Protein 6J6T (pdb70)

Secondary structure (DSSP, 8-state):
-PEEEE--GGGGG----S--SSPPSS-THHHHHHHHHHHHTTIIIIISEEPPP-PPPHHHHTTTS-HHHHHHHHHGGGSSEEEEETTEEEETTHHHHHHHHHHHHHHHHHHHHTTSSSEEEE--SS--TT--SS--BTTBSS-HHHHHHHHHHHTT-SSEEEEE-SSS--HHHHHHHTT-SSEEEEEEEE-GGGTSTT----TT----GGGTTSEEEEEESSS--BHHHHHHHIIIIIHHHHHHH--SEEEEEE--TTBTT-TTT--BB-HHHHHHHHHHHHTTTTT--EEEE-----HHHHHHHHHHHHHHHTT--PPPSS--HHHHHHHHHHHHHHTTT-TTHHHHHTT--/-TT-EEEE--GGGGG----S--SS--SS-THHHHHHHHHHHHTTBTTBTSEE----PPPHHHHTTTS-HHHHHHHHHGGGSSEEEEETTEEEETTHHHHHHHHHHHHHHHHHHHHTTSSSEEEE--SS--TT--SS--BTTBSS-HHHHHHHHHHHTT-SSEEEEE-SSS--HHHHHHHTT-SSEEEEEEEE-GGGTSTT----TT----GGGTTSEEEEEESSS--BHHHHHHHIIIIIHHHHHHH--SEEEEEE--TTBBT-TTT-BBB-HHHHHHHHHHHHGGGTT--EEEE-----HHHHHHHHHHHHHHHTT---S--HHHHHHHHHHHHHHTTT-TTHHHHHHHHHTS--/-EEE--GGGGG---SS--SS--SS-THHHHHHHHHHHHTS-SSSSSEEPPP-PPPHHHHTTTS-HHHHHHHHHGGGSSEEEEETTEEEETTHHHHHHHHHHHHHHHHHHHHTTSSS-EEE--SS--TT--SS--BTTBSS-HHHHHHHHHHHTT---EEEEE-SSS--HHHHHHHSS-SSEEEEEEEE-GGGTSTT----TT----STTTTSEEEEEESSS--BHHHHHHHIIIIIHHHHHHH--SEEEEEE--TTBTT-TTT--BB-HHHHHHHHHHHHHGGGS-EEEEE-----HHHHHHHHHHHHHHHH---HHHHHHHHHHHHHHTTT-TTHHHHHHT--/--PEEEE--GGGGG---SS--SS--SS-THHHHHHHHHHHHTTIIIIISEE----PPPHHHHTTTS-HHHHHHHHHGGGSSEEEEETTEEEETTHHHHHHHHHHHHHHHHHHHHTTSSSEEEE--SS--TT--SS--BTTBSS-HHHHHHHHHHHHT-S-EEEEE-SSS--HHHHHHTTT-SSEEEEEEEE-GGGTSTT----TT----TT-TTSEEEEEESSS--BHHHHHHHIIIIIHHHHHHH--SEEEEEE--TTBBT-TTT-BBB-HHHHHHHHHHHHTTTTT--EEEE-----HHHHHHHHHHHHHHHTT----HHHHHHHHHHHHHHTTT-TTHHHHHHHHTT-

InterPro domains:
  IPR000286 Histone deacetylase HDAC [PR01270] (273-296)
  IPR000286 Histone deacetylase HDAC [PR01270] (306-321)
  IPR000286 Histone deacetylase HDAC [PR01270] (394-404)
  IPR001876 Zinc finger, RanBP2-type [PS01358] (90-109)
  IPR023696 Ureohydrolase domain superfamily [SSF52768] (149-496)
  IPR023801 Histone deacetylase domain [PF00850] (171-460)
  IPR037138 Histone deacetylase domain superfamily [G3DSA:3.40.800.20] (143-524)

Nearest PDB structures (foldseek):
  6j6t-assembly1_B  TM=1.003E+00  e=3.955E-75  Arabidopsis thaliana
  6j6t-assembly1_A  TM=1.001E+00  e=2.184E-69  Arabidopsis thaliana
  6j6t-assembly1_D  TM=9.958E-01  e=5.457E-69  Arabidopsis thaliana
  6j6t-assembly1_C  TM=9.970E-01  e=8.293E-66  Arabidopsis thaliana
  5edu-assembly2_A  TM=9.420E-01  e=7.745E-39  Escherichia coli

Solvent-accessible surface area: 47347 Å² total; per-residue (Å²): 124,51,4,0,0,0,52,18,112,102,0,34,75,3,38,42,108,21,50,58,10,48,74,24,11,1,71,20,59,0,0,120,22,0,23,58,33,0,49,125,44,33,0,14,93,67,128,6,68,76,17,127,26,80,66,4,64,73,134,39,1,64,82,11,6,24,45,80,8,0,60,9,0,41,17,0,53,91,2,37,20,0,1,20,4,27,41,1,7,1,12,74,92,0,0,72,0,2,52,7,0,0,0,0,0,1,33,0,0,47,22,0,51,85,46,146,2,75,2,0,0,0,0,0,0,2,4,0,4,8,0,0,50,120,75,3,10,3,13,0,0,2,0,2,0,0,0,0,0,31,18,0,41,82,42,40,3,164,77,0,0,0,0,0,0,1,0,6,2,0,8,0,0,10,74,25,4,44,110,61,108,40,0,0,0,0,0,0,0,38,19,53,69,24,106,23,33,24,18,10,0,29,14,96,60,18,10,36,119,44,0,71,0,40,0,0,0,0,17,3,69,55,19,56,8,12,18,75,5,0,6,16,0,0,83,36,0,0,30,30,0,0,62,50,2,72,11,63,6,0,0,0,0,0,0,0,0,0,2,135,47,3,74,9,0,73,7,49,0,22,51,55,0,0,18,82,0,2,75,28,0,11,126,34,28,61,18,63,2,0,0,0,0,0,3,0,9,43,55,205,17,0,13,48,1,0,16,18,0,0,79,28,9,43,65,146,225,129,28,63,131,98,22,35,130,30,2,63,90,7,0,44,61,0,0,91,49,0,63,137,60,20,101,56,2,56,150,20,34,93,35,137,212,82,95,94,28,4,0,0,0,37,13,114,112,0,28,76,2,26,40,92,23,59,65,11,47,86,22,11,1,67,20,59,0,0,118,23,0,23,62,31,0,50,126,46,33,0,26,98,57,128,3,64,96,27,141,33,82,81,1,62,63,122,26,0,81,60,9,5,24,38,104,8,0,66,8,0,40,17,0,48,85,4,58,22,0,1,20,2,24,38,1,6,1,0,84,78,0,5,82,0,2,36,7,0,0,0,0,0,0,33,0,0,47,39,0,54,79,26,172,10,69,2,0,0,0,0,0,0,2,4,0,4,9,0,6,34,135,83,4,14,3,13,0,0,2,0,2,0,0,0,0,0,36,15,0,48,83,45,40,3,158,81,0,0,0,0,0,0,1,0,7,2,0,15,0,0,12,93,25,3,47,103,58,112,39,0,0,0,0,0,0,0,37,19,47,72,21,109,26,31,21,22,10,0,28,16,98,64,14,10,37,117,44,0,85,0,46,0,0,0,0,15,4,66,49,26,50,6,14,36,84,6,1,18,16,0,0,81,19,0,0,30,31,0,0,71,52,3,68,15,70,5,0,0,0,0,0,0,0,1,0,2,133,48,5,70,7,0,76,7,49,1,23,52,69,3,1,30,119,0,1,81,17,0,14,104,34,28,61,17,68,2,0,0,0,0,1,2,0,8,43,57,209,15,0,15,46,0,0,18,18,0,0,70,24,8,40,58,139,114,132,76,26,36,127,29,3,51,97,9,0,35,66,1,0,85,50,1,54,133,44,20,97,54,1,55,108,5,45,70,127,9,119,88,127,161,166,25,0,1,0,54,23,74,90,0,30,17,2,25,36,28,30,52,78,24,116,96,22,37,2,71,19,59,0,0,119,20,0,27,53,36,0,48,120,47,34,8,29,97,61,136,6,84,97,24,136,17,81,53,3,40,128,133,28,3,79,85,11,4,51,57,86,5,2,80,8,1,36,19,0,50,98,3,12,9,0,8,24,42,95,54,1,8,1,16,70,43,0,0,107,0,2,42,1,0,0,0,0,0,0,30,0,0,43,40,0,53,76,52,184,24,111,1,0,0,0,0,0,0,2,3,0,5,7,0,3,51,118,86,8,48,5,32,0,0,4,0,2,0,0,1,0,0,25,19,0,48,80,50,47,1,155,69,0,0,0,0,0,1,0,0,14,3,0,28,1,0,11,83,24,2,39,119,64,116,37,1,0,0,0,0,0,0,39,19,70,73,28,135,31,88,28,30,59,3,30,20,104,81,14,6,38,115,63,0,68,0,43,1,0,1,0,16,4,50,52,29,48,8,16,38,144,20,1,34,36,0,0,89,18,0,0,29,23,0,0,72,51,4,75,14,63,2,0,0,0,0,0,0,0,0,1,2,156,50,4,87,58,0,76,6,71,1,31,40,70,2,1,26,128,0,0,58,11,0,13,101,22,45,44,11,57,2,0,0,0,0,0,2,0,10,22,56,189,15,0,9,46,1,0,16,12,0,2,84,17,8,54,38,123,72,120,31,8,73,79,6,1,60,64,2,0,81,49,1,49,135,56,21,102,49,0,46,118,10,69,72,123,51,204,132,88,36,3,0,0,0,33,18,110,59,0,32,24,2,26,34,34,28,53,58,28,126,98,21,37,2,71,18,58,0,0,122,21,0,24,62,33,0,51,129,33,30,0,23,102,60,102,3,80,95,28,129,19,79,65,6,64,88,132,27,2,71,80,9,4,27,48,100,6,1,67,5,0,44,19,0,50,107,3,17,12,0,12,23,41,81,47,0,8,1,12,75,36,0,0,48,0,2,52,1,0,0,0,0,0,1,36,0,0,47,20,0,52,83,34,171,8,66,1,0,0,0,0,0,0,2,3,0,4,8,0,4,37,128,96,8,55,3,32,0,0,3,0,3,0,0,1,0,0,26,18,0,43,76,44,32,3,149,79,0,0,0,0,0,0,1,0,16,3,0,25,0,0,12,86,28,2,40,111,52,116,41,0,0,0,0,0,0,0,38,20,48,77,28,136,25,93,32,32,58,2,33,10,99,83,16,11,33,120,49,0,70,0,40,0,0,0,0,18,4,59,47,32,45,10,12,37,119,4,1,23,27,0,0,91,14,0,0,40,34,0,0,66,52,8,64,12,58,4,0,0,0,0,0,0,0,0,0,1,137,45,5,87,53,0,75,7,50,1,25,51,72,2,1,21,109,0,1,102,18,0,10,129,37,30,57,21,62,2,0,0,0,0,0,3,0,8,46,55,213,18,0,14,47,1,0,16,17,0,0,78,28,9,43,69,112,158,26,39,125,32,1,39,93,5,0,67,60,1,0,79,38,0,43,137,59,19,103,52,0,51,124,7,49,71,135,13,109,95,171

GO terms:
  GO:0005634 nucleus (C, IDA)
  GO:0005737 cytoplasm (C, IDA)
  GO:0042548 regulation of photosynthesis, light reaction (P, IDA)
  GO:0008270 zinc ion binding (F, IDA)
  GO:0009789 positive regulation of abscisic acid-activated signaling pathway (P, IDA)
  GO:0004407 histone deacetylase activity (F, IDA)
  GO:2000306 positive regulation of photomorphogenesis (P, IDA)
  GO:0051289 protein homotetramerization (P, IDA)
  GO:0005634 nucleus (C, EXP)
  GO:0141221 histone deacetylase activity, hydrolytic mechanism (F, EXP)
  GO:0009408 response to heat (P, IMP)
  GO:0005515 protein binding (F, IPI)
  GO:0005730 nucleolus (C, IDA)
  GO:0009294 DNA-mediated transformation (P, IMP)
  GO:0009640 photomorphogenesis (P, IMP)
  GO:0045814 negative regulation of gene expression, epigenetic (P, IDA)

Sequence (1404 aa):
SSTAVGFDERMLLHSEFEVKAQPHPERPDRLRAIAASLATAGVFPGRCLPINAREITKQELQMVHTSEHVDAVDTTSQLLYSYFTSDTYANEYSARAARLAAGLCADLATDIFTGRVKNGFALVRPPGHHAGVRHAMGFCLHNNAAVAALVAQAAGAKKVLIVDWDVHHGNGTQEIFEQNKSVLYISLHRHEGGNFYPGTGAADEVGSNGGEGYCVNVPWSCGGVGDKDYIFAFQHVVLPIASAFSPDFVIISAGFDAARGDPLGCCDVTPAGYSRMTQMLGDLCGGKMLVILEGGYNLRSISASATAVIKVLLGELPIATTPSVAGLQTVLDVLNIQLEFWPSLAISYSKLLATSSTAVGFDERMLLHSEFEVKAQPHPERPDRLRAIAASLATAGVFPGRCLPINAREITKQELQMVHTSEHVDAVDTTSQLLYSYFTSDTYANEYSARAARLAAGLCADLATDIFTGRVKNGFALVRPPGHHAGVRHAMGFCLHNNAAVAALVAQAAGAKKVLIVDWDVHHGNGTQEIFEQNKSVLYISLHRHEGGNFYPGTGAADEVGSNGGEGYCVNVPWSCGGVGDKDYIFAFQHVVLPIASAFSPDFVIISAGFDAARGDPLGCCDVTPAGYSRMTQMLGDLCGGKMLVILEGGYNLRSISASATAVIKVLLGEATTPSVAGLQTVLDVLNIQLEFWPSLAISYSKLLSELETAVGFDERMLLHSEFEVKAQPHPERPDRLRAIAASLATAGVFPGRCLPINAREITKQELQMVHTSEHVDAVDTTSQLLYSYFTSDTYANEYSARAARLAAGLCADLATDIFTGRVKNGFALVRPPGHHAGVRHAMGFCLHNNAAVAALVAQAAGAKKVLIVDWDVHHGNGTQEIFEQNKSVLYISLHRHEGGNFYPGTGAADEVGSNGGEGYCVNVPWSCGGVGDKDYIFAFQHVVLPIASAFSPDFVIISAGFDAARGDPLGCCDVTPAGYSRMTQMLGDLCGGKMLVILEGGYNLRSISASATAVIKVLLGESVAGLQTVLDVLNIQLEFWPSLAISYSKLLTSSTAVGFDERMLLHSEFEVKAQPHPERPDRLRAIAASLATAGVFPGRCLPINAREITKQELQMVHTSEHVDAVDTTSQLLYSYFTSDTYANEYSARAARLAAGLCADLATDIFTGRVKNGFALVRPPGHHAGVRHAMGFCLHNNAAVAALVAQAAGAKKVLIVDWDVHHGNGTQEIFEQNKSVLYISLHRHEGGNFYPGTGAADEVGSNGGEGYCVNVPWSCGGVGDKDYIFAFQHVVLPIASAFSPDFVIISAGFDAARGDPLGCCDVTPAGYSRMTQMLGDLCGGKMLVILEGGYNLRSISASATAVIKVLLGETPSVAGLQTVLDVLNIQLEFWPSLAISYSKLLSE

Structure (mmCIF, N/CA/C/O backbone):
data_6J6T
#
_entry.id   6J6T
#
_cell.length_a   60.809
_cell.length_b   78.833
_cell.length_c   176.794
_cell.angle_alpha   90.000
_cell.angle_beta   94.221
_cell.angle_gamma   90.000
#
_symmetry.space_group_name_H-M   'P 1 21 1'
#
loop_
_entity.id
_entity.type
_entity.pdbx_description
1 polymer 'Histone deacetylase 15'
2 non-polymer 'ZINC ION'
3 non-polymer 'POTASSIUM ION'
4 non-polymer 'SULFATE ION'
5 water water
#
loop_
_atom_site.group_PDB
_atom_site.id
_atom_site.type_symbol
_atom_site.label_atom_id
_atom_site.label_alt_id
_atom_site.label_comp_id
_atom_site.label_asym_id
_atom_site.label_entity_id
_atom_site.label_seq_id
_atom_site.pdbx_PDB_ins_code
_atom_site.Cartn_x
_atom_site.Cartn_y
_atom_site.Cartn_z
_atom_site.occupancy
_atom_site.B_iso_or_equiv
_atom_site.auth_seq_id
_atom_site.auth_comp_id
_atom_site.auth_asym_id
_atom_site.auth_atom_id
_atom_site.pdbx_PDB_model_num
ATOM 1 N N . SER A 1 3 ? -28.88622 -11.56644 58.91720 1.000 31.75114 148 SER A N 1
ATOM 2 C CA . SER A 1 3 ? -28.76301 -12.96268 58.47333 1.000 37.94484 148 SER A CA 1
ATOM 3 C C . SER A 1 3 ? -27.88033 -13.15720 57.20295 1.000 30.70702 148 SER A C 1
ATOM 4 O O . SER A 1 3 ? -27.17304 -14.15729 57.04402 1.000 31.38190 148 SER A O 1
ATOM 7 N N . SER A 1 4 ? -27.90687 -12.20925 56.29097 1.000 25.62543 149 SER A N 1
ATOM 8 C CA . SER A 1 4 ? -27.19528 -12.44198 55.04993 1.000 26.15980 149 SER A CA 1
ATOM 9 C C . SER A 1 4 ? -25.78659 -11.84528 55.10568 1.000 21.63189 149 SER A C 1
ATOM 10 O O . SER A 1 4 ? -25.40949 -11.13648 56.04515 1.000 20.70102 149 SER A O 1
ATOM 13 N N . THR A 1 5 ? -24.99768 -12.16310 54.08890 1.000 16.97094 150 THR A N 1
ATOM 14 C CA . THR A 1 5 ? -23.68734 -11.55495 53.88032 1.000 18.95192 150 THR A CA 1
ATOM 15 C C . THR A 1 5 ? -23.81072 -10.37546 52.91886 1.000 17.53511 150 THR A C 1
ATOM 16 O O . THR A 1 5 ? -24.37624 -10.51316 51.83026 1.000 17.65712 150 THR A O 1
ATOM 20 N N . ALA A 1 6 ? -23.26981 -9.22868 53.30583 1.000 17.82618 151 ALA A N 1
ATOM 21 C CA . ALA A 1 6 ? -23.23392 -8.06125 52.42933 1.000 18.39017 151 ALA A CA 1
ATOM 22 C C . ALA A 1 6 ? -21.88199 -7.93087 51.73518 1.000 17.62403 151 ALA A C 1
ATOM 23 O O . ALA A 1 6 ? -20.84578 -8.29686 52.28961 1.000 18.53300 151 ALA A O 1
ATOM 25 N N . VAL A 1 7 ? -21.89043 -7.38921 50.51572 1.000 19.21488 152 VAL A N 1
ATOM 26 C CA . VAL A 1 7 ? -20.65783 -7.01395 49.83025 1.000 16.69478 152 VAL A CA 1
ATOM 27 C C . VAL A 1 7 ? -20.76767 -5.55981 49.42081 1.000 17.41426 152 VAL A C 1
ATOM 28 O O . VAL A 1 7 ? -21.79347 -5.14189 48.87126 1.000 17.34732 152 VAL A O 1
ATOM 32 N N . GLY A 1 8 ? -19.72907 -4.78446 49.72502 1.000 15.97053 153 GLY A N 1
ATOM 33 C CA . GLY A 1 8 ? -19.69393 -3.37181 49.39108 1.000 17.35025 153 GLY A CA 1
ATOM 34 C C . GLY A 1 8 ? -18.79687 -3.17162 48.18456 1.000 17.72202 153 GLY A C 1
ATOM 35 O O . GLY A 1 8 ? -17.64812 -3.62491 48.17206 1.000 15.82191 153 GLY A O 1
ATOM 36 N N . PHE A 1 9 ? -19.34172 -2.51533 47.16185 1.000 14.46519 154 PHE A N 1
ATOM 37 C CA . PHE A 1 9 ? -18.60154 -2.36370 45.91659 1.000 15.47884 154 PHE A CA 1
ATOM 38 C C . PHE A 1 9 ? -19.16682 -1.19579 45.13277 1.000 15.58734 154 PHE A C 1
ATOM 39 O O . PHE A 1 9 ? -20.35433 -0.89030 45.23690 1.000 15.54834 154 PHE A O 1
ATOM 47 N N . ASP A 1 10 ? -18.29790 -0.54523 44.35529 1.000 14.24284 155 ASP A N 1
ATOM 48 C CA . ASP A 1 10 ? -18.70609 0.50546 43.42432 1.000 16.49085 155 ASP A CA 1
ATOM 49 C C . ASP A 1 10 ? -17.65194 0.63699 42.33241 1.000 18.30066 155 ASP A C 1
ATOM 50 O O . ASP A 1 10 ? -16.46386 0.79078 42.63793 1.000 18.40243 155 ASP A O 1
ATOM 55 N N . GLU A 1 11 ? -18.09242 0.60413 41.06875 1.000 15.66782 156 GLU A N 1
ATOM 56 C CA . GLU A 1 11 ? -17.16940 0.69949 39.94146 1.000 17.68525 156 GLU A CA 1
ATOM 57 C C . GLU A 1 11 ? -16.37855 2.01164 39.92536 1.000 13.57451 156 GLU A C 1
ATOM 58 O O . GLU A 1 11 ? -15.34619 2.08281 39.25874 1.000 17.00966 156 GLU A O 1
ATOM 64 N N . ARG A 1 12 ? -16.83214 3.05521 40.61232 1.000 11.39364 157 ARG A N 1
ATOM 65 C CA . ARG A 1 12 ? -16.08496 4.30750 40.55069 1.000 15.76693 157 ARG A CA 1
ATOM 66 C C . ARG A 1 12 ? -14.73542 4.21540 41.25985 1.000 16.64843 157 ARG A C 1
ATOM 67 O O . ARG A 1 12 ? -13.86563 5.05651 41.01511 1.000 13.04637 157 ARG A O 1
ATOM 75 N N . MET A 1 13 ? -14.52750 3.20599 42.11507 1.000 15.31482 158 MET A N 1
ATOM 76 C CA . MET A 1 13 ? -13.19507 2.99650 42.68195 1.000 13.01450 158 MET A CA 1
ATOM 77 C C . MET A 1 13 ? -12.21348 2.46415 41.63761 1.000 12.98587 158 MET A C 1
ATOM 78 O O . MET A 1 13 ? -11.00474 2.55498 41.83921 1.000 13.89522 158 MET A O 1
ATOM 83 N N . LEU A 1 14 ? -12.70143 1.96238 40.50567 1.000 12.33472 159 LEU A N 1
ATOM 84 C CA . LEU A 1 14 ? -11.82731 1.58298 39.41244 1.000 13.39023 159 LEU A CA 1
ATOM 85 C C . LEU A 1 14 ? -11.15425 2.77297 38.74726 1.000 13.79729 159 LEU A C 1
ATOM 86 O O . LEU A 1 14 ? -10.23225 2.57377 37.96260 1.000 16.94470 159 LEU A O 1
ATOM 91 N N . LEU A 1 15 ? -11.57669 3.99023 39.02355 1.000 15.22036 160 LEU A N 1
ATOM 92 C CA . LEU A 1 15 ? -11.05883 5.11519 38.26711 1.000 16.86555 160 LEU A CA 1
ATOM 93 C C . LEU A 1 15 ? -9.75301 5.65401 38.84213 1.000 18.04756 160 LEU A C 1
ATOM 94 O O . LEU A 1 15 ? -9.01604 6.34787 38.12821 1.000 17.61760 160 LEU A O 1
ATOM 99 N N . HIS A 1 16 ? -9.44391 5.31686 40.09572 1.000 15.34380 161 HIS A N 1
ATOM 100 C CA . HIS A 1 16 ? -8.20835 5.71710 40.76701 1.000 10.92134 161 HIS A CA 1
ATOM 101 C C . HIS A 1 16 ? -7.04689 4.90713 40.18217 1.000 15.01764 161 HIS A C 1
ATOM 102 O O . HIS A 1 16 ? -7.04386 3.67482 40.25371 1.000 12.06317 161 HIS A O 1
ATOM 109 N N . SER A 1 17 ? -6.10151 5.59294 39.53933 1.000 13.14696 162 SER A N 1
ATOM 110 C CA . SER A 1 17 ? -4.94730 4.96118 38.90699 1.000 15.43098 162 SER A CA 1
ATOM 111 C C . SER A 1 17 ? -3.82528 5.98747 38.75557 1.000 15.76197 162 SER A C 1
ATOM 112 O O . SER A 1 17 ? -4.03490 7.20147 38.90670 1.000 14.42359 162 SER A O 1
ATOM 115 N N . GLU A 1 18 ? -2.62619 5.47728 38.45751 1.000 12.55806 163 GLU A N 1
ATOM 116 C CA . GLU A 1 18 ? -1.43163 6.30496 38.32707 1.000 15.84358 163 GLU A CA 1
ATOM 117 C C . GLU A 1 18 ? -1.41110 6.91506 36.92859 1.000 16.37797 163 GLU A C 1
ATOM 118 O O . GLU A 1 18 ? -1.30187 6.19353 35.93901 1.000 15.32987 163 GLU A O 1
ATOM 124 N N . PHE A 1 19 ? -1.52632 8.24183 36.84397 1.000 15.41905 164 PHE A N 1
ATOM 125 C CA . PHE A 1 19 ? -1.56013 8.92029 35.54798 1.000 15.89160 164 PHE A CA 1
ATOM 126 C C . PHE A 1 19 ? -0.15057 9.11240 34.97977 1.000 20.41091 164 PHE A C 1
ATOM 127 O O . PHE A 1 19 ? 0.09612 8.84561 33.79795 1.000 20.78299 164 PHE A O 1
ATOM 135 N N . GLU A 1 20 ? 0.78521 9.57380 35.81052 1.000 19.75648 165 GLU A N 1
ATOM 136 C CA . GLU A 1 20 ? 2.12068 9.90469 35.32941 1.000 24.81942 165 GLU A CA 1
ATOM 137 C C . GLU A 1 20 ? 2.79815 8.68816 34.70306 1.000 21.71978 165 GLU A C 1
ATOM 138 O O . GLU A 1 20 ? 2.69516 7.56908 35.20161 1.000 19.16431 165 GLU A O 1
ATOM 144 N N . VAL A 1 21 ? 3.49125 8.92040 33.59274 1.000 20.70326 166 VAL A N 1
ATOM 145 C CA . VAL A 1 21 ? 4.22521 7.85883 32.92763 1.000 22.50268 166 VAL A CA 1
ATOM 146 C C . VAL A 1 21 ? 5.45097 7.49969 33.76714 1.000 24.26498 166 VAL A C 1
ATOM 147 O O . VAL A 1 21 ? 6.32318 8.33814 34.01775 1.000 29.08473 166 VAL A O 1
ATOM 151 N N . LYS A 1 22 ? 5.50452 6.26055 34.23866 1.000 20.19760 167 LYS A N 1
ATOM 152 C CA . LYS A 1 22 ? 6.59786 5.76935 35.06448 1.000 19.70791 167 LYS A CA 1
ATOM 153 C C . LYS A 1 22 ? 7.21184 4.53321 34.42293 1.000 17.95982 167 LYS A C 1
ATOM 154 O O . LYS A 1 22 ? 6.53694 3.79061 33.71369 1.000 21.13140 167 LYS A O 1
ATOM 160 N N . ALA A 1 23 ? 8.50002 4.29797 34.68038 1.000 21.47678 168 ALA A N 1
ATOM 161 C CA . ALA A 1 23 ? 9.13378 3.10481 34.11673 1.000 20.15242 168 ALA A CA 1
ATOM 162 C C . ALA A 1 23 ? 8.53113 1.82333 34.69873 1.000 18.86369 168 ALA A C 1
ATOM 163 O O . ALA A 1 23 ? 8.24855 0.87411 33.96133 1.000 17.30878 168 ALA A O 1
ATOM 165 N N . GLN A 1 24 ? 8.31746 1.77942 36.02865 1.000 19.94153 169 GLN A N 1
ATOM 166 C CA . GLN A 1 24 ? 7.67995 0.62587 36.66846 1.000 22.79555 169 GLN A CA 1
ATOM 167 C C . GLN A 1 24 ? 6.18283 0.85314 36.87584 1.000 20.35420 169 GLN A C 1
ATOM 168 O O . GLN A 1 24 ? 5.78957 1.86823 37.47252 1.000 20.83921 169 GLN A O 1
ATOM 174 N N . PRO A 1 25 ? 5.32745 -0.06522 36.43269 1.000 19.09464 170 PRO A N 1
ATOM 175 C CA . PRO A 1 25 ? 3.88308 0.09611 36.66473 1.000 18.90840 170 PRO A CA 1
ATOM 176 C C . PRO A 1 25 ? 3.53544 -0.05619 38.14046 1.000 16.84908 170 PRO A C 1
ATOM 177 O O . PRO A 1 25 ? 4.15910 -0.82844 38.87152 1.000 12.25880 170 PRO A O 1
ATOM 181 N N . HIS A 1 26 ? 2.55485 0.71962 38.57947 1.000 17.11541 171 HIS A N 1
ATOM 182 C CA . HIS A 1 26 ? 2.18159 0.69682 39.97867 1.000 16.59945 171 HIS A CA 1
ATOM 183 C C . HIS A 1 26 ? 1.40379 -0.57696 40.28592 1.000 14.83399 171 HIS A C 1
ATOM 184 O O . HIS A 1 26 ? 0.49711 -0.94355 39.53284 1.000 12.63901 171 HIS A O 1
ATOM 191 N N . PRO A 1 27 ? 1.72699 -1.27414 41.37504 1.000 15.83952 172 PRO A N 1
ATOM 192 C CA . PRO A 1 27 ? 1.00398 -2.52132 41.68377 1.000 14.00577 172 PRO A CA 1
ATOM 193 C C . PRO A 1 27 ? -0.41463 -2.30194 42.18685 1.000 12.96900 172 PRO A C 1
ATOM 194 O O . PRO A 1 27 ? -1.25347 -3.19769 42.03492 1.000 11.83633 172 PRO A O 1
ATOM 198 N N . GLU A 1 28 ? -0.71080 -1.15509 42.79693 1.000 12.77709 173 GLU A N 1
ATOM 199 C CA . GLU A 1 28 ? -2.05305 -0.87032 43.30678 1.000 12.45905 173 GLU A CA 1
ATOM 200 C C . GLU A 1 28 ? -2.86493 -0.30621 42.15048 1.000 13.84180 173 GLU A C 1
ATOM 201 O O . GLU A 1 28 ? -2.78898 0.88051 41.84823 1.000 16.42795 173 GLU A O 1
ATOM 207 N N . ARG A 1 29 ? -3.64177 -1.15724 41.49627 1.000 14.93838 174 ARG A N 1
ATOM 208 C CA . ARG A 1 29 ? -4.16415 -0.85527 40.17700 1.000 12.61770 174 ARG A CA 1
ATOM 209 C C . ARG A 1 29 ? -5.61066 -1.31994 40.08908 1.000 11.15703 174 ARG A C 1
ATOM 210 O O . ARG A 1 29 ? -6.02761 -2.21545 40.82909 1.000 14.14223 174 ARG A O 1
ATOM 218 N N . PRO A 1 30 ? -6.39588 -0.70563 39.21217 1.000 12.32629 175 PRO A N 1
ATOM 219 C CA . PRO A 1 30 ? -7.82488 -1.04916 39.10558 1.000 13.80850 175 PRO A CA 1
ATOM 220 C C . PRO A 1 30 ? -8.10752 -2.51461 38.82034 1.000 13.88455 175 PRO A C 1
ATOM 221 O O . PRO A 1 30 ? -9.14905 -3.02461 39.25014 1.000 13.89698 175 PRO A O 1
ATOM 225 N N . ASP A 1 31 ? -7.23426 -3.20020 38.08771 1.000 15.07917 176 ASP A N 1
ATOM 226 C CA . ASP A 1 31 ? -7.44526 -4.61796 37.79694 1.000 13.96970 176 ASP A CA 1
ATOM 227 C C . ASP A 1 31 ? -7.59664 -5.46412 39.05847 1.000 16.17351 176 ASP A C 1
ATOM 228 O O . ASP A 1 31 ? -8.21102 -6.53209 39.00430 1.000 15.85678 176 ASP A O 1
ATOM 233 N N . ARG A 1 32 ? -7.03476 -5.02943 40.19196 1.000 13.05701 177 ARG A N 1
ATOM 234 C CA . ARG A 1 32 ? -7.23603 -5.77513 41.43243 1.000 15.20634 177 ARG A CA 1
ATOM 235 C C . ARG A 1 32 ? -8.72169 -5.97855 41.71681 1.000 16.90679 177 ARG A C 1
ATOM 236 O O . ARG A 1 32 ? -9.16361 -7.08767 42.04973 1.000 16.55055 177 ARG A O 1
ATOM 244 N N . LEU A 1 33 ? -9.50695 -4.90476 41.60761 1.000 17.98044 178 LEU A N 1
ATOM 245 C CA . LEU A 1 33 ? -10.93472 -5.00502 41.89744 1.000 17.76375 178 LEU A CA 1
ATOM 246 C C . LEU A 1 33 ? -11.67115 -5.74883 40.79181 1.000 17.84802 178 LEU A C 1
ATOM 247 O O . LEU A 1 33 ? -12.54250 -6.57579 41.08087 1.000 20.23475 178 LEU A O 1
ATOM 252 N N . ARG A 1 34 ? -11.32866 -5.47036 39.52462 1.000 16.21379 179 ARG A N 1
ATOM 253 C CA . ARG A 1 34 ? -11.89912 -6.19505 38.39067 1.000 16.79114 179 ARG A CA 1
ATOM 254 C C . ARG A 1 34 ? -11.76685 -7.69972 38.55422 1.000 19.18625 179 ARG A C 1
ATOM 255 O O . ARG A 1 34 ? -12.72108 -8.45168 38.31129 1.000 21.15258 179 ARG A O 1
ATOM 263 N N . ALA A 1 35 ? -10.56434 -8.16016 38.90752 1.000 15.64854 180 ALA A N 1
ATOM 264 C CA . ALA A 1 35 ? -10.30964 -9.59427 38.97593 1.000 17.05711 180 ALA A CA 1
ATOM 265 C C . ALA A 1 35 ? -11.14349 -10.24245 40.07485 1.000 20.81914 180 ALA A C 1
ATOM 266 O O . ALA A 1 35 ? -11.67071 -11.34717 39.89776 1.000 20.23214 180 ALA A O 1
ATOM 268 N N . ILE A 1 36 ? -11.26296 -9.57628 41.22302 1.000 16.65145 181 ILE A N 1
ATOM 269 C CA . ILE A 1 36 ? -12.03806 -10.14533 42.31129 1.000 15.72330 181 ILE A CA 1
ATOM 270 C C . ILE A 1 36 ? -13.52273 -10.13720 41.96002 1.000 16.40762 181 ILE A C 1
ATOM 271 O O . ILE A 1 36 ? -14.22142 -11.14251 42.12260 1.000 17.33523 181 ILE A O 1
ATOM 276 N N . ALA A 1 37 ? -14.01480 -9.00976 41.44871 1.000 17.35711 182 ALA A N 1
ATOM 277 C CA . ALA A 1 37 ? -15.40608 -8.91831 41.02217 1.000 20.31378 182 ALA A CA 1
ATOM 278 C C . ALA A 1 37 ? -15.73824 -9.98729 39.98713 1.000 22.48046 182 ALA A C 1
ATOM 279 O O . ALA A 1 37 ? -16.75663 -10.67670 40.09587 1.000 22.32450 182 ALA A O 1
ATOM 281 N N . ALA A 1 38 ? -14.88229 -10.14625 38.97841 1.000 19.49154 183 ALA A N 1
ATOM 282 C CA . ALA A 1 38 ? -15.13249 -11.15950 37.96070 1.000 22.03646 183 ALA A CA 1
ATOM 283 C C . ALA A 1 38 ? -15.14424 -12.55874 38.56277 1.000 22.54055 183 ALA A C 1
ATOM 284 O O . ALA A 1 38 ? -16.03014 -13.36422 38.26067 1.000 23.16427 183 ALA A O 1
ATOM 286 N N . SER A 1 39 ? -14.18225 -12.87038 39.42834 1.000 19.68533 184 SER A N 1
ATOM 287 C CA . SER A 1 39 ? -14.17610 -14.21047 40.00149 1.000 22.97875 184 SER A CA 1
ATOM 288 C C . SER A 1 39 ? -15.38023 -14.44300 40.91525 1.000 25.26291 184 SER A C 1
ATOM 289 O O . SER A 1 39 ? -15.90034 -15.56153 40.96885 1.000 26.16946 184 SER A O 1
ATOM 292 N N . LEU A 1 40 ? -15.84375 -13.41364 41.63527 1.000 23.01571 185 LEU A N 1
ATOM 293 C CA . LEU A 1 40 ? -17.04056 -13.58704 42.45784 1.000 22.42843 185 LEU A CA 1
ATOM 294 C C . LEU A 1 40 ? -18.27747 -13.78513 41.59278 1.000 23.21948 185 LEU A C 1
ATOM 295 O O . LEU A 1 40 ? -19.17613 -14.55494 41.94837 1.000 23.28142 185 LEU A O 1
ATOM 300 N N . ALA A 1 41 ? -18.33807 -13.11039 40.44809 1.000 22.66051 186 ALA A N 1
ATOM 301 C CA . ALA A 1 41 ? -19.51385 -13.23019 39.59827 1.000 26.13109 186 ALA A CA 1
ATOM 302 C C . ALA A 1 41 ? -19.62208 -14.63565 39.02212 1.000 29.94299 186 ALA A C 1
ATOM 303 O O . ALA A 1 41 ? -20.68653 -15.26270 39.08645 1.000 31.11810 186 ALA A O 1
ATOM 305 N N . THR A 1 42 ? -18.51683 -15.16771 38.49199 1.000 26.95810 187 THR A N 1
ATOM 306 C CA . THR A 1 42 ? -18.57294 -16.50927 37.92409 1.000 28.07674 187 THR A CA 1
ATOM 307 C C . THR A 1 42 ? -18.78700 -17.56513 39.00010 1.000 25.03174 187 THR A C 1
ATOM 308 O O . THR A 1 42 ? -19.44312 -18.57312 38.74041 1.000 26.76225 187 THR A O 1
ATOM 312 N N . ALA A 1 43 ? -18.26937 -17.35517 40.21058 1.000 25.00017 188 ALA A N 1
ATOM 313 C CA . ALA A 1 43 ? -18.60813 -18.26142 41.30131 1.000 24.26379 188 ALA A CA 1
ATOM 314 C C . ALA A 1 43 ? -20.06971 -18.15001 41.73144 1.000 28.44022 188 ALA A C 1
ATOM 315 O O . ALA A 1 43 ? -20.51114 -18.95415 42.55952 1.000 27.66118 188 ALA A O 1
ATOM 317 N N . GLY A 1 44 ? -20.82636 -17.18451 41.20271 1.000 23.44877 189 GLY A N 1
ATOM 318 C CA . GLY A 1 44 ? -22.18903 -16.97298 41.66209 1.000 26.93628 189 GLY A CA 1
ATOM 319 C C . GLY A 1 44 ? -22.32597 -16.40289 43.06326 1.000 29.26435 189 GLY A C 1
ATOM 320 O O . GLY A 1 44 ? -23.42233 -16.43547 43.63297 1.000 29.98986 189 GLY A O 1
ATOM 321 N N . VAL A 1 45 ? -21.24754 -15.86278 43.62908 1.000 25.57638 190 VAL A N 1
ATOM 322 C CA . VAL A 1 45 ? -21.25856 -15.34152 44.99458 1.000 20.45482 190 VAL A CA 1
ATOM 323 C C . VAL A 1 45 ? -21.72744 -13.89111 45.04093 1.000 25.97865 190 VAL A C 1
ATOM 324 O O . VAL A 1 45 ? -22.43443 -13.49130 45.97126 1.000 25.05869 190 VAL A O 1
ATOM 328 N N . PHE A 1 46 ? -21.35159 -13.08615 44.04652 1.000 25.25219 191 PHE A N 1
ATOM 329 C CA . PHE A 1 46 ? -21.66907 -11.66349 44.04317 1.000 27.83099 191 PHE A CA 1
ATOM 330 C C . PHE A 1 46 ? -21.56560 -11.10971 42.62568 1.000 28.83663 191 PHE A C 1
ATOM 331 O O . PHE A 1 46 ? -20.53382 -11.29693 41.96572 1.000 24.49004 191 PHE A O 1
ATOM 339 N N . PRO A 1 47 ? -22.62734 -10.46525 42.10020 1.000 27.22246 192 PRO A N 1
ATOM 340 C CA . PRO A 1 47 ? -23.94072 -10.46381 42.75182 1.000 32.28452 192 PRO A CA 1
ATOM 341 C C . PRO A 1 47 ? -24.57782 -11.83303 42.55710 1.000 35.69220 192 PRO A C 1
ATOM 342 O O . PRO A 1 47 ? -24.15245 -12.59103 41.68157 1.000 46.26794 192 PRO A O 1
ATOM 346 N N . GLY A 1 48 ? -25.55659 -12.16144 43.38106 1.000 40.25998 193 GLY A N 1
ATOM 347 C CA . GLY A 1 48 ? -26.01670 -13.53150 43.46065 1.000 33.03713 193 GLY A CA 1
ATOM 348 C C . GLY A 1 48 ? -26.40853 -13.87064 44.88105 1.000 32.12667 193 GLY A C 1
ATOM 349 O O . GLY A 1 48 ? -27.57293 -13.71395 45.24601 1.000 32.41747 193 GLY A O 1
ATOM 350 N N . ARG A 1 49 ? -25.45079 -14.30448 45.69960 1.000 30.13115 194 ARG A N 1
ATOM 351 C CA . ARG A 1 49 ? -25.74823 -14.72667 47.06060 1.000 26.95406 194 ARG A CA 1
ATOM 352 C C . ARG A 1 49 ? -25.48313 -13.65570 48.11501 1.000 27.20740 194 ARG A C 1
ATOM 353 O O . ARG A 1 49 ? -25.94801 -13.80451 49.24474 1.000 36.35406 194 ARG A O 1
ATOM 361 N N . CYS A 1 50 ? -24.77925 -12.57845 47.79356 1.000 22.69076 195 CYS A N 1
ATOM 362 C CA . CYS A 1 50 ? -24.51134 -11.53428 48.76901 1.000 23.73156 195 CYS A CA 1
ATOM 363 C C . CYS A 1 50 ? -25.36815 -10.30531 48.48271 1.000 21.10846 195 CYS A C 1
ATOM 364 O O . CYS A 1 50 ? -25.70784 -10.01378 47.33403 1.000 27.62638 195 CYS A O 1
ATOM 367 N N . LEU A 1 51 ? -25.72384 -9.59432 49.53767 1.000 15.02314 196 LEU A N 1
ATOM 368 C CA . LEU A 1 51 ? -26.46801 -8.35956 49.38867 1.000 21.57783 196 LEU A CA 1
ATOM 369 C C . LEU A 1 51 ? -25.52564 -7.24838 48.93807 1.000 21.95433 196 LEU A C 1
ATOM 370 O O . LEU A 1 51 ? -24.51750 -6.99365 49.60965 1.000 17.49288 196 LEU A O 1
ATOM 375 N N . PRO A 1 52 ? -25.78172 -6.60758 47.78376 1.000 25.97630 197 PRO A N 1
ATOM 376 C CA . PRO A 1 52 ? -24.96875 -5.45783 47.35673 1.000 21.49928 197 PRO A CA 1
ATOM 377 C C . PRO A 1 52 ? -25.48379 -4.16391 47.95078 1.000 17.94885 197 PRO A C 1
ATOM 378 O O . PRO A 1 52 ? -26.38308 -3.53596 47.39492 1.000 20.33994 197 PRO A O 1
ATOM 382 N N . ILE A 1 53 ? -24.92756 -3.75981 49.08660 1.000 16.44274 198 ILE A N 1
ATOM 383 C CA . ILE A 1 53 ? -25.41399 -2.56003 49.72249 1.000 22.11138 198 ILE A CA 1
ATOM 384 C C . ILE A 1 53 ? -25.14836 -1.33920 48.83861 1.000 19.81561 198 ILE A C 1
ATOM 385 O O . ILE A 1 53 ? -24.29551 -1.34251 47.94378 1.000 16.12605 198 ILE A O 1
ATOM 390 N N . ASN A 1 54 ? -25.91527 -0.28998 49.10099 1.000 20.64603 199 ASN A N 1
ATOM 391 C CA . ASN A 1 54 ? -25.81017 0.97277 48.38505 1.000 21.37101 199 ASN A CA 1
ATOM 392 C C . ASN A 1 54 ? -24.50678 1.69023 48.74195 1.000 18.44825 199 ASN A C 1
ATOM 393 O O . ASN A 1 54 ? -24.19191 1.86624 49.91754 1.000 20.46060 199 ASN A O 1
ATOM 398 N N . ALA A 1 55 ? -23.73731 2.09378 47.73199 1.000 20.56493 200 ALA A N 1
ATOM 399 C CA . ALA A 1 55 ? -22.44487 2.73704 47.95980 1.000 18.94599 200 ALA A CA 1
ATOM 400 C C . ALA A 1 55 ? -22.63860 4.24426 48.11308 1.000 23.36848 200 ALA A C 1
ATOM 401 O O . ALA A 1 55 ? -23.17972 4.90051 47.21786 1.000 22.61965 200 ALA A O 1
ATOM 403 N N . ARG A 1 56 ? -22.18396 4.78768 49.23712 1.000 15.84019 201 ARG A N 1
ATOM 404 C CA . ARG A 1 56 ? -22.30593 6.19961 49.54943 1.000 16.41890 201 ARG A CA 1
ATOM 405 C C . ARG A 1 56 ? -20.92456 6.79203 49.82104 1.000 17.03612 201 ARG A C 1
ATOM 406 O O . ARG A 1 56 ? -20.06868 6.14018 50.42712 1.000 14.49082 201 ARG A O 1
ATOM 414 N N . GLU A 1 57 ? -20.69597 8.01736 49.34487 1.000 15.73816 202 GLU A N 1
ATOM 415 C CA . GLU A 1 57 ? -19.48474 8.74387 49.69814 1.000 14.72815 202 GLU A CA 1
ATOM 416 C C . GLU A 1 57 ? -19.53684 9.10612 51.17462 1.000 19.10409 202 GLU A C 1
ATOM 417 O O . GLU A 1 57 ? -20.55492 9.59650 51.65865 1.000 19.20384 202 GLU A O 1
ATOM 423 N N . ILE A 1 58 ? -18.45826 8.80967 51.90062 1.000 16.53564 203 ILE A N 1
ATOM 424 C CA . ILE A 1 58 ? -18.36266 9.23770 53.28120 1.000 17.40696 203 ILE A CA 1
ATOM 425 C C . ILE A 1 58 ? -18.33396 10.77056 53.35109 1.000 19.44183 203 ILE A C 1
ATOM 426 O O . ILE A 1 58 ? -17.98906 11.46137 52.38496 1.000 19.12223 203 ILE A O 1
ATOM 431 N N . THR A 1 59 ? -18.69469 11.30116 54.51237 1.000 14.27560 204 THR A N 1
ATOM 432 C CA . THR A 1 59 ? -18.62830 12.73385 54.74780 1.000 22.83077 204 THR A CA 1
ATOM 433 C C . THR A 1 59 ? -17.33111 13.10802 55.45764 1.000 19.81453 204 THR A C 1
ATOM 434 O O . THR A 1 59 ? -16.71060 12.29432 56.14831 1.000 18.66390 204 THR A O 1
ATOM 438 N N . LYS A 1 60 ? -16.94171 14.37179 55.28590 1.000 17.53152 205 LYS A N 1
ATOM 439 C CA . LYS A 1 60 ? -15.75994 14.88462 55.96791 1.000 21.53684 205 LYS A CA 1
ATOM 440 C C . LYS A 1 60 ? -15.88197 14.72396 57.47969 1.000 23.46942 205 LYS A C 1
ATOM 441 O O . LYS A 1 60 ? -14.92168 14.32339 58.15634 1.000 21.47756 205 LYS A O 1
ATOM 447 N N . GLN A 1 61 ? -17.06400 15.01526 58.02200 1.000 19.22192 206 GLN A N 1
ATOM 448 C CA . GLN A 1 61 ? -17.26289 14.92040 59.45922 1.000 20.68904 206 GLN A CA 1
ATOM 449 C C . GLN A 1 61 ? -17.01483 13.49590 59.95565 1.000 19.72445 206 GLN A C 1
ATOM 450 O O . GLN A 1 61 ? -16.41299 13.29368 61.01621 1.000 22.93731 206 GLN A O 1
ATOM 456 N N . GLU A 1 62 ? -17.42890 12.49463 59.18642 1.000 16.54696 207 GLU A N 1
ATOM 457 C CA . GLU A 1 62 ? -17.11660 11.11923 59.56014 1.000 17.56524 207 GLU A CA 1
ATOM 458 C C . GLU A 1 62 ? -15.61165 10.83712 59.47421 1.000 17.55652 207 GLU A C 1
ATOM 459 O O . GLU A 1 62 ? -15.04720 10.22029 60.37883 1.000 21.61735 207 GLU A O 1
ATOM 465 N N . LEU A 1 63 ? -14.94113 11.26229 58.39712 1.000 14.39101 208 LEU A N 1
ATOM 466 C CA . LEU A 1 63 ? -13.49514 11.04494 58.30673 1.000 18.29553 208 LEU A CA 1
ATOM 467 C C . LEU A 1 63 ? -12.74788 11.73968 59.43619 1.000 18.43588 208 LEU A C 1
ATOM 468 O O . LEU A 1 63 ? -11.66115 11.30214 59.82718 1.000 15.60347 208 LEU A O 1
ATOM 473 N N . GLN A 1 64 ? -13.30763 12.81905 59.97215 1.000 20.09763 209 GLN A N 1
ATOM 474 C CA . GLN A 1 64 ? -12.59900 13.58639 60.98134 1.000 22.02591 209 GLN A CA 1
ATOM 475 C C . GLN A 1 64 ? -12.69026 12.98672 62.36711 1.000 21.11582 209 GLN A C 1
ATOM 476 O O . GLN A 1 64 ? -12.04416 13.50759 63.28019 1.000 23.93035 209 GLN A O 1
ATOM 482 N N . MET A 1 65 ? -13.44514 11.91657 62.57382 1.000 17.45031 210 MET A N 1
ATOM 483 C CA . MET A 1 65 ? -13.20676 11.26646 63.85487 1.000 22.00305 210 MET A CA 1
ATOM 484 C C . MET A 1 65 ? -11.94320 10.41321 63.83613 1.000 21.80898 210 MET A C 1
ATOM 485 O O . MET A 1 65 ? -11.62401 9.78480 64.85127 1.000 22.79397 210 MET A O 1
ATOM 490 N N . VAL A 1 66 ? -11.19921 10.41414 62.72501 1.000 19.36024 211 VAL A N 1
ATOM 491 C CA . VAL A 1 66 ? -9.93600 9.69397 62.60778 1.000 20.10745 211 VAL A CA 1
ATOM 492 C C . VAL A 1 66 ? -8.84175 10.63114 62.10482 1.000 18.50496 211 VAL A C 1
ATOM 493 O O . VAL A 1 66 ? -7.72998 10.66261 62.64023 1.000 18.43567 211 VAL A O 1
ATOM 497 N N . HIS A 1 67 ? -9.14375 11.39241 61.06803 1.000 15.56875 212 HIS A N 1
ATOM 498 C CA . HIS A 1 67 ? -8.14499 12.18942 60.38361 1.000 15.31173 212 HIS A CA 1
ATOM 499 C C . HIS A 1 67 ? -8.29249 13.65437 60.75984 1.000 16.24406 212 HIS A C 1
ATOM 500 O O . HIS A 1 67 ? -9.35122 14.09283 61.21432 1.000 18.52524 212 HIS A O 1
ATOM 507 N N . THR A 1 68 ? -7.22418 14.41543 60.53987 1.000 14.60752 213 THR A N 1
ATOM 508 C CA . THR A 1 68 ? -7.32269 15.85928 60.68127 1.000 21.77385 213 THR A CA 1
ATOM 509 C C . THR A 1 68 ? -8.13437 16.46806 59.54442 1.000 23.34378 213 THR A C 1
ATOM 510 O O . THR A 1 68 ? -8.24688 15.91575 58.44490 1.000 18.84078 213 THR A O 1
ATOM 514 N N . SER A 1 69 ? -8.68267 17.64876 59.83228 1.000 26.04060 214 SER A N 1
ATOM 515 C CA . SER A 1 69 ? -9.35472 18.44467 58.81714 1.000 22.82349 214 SER A CA 1
ATOM 516 C C . SER A 1 69 ? -8.42315 18.77304 57.65599 1.000 21.73868 214 SER A C 1
ATOM 517 O O . SER A 1 69 ? -8.83518 18.73500 56.48752 1.000 21.34742 214 SER A O 1
ATOM 520 N N . GLU A 1 70 ? -7.16847 19.12116 57.95946 1.000 19.94091 215 GLU A N 1
ATOM 521 C CA . GLU A 1 70 ? -6.20352 19.39282 56.90092 1.000 24.99588 215 GLU A CA 1
ATOM 522 C C . GLU A 1 70 ? -6.01709 18.17267 55.99854 1.000 23.00737 215 GLU A C 1
ATOM 523 O O . GLU A 1 70 ? -5.97992 18.29763 54.76375 1.000 15.61862 215 GLU A O 1
ATOM 529 N N . HIS A 1 71 ? -5.89332 16.97921 56.59450 1.000 21.79500 216 HIS A N 1
ATOM 530 C CA . HIS A 1 71 ? -5.69623 15.79070 55.77182 1.000 18.76513 216 HIS A CA 1
ATOM 531 C C . HIS A 1 71 ? -6.87930 15.57401 54.84070 1.000 17.19707 216 HIS A C 1
ATOM 532 O O . HIS A 1 71 ? -6.69900 15.26767 53.65705 1.000 18.45612 216 HIS A O 1
ATOM 539 N N . VAL A 1 72 ? -8.10100 15.76380 55.34517 1.000 19.47663 217 VAL A N 1
ATOM 540 C CA . VAL A 1 72 ? -9.27739 15.51769 54.51636 1.000 18.58931 217 VAL A CA 1
ATOM 541 C C . VAL A 1 72 ? -9.36557 16.52891 53.37505 1.000 22.50920 217 VAL A C 1
ATOM 542 O O . VAL A 1 72 ? -9.73741 16.17771 52.24732 1.000 17.84707 217 VAL A O 1
ATOM 546 N N . ASP A 1 73 ? -9.02090 17.79500 53.64045 1.000 23.04742 218 ASP A N 1
ATOM 547 C CA . ASP A 1 73 ? -9.05607 18.80996 52.58638 1.000 19.55782 218 ASP A CA 1
ATOM 548 C C . ASP A 1 73 ? -7.97561 18.56643 51.53588 1.000 19.25462 218 ASP A C 1
ATOM 549 O O . ASP A 1 73 ? -8.21799 18.73116 50.33664 1.000 20.85610 218 ASP A O 1
ATOM 554 N N . ALA A 1 74 ? -6.77095 18.19843 51.96122 1.000 16.32907 219 ALA A N 1
ATOM 555 C CA . ALA A 1 74 ? -5.73534 17.82882 51.00154 1.000 15.66838 219 ALA A CA 1
ATOM 556 C C . ALA A 1 74 ? -6.22151 16.73028 50.05217 1.000 21.47285 219 ALA A C 1
ATOM 557 O O . ALA A 1 74 ? -6.09615 16.85178 48.82636 1.000 18.91849 219 ALA A O 1
ATOM 559 N N . VAL A 1 75 ? -6.79443 15.64846 50.59466 1.000 14.28872 220 VAL A N 1
ATOM 560 C CA . VAL A 1 75 ? -7.25026 14.57627 49.71593 1.000 15.22493 220 VAL A CA 1
ATOM 561 C C . VAL A 1 75 ? -8.36548 15.06550 48.79600 1.000 14.94201 220 VAL A C 1
ATOM 562 O O . VAL A 1 75 ? -8.37850 14.76501 47.59612 1.000 12.65891 220 VAL A O 1
ATOM 566 N N . ASP A 1 76 ? -9.31488 15.83092 49.33627 1.000 17.42581 221 ASP A N 1
ATOM 567 C CA . ASP A 1 76 ? -10.44547 16.27914 48.52217 1.000 22.52452 221 ASP A CA 1
ATOM 568 C C . ASP A 1 76 ? -10.00265 17.18486 47.37925 1.000 17.26238 221 ASP A C 1
ATOM 569 O O . ASP A 1 76 ? -10.56657 17.13252 46.28409 1.000 18.60160 221 ASP A O 1
ATOM 574 N N . THR A 1 77 ? -8.97755 18.00036 47.60548 1.000 19.11778 222 THR A N 1
ATOM 575 C CA . THR A 1 77 ? -8.54102 18.97014 46.60516 1.000 21.45099 222 THR A CA 1
ATOM 576 C C . THR A 1 77 ? -7.88352 18.32006 45.39042 1.000 16.55076 222 THR A C 1
ATOM 577 O O . THR A 1 77 ? -7.83563 18.94443 44.32602 1.000 16.23063 222 THR A O 1
ATOM 581 N N . THR A 1 78 ? -7.40720 17.07731 45.50543 1.000 15.19156 223 THR A N 1
ATOM 582 C CA . THR A 1 78 ? -6.82864 16.41325 44.33931 1.000 12.64694 223 THR A CA 1
ATOM 583 C C . THR A 1 78 ? -7.84959 16.17708 43.23688 1.000 13.68283 223 THR A C 1
ATOM 584 O O . THR A 1 78 ? -7.45429 15.94065 42.09591 1.000 15.05942 223 THR A O 1
ATOM 588 N N . SER A 1 79 ? -9.15320 16.22950 43.53727 1.000 13.77419 224 SER A N 1
ATOM 589 C CA . SER A 1 79 ? -10.13736 16.11585 42.45878 1.000 18.58952 224 SER A CA 1
ATOM 590 C C . SER A 1 79 ? -10.03779 17.28303 41.47498 1.000 19.28092 224 SER A C 1
ATOM 591 O O . SER A 1 79 ? -10.53938 17.18564 40.34831 1.000 16.88674 224 SER A O 1
ATOM 594 N N . GLN A 1 80 ? -9.36856 18.36685 41.86106 1.000 17.55309 225 GLN A N 1
ATOM 595 C CA . GLN A 1 80 ? -9.18090 19.51174 40.98745 1.000 19.81300 225 GLN A CA 1
ATOM 596 C C . GLN A 1 80 ? -7.85550 19.49610 40.24057 1.000 19.38659 225 GLN A C 1
ATOM 597 O O . GLN A 1 80 ? -7.57176 20.44132 39.50570 1.000 21.36452 225 GLN A O 1
ATOM 603 N N . LEU A 1 81 ? -7.06018 18.44130 40.38524 1.000 16.29689 226 LEU A N 1
ATOM 604 C CA . LEU A 1 81 ? -5.75936 18.32063 39.75207 1.000 14.10265 226 LEU A CA 1
ATOM 605 C C . LEU A 1 81 ? -5.77569 17.14528 38.78919 1.000 15.95231 226 LEU A C 1
ATOM 606 O O . LEU A 1 81 ? -6.43437 16.13275 39.04145 1.000 21.29085 226 LEU A O 1
ATOM 611 N N . LEU A 1 82 ? -5.04119 17.27075 37.68674 1.000 13.90376 227 LEU A N 1
ATOM 612 C CA . LEU A 1 82 ? -4.89982 16.13256 36.78071 1.000 17.70341 227 LEU A CA 1
ATOM 613 C C . LEU A 1 82 ? -4.26396 14.93330 37.48920 1.000 16.43447 227 LEU A C 1
ATOM 614 O O . LEU A 1 82 ? -4.74346 13.79863 37.36618 1.000 18.51237 227 LEU A O 1
ATOM 619 N N . TYR A 1 83 ? -3.17035 15.15233 38.21562 1.000 14.23479 228 TYR A N 1
ATOM 620 C CA . TYR A 1 83 ? -2.64625 14.08669 39.06354 1.000 15.82719 228 TYR A CA 1
ATOM 621 C C . TYR A 1 83 ? -1.75585 14.70412 40.12619 1.000 13.79542 228 TYR A C 1
ATOM 622 O O . TYR A 1 83 ? -1.33850 15.85316 40.01018 1.000 15.23496 228 TYR A O 1
ATOM 631 N N . SER A 1 84 ? -1.48190 13.93280 41.17547 1.000 12.24337 229 SER A N 1
ATOM 632 C CA . SER A 1 84 ? -0.72273 14.45734 42.29655 1.000 10.57103 229 SER A CA 1
ATOM 633 C C . SER A 1 84 ? -0.17764 13.30917 43.13351 1.000 15.56876 229 SER A C 1
ATOM 634 O O . SER A 1 84 ? -0.58306 12.15181 42.99626 1.000 15.27877 229 SER A O 1
ATOM 637 N N . TYR A 1 85 ? 0.76411 13.65090 44.00132 1.000 9.65652 230 TYR A N 1
ATOM 638 C CA . TYR A 1 85 ? 1.41542 12.68528 44.86396 1.000 12.16106 230 TYR A CA 1
ATOM 639 C C . TYR A 1 85 ? 1.38625 13.19999 46.28803 1.000 13.55395 230 TYR A C 1
ATOM 640 O O . TYR A 1 85 ? 1.65101 14.38434 46.53277 1.000 10.16898 230 TYR A O 1
ATOM 649 N N . PHE A 1 86 ? 1.02754 12.31619 47.21429 1.000 10.61750 231 PHE A N 1
ATOM 650 C CA . PHE A 1 86 ? 1.18775 12.62718 48.62674 1.000 14.48035 231 PHE A CA 1
ATOM 651 C C . PHE A 1 86 ? 2.56337 12.22482 49.13153 1.000 12.23541 231 PHE A C 1
ATOM 652 O O . PHE A 1 86 ? 3.13423 12.89231 49.99340 1.000 18.96409 231 PHE A O 1
ATOM 660 N N . THR A 1 87 ? 3.06398 11.09907 48.64932 1.000 13.63812 232 THR A N 1
ATOM 661 C CA . THR A 1 87 ? 4.43673 10.64305 48.78999 1.000 18.57769 232 THR A CA 1
ATOM 662 C C . THR A 1 87 ? 4.84720 10.16637 47.40745 1.000 17.62870 232 THR A C 1
ATOM 663 O O . THR A 1 87 ? 4.03126 10.16221 46.48020 1.000 18.39033 232 THR A O 1
ATOM 667 N N . SER A 1 88 ? 6.09075 9.70858 47.25788 1.000 16.36147 233 SER A N 1
ATOM 668 C CA . SER A 1 88 ? 6.52236 9.30168 45.92616 1.000 15.35009 233 SER A CA 1
ATOM 669 C C . SER A 1 88 ? 5.79723 8.04769 45.42849 1.000 16.70617 233 SER A C 1
ATOM 670 O O . SER A 1 88 ? 5.68144 7.86621 44.21733 1.000 16.86225 233 SER A O 1
ATOM 673 N N . ASP A 1 89 ? 5.26918 7.20271 46.31860 1.000 17.48160 234 ASP A N 1
ATOM 674 C CA . ASP A 1 89 ? 4.56628 5.99200 45.90101 1.000 19.93050 234 ASP A CA 1
ATOM 675 C C . ASP A 1 89 ? 3.04568 6.08306 46.02314 1.000 17.03653 234 ASP A C 1
ATOM 676 O O . ASP A 1 89 ? 2.35176 5.14236 45.62250 1.000 17.90281 234 ASP A O 1
ATOM 681 N N . THR A 1 90 ? 2.50737 7.18322 46.54134 1.000 13.42603 235 THR A N 1
ATOM 682 C CA . THR A 1 90 ? 1.07772 7.31273 46.81094 1.000 11.56822 235 THR A CA 1
ATOM 683 C C . THR A 1 90 ? 0.49447 8.41397 45.91763 1.000 12.68183 235 THR A C 1
ATOM 684 O O . THR A 1 90 ? 0.66848 9.61154 46.17596 1.000 16.67188 235 THR A O 1
ATOM 688 N N . TYR A 1 91 ? -0.19185 8.00054 44.86591 1.000 9.64133 236 TYR A N 1
ATOM 689 C CA . TYR A 1 91 ? -0.69928 8.87406 43.82351 1.000 9.55301 236 TYR A CA 1
ATOM 690 C C . TYR A 1 91 ? -2.17261 9.22570 44.03148 1.000 9.50910 236 TYR A C 1
ATOM 691 O O . TYR A 1 91 ? -2.90834 8.58969 44.79473 1.000 11.31544 236 TYR A O 1
ATOM 700 N N . ALA A 1 92 ? -2.61560 10.20583 43.25942 1.000 9.90998 237 ALA A N 1
ATOM 701 C CA . ALA A 1 92 ? -4.02343 10.52587 43.10593 1.000 11.91025 237 ALA A CA 1
ATOM 702 C C . ALA A 1 92 ? -4.20133 11.06180 41.70039 1.000 13.65278 237 ALA A C 1
ATOM 703 O O . ALA A 1 92 ? -3.29259 11.71077 41.17776 1.000 16.23680 237 ALA A O 1
ATOM 705 N N . ASN A 1 93 ? -5.33966 10.76002 41.07630 1.000 11.22140 238 ASN A N 1
ATOM 706 C CA . ASN A 1 93 ? -5.77157 11.47726 39.88389 1.000 10.45639 238 ASN A CA 1
ATOM 707 C C . ASN A 1 93 ? -7.07377 12.21660 40.23194 1.000 13.42355 238 ASN A C 1
ATOM 708 O O . ASN A 1 93 ? -7.46652 12.28122 41.39788 1.000 10.92684 238 ASN A O 1
ATOM 713 N N . GLU A 1 94 ? -7.74230 12.79416 39.22394 1.000 11.49735 239 GLU A N 1
ATOM 714 C CA . GLU A 1 94 ? -8.91989 13.61218 39.53455 1.000 16.73625 239 GLU A CA 1
ATOM 715 C C . GLU A 1 94 ? -10.08573 12.78934 40.09424 1.000 15.62038 239 GLU A C 1
ATOM 716 O O . GLU A 1 94 ? -10.99122 13.35855 40.70381 1.000 11.95368 239 GLU A O 1
ATOM 722 N N . TYR A 1 95 ? -10.07061 11.46607 39.94106 1.000 15.38162 240 TYR A N 1
ATOM 723 C CA . TYR A 1 95 ? -11.12615 10.62225 40.48005 1.000 11.63025 240 TYR A CA 1
ATOM 724 C C . TYR A 1 95 ? -10.79346 10.01698 41.83747 1.000 14.87445 240 TYR A C 1
ATOM 725 O O . TYR A 1 95 ? -11.63214 9.30212 42.40028 1.000 12.63634 240 TYR A O 1
ATOM 734 N N . SER A 1 96 ? -9.60179 10.28461 42.38270 1.000 10.67459 241 SER A N 1
ATOM 735 C CA . SER A 1 96 ? -9.16550 9.58269 43.59234 1.000 11.51680 241 SER A CA 1
ATOM 736 C C . SER A 1 96 ? -9.96965 9.97977 44.84028 1.000 12.15229 241 SER A C 1
ATOM 737 O O . SER A 1 96 ? -10.19952 9.14464 45.71983 1.000 11.85815 241 SER A O 1
ATOM 740 N N . ALA A 1 97 ? -10.38581 11.24342 44.96178 1.000 10.32700 242 ALA A N 1
ATOM 741 C CA . ALA A 1 97 ? -11.03997 11.64811 46.19831 1.000 11.34765 242 ALA A CA 1
ATOM 742 C C . ALA A 1 97 ? -12.38676 10.96650 46.33870 1.000 10.55927 242 ALA A C 1
ATOM 743 O O . ALA A 1 97 ? -12.74489 10.50057 47.42806 1.000 13.39656 242 ALA A O 1
ATOM 745 N N . ARG A 1 98 ? -13.14022 10.90140 45.24399 1.000 10.74304 243 ARG A N 1
ATOM 746 C CA . ARG A 1 98 ? -14.39875 10.17572 45.25637 1.000 14.46011 243 ARG A CA 1
ATOM 747 C C . ARG A 1 98 ? -14.16202 8.69362 45.54255 1.000 11.74679 243 ARG A C 1
ATOM 748 O O . ARG A 1 98 ? -14.84400 8.09998 46.38263 1.000 11.37383 243 ARG A O 1
ATOM 756 N N . ALA A 1 99 ? -13.16827 8.08761 44.87689 1.000 12.12217 244 ALA A N 1
ATOM 757 C CA . ALA A 1 99 ? -12.88047 6.67490 45.11886 1.000 12.74396 244 ALA A CA 1
ATOM 758 C C . ALA A 1 99 ? -12.55646 6.41162 46.59242 1.000 11.85658 244 ALA A C 1
ATOM 759 O O . ALA A 1 99 ? -13.05549 5.44165 47.17932 1.000 12.81212 244 ALA A O 1
ATOM 761 N N . ALA A 1 100 ? -11.74310 7.27240 47.21772 1.000 9.83754 245 ALA A N 1
ATOM 762 C CA . ALA A 1 100 ? -11.43689 7.08867 48.63883 1.000 12.52519 245 ALA A CA 1
ATOM 763 C C . ALA A 1 100 ? -12.65896 7.36170 49.52272 1.000 11.17161 245 ALA A C 1
ATOM 764 O O . ALA A 1 100 ? -12.85746 6.69169 50.54064 1.000 11.30765 245 ALA A O 1
ATOM 766 N N . ARG A 1 101 ? -13.48534 8.33705 49.16081 1.000 11.17545 246 ARG A N 1
ATOM 767 C CA . ARG A 1 101 ? -14.71562 8.54724 49.91660 1.000 14.14829 246 ARG A CA 1
ATOM 768 C C . ARG A 1 101 ? -15.65159 7.35059 49.78226 1.000 14.20632 246 ARG A C 1
ATOM 769 O O . ARG A 1 101 ? -16.27291 6.92989 50.76491 1.000 13.81199 246 ARG A O 1
ATOM 777 N N . LEU A 1 102 ? -15.75353 6.77316 48.58386 1.000 11.64710 247 LEU A N 1
ATOM 778 C CA . LEU A 1 102 ? -16.59365 5.58892 48.43821 1.000 12.20751 247 LEU A CA 1
ATOM 779 C C . LEU A 1 102 ? -16.03105 4.41980 49.24034 1.000 12.67437 247 LEU A C 1
ATOM 780 O O . LEU A 1 102 ? -16.78765 3.69937 49.90581 1.000 12.01486 247 LEU A O 1
ATOM 785 N N . ALA A 1 103 ? -14.70820 4.21441 49.19225 1.000 10.68848 248 ALA A N 1
ATOM 786 C CA . ALA A 1 103 ? -14.12567 3.10175 49.93054 1.000 13.38429 248 ALA A CA 1
ATOM 787 C C . ALA A 1 103 ? -14.39956 3.24466 51.42069 1.000 14.59114 248 ALA A C 1
ATOM 788 O O . ALA A 1 103 ? -14.81458 2.28722 52.08413 1.000 15.58403 248 ALA A O 1
ATOM 790 N N . ALA A 1 104 ? -14.19404 4.44208 51.96249 1.000 11.31335 249 ALA A N 1
ATOM 791 C CA . ALA A 1 104 ? -14.47993 4.64268 53.37314 1.000 13.91288 249 ALA A CA 1
ATOM 792 C C . ALA A 1 104 ? -15.98293 4.61920 53.63542 1.000 16.84879 249 ALA A C 1
ATOM 793 O O . ALA A 1 104 ? -16.42202 4.12015 54.68010 1.000 13.14468 249 ALA A O 1
ATOM 795 N N . GLY A 1 105 ? -16.78180 5.11768 52.68672 1.000 12.04047 250 GLY A N 1
ATOM 796 C CA . GLY A 1 105 ? -18.21888 5.14810 52.88567 1.000 13.47557 250 GLY A CA 1
ATOM 797 C C . GLY A 1 105 ? -18.84147 3.76514 52.91332 1.000 16.58788 250 GLY A C 1
ATOM 798 O O . GLY A 1 105 ? -19.76154 3.50458 53.69691 1.000 19.12056 250 GLY A O 1
ATOM 799 N N . LEU A 1 106 ? -18.36368 2.86849 52.05208 1.000 13.05148 251 LEU A N 1
ATOM 800 C CA . LEU A 1 106 ? -18.80352 1.47825 52.09834 1.000 13.67728 251 LEU A CA 1
ATOM 801 C C . LEU A 1 106 ? -18.41477 0.81789 53.41429 1.000 18.44582 251 LEU A C 1
ATOM 802 O O . LEU A 1 106 ? -19.21235 0.07407 54.00626 1.000 18.01852 251 LEU A O 1
ATOM 807 N N . CYS A 1 107 ? -17.19131 1.07081 53.88818 1.000 14.51907 252 CYS A N 1
ATOM 808 C CA . CYS A 1 107 ? -16.78032 0.49305 55.16063 1.000 17.68095 252 CYS A CA 1
ATOM 809 C C . CYS A 1 107 ? -17.64325 1.02662 56.29832 1.000 15.60171 252 CYS A C 1
ATOM 810 O O . CYS A 1 107 ? -18.08830 0.25715 57.15877 1.000 16.81422 252 CYS A O 1
ATOM 813 N N . ALA A 1 108 ? -17.92322 2.33306 56.29428 1.000 14.48480 253 ALA A N 1
ATOM 814 C CA . ALA A 1 108 ? -18.74929 2.93503 57.33803 1.000 13.63964 253 ALA A CA 1
ATOM 815 C C . ALA A 1 108 ? -20.12295 2.28049 57.38495 1.000 19.74626 253 ALA A C 1
ATOM 816 O O . ALA A 1 108 ? -20.58393 1.86526 58.45405 1.000 18.10912 253 ALA A O 1
ATOM 818 N N . ASP A 1 109 ? -20.76817 2.12950 56.21915 1.000 13.89252 254 ASP A N 1
ATOM 819 C CA . ASP A 1 109 ? -22.13576 1.62985 56.20502 1.000 20.63765 254 ASP A CA 1
ATOM 820 C C . ASP A 1 109 ? -22.19897 0.13130 56.45882 1.000 18.58885 254 ASP A C 1
ATOM 821 O O . ASP A 1 109 ? -23.20198 -0.35460 56.98726 1.000 21.36908 254 ASP A O 1
ATOM 826 N N . LEU A 1 110 ? -21.16176 -0.61680 56.08508 1.000 18.20957 255 LEU A N 1
ATOM 827 C CA . LEU A 1 110 ? -21.13984 -2.03511 56.42419 1.000 19.93956 255 LEU A CA 1
ATOM 828 C C . LEU A 1 110 ? -20.99030 -2.22225 57.92543 1.000 19.27330 255 LEU A C 1
ATOM 829 O O . LEU A 1 110 ? -21.66024 -3.07654 58.51346 1.000 18.46135 255 LEU A O 1
ATOM 834 N N . ALA A 1 111 ? -20.12285 -1.42849 58.56332 1.000 16.94490 256 ALA A N 1
ATOM 835 C CA . ALA A 1 111 ? -19.93849 -1.55797 60.00666 1.000 18.97264 256 ALA A CA 1
ATOM 836 C C . ALA A 1 111 ? -21.24823 -1.28731 60.73743 1.000 20.47591 256 ALA A C 1
ATOM 837 O O . ALA A 1 111 ? -21.64465 -2.03281 61.64288 1.000 20.19197 256 ALA A O 1
ATOM 839 N N . THR A 1 112 ? -21.93656 -0.22242 60.33822 1.000 21.90065 257 THR A N 1
ATOM 840 C CA . THR A 1 112 ? -23.22524 0.11596 60.92488 1.000 23.02215 257 THR A CA 1
ATOM 841 C C . THR A 1 112 ? -24.22460 -1.02081 60.73649 1.000 22.69290 257 THR A C 1
ATOM 842 O O . THR A 1 112 ? -24.82484 -1.49692 61.70274 1.000 24.92173 257 THR A O 1
ATOM 846 N N . ASP A 1 113 ? -24.38987 -1.48733 59.49796 1.000 18.41549 258 ASP A N 1
ATOM 847 C CA . ASP A 1 113 ? -25.33746 -2.55890 59.22790 1.000 22.18326 258 ASP A CA 1
ATOM 848 C C . ASP A 1 113 ? -24.95880 -3.85205 59.94922 1.000 22.94690 258 ASP A C 1
ATOM 849 O O . ASP A 1 113 ? -25.83946 -4.57193 60.43298 1.000 21.99473 258 ASP A O 1
ATOM 854 N N . ILE A 1 114 ? -23.66275 -4.17581 60.02620 1.000 19.96963 259 ILE A N 1
ATOM 855 C CA . ILE A 1 114 ? -23.26127 -5.41586 60.69157 1.000 20.68232 259 ILE A CA 1
ATOM 856 C C . ILE A 1 114 ? -23.46569 -5.29724 62.19507 1.000 22.86424 259 ILE A C 1
ATOM 857 O O . ILE A 1 114 ? -24.02788 -6.19349 62.83625 1.000 20.70172 259 ILE A O 1
ATOM 862 N N . PHE A 1 115 ? -23.01838 -4.18635 62.77932 1.000 22.22942 260 PHE A N 1
ATOM 863 C CA . PHE A 1 115 ? -23.11555 -4.03774 64.22641 1.000 24.41013 260 PHE A CA 1
ATOM 864 C C . PHE A 1 115 ? -24.56843 -3.96249 64.69281 1.000 24.52457 260 PHE A C 1
ATOM 865 O O . PHE A 1 115 ? -24.94130 -4.60020 65.68195 1.000 24.32190 260 PHE A O 1
ATOM 873 N N . THR A 1 116 ? -25.40030 -3.17964 64.00520 1.000 22.59598 261 THR A N 1
ATOM 874 C CA . THR A 1 116 ? -26.79139 -3.04406 64.41089 1.000 22.43895 261 THR A CA 1
ATOM 875 C C . THR A 1 116 ? -27.64710 -4.23855 64.01573 1.000 23.72702 261 THR A C 1
ATOM 876 O O . THR A 1 116 ? -28.84732 -4.21927 64.28213 1.000 28.18469 261 THR A O 1
ATOM 880 N N . GLY A 1 117 ? -27.08298 -5.25736 63.36283 1.000 28.60805 262 GLY A N 1
ATOM 881 C CA . GLY A 1 117 ? -27.83380 -6.45137 63.01926 1.000 18.63301 262 GLY A CA 1
ATOM 882 C C . GLY A 1 117 ? -28.61592 -6.39987 61.72509 1.000 25.52909 262 GLY A C 1
ATOM 883 O O . GLY A 1 117 ? -29.32969 -7.36503 61.41276 1.000 21.45923 262 GLY A O 1
ATOM 884 N N . ARG A 1 118 ? -28.51191 -5.31750 60.94920 1.000 26.81746 263 ARG A N 1
ATOM 885 C CA . ARG A 1 118 ? -29.19992 -5.29827 59.66041 1.000 22.28967 263 ARG A CA 1
ATOM 886 C C . ARG A 1 118 ? -28.72129 -6.43471 58.75458 1.000 23.79689 263 ARG A C 1
ATOM 887 O O . ARG A 1 118 ? -29.52086 -7.01585 58.01203 1.000 25.28220 263 ARG A O 1
ATOM 895 N N . VAL A 1 119 ? -27.42368 -6.76961 58.79276 1.000 21.85863 264 VAL A N 1
ATOM 896 C CA . VAL A 1 119 ? -26.90364 -7.97102 58.13545 1.000 21.92404 264 VAL A CA 1
ATOM 897 C C . VAL A 1 119 ? -26.02369 -8.71124 59.12934 1.000 19.70938 264 VAL A C 1
ATOM 898 O O . VAL A 1 119 ? -25.63148 -8.17242 60.16302 1.000 21.91761 264 VAL A O 1
ATOM 902 N N . LYS A 1 120 ? -25.69852 -9.96041 58.78459 1.000 22.30069 265 LYS A N 1
ATOM 903 C CA . LYS A 1 120 ? -24.84500 -10.78411 59.63258 1.000 20.01338 265 LYS A CA 1
ATOM 904 C C . LYS A 1 120 ? -23.37674 -10.37874 59.52392 1.000 20.67552 265 LYS A C 1
ATOM 905 O O . LYS A 1 120 ? -22.68758 -10.23140 60.54444 1.000 17.04830 265 LYS A O 1
ATOM 911 N N . ASN A 1 121 ? -22.87051 -10.23139 58.30008 1.000 18.40679 266 ASN A N 1
ATOM 912 C CA . ASN A 1 121 ? -21.46118 -9.91005 58.09624 1.000 21.24909 266 ASN A CA 1
ATOM 913 C C . ASN A 1 121 ? -21.28037 -9.33447 56.69565 1.000 18.15238 266 ASN A C 1
ATOM 914 O O . ASN A 1 121 ? -22.23126 -9.21561 55.92030 1.000 17.90441 266 ASN A O 1
ATOM 919 N N . GLY A 1 122 ? -20.04872 -8.97311 56.37305 1.000 13.29592 267 GLY A N 1
ATOM 920 C CA . GLY A 1 122 ? -19.83421 -8.27072 55.13309 1.000 16.27518 267 GLY A CA 1
ATOM 921 C C . GLY A 1 122 ? -18.38082 -8.20170 54.73240 1.000 18.18636 267 GLY A C 1
ATOM 922 O O . GLY A 1 122 ? -17.46548 -8.38221 55.54609 1.000 13.97041 267 GLY A O 1
ATOM 923 N N . PHE A 1 123 ? -18.19273 -7.89024 53.45759 1.000 16.71722 268 PHE A N 1
ATOM 924 C CA . PHE A 1 123 ? -16.89051 -7.79259 52.83149 1.000 13.13116 268 PHE A CA 1
ATOM 925 C C . PHE A 1 123 ? -16.85949 -6.47208 52.07399 1.000 14.53231 268 PHE A C 1
ATOM 926 O O . PHE A 1 123 ? -17.73440 -6.20795 51.24169 1.000 15.67307 268 PHE A O 1
ATOM 934 N N . ALA A 1 124 ? -15.88962 -5.62400 52.38824 1.000 13.76356 269 ALA A N 1
ATOM 935 C CA . ALA A 1 124 ? -15.73033 -4.36419 51.67628 1.000 12.47644 269 ALA A CA 1
ATOM 936 C C . ALA A 1 124 ? -14.72957 -4.57537 50.55070 1.000 13.53930 269 ALA A C 1
ATOM 937 O O . ALA A 1 124 ? -13.52303 -4.67561 50.79031 1.000 14.34869 269 ALA A O 1
ATOM 939 N N . LEU A 1 125 ? -15.24089 -4.65953 49.32397 1.000 14.87934 270 LEU A N 1
ATOM 940 C CA . LEU A 1 125 ? -14.42551 -4.81143 48.11469 1.000 16.70030 270 LEU A CA 1
ATOM 941 C C . LEU A 1 125 ? -14.05413 -3.41673 47.60899 1.000 14.20458 270 LEU A C 1
ATOM 942 O O . LEU A 1 125 ? -14.68229 -2.85918 46.70814 1.000 14.41517 270 LEU A O 1
ATOM 947 N N . VAL A 1 126 ? -13.00000 -2.84869 48.19894 1.000 11.95466 271 VAL A N 1
ATOM 948 C CA . VAL A 1 126 ? -12.71616 -1.42755 48.06274 1.000 10.63879 271 VAL A CA 1
ATOM 949 C C . VAL A 1 126 ? -11.25614 -1.18205 47.69383 1.000 15.24619 271 VAL A C 1
ATOM 950 O O . VAL A 1 126 ? -10.37006 -2.00434 47.94030 1.000 11.58120 271 VAL A O 1
ATOM 954 N N . ARG A 1 127 ? -11.02436 -0.01463 47.10010 1.000 13.60296 272 ARG A N 1
ATOM 955 C CA . ARG A 1 127 ? -9.70440 0.57745 46.95723 1.000 14.53264 272 ARG A CA 1
ATOM 956 C C . ARG A 1 127 ? -9.89443 2.07689 46.83862 1.000 14.63905 272 ARG A C 1
ATOM 957 O O . ARG A 1 127 ? -10.97795 2.53389 46.45968 1.000 13.58143 272 ARG A O 1
ATOM 965 N N . PRO A 1 128 ? -8.86764 2.88025 47.17526 1.000 16.00392 273 PRO A N 1
ATOM 966 C CA . PRO A 1 128 ? -7.54040 2.46467 47.62286 1.000 12.23604 273 PRO A CA 1
ATOM 967 C C . PRO A 1 128 ? -7.58406 1.81421 48.98685 1.000 14.84399 273 PRO A C 1
ATOM 968 O O . PRO A 1 128 ? -8.60675 1.92510 49.66537 1.000 11.80610 273 PRO A O 1
ATOM 972 N N . PRO A 1 129 ? -6.51078 1.08377 49.34479 1.000 18.44431 274 PRO A N 1
ATOM 973 C CA . PRO A 1 129 ? -6.41919 0.50157 50.69411 1.000 15.91774 274 PRO A CA 1
ATOM 974 C C . PRO A 1 129 ? -6.33647 1.59248 51.74689 1.000 16.91577 274 PRO A C 1
ATOM 975 O O . PRO A 1 129 ? -6.30057 2.78328 51.39780 1.000 11.61672 274 PRO A O 1
ATOM 979 N N . GLY A 1 130 ? -6.30487 1.20492 53.02825 1.000 15.41436 275 GLY A N 1
ATOM 980 C CA . GLY A 1 130 ? -6.36726 2.18192 54.09982 1.000 15.91057 275 GLY A CA 1
ATOM 981 C C . GLY A 1 130 ? -5.33506 2.11777 55.21494 1.000 15.55879 275 GLY A C 1
ATOM 982 O O . GLY A 1 130 ? -5.04331 3.14903 55.82721 1.000 13.22857 275 GLY A O 1
ATOM 983 N N . HIS A 1 131 ? -4.76283 0.94471 55.50022 1.000 16.11244 276 HIS A N 1
ATOM 984 C CA . HIS A 1 131 ? -4.11067 0.78596 56.79850 1.000 15.37674 276 HIS A CA 1
ATOM 985 C C . HIS A 1 131 ? -2.76035 1.50412 56.90905 1.000 17.28418 276 HIS A C 1
ATOM 986 O O . HIS A 1 131 ? -2.21278 1.56408 58.01975 1.000 17.57251 276 HIS A O 1
ATOM 993 N N . HIS A 1 132 ? -2.23002 2.10938 55.83470 1.000 14.38246 277 HIS A N 1
ATOM 994 C CA . HIS A 1 132 ? -1.01006 2.90319 56.00696 1.000 15.54963 277 HIS A CA 1
ATOM 995 C C . HIS A 1 132 ? -1.26588 4.38406 56.26535 1.000 14.48281 277 HIS A C 1
ATOM 996 O O . HIS A 1 132 ? -0.32187 5.09308 56.62246 1.000 19.41594 277 HIS A O 1
ATOM 1003 N N . ALA A 1 133 ? -2.48744 4.87698 56.07422 1.000 13.26620 278 ALA A N 1
ATOM 1004 C CA . ALA A 1 133 ? -2.78733 6.28899 56.31268 1.000 16.31462 278 ALA A CA 1
ATOM 1005 C C . ALA A 1 133 ? -2.96755 6.55873 57.80708 1.000 14.72350 278 ALA A C 1
ATOM 1006 O O . ALA A 1 133 ? -3.72851 5.86262 58.48947 1.000 11.00311 278 ALA A O 1
ATOM 1008 N N . GLY A 1 134 ? -2.27146 7.58030 58.31036 1.000 16.99337 279 GLY A N 1
ATOM 1009 C CA . GLY A 1 134 ? -2.30022 7.92215 59.71591 1.000 14.87286 279 GLY A CA 1
ATOM 1010 C C . GLY A 1 134 ? -3.30565 9.02150 60.00049 1.000 15.46621 279 GLY A C 1
ATOM 1011 O O . GLY A 1 134 ? -4.14969 9.35858 59.17454 1.000 17.87328 279 GLY A O 1
ATOM 1012 N N . VAL A 1 135 ? -3.20848 9.58422 61.20496 1.000 16.16532 280 VAL A N 1
ATOM 1013 C CA . VAL A 1 135 ? -4.04754 10.72744 61.56200 1.000 18.81504 280 VAL A CA 1
ATOM 1014 C C . VAL A 1 135 ? -3.94950 11.82593 60.51234 1.000 16.54623 280 VAL A C 1
ATOM 1015 O O . VAL A 1 135 ? -4.95853 12.42491 60.11611 1.000 13.30902 280 VAL A O 1
ATOM 1019 N N . ARG A 1 136 ? -2.73049 12.09756 60.04310 1.000 16.74865 281 ARG A N 1
ATOM 1020 C CA . ARG A 1 136 ? -2.41036 13.32282 59.33700 1.000 19.66490 281 ARG A CA 1
ATOM 1021 C C . ARG A 1 136 ? -2.00102 13.11428 57.89389 1.000 22.04350 281 ARG A C 1
ATOM 1022 O O . ARG A 1 136 ? -2.13905 14.04757 57.09871 1.000 22.39024 281 ARG A O 1
ATOM 1030 N N . HIS A 1 137 ? -1.51725 11.93508 57.52359 1.000 19.61581 282 HIS A N 1
ATOM 1031 C CA . HIS A 1 137 ? -0.88111 11.76541 56.22747 1.000 24.66190 282 HIS A CA 1
ATOM 1032 C C . HIS A 1 137 ? -1.40400 10.53734 55.49475 1.000 23.43076 282 HIS A C 1
ATOM 1033 O O . HIS A 1 137 ? -1.60215 9.47379 56.09073 1.000 18.46394 282 HIS A O 1
ATOM 1040 N N . ALA A 1 138 ? -1.61931 10.70520 54.19374 1.000 22.91084 283 ALA A N 1
ATOM 1041 C CA . ALA A 1 138 ? -1.74565 9.58138 53.28425 1.000 19.37945 283 ALA A CA 1
ATOM 1042 C C . ALA A 1 138 ? -0.36373 9.02243 52.98902 1.000 19.85699 283 ALA A C 1
ATOM 1043 O O . ALA A 1 138 ? 0.58826 9.78260 52.78094 1.000 20.30032 283 ALA A O 1
ATOM 1045 N N . MET A 1 139 ? -0.24591 7.69515 52.97502 1.000 17.78994 284 MET A N 1
ATOM 1046 C CA . MET A 1 139 ? 1.00756 7.07322 52.55245 1.000 17.83906 284 MET A CA 1
ATOM 1047 C C . MET A 1 139 ? 0.76538 5.59259 52.28441 1.000 16.95862 284 MET A C 1
ATOM 1048 O O . MET A 1 139 ? -0.33048 5.06935 52.51455 1.000 13.61535 284 MET A O 1
ATOM 1053 N N . GLY A 1 140 ? 1.81630 4.93189 51.79339 1.000 16.80761 285 GLY A N 1
ATOM 1054 C CA . GLY A 1 140 ? 1.81497 3.54194 51.37737 1.000 13.53859 285 GLY A CA 1
ATOM 1055 C C . GLY A 1 140 ? 0.60670 3.09817 50.57432 1.000 15.63235 285 GLY A C 1
ATOM 1056 O O . GLY A 1 140 ? 0.00455 2.06971 50.88262 1.000 15.22587 285 GLY A O 1
ATOM 1057 N N . PHE A 1 141 ? 0.24269 3.85752 49.54926 1.000 11.93954 286 PHE A N 1
ATOM 1058 C CA . PHE A 1 141 ? -0.87027 3.60726 48.63355 1.000 12.29479 286 PHE A CA 1
ATOM 1059 C C . PHE A 1 141 ? -2.21817 3.94906 49.27059 1.000 12.00795 286 PHE A C 1
ATOM 1060 O O . PHE A 1 141 ? -3.23100 3.74405 48.61885 1.000 11.55773 286 PHE A O 1
ATOM 1068 N N . CYS A 1 142 ? -2.27082 4.47766 50.49217 1.000 11.77167 287 CYS A N 1
ATOM 1069 C CA . CYS A 1 142 ? -3.52057 4.64902 51.22992 1.000 14.49794 287 CYS A CA 1
ATOM 1070 C C . CYS A 1 142 ? -3.84553 6.13389 51.38657 1.000 15.64886 287 CYS A C 1
ATOM 1071 O O . CYS A 1 142 ? -2.96941 6.91930 51.75712 1.000 15.81409 287 CYS A O 1
ATOM 1074 N N . LEU A 1 143 ? -5.10648 6.50740 51.12944 1.000 10.49993 288 LEU A N 1
ATOM 1075 C CA . LEU A 1 143 ? -5.58585 7.88238 51.22510 1.000 10.65329 288 LEU A CA 1
ATOM 1076 C C . LEU A 1 143 ? -6.29642 8.15462 52.54473 1.000 12.31129 288 LEU A C 1
ATOM 1077 O O . LEU A 1 143 ? -5.93355 9.09423 53.25191 1.000 15.07596 288 LEU A O 1
ATOM 1082 N N . HIS A 1 144 ? -7.30806 7.35957 52.88838 1.000 9.47941 289 HIS A N 1
ATOM 1083 C CA . HIS A 1 144 ? -7.94819 7.40935 54.19374 1.000 12.75125 289 HIS A CA 1
ATOM 1084 C C . HIS A 1 144 ? -7.91019 6.01957 54.81111 1.000 12.95136 289 HIS A C 1
ATOM 1085 O O . HIS A 1 144 ? -7.86490 5.01173 54.09886 1.000 13.59717 289 HIS A O 1
ATOM 1092 N N . ASN A 1 145 ? -7.94516 5.95787 56.13795 1.000 11.61567 290 ASN A N 1
ATOM 1093 C CA . ASN A 1 145 ? -7.85442 4.66715 56.82045 1.000 12.72247 290 ASN A CA 1
ATOM 1094 C C . ASN A 1 145 ? -9.25164 4.07603 56.98127 1.000 13.06459 290 ASN A C 1
ATOM 1095 O O . ASN A 1 145 ? -9.96141 4.37126 57.94749 1.000 16.60185 290 ASN A O 1
ATOM 1100 N N . ASN A 1 146 ? -9.62811 3.21003 56.03679 1.000 13.21655 291 ASN A N 1
ATOM 1101 C CA . ASN A 1 146 ? -10.96461 2.61547 56.02383 1.000 13.96288 291 ASN A CA 1
ATOM 1102 C C . ASN A 1 146 ? -11.25031 1.83763 57.29919 1.000 13.65074 291 ASN A C 1
ATOM 1103 O O . ASN A 1 146 ? -12.33658 1.96473 57.87529 1.000 16.96720 291 ASN A O 1
ATOM 1108 N N . ALA A 1 147 ? -10.29410 1.02315 57.74972 1.000 12.92698 292 ALA A N 1
ATOM 1109 C CA . ALA A 1 147 ? -10.51167 0.19497 58.93109 1.000 14.35418 292 ALA A CA 1
ATOM 1110 C C . ALA A 1 147 ? -10.69233 1.04827 60.18417 1.000 16.87545 292 ALA A C 1
ATOM 1111 O O . ALA A 1 147 ? -11.57720 0.77921 60.99893 1.000 14.10239 292 ALA A O 1
ATOM 1113 N N . ALA A 1 148 ? -9.86866 2.08030 60.35925 1.000 15.31029 293 ALA A N 1
ATOM 1114 C CA . ALA A 1 148 ? -10.03681 2.94769 61.52008 1.000 15.16823 293 ALA A CA 1
ATOM 1115 C C . ALA A 1 148 ? -11.39654 3.64709 61.48386 1.000 17.30814 293 ALA A C 1
ATOM 1116 O O . ALA A 1 148 ? -12.08529 3.75588 62.50553 1.000 16.75249 293 ALA A O 1
ATOM 1118 N N . VAL A 1 149 ? -11.81510 4.08104 60.30129 1.000 14.43519 294 VAL A N 1
ATOM 1119 C CA . VAL A 1 149 ? -13.10517 4.74042 60.14360 1.000 18.02079 294 VAL A CA 1
ATOM 1120 C C . VAL A 1 149 ? -14.25065 3.79356 60.50657 1.000 18.62061 294 VAL A C 1
ATOM 1121 O O . VAL A 1 149 ? -15.19346 4.17023 61.21740 1.000 17.42994 294 VAL A O 1
ATOM 1125 N N . ALA A 1 150 ? -14.18818 2.54979 60.03194 1.000 15.24941 295 ALA A N 1
ATOM 1126 C CA . ALA A 1 150 ? -15.23114 1.59264 60.38804 1.000 16.52077 295 ALA A CA 1
ATOM 1127 C C . ALA A 1 150 ? -15.25457 1.34080 61.89510 1.000 18.18382 295 ALA A C 1
ATOM 1128 O O . ALA A 1 150 ? -16.32385 1.17528 62.49149 1.000 12.21563 295 ALA A O 1
ATOM 1130 N N . ALA A 1 151 ? -14.08055 1.32542 62.53119 1.000 18.53527 296 ALA A N 1
ATOM 1131 C CA . ALA A 1 151 ? -14.02366 1.11237 63.97458 1.000 19.68306 296 ALA A CA 1
ATOM 1132 C C . ALA A 1 151 ? -14.72804 2.23958 64.72902 1.000 21.22634 296 ALA A C 1
ATOM 1133 O O . ALA A 1 151 ? -15.52685 1.98338 65.63543 1.000 21.06445 296 ALA A O 1
ATOM 1135 N N . LEU A 1 152 ? -14.44659 3.49541 64.36302 1.000 14.14153 297 LEU A N 1
ATOM 1136 C CA . LEU A 1 152 ? -15.03065 4.62402 65.07886 1.000 18.63193 297 LEU A CA 1
ATOM 1137 C C . LEU A 1 152 ? -16.50577 4.78867 64.73705 1.000 20.53061 297 LEU A C 1
ATOM 1138 O O . LEU A 1 152 ? -17.29146 5.25200 65.56723 1.000 22.05263 297 LEU A O 1
ATOM 1143 N N . VAL A 1 153 ? -16.89685 4.45575 63.51063 1.000 20.38884 298 VAL A N 1
ATOM 1144 C CA . VAL A 1 153 ? -18.31464 4.45929 63.18391 1.000 19.22316 298 VAL A CA 1
ATOM 1145 C C . VAL A 1 153 ? -19.04088 3.40948 64.02184 1.000 21.76728 298 VAL A C 1
ATOM 1146 O O . VAL A 1 153 ? -20.13001 3.65785 64.54726 1.000 22.86942 298 VAL A O 1
ATOM 1150 N N . ALA A 1 154 ? -18.41966 2.24210 64.21153 1.000 23.11904 299 ALA A N 1
ATOM 1151 C CA . ALA A 1 154 ? -19.04369 1.19681 65.01845 1.000 23.26887 299 ALA A CA 1
ATOM 1152 C C . ALA A 1 154 ? -19.16635 1.63075 66.47443 1.000 21.30890 299 ALA A C 1
ATOM 1153 O O . ALA A 1 154 ? -20.20910 1.42528 67.09798 1.000 26.16452 299 ALA A O 1
ATOM 1155 N N . GLN A 1 155 ? -18.12364 2.25095 67.02401 1.000 22.41361 300 GLN A N 1
ATOM 1156 C CA . GLN A 1 155 ? -18.20788 2.77134 68.38652 1.000 27.05556 300 GLN A CA 1
ATOM 1157 C C . GLN A 1 155 ? -19.32917 3.79632 68.52319 1.000 28.17288 300 GLN A C 1
ATOM 1158 O O . GLN A 1 155 ? -20.10867 3.73855 69.47913 1.000 26.68591 300 GLN A O 1
ATOM 1164 N N . ALA A 1 156 ? -19.43523 4.73598 67.57173 1.000 23.18890 301 ALA A N 1
ATOM 1165 C CA . ALA A 1 156 ? -20.52150 5.71072 67.62209 1.000 19.23927 301 ALA A CA 1
ATOM 1166 C C . ALA A 1 156 ? -21.88750 5.03782 67.59031 1.000 26.76140 301 ALA A C 1
ATOM 1167 O O . ALA A 1 156 ? -22.85411 5.57252 68.14276 1.000 31.54593 301 ALA A O 1
ATOM 1169 N N . ALA A 1 157 ? -21.99721 3.87899 66.95248 1.000 22.61381 302 ALA A N 1
ATOM 1170 C CA . ALA A 1 157 ? -23.25661 3.15242 66.96344 1.000 24.68617 302 ALA A CA 1
ATOM 1171 C C . ALA A 1 157 ? -23.42072 2.29007 68.20796 1.000 28.68790 302 ALA A C 1
ATOM 1172 O O . ALA A 1 157 ? -24.39745 1.53795 68.28353 1.000 27.42430 302 ALA A O 1
ATOM 1174 N N . GLY A 1 158 ? -22.47744 2.34335 69.15152 1.000 23.40530 303 GLY A N 1
ATOM 1175 C CA . GLY A 1 158 ? -22.60117 1.64794 70.42017 1.000 23.20195 303 GLY A CA 1
ATOM 1176 C C . GLY A 1 158 ? -21.59979 0.53809 70.67389 1.000 31.32315 303 GLY A C 1
ATOM 1177 O O . GLY A 1 158 ? -21.55721 0.01974 71.80172 1.000 34.72234 303 GLY A O 1
ATOM 1178 N N . ALA A 1 159 ? -20.79570 0.12748 69.69539 1.000 29.35959 304 ALA A N 1
ATOM 1179 C CA . ALA A 1 159 ? -19.74681 -0.85736 69.96082 1.000 27.76229 304 ALA A CA 1
ATOM 1180 C C . ALA A 1 159 ? -18.77976 -0.31770 71.00104 1.000 29.03437 304 ALA A C 1
ATOM 1181 O O . ALA A 1 159 ? -18.13811 0.71515 70.79140 1.000 35.33532 304 ALA A O 1
ATOM 1183 N N . LYS A 1 160 ? -18.68486 -0.99028 72.13578 1.000 28.12953 305 LYS A N 1
ATOM 1184 C CA . LYS A 1 160 ? -17.77187 -0.47941 73.14291 1.000 33.87664 305 LYS A CA 1
ATOM 1185 C C . LYS A 1 160 ? -16.35743 -0.99530 72.94658 1.000 35.10189 305 LYS A C 1
ATOM 1186 O O . LYS A 1 160 ? -15.39866 -0.28550 73.26580 1.000 38.95141 305 LYS A O 1
ATOM 1192 N N . LYS A 1 161 ? -16.19431 -2.18906 72.38670 1.000 30.74587 306 LYS A N 1
ATOM 1193 C CA . LYS A 1 161 ? -14.87623 -2.77303 72.19991 1.000 29.10795 306 LYS A CA 1
ATOM 1194 C C . LYS A 1 161 ? -14.77903 -3.33179 70.78826 1.000 26.48472 306 LYS A C 1
ATOM 1195 O O . LYS A 1 161 ? -15.50800 -4.26465 70.42910 1.000 26.92098 306 LYS A O 1
ATOM 1201 N N . VAL A 1 162 ? -13.86613 -2.77196 70.00228 1.000 20.53918 307 VAL A N 1
ATOM 1202 C CA . VAL A 1 162 ? -13.67908 -3.15127 68.61110 1.000 19.27527 307 VAL A CA 1
ATOM 1203 C C . VAL A 1 162 ? -12.33020 -3.83901 68.47471 1.000 18.50485 307 VAL A C 1
ATOM 1204 O O . VAL A 1 162 ? -11.32640 -3.38959 69.03898 1.000 17.48900 307 VAL A O 1
ATOM 1208 N N . LEU A 1 163 ? -12.31698 -4.93169 67.72556 1.000 16.37666 308 LEU A N 1
ATOM 1209 C CA . LEU A 1 163 ? -11.10600 -5.64386 67.36821 1.000 19.73038 308 LEU A CA 1
ATOM 1210 C C . LEU A 1 163 ? -10.81249 -5.40656 65.88871 1.000 19.01097 308 LEU A C 1
ATOM 1211 O O . LEU A 1 163 ? -11.70833 -5.53812 65.04725 1.000 14.43548 308 LEU A O 1
ATOM 1216 N N . ILE A 1 164 ? -9.56011 -5.06014 65.58176 1.000 17.94095 309 ILE A N 1
ATOM 1217 C CA . ILE A 1 164 ? -9.03774 -5.04451 64.21581 1.000 15.73186 309 ILE A CA 1
ATOM 1218 C C . ILE A 1 164 ? -7.91764 -6.07576 64.12951 1.000 14.30963 309 ILE A C 1
ATOM 1219 O O . ILE A 1 164 ? -6.89843 -5.94575 64.81964 1.000 15.42617 309 ILE A O 1
ATOM 1224 N N . VAL A 1 165 ? -8.09228 -7.08639 63.28100 1.000 12.81658 310 VAL A N 1
ATOM 1225 C CA . VAL A 1 165 ? -7.03955 -8.06035 62.98218 1.000 12.70023 310 VAL A CA 1
ATOM 1226 C C . VAL A 1 165 ? -6.55801 -7.77896 61.56764 1.000 12.83070 310 VAL A C 1
ATOM 1227 O O . VAL A 1 165 ? -7.35534 -7.78520 60.62335 1.000 15.96516 310 VAL A O 1
ATOM 1231 N N . ASP A 1 166 ? -5.25925 -7.56757 61.40993 1.000 14.05339 311 ASP A N 1
ATOM 1232 C CA . ASP A 1 166 ? -4.67874 -7.07651 60.16410 1.000 11.53634 311 ASP A CA 1
ATOM 1233 C C . ASP A 1 166 ? -3.73510 -8.13968 59.61235 1.000 11.24785 311 ASP A C 1
ATOM 1234 O O . ASP A 1 166 ? -2.60545 -8.28384 60.08302 1.000 12.26310 311 ASP A O 1
ATOM 1239 N N . TRP A 1 167 ? -4.16028 -8.86323 58.58359 1.000 13.25355 312 TRP A N 1
ATOM 1240 C CA . TRP A 1 167 ? -3.34021 -9.95947 58.08669 1.000 17.47927 312 TRP A CA 1
ATOM 1241 C C . TRP A 1 167 ? -2.66904 -9.62874 56.74658 1.000 14.90854 312 TRP A C 1
ATOM 1242 O O . TRP A 1 167 ? -1.98909 -10.48679 56.16431 1.000 13.03495 312 TRP A O 1
ATOM 1253 N N . ASP A 1 168 ? -2.82541 -8.39689 56.26533 1.000 12.85521 313 ASP A N 1
ATOM 1254 C CA . ASP A 1 168 ? -1.93307 -7.84869 55.24945 1.000 12.99437 313 ASP A CA 1
ATOM 1255 C C . ASP A 1 168 ? -0.47554 -8.13131 55.61404 1.000 12.66041 313 ASP A C 1
ATOM 1256 O O . ASP A 1 168 ? -0.08990 -8.08002 56.78003 1.000 11.60359 313 ASP A O 1
ATOM 1261 N N . VAL A 1 169 ? 0.34491 -8.43313 54.60913 1.000 13.12340 314 VAL A N 1
ATOM 1262 C CA . VAL A 1 169 ? 1.74521 -8.75715 54.87880 1.000 14.87432 314 VAL A CA 1
ATOM 1263 C C . VAL A 1 169 ? 2.52634 -7.56725 55.44398 1.000 14.30862 314 VAL A C 1
ATOM 1264 O O . VAL A 1 169 ? 3.60962 -7.76054 56.00851 1.000 13.97002 314 VAL A O 1
ATOM 1268 N N . HIS A 1 170 ? 2.02544 -6.33960 55.28527 1.000 12.66539 315 HIS A N 1
ATOM 1269 C CA . HIS A 1 170 ? 2.68066 -5.15562 55.82483 1.000 13.09339 315 HIS A CA 1
ATOM 1270 C C . HIS A 1 170 ? 2.03420 -4.74342 57.14187 1.000 12.82867 315 HIS A C 1
ATOM 1271 O O . HIS A 1 170 ? 0.82009 -4.86315 57.31410 1.000 13.87532 315 HIS A O 1
ATOM 1278 N N . HIS A 1 171 ? 2.84874 -4.21300 58.05415 1.000 10.86203 316 HIS A N 1
ATOM 1279 C CA . HIS A 1 171 ? 2.32093 -3.61553 59.27734 1.000 13.93078 316 HIS A CA 1
ATOM 1280 C C . HIS A 1 171 ? 1.50283 -2.36537 58.95679 1.000 13.61244 316 HIS A C 1
ATOM 1281 O O . HIS A 1 171 ? 1.94226 -1.50245 58.19326 1.000 11.97241 316 HIS A O 1
ATOM 1288 N N . GLY A 1 172 ? 0.31719 -2.25763 59.55254 1.000 12.78402 317 GLY A N 1
ATOM 1289 C CA . GLY A 1 172 ? -0.50938 -1.08360 59.34309 1.000 12.29753 317 GLY A CA 1
ATOM 1290 C C . GLY A 1 172 ? -0.11171 0.05786 60.26022 1.000 15.20562 317 GLY A C 1
ATOM 1291 O O . GLY A 1 172 ? -0.79812 0.33749 61.25253 1.000 12.45993 317 GLY A O 1
ATOM 1292 N N . ASN A 1 173 ? 1.00798 0.71830 59.93710 1.000 17.02726 318 ASN A N 1
ATOM 1293 C CA . ASN A 1 173 ? 1.49571 1.81487 60.77029 1.000 18.19633 318 ASN A CA 1
ATOM 1294 C C . ASN A 1 173 ? 0.42685 2.88898 60.95818 1.000 14.25564 318 ASN A C 1
ATOM 1295 O O . ASN A 1 173 ? 0.31241 3.47382 62.04035 1.000 19.53002 318 ASN A O 1
ATOM 1300 N N . GLY A 1 174 ? -0.37449 3.15031 59.92533 1.000 14.86029 319 GLY A N 1
ATOM 1301 C CA . GLY A 1 174 ? -1.43510 4.14244 60.05691 1.000 15.85190 319 GLY A CA 1
ATOM 1302 C C . GLY A 1 174 ? -2.46016 3.76401 61.11447 1.000 15.76696 319 GLY A C 1
ATOM 1303 O O . GLY A 1 174 ? -2.82862 4.57915 61.96391 1.000 14.80485 319 GLY A O 1
ATOM 1304 N N . THR A 1 175 ? -2.93299 2.51668 61.07095 1.000 13.64271 320 THR A N 1
ATOM 1305 C CA . THR A 1 175 ? -3.91134 2.05120 62.04328 1.000 15.25399 320 THR A CA 1
ATOM 1306 C C . THR A 1 175 ? -3.34498 2.08160 63.45625 1.000 15.11242 320 THR A C 1
ATOM 1307 O O . THR A 1 175 ? -4.01553 2.53331 64.38913 1.000 16.24871 320 THR A O 1
ATOM 1311 N N . GLN A 1 176 ? -2.10858 1.61071 63.63546 1.000 16.67898 321 GLN A N 1
ATOM 1312 C CA . GLN A 1 176 ? -1.51483 1.63833 64.96634 1.000 17.09650 321 GLN A CA 1
ATOM 1313 C C . GLN A 1 176 ? -1.34946 3.07248 65.45373 1.000 18.79910 321 GLN A C 1
ATOM 1314 O O . GLN A 1 176 ? -1.63186 3.37603 66.61815 1.000 20.18276 321 GLN A O 1
ATOM 1320 N N . GLU A 1 177 ? -0.92343 3.97726 64.57234 1.000 15.29504 322 GLU A N 1
ATOM 1321 C CA . GLU A 1 177 ? -0.77073 5.36584 64.98989 1.000 18.17406 322 GLU A CA 1
ATOM 1322 C C . GLU A 1 177 ? -2.10888 5.95793 65.42630 1.000 21.26471 322 GLU A C 1
ATOM 1323 O O . GLU A 1 177 ? -2.17025 6.72346 66.39176 1.000 17.98986 322 GLU A O 1
ATOM 1329 N N . ILE A 1 178 ? -3.20175 5.57288 64.76463 1.000 20.49899 323 ILE A N 1
ATOM 1330 C CA . ILE A 1 178 ? -4.50318 6.09967 65.15639 1.000 19.31254 323 ILE A CA 1
ATOM 1331 C C . ILE A 1 178 ? -4.89872 5.60913 66.55518 1.000 19.55579 323 ILE A C 1
ATOM 1332 O O . ILE A 1 178 ? -5.38742 6.39022 67.36702 1.000 19.05748 323 ILE A O 1
ATOM 1337 N N . PHE A 1 179 ? -4.65380 4.32905 66.87272 1.000 21.12831 324 PHE A N 1
ATOM 1338 C CA . PHE A 1 179 ? -5.11409 3.68919 68.10443 1.000 19.52623 324 PHE A CA 1
ATOM 1339 C C . PHE A 1 179 ? -4.00121 3.42697 69.13129 1.000 21.21755 324 PHE A C 1
ATOM 1340 O O . PHE A 1 179 ? -4.22401 2.69670 70.10901 1.000 21.00208 324 PHE A O 1
ATOM 1348 N N . GLU A 1 180 ? -2.82269 4.02119 68.93908 1.000 20.40174 325 GLU A N 1
ATOM 1349 C CA . GLU A 1 180 ? -1.66972 3.79865 69.81424 1.000 23.88456 325 GLU A CA 1
ATOM 1350 C C . GLU A 1 180 ? -1.98321 4.04045 71.29358 1.000 27.66544 325 GLU A C 1
ATOM 1351 O O . GLU A 1 180 ? -1.47572 3.32773 72.16597 1.000 28.56021 325 GLU A O 1
ATOM 1357 N N . GLN A 1 181 ? -2.81482 5.03448 71.60403 1.000 28.13972 326 GLN A N 1
ATOM 1358 C CA . GLN A 1 181 ? -3.13339 5.34685 72.99134 1.000 32.01599 326 GLN A CA 1
ATOM 1359 C C . GLN A 1 181 ? -4.52966 4.90464 73.42159 1.000 29.14717 326 GLN A C 1
ATOM 1360 O O . GLN A 1 181 ? -4.93892 5.22311 74.53431 1.000 33.62271 326 GLN A O 1
ATOM 1366 N N . ASN A 1 182 ? -5.25629 4.17307 72.58551 1.000 28.09188 327 ASN A N 1
ATOM 1367 C CA . ASN A 1 182 ? -6.60452 3.71964 72.88807 1.000 24.32075 327 ASN A CA 1
ATOM 1368 C C . ASN A 1 182 ? -6.59316 2.28958 73.39607 1.000 25.28962 327 ASN A C 1
ATOM 1369 O O . ASN A 1 182 ? -5.87496 1.43690 72.86594 1.000 26.06642 327 ASN A O 1
ATOM 1374 N N . LYS A 1 183 ? -7.44310 2.01621 74.37821 1.000 22.40132 328 LYS A N 1
ATOM 1375 C CA . LYS A 1 183 ? -7.72786 0.64665 74.75996 1.000 27.55173 328 LYS A CA 1
ATOM 1376 C C . LYS A 1 183 ? -9.11691 0.18198 74.36743 1.000 21.81194 328 LYS A C 1
ATOM 1377 O O . LYS A 1 183 ? -9.38852 -1.01191 74.48137 1.000 26.63994 328 LYS A O 1
ATOM 1383 N N . SER A 1 184 ? -10.00182 1.06934 73.90586 1.000 21.90496 329 SER A N 1
ATOM 1384 C CA . SER A 1 184 ? -11.31259 0.59633 73.45873 1.000 25.52613 329 SER A CA 1
ATOM 1385 C C . SER A 1 184 ? -11.24470 -0.08662 72.09710 1.000 27.18411 329 SER A C 1
ATOM 1386 O O . SER A 1 184 ? -12.24645 -0.67167 71.65411 1.000 23.13542 329 SER A O 1
ATOM 1389 N N . VAL A 1 185 ? -10.08420 -0.03154 71.44588 1.000 21.46871 330 VAL A N 1
ATOM 1390 C CA . VAL A 1 185 ? -9.81920 -0.72170 70.19486 1.000 22.31828 330 VAL A CA 1
ATOM 1391 C C . VAL A 1 185 ? -8.58879 -1.58860 70.39391 1.000 22.14270 330 VAL A C 1
ATOM 1392 O O . VAL A 1 185 ? -7.54896 -1.10195 70.85234 1.000 21.93017 330 VAL A O 1
ATOM 1396 N N . LEU A 1 186 ? -8.70587 -2.86268 70.05310 1.000 18.25401 331 LEU A N 1
ATOM 1397 C CA . LEU A 1 186 ? -7.58097 -3.78514 70.08565 1.000 18.39679 331 LEU A CA 1
ATOM 1398 C C . LEU A 1 186 ? -7.08716 -4.01542 68.65928 1.000 16.96206 331 LEU A C 1
ATOM 1399 O O . LEU A 1 186 ? -7.85581 -4.43477 67.78632 1.000 19.07474 331 LEU A O 1
ATOM 1404 N N . TYR A 1 187 ? -5.81055 -3.75028 68.43391 1.000 17.47775 332 TYR A N 1
ATOM 1405 C CA . TYR A 1 187 ? -5.19170 -3.83233 67.12078 1.000 17.29384 332 TYR A CA 1
ATOM 1406 C C . TYR A 1 187 ? -4.18459 -4.98026 67.11315 1.000 17.01730 332 TYR A C 1
ATOM 1407 O O . TYR A 1 187 ? -3.21649 -4.96474 67.88088 1.000 14.57370 332 TYR A O 1
ATOM 1416 N N . ILE A 1 188 ? -4.41942 -5.97566 66.25900 1.000 13.82003 333 ILE A N 1
ATOM 1417 C CA . ILE A 1 188 ? -3.54193 -7.13143 66.13260 1.000 13.92004 333 ILE A CA 1
ATOM 1418 C C . ILE A 1 188 ? -3.08429 -7.20416 64.68772 1.000 13.77595 333 ILE A C 1
ATOM 1419 O O . ILE A 1 188 ? -3.91308 -7.29252 63.77476 1.000 15.84273 333 ILE A O 1
ATOM 1424 N N . SER A 1 189 ? -1.77363 -7.17082 64.47504 1.000 13.99015 334 SER A N 1
ATOM 1425 C CA . SER A 1 189 ? -1.21458 -7.18011 63.12940 1.000 13.44106 334 SER A CA 1
ATOM 1426 C C . SER A 1 189 ? -0.18753 -8.28496 63.02099 1.000 13.42399 334 SER A C 1
ATOM 1427 O O . SER A 1 189 ? 0.71569 -8.36483 63.85293 1.000 15.72792 334 SER A O 1
ATOM 1430 N N . LEU A 1 190 ? -0.32684 -9.12621 61.99810 1.000 13.12272 335 LEU A N 1
ATOM 1431 C CA . LEU A 1 190 ? 0.69969 -10.07293 61.59592 1.000 12.83655 335 LEU A CA 1
ATOM 1432 C C . LEU A 1 190 ? 1.32583 -9.54696 60.32814 1.000 12.37711 335 LEU A C 1
ATOM 1433 O O . LEU A 1 190 ? 0.60883 -9.11872 59.42172 1.000 12.96735 335 LEU A O 1
ATOM 1438 N N . HIS A 1 191 ? 2.65506 -9.60561 60.24899 1.000 13.31173 336 HIS A N 1
ATOM 1439 C CA . HIS A 1 191 ? 3.30495 -9.01707 59.09298 1.000 14.90485 336 HIS A CA 1
ATOM 1440 C C . HIS A 1 191 ? 4.75696 -9.46332 59.03886 1.000 16.71162 336 HIS A C 1
ATOM 1441 O O . HIS A 1 191 ? 5.37142 -9.75689 60.06560 1.000 15.99349 336 HIS A O 1
ATOM 1448 N N . ARG A 1 192 ? 5.27204 -9.55424 57.81794 1.000 12.69581 337 ARG A N 1
ATOM 1449 C CA . ARG A 1 192 ? 6.70223 -9.64025 57.60812 1.000 15.78738 337 ARG A CA 1
ATOM 1450 C C . ARG A 1 192 ? 7.37885 -8.40702 58.19013 1.000 19.29537 337 ARG A C 1
ATOM 1451 O O . ARG A 1 192 ? 6.86288 -7.29049 58.08364 1.000 20.92347 337 ARG A O 1
ATOM 1459 N N . HIS A 1 193 ? 8.53735 -8.60404 58.81444 1.000 19.89317 338 HIS A N 1
ATOM 1460 C CA . HIS A 1 193 ? 9.19108 -7.49528 59.49857 1.000 18.40509 338 HIS A CA 1
ATOM 1461 C C . HIS A 1 193 ? 10.70280 -7.51043 59.29537 1.000 21.12742 338 HIS A C 1
ATOM 1462 O O . HIS A 1 193 ? 11.30209 -6.45911 59.03947 1.000 20.72707 338 HIS A O 1
ATOM 1469 N N . GLU A 1 194 ? 11.32157 -8.68710 59.44080 1.000 21.47386 339 GLU A N 1
ATOM 1470 C CA . GLU A 1 194 ? 12.74991 -8.88063 59.19104 1.000 23.52494 339 GLU A CA 1
ATOM 1471 C C . GLU A 1 194 ? 13.59231 -7.82368 59.89736 1.000 23.66878 339 GLU A C 1
ATOM 1472 O O . GLU A 1 194 ? 14.47277 -7.19733 59.30808 1.000 28.34906 339 GLU A O 1
ATOM 1478 N N . GLY A 1 195 ? 13.27957 -7.59425 61.16810 1.000 25.02030 340 GLY A N 1
ATOM 1479 C CA . GLY A 1 195 ? 14.02871 -6.63170 61.95753 1.000 22.90406 340 GLY A CA 1
ATOM 1480 C C . GLY A 1 195 ? 13.94701 -5.20520 61.46530 1.000 27.31660 340 GLY A C 1
ATOM 1481 O O . GLY A 1 195 ? 14.86554 -4.42036 61.71765 1.000 33.75992 340 GLY A O 1
ATOM 1482 N N . GLY A 1 196 ? 12.87213 -4.83910 60.77170 1.000 24.33376 341 GLY A N 1
ATOM 1483 C CA . GLY A 1 196 ? 12.70726 -3.48600 60.28571 1.000 18.59672 341 GLY A CA 1
ATOM 1484 C C . GLY A 1 196 ? 13.11630 -3.26872 58.84756 1.000 23.69330 341 GLY A C 1
ATOM 1485 O O . GLY A 1 196 ? 13.02436 -2.13666 58.36418 1.000 28.14209 341 GLY A O 1
ATOM 1486 N N . ASN A 1 197 ? 13.55646 -4.30870 58.14366 1.000 20.78991 342 ASN A N 1
ATOM 1487 C CA . ASN A 1 197 ? 14.02975 -4.17804 56.77301 1.000 22.90613 342 ASN A CA 1
ATOM 1488 C C . ASN A 1 197 ? 12.95469 -4.48046 55.73584 1.000 24.47251 342 ASN A C 1
ATOM 1489 O O . ASN A 1 197 ? 13.27183 -4.59587 54.55054 1.000 24.58371 342 ASN A O 1
ATOM 1494 N N . PHE A 1 198 ? 11.70356 -4.62632 56.15254 1.000 19.46530 343 PHE A N 1
ATOM 1495 C CA . PHE A 1 198 ? 10.58158 -4.83166 55.25047 1.000 19.78602 343 PHE A CA 1
ATOM 1496 C C . PHE A 1 198 ? 9.60551 -3.68092 55.42453 1.000 18.90723 343 PHE A C 1
ATOM 1497 O O . PHE A 1 198 ? 9.31235 -3.27648 56.55558 1.000 18.33000 343 PHE A O 1
ATOM 1505 N N . TYR A 1 199 ? 9.10776 -3.16528 54.30720 1.000 15.52311 344 TYR A N 1
ATOM 1506 C CA . TYR A 1 199 ? 8.19165 -2.03734 54.34044 1.000 17.29750 344 TYR A CA 1
ATOM 1507 C C . TYR A 1 199 ? 7.02026 -2.32199 55.28707 1.000 17.34024 344 TYR A C 1
ATOM 1508 O O . TYR A 1 199 ? 6.47407 -3.43979 55.28743 1.000 16.64287 344 TYR A O 1
ATOM 1517 N N . PRO A 1 200 ? 6.60013 -1.34483 56.10509 1.000 15.53306 345 PRO A N 1
ATOM 1518 C CA . PRO A 1 200 ? 7.20579 -0.01770 56.21131 1.000 18.65126 345 PRO A CA 1
ATOM 1519 C C . PRO A 1 200 ? 8.20933 0.09355 57.36141 1.000 16.11897 345 PRO A C 1
ATOM 1520 O O . PRO A 1 200 ? 8.59969 1.18819 57.70913 1.000 18.04772 345 PRO A O 1
ATOM 1524 N N . GLY A 1 201 ? 8.63143 -1.02059 57.94548 1.000 18.74798 346 GLY A N 1
ATOM 1525 C CA . GLY A 1 201 ? 9.65892 -0.96820 58.96257 1.000 17.78162 346 GLY A CA 1
ATOM 1526 C C . GLY A 1 201 ? 9.16798 -0.73141 60.37088 1.000 22.64078 346 GLY A C 1
ATOM 1527 O O . GLY A 1 201 ? 9.98473 -0.71696 61.29373 1.000 24.63212 346 GLY A O 1
ATOM 1528 N N . THR A 1 202 ? 7.86318 -0.57365 60.57382 1.000 23.17120 347 THR A N 1
ATOM 1529 C CA . THR A 1 202 ? 7.28818 -0.39110 61.89523 1.000 22.58189 347 THR A CA 1
ATOM 1530 C C . THR A 1 202 ? 6.74634 -1.72529 62.41234 1.000 19.47398 347 THR A C 1
ATOM 1531 O O . THR A 1 202 ? 6.73672 -2.74116 61.71834 1.000 18.69328 347 THR A O 1
ATOM 1535 N N . GLY A 1 203 ? 6.26033 -1.71936 63.64231 1.000 20.98041 348 GLY A N 1
ATOM 1536 C CA . GLY A 1 203 ? 5.58271 -2.89798 64.14472 1.000 21.25426 348 GLY A CA 1
ATOM 1537 C C . GLY A 1 203 ? 6.47261 -4.00835 64.66177 1.000 21.55383 348 GLY A C 1
ATOM 1538 O O . GLY A 1 203 ? 6.23283 -5.18635 64.35853 1.000 18.85751 348 GLY A O 1
ATOM 1539 N N . ALA A 1 204 ? 7.49664 -3.67359 65.44134 1.000 21.51956 349 ALA A N 1
ATOM 1540 C CA . ALA A 1 204 ? 8.22287 -4.70348 66.17519 1.000 24.06355 349 ALA A CA 1
ATOM 1541 C C . ALA A 1 204 ? 7.36497 -5.22197 67.33130 1.000 18.44587 349 ALA A C 1
ATOM 1542 O O . ALA A 1 204 ? 6.40525 -4.57397 67.76611 1.000 22.39787 349 ALA A O 1
ATOM 1544 N N . ALA A 1 205 ? 7.72002 -6.40976 67.83121 1.000 15.61931 350 ALA A N 1
ATOM 1545 C CA . ALA A 1 205 ? 6.88407 -7.07938 68.82926 1.000 18.31533 350 ALA A CA 1
ATOM 1546 C C . ALA A 1 205 ? 6.63565 -6.20355 70.05008 1.000 25.66591 350 ALA A C 1
ATOM 1547 O O . ALA A 1 205 ? 5.61388 -6.36249 70.72820 1.000 22.53360 350 ALA A O 1
ATOM 1549 N N . ASP A 1 206 ? 7.53619 -5.26422 70.33442 1.000 20.92744 351 ASP A N 1
ATOM 1550 C CA . ASP A 1 206 ? 7.44168 -4.46748 71.54276 1.000 26.67865 351 ASP A CA 1
ATOM 1551 C C . ASP A 1 206 ? 6.82609 -3.08428 71.32540 1.000 29.20912 351 ASP A C 1
ATOM 1552 O O . ASP A 1 206 ? 6.76891 -2.29819 72.27358 1.000 29.12144 351 ASP A O 1
ATOM 1557 N N . GLU A 1 207 ? 6.34798 -2.77307 70.12003 1.000 27.49276 352 GLU A N 1
ATOM 1558 C CA . GLU A 1 207 ? 5.52057 -1.58546 69.89482 1.000 25.92625 352 GLU A CA 1
ATOM 1559 C C . GLU A 1 207 ? 4.09894 -1.95747 70.30832 1.000 28.18605 352 GLU A C 1
ATOM 1560 O O . GLU A 1 207 ? 3.28079 -2.40983 69.49611 1.000 24.10966 352 GLU A O 1
ATOM 1566 N N . VAL A 1 208 ? 3.80205 -1.73313 71.59156 1.000 24.24168 353 VAL A N 1
ATOM 1567 C CA . VAL A 1 208 ? 2.64136 -2.31953 72.25881 1.000 23.64388 353 VAL A CA 1
ATOM 1568 C C . VAL A 1 208 ? 1.52780 -1.32220 72.53127 1.000 22.45295 353 VAL A C 1
ATOM 1569 O O . VAL A 1 208 ? 0.46751 -1.73183 73.03322 1.000 22.41446 353 VAL A O 1
ATOM 1573 N N . GLY A 1 209 ? 1.72754 -0.04438 72.25660 1.000 22.53130 354 GLY A N 1
ATOM 1574 C CA . GLY A 1 209 ? 0.81949 0.98968 72.70490 1.000 27.19194 354 GLY A CA 1
ATOM 1575 C C . GLY A 1 209 ? 1.46561 1.90291 73.73879 1.000 31.87401 354 GLY A C 1
ATOM 1576 O O . GLY A 1 209 ? 2.57565 1.67466 74.22013 1.000 32.53113 354 GLY A O 1
ATOM 1577 N N . SER A 1 210 ? 0.73884 2.96571 74.07107 1.000 30.34527 355 SER A N 1
ATOM 1578 C CA . SER A 1 210 ? 1.27127 4.03817 74.90372 1.000 39.16241 355 SER A CA 1
ATOM 1579 C C . SER A 1 210 ? 0.17120 4.58684 75.79888 1.000 41.95152 355 SER A C 1
ATOM 1580 O O . SER A 1 210 ? -1.00249 4.61404 75.41441 1.000 41.93861 355 SER A O 1
ATOM 1583 N N . ASN A 1 211 ? 0.56819 5.00946 77.00574 1.000 43.68372 356 ASN A N 1
ATOM 1584 C CA . ASN A 1 211 ? -0.33892 5.55763 78.01167 1.000 37.04646 356 ASN A CA 1
ATOM 1585 C C . ASN A 1 211 ? -1.51404 4.63947 78.29664 1.000 40.78642 356 ASN A C 1
ATOM 1586 O O . ASN A 1 211 ? -1.33703 3.53738 78.82518 1.000 44.79929 356 ASN A O 1
ATOM 1591 N N . GLY A 1 212 ? -2.72574 5.07938 77.97198 1.000 42.02304 357 GLY A N 1
ATOM 1592 C CA . GLY A 1 212 ? -3.85819 4.20037 78.17803 1.000 42.82779 357 GLY A CA 1
ATOM 1593 C C . GLY A 1 212 ? -3.74304 2.86221 77.47420 1.000 42.28360 357 GLY A C 1
ATOM 1594 O O . GLY A 1 212 ? -4.36889 1.89031 77.91119 1.000 43.35012 357 GLY A O 1
ATOM 1595 N N . GLY A 1 213 ? -2.92426 2.77517 76.42335 1.000 38.49547 358 GLY A N 1
ATOM 1596 C CA . GLY A 1 213 ? -3.03131 1.70121 75.45699 1.000 33.27786 358 GLY A CA 1
ATOM 1597 C C . GLY A 1 213 ? -1.98986 0.60527 75.43734 1.000 31.41092 358 GLY A C 1
ATOM 1598 O O . GLY A 1 213 ? -1.99948 -0.20142 74.49485 1.000 31.21606 358 GLY A O 1
ATOM 1599 N N . GLU A 1 214 ? -1.09392 0.52375 76.43049 1.000 32.14985 359 GLU A N 1
ATOM 1600 C CA . GLU A 1 214 ? -0.12859 -0.57629 76.46447 1.000 29.35019 359 GLU A CA 1
ATOM 1601 C C . GLU A 1 214 ? -0.84679 -1.91203 76.38376 1.000 28.87627 359 GLU A C 1
ATOM 1602 O O . GLU A 1 214 ? -1.78960 -2.16871 77.13280 1.000 32.23087 359 GLU A O 1
ATOM 1608 N N . GLY A 1 215 ? -0.40009 -2.76055 75.47499 1.000 22.24457 360 GLY A N 1
ATOM 1609 C CA . GLY A 1 215 ? -0.98380 -4.07182 75.35902 1.000 21.87512 360 GLY A CA 1
ATOM 1610 C C . GLY A 1 215 ? -2.16804 -4.16692 74.42687 1.000 24.63021 360 GLY A C 1
ATOM 1611 O O . GLY A 1 215 ? -2.66824 -5.27867 74.20923 1.000 25.54090 360 GLY A O 1
ATOM 1612 N N . TYR A 1 216 ? -2.64784 -3.04608 73.88354 1.000 19.43179 361 TYR A N 1
ATOM 1613 C CA . TYR A 1 216 ? -3.77149 -3.06571 72.95718 1.000 24.54562 361 TYR A CA 1
ATOM 1614 C C . TYR A 1 216 ? -3.32854 -2.91649 71.50977 1.000 21.42800 361 TYR A C 1
ATOM 1615 O O . TYR A 1 216 ? -4.17082 -2.79958 70.61425 1.000 20.06626 361 TYR A O 1
ATOM 1624 N N . CYS A 1 217 ? -2.02444 -2.91681 71.27411 1.000 18.13891 362 CYS A N 1
ATOM 1625 C CA . CYS A 1 217 ? -1.44034 -3.12846 69.96525 1.000 18.14741 362 CYS A CA 1
ATOM 1626 C C . CYS A 1 217 ? -0.60221 -4.39250 70.07482 1.000 22.35542 362 CYS A C 1
ATOM 1627 O O . CYS A 1 217 ? 0.33220 -4.44752 70.88502 1.000 20.19372 362 CYS A O 1
ATOM 1630 N N . VAL A 1 218 ? -0.93681 -5.40471 69.27890 1.000 15.30312 363 VAL A N 1
ATOM 1631 C CA . VAL A 1 218 ? -0.25508 -6.68741 69.32215 1.000 14.42867 363 VAL A CA 1
ATOM 1632 C C . VAL A 1 218 ? 0.35454 -6.93816 67.94644 1.000 17.95373 363 VAL A C 1
ATOM 1633 O O . VAL A 1 218 ? -0.36847 -7.21371 66.97865 1.000 19.00052 363 VAL A O 1
ATOM 1637 N N . ASN A 1 219 ? 1.67822 -6.87444 67.86065 1.000 14.01361 364 ASN A N 1
ATOM 1638 C CA . ASN A 1 219 ? 2.39412 -7.05847 66.60705 1.000 16.22059 364 ASN A CA 1
ATOM 1639 C C . ASN A 1 219 ? 3.05244 -8.43096 66.59420 1.000 17.00074 364 ASN A C 1
ATOM 1640 O O . ASN A 1 219 ? 3.76584 -8.79661 67.53637 1.000 19.55532 364 ASN A O 1
ATOM 1645 N N . VAL A 1 220 ? 2.79584 -9.18754 65.53644 1.000 12.89728 365 VAL A N 1
ATOM 1646 C CA . VAL A 1 220 ? 3.35199 -10.52113 65.34624 1.000 12.92716 365 VAL A CA 1
ATOM 1647 C C . VAL A 1 220 ? 4.28674 -10.45128 64.14419 1.000 18.25058 365 VAL A C 1
ATOM 1648 O O . VAL A 1 220 ? 3.85315 -10.68224 63.00150 1.000 15.95787 365 VAL A O 1
ATOM 1652 N N . PRO A 1 221 ? 5.57907 -10.13974 64.35665 1.000 15.62292 366 PRO A N 1
ATOM 1653 C CA . PRO A 1 221 ? 6.47303 -9.82693 63.23498 1.000 14.11975 366 PRO A CA 1
ATOM 1654 C C . PRO A 1 221 ? 7.32026 -11.00798 62.78676 1.000 19.51121 366 PRO A C 1
ATOM 1655 O O . PRO A 1 221 ? 8.17756 -11.46681 63.54431 1.000 24.43959 366 PRO A O 1
ATOM 1659 N N . TRP A 1 222 ? 7.10633 -11.50131 61.56864 1.000 14.85219 367 TRP A N 1
ATOM 1660 C CA . TRP A 1 222 ? 7.95387 -12.56354 61.04309 1.000 19.53665 367 TRP A CA 1
ATOM 1661 C C . TRP A 1 222 ? 9.35604 -12.03557 60.76958 1.000 21.02872 367 TRP A C 1
ATOM 1662 O O . TRP A 1 222 ? 9.54579 -10.89252 60.34078 1.000 20.35770 367 TRP A O 1
ATOM 1673 N N . SER A 1 223 ? 10.34234 -12.88354 61.00935 1.000 25.98218 368 SER A N 1
ATOM 1674 C CA . SER A 1 223 ? 11.73110 -12.50432 60.81441 1.000 23.83535 368 SER A CA 1
ATOM 1675 C C . SER A 1 223 ? 12.23515 -12.83656 59.42157 1.000 28.30254 368 SER A C 1
ATOM 1676 O O . SER A 1 223 ? 13.29361 -12.33838 59.03163 1.000 33.38999 368 SER A O 1
ATOM 1679 N N . CYS A 1 224 ? 11.50484 -13.65702 58.66596 1.000 25.91084 369 CYS A N 1
ATOM 1680 C CA . CYS A 1 224 ? 11.92329 -14.04841 57.32228 1.000 30.94418 369 CYS A CA 1
ATOM 1681 C C . CYS A 1 224 ? 10.75063 -13.96475 56.35202 1.000 31.76008 369 CYS A C 1
ATOM 1682 O O . CYS A 1 224 ? 9.66719 -13.49913 56.70818 1.000 26.00992 369 CYS A O 1
ATOM 1685 N N . GLY A 1 225 ? 10.92055 -14.45831 55.13875 1.000 34.00936 370 GLY A N 1
ATOM 1686 C CA . GLY A 1 225 ? 9.87050 -14.20319 54.18726 1.000 24.33880 370 GLY A CA 1
ATOM 1687 C C . GLY A 1 225 ? 9.31279 -15.35750 53.38178 1.000 31.66170 370 GLY A C 1
ATOM 1688 O O . GLY A 1 225 ? 8.97536 -15.15002 52.22186 1.000 43.63264 370 GLY A O 1
ATOM 1689 N N . GLY A 1 226 ? 9.16915 -16.55554 53.91309 1.000 30.47539 371 GLY A N 1
ATOM 1690 C CA . GLY A 1 226 ? 8.39327 -17.49338 53.10529 1.000 21.51388 371 GLY A CA 1
ATOM 1691 C C . GLY A 1 226 ? 7.22663 -18.09153 53.86637 1.000 24.89649 371 GLY A C 1
ATOM 1692 O O . GLY A 1 226 ? 6.86332 -19.25225 53.64245 1.000 23.58453 371 GLY A O 1
ATOM 1693 N N . VAL A 1 227 ? 6.62015 -17.28445 54.74745 1.000 24.37005 372 VAL A N 1
ATOM 1694 C CA . VAL A 1 227 ? 5.72906 -17.78943 55.79090 1.000 24.00600 372 VAL A CA 1
ATOM 1695 C C . VAL A 1 227 ? 4.47466 -18.39166 55.17107 1.000 21.08821 372 VAL A C 1
ATOM 1696 O O . VAL A 1 227 ? 3.82489 -17.78270 54.30921 1.000 21.18713 372 VAL A O 1
ATOM 1700 N N . GLY A 1 228 ? 4.11461 -19.59216 55.61904 1.000 20.70877 373 GLY A N 1
ATOM 1701 C CA . GLY A 1 228 ? 2.96561 -20.29233 55.10268 1.000 21.70305 373 GLY A CA 1
ATOM 1702 C C . GLY A 1 228 ? 1.82736 -20.40122 56.10123 1.000 19.50271 373 GLY A C 1
ATOM 1703 O O . GLY A 1 228 ? 1.86357 -19.84552 57.19995 1.000 23.12211 373 GLY A O 1
ATOM 1704 N N . ASP A 1 229 ? 0.80910 -21.16860 55.69691 1.000 20.82006 374 ASP A N 1
ATOM 1705 C CA . ASP A 1 229 ? -0.39844 -21.33779 56.49762 1.000 19.23963 374 ASP A CA 1
ATOM 1706 C C . ASP A 1 229 ? -0.08836 -21.79980 57.91241 1.000 21.97495 374 ASP A C 1
ATOM 1707 O O . ASP A 1 229 ? -0.70918 -21.33259 58.87989 1.000 20.96340 374 ASP A O 1
ATOM 1712 N N . LYS A 1 230 ? 0.86086 -22.73077 58.05386 1.000 20.33269 375 LYS A N 1
ATOM 1713 C CA . LYS A 1 230 ? 1.09049 -23.34480 59.35678 1.000 24.12154 375 LYS A CA 1
ATOM 1714 C C . LYS A 1 230 ? 1.53080 -22.31044 60.37910 1.000 21.39195 375 LYS A C 1
ATOM 1715 O O . LYS A 1 230 ? 1.11805 -22.36824 61.54058 1.000 20.80352 375 LYS A O 1
ATOM 1721 N N . ASP A 1 231 ? 2.33630 -21.33024 59.96242 1.000 21.63916 376 ASP A N 1
ATOM 1722 C CA . ASP A 1 231 ? 2.76784 -20.31373 60.91496 1.000 20.44840 376 ASP A CA 1
ATOM 1723 C C . ASP A 1 231 ? 1.62380 -19.37449 61.27847 1.000 19.71503 376 ASP A C 1
ATOM 1724 O O . ASP A 1 231 ? 1.46678 -19.00992 62.44820 1.000 20.60647 376 ASP A O 1
ATOM 1729 N N . TYR A 1 232 ? 0.78483 -19.01506 60.30461 1.000 18.59967 377 TYR A N 1
ATOM 1730 C CA . TYR A 1 232 ? -0.35817 -18.15873 60.59650 1.000 15.73584 377 TYR A CA 1
ATOM 1731 C C . TYR A 1 232 ? -1.33641 -18.84997 61.54174 1.000 21.26962 377 TYR A C 1
ATOM 1732 O O . TYR A 1 232 ? -1.77971 -18.25855 62.53890 1.000 20.36595 377 TYR A O 1
ATOM 1741 N N . ILE A 1 233 ? -1.67642 -20.11149 61.25929 1.000 21.14642 378 ILE A N 1
ATOM 1742 C CA . ILE A 1 233 ? -2.60862 -20.82459 62.13346 1.000 18.75747 378 ILE A CA 1
ATOM 1743 C C . ILE A 1 233 ? -2.02492 -20.96984 63.53477 1.000 20.74692 378 ILE A C 1
ATOM 1744 O O . ILE A 1 233 ? -2.73179 -20.80184 64.54264 1.000 20.97767 378 ILE A O 1
ATOM 1749 N N . PHE A 1 234 ? -0.72259 -21.26411 63.61919 1.000 20.22651 379 PHE A N 1
ATOM 1750 C CA . PHE A 1 234 ? -0.06249 -21.38845 64.91281 1.000 19.70931 379 PHE A CA 1
ATOM 1751 C C . PHE A 1 234 ? -0.09905 -20.07701 65.68384 1.000 20.22401 379 PHE A C 1
ATOM 1752 O O . PHE A 1 234 ? -0.38185 -20.06905 66.88501 1.000 23.63214 379 PHE A O 1
ATOM 1760 N N . ALA A 1 235 ? 0.18081 -18.95277 65.02108 1.000 20.56856 380 ALA A N 1
ATOM 1761 C CA . ALA A 1 235 ? 0.07608 -17.67649 65.72779 1.000 19.11801 380 ALA A CA 1
ATOM 1762 C C . ALA A 1 235 ? -1.35721 -17.38200 66.12488 1.000 17.53644 380 ALA A C 1
ATOM 1763 O O . ALA A 1 235 ? -1.59614 -16.77602 67.17321 1.000 19.86757 380 ALA A O 1
ATOM 1765 N N . PHE A 1 236 ? -2.31944 -17.77483 65.29419 1.000 16.10709 381 PHE A N 1
ATOM 1766 C CA . PHE A 1 236 ? -3.71764 -17.54600 65.64724 1.000 24.78138 381 PHE A CA 1
ATOM 1767 C C . PHE A 1 236 ? -4.11576 -18.36226 66.87731 1.000 23.31931 381 PHE A C 1
ATOM 1768 O O . PHE A 1 236 ? -4.78218 -17.84408 67.77949 1.000 20.98009 381 PHE A O 1
ATOM 1776 N N . GLN A 1 237 ? -3.70573 -19.63821 66.93043 1.000 25.46263 382 GLN A N 1
ATOM 1777 C CA . GLN A 1 237 ? -4.05357 -20.50805 68.05751 1.000 24.30696 382 GLN A CA 1
ATOM 1778 C C . GLN A 1 237 ? -3.44644 -20.02204 69.36602 1.000 24.64971 382 GLN A C 1
ATOM 1779 O O . GLN A 1 237 ? -4.04748 -20.18263 70.42968 1.000 25.25755 382 GLN A O 1
ATOM 1785 N N . HIS A 1 238 ? -2.25891 -19.43632 69.31885 1.000 25.96053 383 HIS A N 1
ATOM 1786 C CA . HIS A 1 238 ? -1.54116 -19.14463 70.54200 1.000 24.16774 383 HIS A CA 1
ATOM 1787 C C . HIS A 1 238 ? -1.45905 -17.66746 70.89029 1.000 25.18947 383 HIS A C 1
ATOM 1788 O O . HIS A 1 238 ? -1.17240 -17.34657 72.04249 1.000 25.10488 383 HIS A O 1
ATOM 1795 N N . VAL A 1 239 ? -1.73202 -16.76147 69.95882 1.000 22.80811 384 VAL A N 1
ATOM 1796 C CA . VAL A 1 239 ? -1.61707 -15.34702 70.28944 1.000 22.26115 384 VAL A CA 1
ATOM 1797 C C . VAL A 1 239 ? -2.93444 -14.65238 70.01139 1.000 21.50859 384 VAL A C 1
ATOM 1798 O O . VAL A 1 239 ? -3.54913 -14.08691 70.92160 1.000 24.69592 384 VAL A O 1
ATOM 1802 N N . VAL A 1 240 ? -3.38766 -14.70598 68.76019 1.000 18.20660 385 VAL A N 1
ATOM 1803 C CA . VAL A 1 240 ? -4.50020 -13.86034 68.34616 1.000 19.82938 385 VAL A CA 1
ATOM 1804 C C . VAL A 1 240 ? -5.77396 -14.25446 69.07557 1.000 19.99543 385 VAL A C 1
ATOM 1805 O O . VAL A 1 240 ? -6.39062 -13.44177 69.77078 1.000 24.03784 385 VAL A O 1
ATOM 1809 N N . LEU A 1 241 ? -6.19196 -15.49746 68.90715 1.000 20.89223 386 LEU A N 1
ATOM 1810 C CA . LEU A 1 241 ? -7.43875 -15.93161 69.51322 1.000 21.37470 386 LEU A CA 1
ATOM 1811 C C . LEU A 1 241 ? -7.39795 -15.85823 71.03590 1.000 22.90786 386 LEU A C 1
ATOM 1812 O O . LEU A 1 241 ? -8.36480 -15.33579 71.61484 1.000 27.23252 386 LEU A O 1
ATOM 1817 N N . PRO A 1 242 ? -6.33353 -16.28409 71.73494 1.000 23.30358 387 PRO A N 1
ATOM 1818 C CA . PRO A 1 242 ? -6.30790 -16.06537 73.20121 1.000 23.49686 387 PRO A CA 1
ATOM 1819 C C . PRO A 1 242 ? -6.41143 -14.60179 73.62719 1.000 22.93444 387 PRO A C 1
ATOM 1820 O O . PRO A 1 242 ? -7.16529 -14.29149 74.56022 1.000 21.64607 387 PRO A O 1
ATOM 1824 N N . ILE A 1 243 ? -5.68413 -13.68116 72.99126 1.000 22.42777 388 ILE A N 1
ATOM 1825 C CA . ILE A 1 243 ? -5.81227 -12.28795 73.41054 1.000 20.27915 388 ILE A CA 1
ATOM 1826 C C . ILE A 1 243 ? -7.16674 -11.71638 72.99406 1.000 23.02500 388 ILE A C 1
ATOM 1827 O O . ILE A 1 243 ? -7.81903 -11.00487 73.77027 1.000 22.52932 388 ILE A O 1
ATOM 1832 N N . ALA A 1 244 ? -7.61394 -12.00159 71.77023 1.000 19.61536 389 ALA A N 1
ATOM 1833 C CA . ALA A 1 244 ? -8.90325 -11.45920 71.34052 1.000 26.20414 389 ALA A CA 1
ATOM 1834 C C . ALA A 1 244 ? -10.03372 -11.96173 72.23182 1.000 21.79380 389 ALA A C 1
ATOM 1835 O O . ALA A 1 244 ? -10.97853 -11.22148 72.53297 1.000 20.79641 389 ALA A O 1
ATOM 1837 N N . SER A 1 245 ? -9.95463 -13.21910 72.66788 1.000 22.67647 390 SER A N 1
ATOM 1838 C CA . SER A 1 245 ? -11.00127 -13.74768 73.54130 1.000 25.89362 390 SER A CA 1
ATOM 1839 C C . SER A 1 245 ? -10.94749 -13.11925 74.92313 1.000 22.64704 390 SER A C 1
ATOM 1840 O O . SER A 1 245 ? -11.98964 -12.89547 75.54086 1.000 25.54536 390 SER A O 1
ATOM 1843 N N . ALA A 1 246 ? -9.74617 -12.81939 75.42551 1.000 22.34290 391 ALA A N 1
ATOM 1844 C CA . ALA A 1 246 ? -9.66406 -12.09259 76.69004 1.000 26.10682 391 ALA A CA 1
ATOM 1845 C C . ALA A 1 246 ? -10.20658 -10.67285 76.54457 1.000 26.85132 391 ALA A C 1
ATOM 1846 O O . ALA A 1 246 ? -10.82029 -10.13863 77.47796 1.000 23.13611 391 ALA A O 1
ATOM 1848 N N . PHE A 1 247 ? -10.00731 -10.05938 75.37518 1.000 26.04111 392 PHE A N 1
ATOM 1849 C CA . PHE A 1 247 ? -10.54655 -8.72823 75.10044 1.000 24.87525 392 PHE A CA 1
ATOM 1850 C C . PHE A 1 247 ? -12.07040 -8.74765 75.03760 1.000 26.62852 392 PHE A C 1
ATOM 1851 O O . PHE A 1 247 ? -12.73254 -7.83944 75.55935 1.000 24.06573 392 PHE A O 1
ATOM 1859 N N . SER A 1 248 ? -12.63848 -9.75281 74.35154 1.000 23.11578 393 SER A N 1
ATOM 1860 C CA . SER A 1 248 ? -14.07369 -9.92163 74.21142 1.000 24.36772 393 SER A CA 1
ATOM 1861 C C . SER A 1 248 ? -14.67838 -8.74836 73.44648 1.000 28.73311 393 SER A C 1
ATOM 1862 O O . SER A 1 248 ? -15.34100 -7.89840 74.04568 1.000 31.59198 393 SER A O 1
ATOM 1865 N N . PRO A 1 249 ? -14.48090 -8.65161 72.13598 1.000 30.36475 394 PRO A N 1
ATOM 1866 C CA . PRO A 1 249 ? -14.97153 -7.47552 71.41478 1.000 25.01139 394 PRO A CA 1
ATOM 1867 C C . PRO A 1 249 ? -16.46245 -7.55005 71.10771 1.000 25.74087 394 PRO A C 1
ATOM 1868 O O . PRO A 1 249 ? -17.04512 -8.62546 70.95333 1.000 20.15473 394 PRO A O 1
ATOM 1872 N N . ASP A 1 250 ? -17.07917 -6.36938 71.02171 1.000 22.13011 395 ASP A N 1
ATOM 1873 C CA . ASP A 1 250 ? -18.43600 -6.26428 70.49618 1.000 27.35011 395 ASP A CA 1
ATOM 1874 C C . ASP A 1 250 ? -18.47341 -6.21969 68.97133 1.000 25.06398 395 ASP A C 1
ATOM 1875 O O . ASP A 1 250 ? -19.54453 -6.40735 68.38731 1.000 20.93851 395 ASP A O 1
ATOM 1880 N N . PHE A 1 251 ? -17.34592 -5.94677 68.31478 1.000 22.43277 396 PHE A N 1
ATOM 1881 C CA . PHE A 1 251 ? -17.33680 -5.79009 66.86582 1.000 20.45380 396 PHE A CA 1
ATOM 1882 C C . PHE A 1 251 ? -15.96687 -6.17212 66.32892 1.000 17.74409 396 PHE A C 1
ATOM 1883 O O . PHE A 1 251 ? -14.93978 -5.80067 66.90555 1.000 19.38844 396 PHE A O 1
ATOM 1891 N N . VAL A 1 252 ? -15.95300 -6.91176 65.22822 1.000 18.91495 397 VAL A N 1
ATOM 1892 C CA . VAL A 1 252 ? -14.72838 -7.48675 64.68238 1.000 17.98557 397 VAL A CA 1
ATOM 1893 C C . VAL A 1 252 ? -14.50629 -6.98231 63.26258 1.000 19.52671 397 VAL A C 1
ATOM 1894 O O . VAL A 1 252 ? -15.38281 -7.13749 62.40274 1.000 18.39111 397 VAL A O 1
ATOM 1898 N N . ILE A 1 253 ? -13.32071 -6.41663 63.01831 1.000 17.13950 398 ILE A N 1
ATOM 1899 C CA . ILE A 1 253 ? -12.88360 -5.95404 61.70507 1.000 14.10184 398 ILE A CA 1
ATOM 1900 C C . ILE A 1 253 ? -11.63683 -6.72759 61.30697 1.000 17.07802 398 ILE A C 1
ATOM 1901 O O . ILE A 1 253 ? -10.70483 -6.86015 62.11195 1.000 14.94826 398 ILE A O 1
ATOM 1906 N N . ILE A 1 254 ? -11.60162 -7.20073 60.06066 1.000 14.05168 399 ILE A N 1
ATOM 1907 C CA . ILE A 1 254 ? -10.39728 -7.77364 59.47051 1.000 13.60993 399 ILE A CA 1
ATOM 1908 C C . ILE A 1 254 ? -9.88607 -6.83261 58.39124 1.000 16.63775 399 ILE A C 1
ATOM 1909 O O . ILE A 1 254 ? -10.59996 -6.54328 57.41643 1.000 13.18869 399 ILE A O 1
ATOM 1914 N N . SER A 1 255 ? -8.66633 -6.31940 58.58396 1.000 16.34450 400 SER A N 1
ATOM 1915 C CA . SER A 1 255 ? -7.91711 -5.66492 57.51197 1.000 13.35033 400 SER A CA 1
ATOM 1916 C C . SER A 1 255 ? -7.34108 -6.78510 56.65863 1.000 15.07128 400 SER A C 1
ATOM 1917 O O . SER A 1 255 ? -6.29480 -7.35522 56.98601 1.000 17.45949 400 SER A O 1
ATOM 1920 N N . ALA A 1 256 ? -8.04605 -7.13908 55.58409 1.000 14.20558 401 ALA A N 1
ATOM 1921 C CA . ALA A 1 256 ? -7.74395 -8.34792 54.81790 1.000 17.37842 401 ALA A CA 1
ATOM 1922 C C . ALA A 1 256 ? -6.92933 -7.99160 53.58101 1.000 14.10852 401 ALA A C 1
ATOM 1923 O O . ALA A 1 256 ? -7.43026 -7.94746 52.46355 1.000 19.76364 401 ALA A O 1
ATOM 1925 N N . GLY A 1 257 ? -5.64848 -7.75486 53.78457 1.000 15.59249 402 GLY A N 1
ATOM 1926 C CA . GLY A 1 257 ? -4.73636 -7.75819 52.66253 1.000 16.23959 402 GLY A CA 1
ATOM 1927 C C . GLY A 1 257 ? -4.43851 -9.18338 52.23758 1.000 14.85197 402 GLY A C 1
ATOM 1928 O O . GLY A 1 257 ? -4.38184 -10.09718 53.05563 1.000 17.41708 402 GLY A O 1
ATOM 1929 N N . PHE A 1 258 ? -4.26530 -9.39574 50.93598 1.000 12.98907 403 PHE A N 1
ATOM 1930 C CA . PHE A 1 258 ? -3.90388 -10.72760 50.46789 1.000 14.66036 403 PHE A CA 1
ATOM 1931 C C . PHE A 1 258 ? -2.50527 -10.75099 49.85567 1.000 17.41909 403 PHE A C 1
ATOM 1932 O O . PHE A 1 258 ? -2.20068 -11.57767 48.99409 1.000 15.70001 403 PHE A O 1
ATOM 1940 N N . ASP A 1 259 ? -1.63109 -9.86889 50.31513 1.000 13.74480 404 ASP A N 1
ATOM 1941 C CA . ASP A 1 259 ? -0.27003 -9.88421 49.80948 1.000 14.06093 404 ASP A CA 1
ATOM 1942 C C . ASP A 1 259 ? 0.67264 -10.75935 50.62962 1.000 13.22343 404 ASP A C 1
ATOM 1943 O O . ASP A 1 259 ? 1.86261 -10.77623 50.33853 1.000 15.67184 404 ASP A O 1
ATOM 1948 N N . ALA A 1 260 ? 0.19783 -11.48276 51.64295 1.000 13.25501 405 ALA A N 1
ATOM 1949 C CA . ALA A 1 260 ? 0.98355 -12.61037 52.13981 1.000 14.66231 405 ALA A CA 1
ATOM 1950 C C . ALA A 1 260 ? 0.65315 -13.89602 51.39681 1.000 17.97011 405 ALA A C 1
ATOM 1951 O O . ALA A 1 260 ? 1.19256 -14.95533 51.73341 1.000 19.21326 405 ALA A O 1
ATOM 1953 N N . ALA A 1 261 ? -0.20686 -13.81887 50.38712 1.000 15.78775 406 ALA A N 1
ATOM 1954 C CA . ALA A 1 261 ? -0.61211 -15.00115 49.64321 1.000 18.14771 406 ALA A CA 1
ATOM 1955 C C . ALA A 1 261 ? 0.51561 -15.53299 48.76651 1.000 16.92824 406 ALA A C 1
ATOM 1956 O O . ALA A 1 261 ? 1.34132 -14.78223 48.24218 1.000 15.44293 406 ALA A O 1
ATOM 1958 N N . ARG A 1 262 ? 0.54252 -16.85472 48.63130 1.000 18.10735 407 ARG A N 1
ATOM 1959 C CA . ARG A 1 262 ? 1.35948 -17.52904 47.63310 1.000 17.41959 407 ARG A CA 1
ATOM 1960 C C . ARG A 1 262 ? 1.25819 -16.81049 46.29373 1.000 17.96876 407 ARG A C 1
ATOM 1961 O O . ARG A 1 262 ? 0.15568 -16.54782 45.80296 1.000 15.66827 407 ARG A O 1
ATOM 1969 N N . GLY A 1 263 ? 2.41616 -16.44008 45.73582 1.000 17.11420 408 GLY A N 1
ATOM 1970 C CA . GLY A 1 263 ? 2.49581 -15.75007 44.46292 1.000 14.20110 408 GLY A CA 1
ATOM 1971 C C 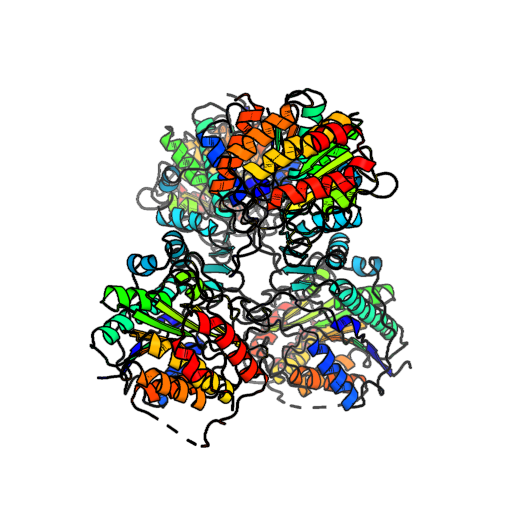. GLY A 1 263 ? 2.45259 -14.23182 44.50507 1.000 17.72377 408 GLY A C 1
ATOM 1972 O O . GLY A 1 263 ? 2.57454 -13.59405 43.44900 1.000 16.46340 408 GLY A O 1
ATOM 1973 N N . ASP A 1 264 ? 2.30153 -13.61742 45.66349 1.000 16.51417 409 ASP A N 1
ATOM 1974 C CA . ASP A 1 264 ? 2.25343 -12.15837 45.63593 1.000 19.33035 409 ASP A CA 1
ATOM 1975 C C . ASP A 1 264 ? 3.65500 -11.59962 45.42690 1.000 18.24526 409 ASP A C 1
ATOM 1976 O O . ASP A 1 264 ? 4.59817 -12.06226 46.06957 1.000 21.01012 409 ASP A O 1
ATOM 1981 N N . PRO A 1 265 ? 3.83244 -10.62646 44.52946 1.000 19.50485 410 PRO A N 1
ATOM 1982 C CA . PRO A 1 265 ? 5.19389 -10.14565 44.23440 1.000 21.80709 410 PRO A CA 1
ATOM 1983 C C . PRO A 1 265 ? 5.77067 -9.24582 45.30614 1.000 24.87406 410 PRO A C 1
ATOM 1984 O O . PRO A 1 265 ? 6.99813 -9.14954 45.40156 1.000 25.59955 410 PRO A O 1
ATOM 1988 N N . LEU A 1 266 ? 4.93804 -8.59825 46.12499 1.000 23.34197 411 LEU A N 1
ATOM 1989 C CA . LEU A 1 266 ? 5.43084 -7.70342 47.17082 1.000 20.09825 411 LEU A CA 1
ATOM 1990 C C . LEU A 1 266 ? 5.70148 -8.41877 48.49306 1.000 21.99724 411 LEU A C 1
ATOM 1991 O O . LEU A 1 266 ? 6.65697 -8.07991 49.19605 1.000 26.89586 411 LEU A O 1
ATOM 1996 N N . GLY A 1 267 ? 4.86865 -9.38519 48.86639 1.000 24.37661 412 GLY A N 1
ATOM 1997 C CA . GLY A 1 267 ? 4.99826 -10.01449 50.16452 1.000 18.39732 412 GLY A CA 1
ATOM 1998 C C . GLY A 1 267 ? 5.90483 -11.21699 50.12492 1.000 23.27219 412 GLY A C 1
ATOM 1999 O O . GLY A 1 267 ? 6.64388 -11.48635 51.07397 1.000 23.65534 412 GLY A O 1
ATOM 2000 N N . CYS A 1 268 ? 5.84702 -11.96033 49.02322 1.000 24.21650 413 CYS A N 1
ATOM 2001 C CA . CYS A 1 268 ? 6.67546 -13.14908 48.85298 1.000 21.41924 413 CYS A CA 1
ATOM 2002 C C . CYS A 1 268 ? 6.50384 -14.12046 50.01454 1.000 22.27436 413 CYS A C 1
ATOM 2003 O O . CYS A 1 268 ? 7.44339 -14.79074 50.40535 1.000 21.47326 413 CYS A O 1
ATOM 2006 N N . CYS A 1 269 ? 5.31262 -14.18931 50.60270 1.000 21.11009 414 CYS A N 1
ATOM 2007 C CA . CYS A 1 269 ? 5.00350 -15.25263 51.54840 1.000 19.67832 414 CYS A CA 1
ATOM 2008 C C . CYS A 1 269 ? 4.13914 -16.30126 50.85932 1.000 21.49531 414 CYS A C 1
ATOM 2009 O O . CYS A 1 269 ? 3.99996 -16.31061 49.63034 1.000 23.18792 414 CYS A O 1
ATOM 2012 N N . ASP A 1 270 ? 3.56577 -17.21399 51.64268 1.000 21.47736 415 ASP A N 1
ATOM 2013 C CA . ASP A 1 270 ? 3.02330 -18.43187 51.05424 1.000 20.22743 415 ASP A CA 1
ATOM 2014 C C . ASP A 1 270 ? 1.68657 -18.83856 51.66150 1.000 17.80655 415 ASP A C 1
ATOM 2015 O O . ASP A 1 270 ? 1.40019 -20.03452 51.76364 1.000 20.92811 415 ASP A O 1
ATOM 2020 N N . VAL A 1 271 ? 0.85830 -17.87818 52.08102 1.000 16.09528 416 VAL A N 1
ATOM 2021 C CA . VAL A 1 271 ? -0.47031 -18.22393 52.56982 1.000 18.77951 416 VAL A CA 1
ATOM 2022 C C . VAL A 1 271 ? -1.34173 -18.62731 51.38296 1.000 21.56497 416 VAL A C 1
ATOM 2023 O O . VAL A 1 271 ? -1.30352 -17.99449 50.31692 1.000 18.66548 416 VAL A O 1
ATOM 2027 N N . THR A 1 272 ? -2.10693 -19.69986 51.54837 1.000 17.26553 417 THR A N 1
ATOM 2028 C CA . THR A 1 272 ? -3.00540 -20.21736 50.52871 1.000 21.56409 417 THR A CA 1
ATOM 2029 C C . THR A 1 272 ? -4.45538 -19.89797 50.88183 1.000 19.24290 417 THR A C 1
ATOM 2030 O O . THR A 1 272 ? -4.75658 -19.48706 52.00516 1.000 16.44326 417 THR A O 1
ATOM 2034 N N . PRO A 1 273 ? -5.38727 -20.06579 49.93232 1.000 23.94723 418 PRO A N 1
ATOM 2035 C CA . PRO A 1 273 ? -6.80532 -19.83519 50.26392 1.000 20.02814 418 PRO A CA 1
ATOM 2036 C C . PRO A 1 273 ? -7.30800 -20.66568 51.43258 1.000 18.78911 418 PRO A C 1
ATOM 2037 O O . PRO A 1 273 ? -8.13700 -20.17614 52.20854 1.000 19.70978 418 PRO A O 1
ATOM 2041 N N . ALA A 1 274 ? -6.82696 -21.89922 51.59624 1.000 17.28670 419 ALA A N 1
ATOM 2042 C CA . ALA A 1 274 ? -7.18253 -22.67222 52.78596 1.000 18.79646 419 ALA A CA 1
ATOM 2043 C C . ALA A 1 274 ? -6.77814 -21.95335 54.06562 1.000 19.21733 419 ALA A C 1
ATOM 2044 O O . ALA A 1 274 ? -7.49416 -22.02537 55.07127 1.000 20.78117 419 ALA A O 1
ATOM 2046 N N . GLY A 1 275 ? -5.61287 -21.29320 54.06478 1.000 15.92331 420 GLY A N 1
ATOM 2047 C CA . GLY A 1 275 ? -5.18654 -20.56171 55.25199 1.000 16.10716 420 GLY A CA 1
ATOM 2048 C C . GLY A 1 275 ? -6.08639 -19.37301 55.57153 1.000 17.97942 420 GLY A C 1
ATOM 2049 O O . GLY A 1 275 ? -6.48660 -19.16441 56.72664 1.000 16.18658 420 GLY A O 1
ATOM 2050 N N . TYR A 1 276 ? -6.42272 -18.58011 54.55418 1.000 14.16045 421 TYR A N 1
ATOM 2051 C CA . TYR A 1 276 ? -7.33071 -17.45617 54.77805 1.000 17.25569 421 TYR A CA 1
ATOM 2052 C C . TYR A 1 276 ? -8.68827 -17.94017 55.25702 1.000 16.90185 421 TYR A C 1
ATOM 2053 O O . TYR A 1 276 ? -9.28204 -17.34114 56.16274 1.000 16.14171 421 TYR A O 1
ATOM 2062 N N . SER A 1 277 ? -9.17708 -19.04242 54.67926 1.000 17.60066 422 SER A N 1
ATOM 2063 C CA . SER A 1 277 ? -10.45612 -19.61541 55.08718 1.000 21.00658 422 SER A CA 1
ATOM 2064 C C . SER A 1 277 ? -10.44265 -19.99295 56.55792 1.000 23.58569 422 SER A C 1
ATOM 2065 O O . SER A 1 277 ? -11.34768 -19.62381 57.31814 1.000 24.08430 422 SER A O 1
ATOM 2068 N N . ARG A 1 278 ? -9.42674 -20.75423 56.96723 1.000 21.12628 423 ARG A N 1
ATOM 2069 C CA . ARG A 1 278 ? -9.35355 -21.21441 58.34641 1.000 20.99300 423 ARG A CA 1
ATOM 2070 C C . ARG A 1 278 ? -9.20571 -20.04059 59.30673 1.000 20.75752 423 ARG A C 1
ATOM 2071 O O . ARG A 1 278 ? -9.83371 -20.02482 60.37232 1.000 21.45787 423 ARG A O 1
ATOM 2079 N N . MET A 1 279 ? -8.41386 -19.02853 58.93232 1.000 21.15427 424 MET A N 1
ATOM 2080 C CA . MET A 1 279 ? -8.29905 -17.83960 59.77956 1.000 20.80123 424 MET A CA 1
ATOM 2081 C C . MET A 1 279 ? -9.64238 -17.12110 59.93490 1.000 21.34426 424 MET A C 1
ATOM 2082 O O . MET A 1 279 ? -9.95581 -16.59951 61.01419 1.000 20.70885 424 MET A O 1
ATOM 2087 N N . THR A 1 280 ? -10.44789 -17.06919 58.86957 1.000 19.90468 425 THR A N 1
ATOM 2088 C CA . THR A 1 280 ? -11.76974 -16.45415 58.99529 1.000 25.95938 425 THR A CA 1
ATOM 2089 C C . THR A 1 280 ? -12.67952 -17.26931 59.91371 1.000 21.55026 425 THR A C 1
ATOM 2090 O O . THR A 1 280 ? -13.37847 -16.69773 60.75972 1.000 20.03068 425 THR A O 1
ATOM 2094 N N . GLN A 1 281 ? -12.66831 -18.60117 59.78106 1.000 20.41600 426 GLN A N 1
ATOM 2095 C CA . GLN A 1 281 ? -13.48634 -19.42779 60.66841 1.000 23.82229 426 GLN A CA 1
ATOM 2096 C C . GLN A 1 281 ? -13.10015 -19.23179 62.12864 1.000 23.67457 426 GLN A C 1
ATOM 2097 O O . GLN A 1 281 ? -13.97271 -19.10680 62.98937 1.000 26.73848 426 GLN A O 1
ATOM 2103 N N . MET A 1 282 ? -11.79876 -19.18455 62.42733 1.000 22.88895 427 MET A N 1
ATOM 2104 C CA . MET A 1 282 ? -11.36180 -19.04178 63.81539 1.000 21.89784 427 MET A CA 1
ATOM 2105 C C . MET A 1 282 ? -11.86504 -17.73708 64.42250 1.000 26.58844 427 MET A C 1
ATOM 2106 O O . MET A 1 282 ? -12.38533 -17.71864 65.54418 1.000 28.75283 427 MET A O 1
ATOM 2111 N N . LEU A 1 283 ? -11.72037 -16.63070 63.69358 1.000 23.03655 428 LEU A N 1
ATOM 2112 C CA . LEU A 1 283 ? -12.23373 -15.36274 64.19570 1.000 26.37056 428 LEU A CA 1
ATOM 2113 C C . LEU A 1 283 ? -13.75759 -15.35298 64.22695 1.000 27.27016 428 LEU A C 1
ATOM 2114 O O . LEU A 1 283 ? -14.35571 -14.61699 65.01817 1.000 20.34820 428 LEU A O 1
ATOM 2119 N N . GLY A 1 284 ? -14.39761 -16.14983 63.37028 1.000 25.90646 429 GLY A N 1
ATOM 2120 C CA . GLY A 1 284 ? -15.84843 -16.20532 63.36018 1.000 26.65371 429 GLY A CA 1
ATOM 2121 C C . GLY A 1 284 ? -16.44694 -16.72382 64.64596 1.000 30.88094 429 GLY A C 1
ATOM 2122 O O . GLY A 1 284 ? -17.58693 -16.37994 64.97617 1.000 32.10754 429 GLY A O 1
ATOM 2123 N N . ASP A 1 285 ? -15.69559 -17.51405 65.39870 1.000 30.80516 430 ASP A N 1
ATOM 2124 C CA . ASP A 1 285 ? -16.17035 -18.01719 66.67861 1.000 34.28596 430 ASP A CA 1
ATOM 2125 C C . ASP A 1 285 ? -16.04491 -16.99830 67.80255 1.000 36.04927 430 ASP A C 1
ATOM 2126 O O . ASP A 1 285 ? -16.32347 -17.33566 68.95159 1.000 45.73285 430 ASP A O 1
ATOM 2131 N N . LEU A 1 286 ? -15.66825 -15.75676 67.50278 1.000 36.30726 431 LEU A N 1
ATOM 2132 C CA . LEU A 1 286 ? -15.57264 -14.70819 68.51187 1.000 32.72555 431 LEU A CA 1
ATOM 2133 C C . LEU A 1 286 ? -16.86200 -13.90866 68.65262 1.000 38.29282 431 LEU A C 1
ATOM 2134 O O . LEU A 1 286 ? -17.21641 -13.49506 69.76372 1.000 36.96313 431 LEU A O 1
ATOM 2139 N N . CYS A 1 287 ? -17.55595 -13.64766 67.54282 1.000 35.02412 432 CYS A N 1
ATOM 2140 C CA . CYS A 1 287 ? -18.79276 -12.86594 67.56680 1.000 31.58130 432 CYS A CA 1
ATOM 2141 C C . CYS A 1 287 ? -19.84173 -13.52846 66.69047 1.000 27.11346 432 CYS A C 1
ATOM 2142 O O . CYS A 1 287 ? -20.52960 -12.86411 65.91043 1.000 28.82880 432 CYS A O 1
ATOM 2145 N N . GLY A 1 288 ? -19.96693 -14.84576 66.79424 1.000 25.53175 433 GLY A N 1
ATOM 2146 C CA . GLY A 1 288 ? -21.02620 -15.54917 66.08266 1.000 21.71518 433 GLY A CA 1
ATOM 2147 C C . GLY A 1 288 ? -20.99503 -15.35385 64.58388 1.000 24.67613 433 GLY A C 1
ATOM 2148 O O . GLY A 1 288 ? -22.05451 -15.23925 63.95835 1.000 25.76260 433 GLY A O 1
ATOM 2149 N N . GLY A 1 289 ? -19.79968 -15.31112 63.99032 1.000 21.00164 434 GLY A N 1
ATOM 2150 C CA . GLY A 1 289 ? -19.66772 -15.12379 62.55877 1.000 22.38583 434 GLY A CA 1
ATOM 2151 C C . GLY A 1 289 ? -19.92013 -13.71348 62.07629 1.000 22.09161 434 GLY A C 1
ATOM 2152 O O . GLY A 1 289 ? -20.02607 -13.49719 60.86924 1.000 23.92411 434 GLY A O 1
ATOM 2153 N N . LYS A 1 290 ? -20.05612 -12.75624 62.98508 1.000 21.03513 435 LYS A N 1
ATOM 2154 C CA . LYS A 1 290 ? -20.30142 -11.36898 62.63660 1.000 19.66535 435 LYS A CA 1
ATOM 2155 C C . LYS A 1 290 ? -18.96929 -10.63387 62.56052 1.000 22.85574 435 LYS A C 1
ATOM 2156 O O . LYS A 1 290 ? -18.26012 -10.52754 63.56116 1.000 26.75741 435 LYS A O 1
ATOM 2162 N N . MET A 1 291 ? -18.61791 -10.15385 61.37213 1.000 23.97862 436 MET A N 1
ATOM 2163 C CA . MET A 1 291 ? -17.36271 -9.43841 61.18841 1.000 20.91909 436 MET A CA 1
ATOM 2164 C C . MET A 1 291 ? -17.39358 -8.68425 59.86492 1.000 18.84892 436 MET A C 1
ATOM 2165 O O . MET A 1 291 ? -18.09683 -9.06293 58.92610 1.000 17.32014 436 MET A O 1
ATOM 2170 N N . LEU A 1 292 ? -16.61420 -7.62125 59.80151 1.000 18.12129 437 LEU A N 1
ATOM 2171 C CA . LEU A 1 292 ? -16.43523 -6.85845 58.57924 1.000 15.93539 437 LEU A CA 1
ATOM 2172 C C . LEU A 1 292 ? -15.03301 -7.15561 58.06455 1.000 13.95921 437 LEU A C 1
ATOM 2173 O O . LEU A 1 292 ? -14.05095 -6.98897 58.78930 1.000 16.32518 437 LEU A O 1
ATOM 2178 N N . VAL A 1 293 ? -14.95067 -7.64850 56.84692 1.000 9.54117 438 VAL A N 1
ATOM 2179 C CA . VAL A 1 293 ? -13.68434 -7.93107 56.19471 1.000 12.95807 438 VAL A CA 1
ATOM 2180 C C . VAL A 1 293 ? -13.46752 -6.80771 55.18884 1.000 15.42193 438 VAL A C 1
ATOM 2181 O O . VAL A 1 293 ? -14.35820 -6.51575 54.37850 1.000 12.23133 438 VAL A O 1
ATOM 2185 N N . ILE A 1 294 ? -12.32412 -6.13016 55.28437 1.000 12.47810 439 ILE A N 1
ATOM 2186 C CA . ILE A 1 294 ? -12.00568 -4.99110 54.43510 1.000 14.40485 439 ILE A CA 1
ATOM 2187 C C . ILE A 1 294 ? -10.75642 -5.30375 53.62527 1.000 14.13575 439 ILE A C 1
ATOM 2188 O O . ILE A 1 294 ? -9.71816 -5.67194 54.19015 1.000 15.10642 439 ILE A O 1
ATOM 2193 N N . LEU A 1 295 ? -10.84911 -5.13107 52.31144 1.000 15.68908 440 LEU A N 1
ATOM 2194 C CA . LEU A 1 295 ? -9.69645 -5.32201 51.43515 1.000 13.85055 440 LEU A CA 1
ATOM 2195 C C . LEU A 1 295 ? -8.64289 -4.23633 51.65916 1.000 13.11316 440 LEU A C 1
ATOM 2196 O O . LEU A 1 295 ? -8.94652 -3.04025 51.59864 1.000 12.10722 440 LEU A O 1
ATOM 2201 N N . GLU A 1 296 ? -7.40623 -4.66013 51.94403 1.000 16.17091 441 GLU A N 1
ATOM 2202 C CA . GLU A 1 296 ? -6.23088 -3.78543 51.87590 1.000 14.45340 441 GLU A CA 1
ATOM 2203 C C . GLU A 1 296 ? -5.36949 -4.14380 50.65605 1.000 16.34722 441 GLU A C 1
ATOM 2204 O O . GLU A 1 296 ? -5.81455 -3.97159 49.51536 1.000 12.58980 441 GLU A O 1
ATOM 2210 N N . GLY A 1 297 ? -4.15040 -4.65019 50.87566 1.000 17.00840 442 GLY A N 1
ATOM 2211 C CA . GLY A 1 297 ? -3.24986 -5.01462 49.79427 1.000 16.42378 442 GLY A CA 1
ATOM 2212 C C . GLY A 1 297 ? -3.54915 -6.37636 49.15383 1.000 18.67770 442 GLY A C 1
ATOM 2213 O O . GLY A 1 297 ? -4.59765 -6.99048 49.35780 1.000 16.51332 442 GLY A O 1
ATOM 2214 N N . GLY A 1 298 ? -2.59051 -6.84045 48.34525 1.000 18.46695 443 GLY A N 1
ATOM 2215 C CA . GLY A 1 298 ? -2.75724 -8.04183 47.52719 1.000 14.94371 443 GLY A CA 1
ATOM 2216 C C . GLY A 1 298 ? -2.64837 -7.72188 46.04956 1.000 14.08083 443 GLY A C 1
ATOM 2217 O O . GLY A 1 298 ? -3.50363 -7.00471 45.51732 1.000 12.13722 443 GLY A O 1
ATOM 2218 N N . TYR A 1 299 ? -1.61260 -8.23460 45.36506 1.000 13.27316 444 TYR A N 1
ATOM 2219 C CA . TYR A 1 299 ? -1.22977 -7.67319 44.07122 1.000 14.36355 444 TYR A CA 1
ATOM 2220 C C . TYR A 1 299 ? -1.14176 -8.68937 42.94291 1.000 15.17198 444 TYR A C 1
ATOM 2221 O O . TYR A 1 299 ? -0.93140 -8.29292 41.79051 1.000 18.19440 444 TYR A O 1
ATOM 2230 N N . ASN A 1 300 ? -1.30808 -9.96761 43.23340 1.000 18.81416 445 ASN A N 1
ATOM 2231 C CA . ASN A 1 300 ? -1.34986 -11.01536 42.22301 1.000 20.80678 445 ASN A CA 1
ATOM 2232 C C . ASN A 1 300 ? -2.81829 -11.30196 41.93819 1.000 18.80788 445 ASN A C 1
ATOM 2233 O O . ASN A 1 300 ? -3.56495 -11.69962 42.84147 1.000 20.44773 445 ASN A O 1
ATOM 2238 N N . LEU A 1 301 ? -3.23418 -11.09126 40.69247 1.000 18.71168 446 LEU A N 1
ATOM 2239 C CA . LEU A 1 301 ? -4.66404 -11.12753 40.39869 1.000 20.59312 446 LEU A CA 1
ATOM 2240 C C . LEU A 1 301 ? -5.26328 -12.51023 40.65143 1.000 15.82020 446 LEU A C 1
ATOM 2241 O O . LEU A 1 301 ? -6.37332 -12.61263 41.17259 1.000 21.32195 446 LEU A O 1
ATOM 2246 N N . ARG A 1 302 ? -4.54442 -13.58982 40.33347 1.000 21.38414 447 ARG A N 1
ATOM 2247 C CA . ARG A 1 302 ? -5.11192 -14.91121 40.61933 1.000 22.39629 447 ARG A CA 1
ATOM 2248 C C . ARG A 1 302 ? -5.16189 -15.18549 42.11856 1.000 18.76667 447 ARG A C 1
ATOM 2249 O O . ARG A 1 302 ? -6.10286 -15.82250 42.60583 1.000 19.16409 447 ARG A O 1
ATOM 2257 N N . SER A 1 303 ? -4.16028 -14.71312 42.86636 1.000 18.76811 448 SER A N 1
ATOM 2258 C CA . SER A 1 303 ? -4.08874 -15.03621 44.28853 1.000 20.89978 448 SER A CA 1
ATOM 2259 C C . SER A 1 303 ? -5.16870 -14.31885 45.08179 1.000 16.33550 448 SER A C 1
ATOM 2260 O O . SER A 1 303 ? -5.74341 -14.89185 46.01560 1.000 16.44320 448 SER A O 1
ATOM 2263 N N . ILE A 1 304 ? -5.41619 -13.04974 44.77099 1.000 14.07567 449 ILE A N 1
ATOM 2264 C CA . ILE A 1 304 ? -6.40029 -12.32072 45.56508 1.000 20.22872 449 ILE A CA 1
ATOM 2265 C C . ILE A 1 304 ? -7.79881 -12.79247 45.21013 1.000 17.21912 449 ILE A C 1
ATOM 2266 O O . ILE A 1 304 ? -8.67871 -12.85510 46.07498 1.000 17.64605 449 ILE A O 1
ATOM 2271 N N . SER A 1 305 ? -8.02315 -13.14194 43.94258 1.000 16.01761 450 SER A N 1
ATOM 2272 C CA . SER A 1 305 ? -9.31962 -13.66774 43.53388 1.000 18.01716 450 SER A CA 1
ATOM 2273 C C . SER A 1 305 ? -9.62540 -14.96143 44.26753 1.000 19.23926 450 SER A C 1
ATOM 2274 O O . SER A 1 305 ? -10.68399 -15.09599 44.88641 1.000 20.00498 450 SER A O 1
ATOM 2277 N N . ALA A 1 306 ? -8.68746 -15.91262 44.23935 1.000 15.68096 451 ALA A N 1
ATOM 2278 C CA . ALA A 1 306 ? -8.90095 -17.17084 44.94515 1.000 19.34364 451 ALA A CA 1
ATOM 2279 C C . ALA A 1 306 ? -9.03369 -16.95069 46.45025 1.000 18.42339 451 ALA A C 1
ATOM 2280 O O . ALA A 1 306 ? -9.84061 -17.61211 47.10730 1.000 18.62796 451 ALA A O 1
ATOM 2282 N N . SER A 1 307 ? -8.26793 -16.01424 47.01356 1.000 17.64607 452 SER A N 1
ATOM 2283 C CA . SER A 1 307 ? -8.30304 -15.82636 48.46129 1.000 16.84553 452 SER A CA 1
ATOM 2284 C C . SER A 1 307 ? -9.54985 -15.07378 48.90307 1.000 17.94191 452 SER A C 1
ATOM 2285 O O . SER A 1 307 ? -10.10574 -15.37288 49.96379 1.000 16.27738 452 SER A O 1
ATOM 2288 N N . ALA A 1 308 ? -10.00742 -14.09967 48.11048 1.000 16.89272 453 ALA A N 1
ATOM 2289 C CA . ALA A 1 308 ? -11.21560 -13.36552 48.48275 1.000 19.43339 453 ALA A CA 1
ATOM 2290 C C . ALA A 1 308 ? -12.45498 -14.25118 48.38336 1.000 17.71974 453 ALA A C 1
ATOM 2291 O O . ALA A 1 308 ? -13.34958 -14.17512 49.23497 1.000 17.75807 453 ALA A O 1
ATOM 2293 N N . THR A 1 309 ? -12.51785 -15.10643 47.36083 1.000 15.02647 454 THR A N 1
ATOM 2294 C CA . THR A 1 309 ? -13.63121 -16.04470 47.23810 1.000 16.72510 454 THR A CA 1
ATOM 2295 C C . THR A 1 309 ? -13.69289 -17.00002 48.42872 1.000 16.49766 454 THR A C 1
ATOM 2296 O O . THR A 1 309 ? -14.76211 -17.22060 49.00605 1.000 17.26088 454 THR A O 1
ATOM 2300 N N . ALA A 1 310 ? -12.55042 -17.58335 48.80456 1.000 15.54055 455 ALA A N 1
ATOM 2301 C CA . ALA A 1 310 ? -12.52321 -18.48345 49.95426 1.000 19.00380 455 ALA A CA 1
ATOM 2302 C C . ALA A 1 310 ? -13.00755 -17.78566 51.22254 1.000 18.88709 455 ALA A C 1
ATOM 2303 O O . ALA A 1 310 ? -13.83108 -18.33986 51.96270 1.000 22.93670 455 ALA A O 1
ATOM 2305 N N . VAL A 1 311 ? -12.53844 -16.55713 51.47495 1.000 15.31882 456 VAL A N 1
ATOM 2306 C CA . VAL A 1 311 ? -12.96798 -15.83488 52.67438 1.000 17.50527 456 VAL A CA 1
ATOM 2307 C C . VAL A 1 311 ? -14.46557 -15.55982 52.62935 1.000 18.34225 456 VAL A C 1
ATOM 2308 O O . VAL A 1 311 ? -15.18506 -15.75711 53.61935 1.000 13.10360 456 VAL A O 1
ATOM 2312 N N . ILE A 1 312 ? -14.96456 -15.11673 51.47611 1.000 15.86066 457 ILE A N 1
ATOM 2313 C CA . ILE A 1 312 ? -16.37191 -14.75307 51.41810 1.000 17.34166 457 ILE A CA 1
ATOM 2314 C C . ILE A 1 312 ? -17.25816 -15.98635 51.54260 1.000 16.95815 457 ILE A C 1
ATOM 2315 O O . ILE A 1 312 ? -18.32928 -15.92106 52.16384 1.000 15.85523 457 ILE A O 1
ATOM 2320 N N . LYS A 1 313 ? -16.81495 -17.13587 51.01295 1.000 17.49143 458 LYS A N 1
ATOM 2321 C CA . LYS A 1 313 ? -17.59114 -18.37006 51.17164 1.000 19.97101 458 LYS A CA 1
ATOM 2322 C C . LYS A 1 313 ? -17.68127 -18.78143 52.63888 1.000 19.67941 458 LYS A C 1
ATOM 2323 O O . LYS A 1 313 ? -18.72151 -19.26654 53.09374 1.000 21.66735 458 LYS A O 1
ATOM 2329 N N . VAL A 1 314 ? -16.62055 -18.55486 53.40569 1.000 18.63125 459 VAL A N 1
ATOM 2330 C CA . VAL A 1 314 ? -16.71077 -18.77103 54.84685 1.000 22.92497 459 VAL A CA 1
ATOM 2331 C C . VAL A 1 314 ? -17.71123 -17.80012 55.47849 1.000 21.91822 459 VAL A C 1
ATOM 2332 O O . VAL A 1 314 ? -18.50541 -18.19004 56.34298 1.000 20.89287 459 VAL A O 1
ATOM 2336 N N . LEU A 1 315 ? -17.70403 -16.52767 55.05787 1.000 18.68827 460 LEU A N 1
ATOM 2337 C CA . LEU A 1 315 ? -18.68500 -15.59101 55.60616 1.000 21.02340 460 LEU A CA 1
ATOM 2338 C C . LEU A 1 315 ? -20.10507 -16.04341 55.29397 1.000 20.26564 460 LEU A C 1
ATOM 2339 O O . LEU A 1 315 ? -21.02871 -15.75745 56.05718 1.000 20.33839 460 LEU A O 1
ATOM 2344 N N . LEU A 1 316 ? -20.29120 -16.74966 54.17870 1.000 24.41016 461 LEU A N 1
ATOM 2345 C CA . LEU A 1 316 ? -21.58624 -17.28456 53.76373 1.000 27.80052 461 LEU A CA 1
ATOM 2346 C C . LEU A 1 316 ? -21.97202 -18.58730 54.46652 1.000 26.16899 461 LEU A C 1
ATOM 2347 O O . LEU A 1 316 ? -23.03646 -19.12104 54.17397 1.000 27.19196 461 LEU A O 1
ATOM 2352 N N . GLY A 1 317 ? -21.15000 -19.11204 55.36577 1.000 27.29882 462 GLY A N 1
ATOM 2353 C CA . GLY A 1 317 ? -21.38978 -20.41099 55.94577 1.000 24.12153 462 GLY A CA 1
ATOM 2354 C C . GLY A 1 317 ? -20.66633 -21.55246 55.26570 1.000 32.01583 462 GLY A C 1
ATOM 2355 O O . GLY A 1 317 ? -21.11504 -22.69778 55.38110 1.000 34.00443 462 GLY A O 1
ATOM 2356 N N . GLU A 1 318 ? -19.56686 -21.27335 54.56692 1.000 38.44827 463 GLU A N 1
ATOM 2357 C CA . GLU A 1 318 ? -18.75520 -22.26725 53.84916 1.000 37.64183 463 GLU A CA 1
ATOM 2358 C C . GLU A 1 318 ? -19.57357 -22.87572 52.72363 1.000 36.95453 463 GLU A C 1
ATOM 2359 O O . GLU A 1 318 ? -20.39303 -22.18252 52.10751 1.000 39.23494 463 GLU A O 1
ATOM 2365 N N . LEU A 1 324 ? -6.71569 -31.79512 52.26872 1.000 49.61699 469 LEU A N 1
ATOM 2366 C CA . LEU A 1 324 ? -5.58525 -32.09448 53.14660 1.000 49.31684 469 LEU A CA 1
ATOM 2367 C C . LEU A 1 324 ? -5.38627 -30.95999 54.15003 1.000 52.03406 469 LEU A C 1
ATOM 2368 O O . LEU A 1 324 ? -5.45323 -29.78037 53.78206 1.000 51.97345 469 LEU A O 1
ATOM 2373 N N . PRO A 1 325 ? -5.14770 -31.31537 55.41109 1.000 52.11817 470 PRO A N 1
ATOM 2374 C CA . PRO A 1 325 ? -5.11915 -30.30026 56.47074 1.000 47.10944 470 PRO A CA 1
ATOM 2375 C C . PRO A 1 325 ? -3.85995 -29.45246 56.40759 1.000 47.31252 470 PRO A C 1
ATOM 2376 O O . PRO A 1 325 ? -2.84847 -29.82373 55.80895 1.000 45.14722 470 PRO A O 1
ATOM 2380 N N . ILE A 1 326 ? -3.94423 -28.27744 57.03267 1.000 44.95182 471 ILE A N 1
ATOM 2381 C CA . ILE A 1 326 ? -2.75699 -27.46024 57.24564 1.000 39.39882 471 ILE A CA 1
ATOM 2382 C C . ILE A 1 326 ? -1.89700 -28.10216 58.32555 1.000 40.02691 471 ILE A C 1
ATOM 2383 O O . ILE A 1 326 ? -2.41294 -28.61322 59.32688 1.000 34.93477 471 ILE A O 1
ATOM 2388 N N . ALA A 1 327 ? -0.57864 -28.08895 58.12692 1.000 40.23416 472 ALA A N 1
ATOM 2389 C CA . ALA A 1 327 ? 0.30994 -28.76241 59.06467 1.000 39.20767 472 ALA A CA 1
ATOM 2390 C C . ALA A 1 327 ? 0.17307 -28.16180 60.46262 1.000 40.23389 472 ALA A C 1
ATOM 2391 O O . ALA A 1 327 ? -0.15547 -26.98144 60.63460 1.000 40.27526 472 ALA A O 1
ATOM 2393 N N . THR A 1 328 ? 0.42264 -28.99670 61.46961 1.000 42.54075 473 THR A N 1
ATOM 2394 C CA . THR A 1 328 ? 0.24777 -28.60629 62.86331 1.000 44.53865 473 THR A CA 1
ATOM 2395 C C . THR A 1 328 ? 1.51692 -28.05420 63.50141 1.000 42.08885 473 THR A C 1
ATOM 2396 O O . THR A 1 328 ? 1.43395 -27.42940 64.56678 1.000 40.88392 473 THR A O 1
ATOM 2400 N N . THR A 1 329 ? 2.68937 -28.27191 62.88191 1.000 37.47844 474 THR A N 1
ATOM 2401 C CA . THR A 1 329 ? 3.92909 -27.78910 63.47756 1.000 37.59480 474 THR A CA 1
ATOM 2402 C C . THR A 1 329 ? 4.40456 -26.55686 62.73843 1.000 38.53332 474 THR A C 1
ATOM 2403 O O . THR A 1 329 ? 4.43802 -26.56029 61.50001 1.000 43.67421 474 THR A O 1
ATOM 2407 N N . PRO A 1 330 ? 4.76432 -25.49360 63.44011 1.000 34.99792 475 PRO A N 1
ATOM 2408 C CA . PRO A 1 330 ? 5.26388 -24.29802 62.76296 1.000 30.94942 475 PRO A CA 1
ATOM 2409 C C . PRO A 1 330 ? 6.73226 -24.43809 62.39516 1.000 30.20823 475 PRO A C 1
ATOM 2410 O O . PRO A 1 330 ? 7.44778 -25.29406 62.90156 1.000 35.36223 475 PRO A O 1
ATOM 2414 N N . SER A 1 331 ? 7.15960 -23.58829 61.46739 1.000 30.53545 476 SER A N 1
ATOM 2415 C CA . SER A 1 331 ? 8.57051 -23.39577 61.18864 1.000 28.76148 476 SER A CA 1
ATOM 2416 C C . SER A 1 331 ? 9.27860 -22.89624 62.44799 1.000 28.18253 476 SER A C 1
ATOM 2417 O O . SER A 1 331 ? 8.65716 -22.34176 63.36441 1.000 29.52694 476 SER A O 1
ATOM 2420 N N . VAL A 1 332 ? 10.60374 -23.08904 62.48442 1.000 26.92017 477 VAL A N 1
ATOM 2421 C CA . VAL A 1 332 ? 11.41466 -22.56792 63.58780 1.000 24.99679 477 VAL A CA 1
ATOM 2422 C C . VAL A 1 332 ? 11.28796 -21.04839 63.68235 1.000 25.40892 477 VAL A C 1
ATOM 2423 O O . VAL A 1 332 ? 11.13058 -20.49278 64.77398 1.000 27.83279 477 VAL A O 1
ATOM 2427 N N . ALA A 1 333 ? 11.34602 -20.35121 62.54468 1.000 22.63544 478 ALA A N 1
ATOM 2428 C CA . ALA A 1 333 ? 11.19232 -18.90234 62.57086 1.000 26.52779 478 ALA A CA 1
ATOM 2429 C C . ALA A 1 333 ? 9.80429 -18.50543 63.06576 1.000 30.00702 478 ALA A C 1
ATOM 2430 O O . ALA A 1 333 ? 9.66288 -17.55599 63.85323 1.000 28.77352 478 ALA A O 1
ATOM 2432 N N . GLY A 1 334 ? 8.76889 -19.23808 62.63986 1.000 28.39677 479 GLY A N 1
ATOM 2433 C CA . GLY A 1 334 ? 7.42434 -18.94162 63.11451 1.000 22.86968 479 GLY A CA 1
ATOM 2434 C C . GLY A 1 334 ? 7.26691 -19.17346 64.60505 1.000 24.96156 479 GLY A C 1
ATOM 2435 O O . GLY A 1 334 ? 6.64176 -18.37444 65.31224 1.000 22.85308 479 GLY A O 1
ATOM 2436 N N . LEU A 1 335 ? 7.82570 -20.27649 65.10259 1.000 27.56630 480 LEU A N 1
ATOM 2437 C CA . LEU A 1 335 ? 7.73982 -20.56940 66.52442 1.000 25.75999 480 LEU A CA 1
ATOM 2438 C C . LEU A 1 335 ? 8.46324 -19.50525 67.34179 1.000 26.03923 480 LEU A C 1
ATOM 2439 O O . LEU A 1 335 ? 7.93176 -19.00570 68.34310 1.000 24.66699 480 LEU A O 1
ATOM 2444 N N . GLN A 1 336 ? 9.67721 -19.13792 66.92012 1.000 21.09763 481 GLN A N 1
ATOM 2445 C CA . GLN A 1 336 ? 10.41813 -18.09440 67.62493 1.000 27.75948 481 GLN A CA 1
ATOM 2446 C C . GLN A 1 336 ? 9.65655 -16.77590 67.63683 1.000 28.41670 481 GLN A C 1
ATOM 2447 O O . GLN A 1 336 ? 9.68006 -16.04863 68.63865 1.000 24.81370 481 GLN A O 1
ATOM 2453 N N . THR A 1 337 ? 8.99564 -16.43294 66.52279 1.000 25.71439 482 THR A N 1
ATOM 2454 C CA . THR A 1 337 ? 8.18523 -15.22074 66.51191 1.000 24.43684 482 THR A CA 1
ATOM 2455 C C . THR A 1 337 ? 7.10751 -15.28794 67.58388 1.000 19.22394 482 THR A C 1
ATOM 2456 O O . THR A 1 337 ? 6.89916 -14.33203 68.33322 1.000 17.98339 482 THR A O 1
ATOM 2460 N N . VAL A 1 338 ? 6.39746 -16.40910 67.66250 1.000 18.46991 483 VAL A N 1
ATOM 2461 C CA . VAL A 1 338 ? 5.32563 -16.50342 68.64513 1.000 21.23481 483 VAL A CA 1
ATOM 2462 C C . VAL A 1 338 ? 5.88528 -16.42052 70.06347 1.000 25.32931 483 VAL A C 1
ATOM 2463 O O . VAL A 1 338 ? 5.28694 -15.78889 70.94089 1.000 20.14935 483 VAL A O 1
ATOM 2467 N N . LEU A 1 339 ? 7.04591 -17.04089 70.30782 1.000 25.09254 484 LEU A N 1
ATOM 2468 C CA . LEU A 1 339 ? 7.65840 -16.95832 71.63248 1.000 26.50297 484 LEU A CA 1
ATOM 2469 C C . LEU A 1 339 ? 7.95570 -15.51763 71.99611 1.000 26.45124 484 LEU A C 1
ATOM 2470 O O . LEU A 1 339 ? 7.62086 -15.06224 73.09351 1.000 25.91512 484 LEU A O 1
ATOM 2475 N N . ASP A 1 340 ? 8.56311 -14.77684 71.06822 1.000 27.34967 485 ASP A N 1
ATOM 2476 C CA . ASP A 1 340 ? 8.89456 -13.37655 71.32380 1.000 30.13631 485 ASP A CA 1
ATOM 2477 C C . ASP A 1 340 ? 7.65353 -12.53833 71.61309 1.000 29.09580 485 ASP A C 1
ATOM 2478 O O . ASP A 1 340 ? 7.70813 -11.59450 72.41010 1.000 28.08336 485 ASP A O 1
ATOM 2483 N N . VAL A 1 341 ? 6.53453 -12.84857 70.95553 1.000 24.88771 486 VAL A N 1
ATOM 2484 C CA . VAL A 1 341 ? 5.30232 -12.09693 71.18701 1.000 25.04784 486 VAL A CA 1
ATOM 2485 C C . VAL A 1 341 ? 4.73790 -12.39496 72.56961 1.000 22.21840 486 VAL A C 1
ATOM 2486 O O . VAL A 1 341 ? 4.35995 -11.48293 73.31101 1.000 23.59461 486 VAL A O 1
ATOM 2490 N N . LEU A 1 342 ? 4.63781 -13.67959 72.92162 1.000 26.19129 487 LEU A N 1
ATOM 2491 C CA . LEU A 1 342 ? 4.11428 -14.05490 74.23390 1.000 31.84200 487 LEU A CA 1
ATOM 2492 C C . LEU A 1 342 ? 4.96253 -13.46889 75.35759 1.000 31.12244 487 LEU A C 1
ATOM 2493 O O . LEU A 1 342 ? 4.42442 -12.97826 76.35676 1.000 32.52528 487 LEU A O 1
ATOM 2498 N N . ASN A 1 343 ? 6.28895 -13.47582 75.18965 1.000 29.29196 488 ASN A N 1
ATOM 2499 C CA . ASN A 1 343 ? 7.17435 -12.91907 76.20626 1.000 30.08662 488 ASN A CA 1
ATOM 2500 C C . ASN A 1 343 ? 6.83434 -11.47073 76.49735 1.000 28.34428 488 ASN A C 1
ATOM 2501 O O . ASN A 1 343 ? 6.83932 -11.04622 77.65979 1.000 31.05371 488 ASN A O 1
ATOM 2506 N N . ILE A 1 344 ? 6.52155 -10.70087 75.45673 1.000 26.02870 489 ILE A N 1
ATOM 2507 C CA . ILE A 1 344 ? 6.16436 -9.29699 75.64075 1.000 24.60456 489 ILE A CA 1
ATOM 2508 C C . ILE A 1 344 ? 4.72928 -9.15125 76.13255 1.000 25.23619 489 ILE A C 1
ATOM 2509 O O . ILE A 1 344 ? 4.44336 -8.34018 77.01950 1.000 26.04007 489 ILE A O 1
ATOM 2514 N N . GLN A 1 345 ? 3.80004 -9.90411 75.55039 1.000 20.52207 490 GLN A N 1
ATOM 2515 C CA . GLN A 1 345 ? 2.39036 -9.65485 75.80174 1.000 24.35450 490 GLN A CA 1
ATOM 2516 C C . GLN A 1 345 ? 1.89542 -10.29120 77.09431 1.000 31.32984 490 GLN A C 1
ATOM 2517 O O . GLN A 1 345 ? 0.85017 -9.87263 77.61158 1.000 24.85173 490 GLN A O 1
ATOM 2523 N N . LEU A 1 346 ? 2.60934 -11.29659 77.61614 1.000 27.99052 491 LEU A N 1
ATOM 2524 C CA . LEU A 1 346 ? 2.16254 -11.95543 78.83672 1.000 33.32168 491 LEU A CA 1
ATOM 2525 C C . LEU A 1 346 ? 1.97365 -10.95723 79.97240 1.000 32.03094 491 LEU A C 1
ATOM 2526 O O . LEU A 1 346 ? 1.09301 -11.13883 80.81863 1.000 31.64776 491 LEU A O 1
ATOM 2531 N N . GLU A 1 347 ? 2.75044 -9.87456 79.96830 1.000 28.61068 492 GLU A N 1
ATOM 2532 C CA . GLU A 1 347 ? 2.64286 -8.84718 80.99426 1.000 28.06911 492 GLU A CA 1
ATOM 2533 C C . GLU A 1 347 ? 1.30950 -8.10742 80.94765 1.000 34.77794 492 GLU A C 1
ATOM 2534 O O . GLU A 1 347 ? 0.82932 -7.64591 81.98834 1.000 37.00218 492 GLU A O 1
ATOM 2540 N N . PHE A 1 348 ? 0.70188 -7.95518 79.76722 1.000 33.68171 493 PHE A N 1
ATOM 2541 C CA . PHE A 1 348 ? -0.56511 -7.23780 79.66158 1.000 27.26809 493 PHE A CA 1
ATOM 2542 C C . PHE A 1 348 ? -1.75385 -8.16050 79.50918 1.000 26.91593 493 PHE A C 1
ATOM 2543 O O . PHE A 1 348 ? -2.89089 -7.69111 79.57851 1.000 28.36807 493 PHE A O 1
ATOM 2551 N N . TRP A 1 349 ? -1.52583 -9.44668 79.28728 1.000 26.18599 494 TRP A N 1
ATOM 2552 C CA . TRP A 1 349 ? -2.59981 -10.40918 79.04668 1.000 26.98572 494 TRP A CA 1
ATOM 2553 C C . TRP A 1 349 ? -2.29906 -11.65430 79.86793 1.000 32.34037 494 TRP A C 1
ATOM 2554 O O . TRP A 1 349 ? -1.95758 -12.71292 79.32410 1.000 29.94553 494 TRP A O 1
ATOM 2565 N N . PRO A 1 350 ? -2.42479 -11.55600 81.20383 1.000 35.48184 495 PRO A N 1
ATOM 2566 C CA . PRO A 1 350 ? -2.02172 -12.67835 82.07731 1.000 31.63885 495 PRO A CA 1
ATOM 2567 C C . PRO A 1 350 ? -2.68897 -13.99198 81.71928 1.000 38.36507 495 PRO A C 1
ATOM 2568 O O . PRO A 1 350 ? -2.07092 -15.05829 81.86472 1.000 40.46307 495 PRO A O 1
ATOM 2572 N N . SER A 1 351 ? -3.92159 -13.93994 81.21612 1.000 36.00454 496 SER A N 1
ATOM 2573 C CA . SER A 1 351 ? -4.61294 -15.08711 80.63086 1.000 35.23469 496 SER A CA 1
ATOM 2574 C C . SER A 1 351 ? -3.76316 -15.93838 79.67703 1.000 34.93580 496 SER A C 1
ATOM 2575 O O . SER A 1 351 ? -4.11536 -17.09160 79.39855 1.000 45.15878 496 SER A O 1
ATOM 2578 N N . LEU A 1 352 ? -2.64220 -15.40840 79.17701 1.000 34.23142 497 LEU A N 1
ATOM 2579 C CA . LEU A 1 352 ? -1.80189 -16.19303 78.27124 1.000 42.31556 497 LEU A CA 1
ATOM 2580 C C . LEU A 1 352 ? -0.97857 -17.27523 78.97641 1.000 41.98228 497 LEU A C 1
ATOM 2581 O O . LEU A 1 352 ? -0.44021 -18.15149 78.29090 1.000 38.65531 497 LEU A O 1
ATOM 2586 N N . ALA A 1 353 ? -0.83856 -17.22932 80.31086 1.000 43.93059 498 ALA A N 1
ATOM 2587 C CA . ALA A 1 353 ? -0.01933 -18.23346 80.99541 1.000 41.94914 498 ALA A CA 1
ATOM 2588 C C . ALA A 1 353 ? -0.52822 -19.63671 80.71706 1.000 45.34298 498 ALA A C 1
ATOM 2589 O O . ALA A 1 353 ? 0.26698 -20.56902 80.55195 1.000 46.00512 498 ALA A O 1
ATOM 2591 N N . ILE A 1 354 ? -1.85304 -19.79708 80.66235 1.000 50.62045 499 ILE A N 1
ATOM 2592 C CA . ILE A 1 354 ? -2.52825 -20.98135 80.13490 1.000 51.37327 499 ILE A CA 1
ATOM 2593 C C . ILE A 1 354 ? -1.92750 -21.34754 78.78661 1.000 50.32028 499 ILE A C 1
ATOM 2594 O O . ILE A 1 354 ? -1.26785 -22.38373 78.64397 1.000 54.49239 499 ILE A O 1
ATOM 2599 N N . SER A 1 355 ? -2.18069 -20.49975 77.78668 1.000 52.03816 500 SER A N 1
ATOM 2600 C CA . SER A 1 355 ? -1.59053 -20.67796 76.46854 1.000 49.80130 500 SER A CA 1
ATOM 2601 C C . SER A 1 355 ? -0.10398 -21.00604 76.57912 1.000 47.15049 500 SER A C 1
ATOM 2602 O O . SER A 1 355 ? 0.34155 -22.07704 76.15581 1.000 48.92256 500 SER A O 1
ATOM 2605 N N . TYR A 1 356 ? 0.66884 -20.10727 77.20106 1.000 45.73091 501 TYR A N 1
ATOM 2606 C CA . TYR A 1 356 ? 2.12609 -20.16316 77.09294 1.000 45.78252 501 TYR A CA 1
ATOM 2607 C C . TYR A 1 356 ? 2.69266 -21.49001 77.59274 1.000 48.99647 501 TYR A C 1
ATOM 2608 O O . TYR A 1 356 ? 3.73821 -21.93971 77.10864 1.000 48.13383 501 TYR A O 1
ATOM 2617 N N . SER A 1 357 ? 1.99101 -22.17926 78.48922 1.000 54.56478 502 SER A N 1
ATOM 2618 C CA . SER A 1 357 ? 2.36809 -23.56281 78.76293 1.000 55.73365 502 SER A CA 1
ATOM 2619 C C . SER A 1 357 ? 2.00247 -24.45048 77.57005 1.000 59.25049 502 SER A C 1
ATOM 2620 O O . SER A 1 357 ? 1.50231 -25.57018 77.72275 1.000 54.11516 502 SER A O 1
ATOM 2623 N N . LYS A 1 358 ? 2.22744 -23.90198 76.37022 1.000 61.61262 503 LYS A N 1
ATOM 2624 C CA . LYS A 1 358 ? 2.42384 -24.59238 75.10166 1.000 59.05567 503 LYS A CA 1
ATOM 2625 C C . LYS A 1 358 ? 3.75307 -25.33812 75.06664 1.000 56.02724 503 LYS A C 1
ATOM 2626 O O . LYS A 1 358 ? 3.98814 -26.13665 74.15065 1.000 53.93268 503 LYS A O 1
ATOM 2632 N N . LEU A 1 359 ? 4.62660 -25.08761 76.04119 1.000 60.21079 504 LEU A N 1
ATOM 2633 C CA . LEU A 1 359 ? 5.91232 -25.76352 76.13386 1.000 57.66385 504 LEU A CA 1
ATOM 2634 C C . LEU A 1 359 ? 5.75084 -27.28316 76.20667 1.000 65.92884 504 LEU A C 1
ATOM 2635 O O . LEU A 1 359 ? 5.71223 -27.86780 77.29577 1.000 63.84966 504 LEU A O 1
ATOM 2640 N N . LEU A 1 360 ? 5.64151 -27.92446 75.04198 1.000 68.67288 505 LEU A N 1
ATOM 2641 C CA . LEU A 1 360 ? 5.63239 -29.37796 74.95189 1.000 60.93104 505 LEU A CA 1
ATOM 2642 C C . LEU A 1 360 ? 7.04578 -29.89252 75.19971 1.000 70.08543 505 LEU A C 1
ATOM 2643 O O . LEU A 1 360 ? 8.02273 -29.21795 74.86908 1.000 70.88933 505 LEU A O 1
ATOM 2648 N N . ALA B 1 1 ? 43.28554 -14.31364 18.40814 1.000 53.93479 146 ALA B N 1
ATOM 2649 C CA . ALA B 1 1 ? 42.02397 -13.99873 19.06869 1.000 39.23478 146 ALA B CA 1
ATOM 2650 C C . ALA B 1 1 ? 41.13835 -13.13008 18.17823 1.000 38.55417 146 ALA B C 1
ATOM 2651 O O . ALA B 1 1 ? 40.00160 -12.80898 18.53452 1.000 37.16555 146 ALA B O 1
ATOM 2653 N N . THR B 1 2 ? 41.65163 -12.75802 17.00721 1.000 36.78337 147 THR B N 1
ATOM 2654 C CA . THR B 1 2 ? 40.98009 -11.74181 16.20396 1.000 31.78701 147 THR B CA 1
ATOM 2655 C C . THR B 1 2 ? 39.67374 -12.22651 15.58764 1.000 33.15699 147 THR B C 1
ATOM 2656 O O . THR B 1 2 ? 38.93313 -11.40620 15.03368 1.000 35.05455 147 THR B O 1
ATOM 2660 N N . SER B 1 3 ? 39.36502 -13.51970 15.66239 1.000 32.85075 148 SER B N 1
ATOM 2661 C CA . SER B 1 3 ? 38.05851 -14.01475 15.24491 1.000 34.39187 148 SER B CA 1
ATOM 2662 C C . SER B 1 3 ? 37.18368 -14.41352 16.42928 1.000 27.56717 148 SER B C 1
ATOM 2663 O O . SER B 1 3 ? 36.13139 -15.02175 16.23346 1.000 30.04054 148 SER B O 1
ATOM 2666 N N . SER B 1 4 ? 37.58504 -14.07162 17.64358 1.000 27.80702 149 SER B N 1
ATOM 2667 C CA . SER B 1 4 ? 36.89295 -14.49819 18.84543 1.000 29.04515 149 SER B CA 1
ATOM 2668 C C . SER B 1 4 ? 35.80676 -13.50358 19.25822 1.000 22.74925 149 SER B C 1
ATOM 2669 O O . SER B 1 4 ? 35.79231 -12.34050 18.84881 1.000 23.00116 149 SER B O 1
ATOM 2672 N N . THR B 1 5 ? 34.89138 -13.99150 20.08303 1.000 24.31569 150 THR B N 1
ATOM 2673 C CA . THR B 1 5 ? 33.91521 -13.16651 20.78045 1.000 27.94151 150 THR B CA 1
ATOM 2674 C C . THR B 1 5 ? 34.37749 -12.95357 22.21636 1.000 25.82465 150 THR B C 1
ATOM 2675 O O . THR B 1 5 ? 34.79733 -13.90606 22.88862 1.000 21.84303 150 THR B O 1
ATOM 2679 N N . ALA B 1 6 ? 34.30183 -11.71549 22.68132 1.000 18.83325 151 ALA B N 1
ATOM 2680 C CA . ALA B 1 6 ? 34.67604 -11.38653 24.04605 1.000 26.34994 151 ALA B CA 1
ATOM 2681 C C . ALA B 1 6 ? 33.44011 -11.01077 24.85853 1.000 22.46491 151 ALA B C 1
ATOM 2682 O O . ALA B 1 6 ? 32.47001 -10.46832 24.32386 1.000 19.47583 151 ALA B O 1
ATOM 2684 N N . VAL B 1 7 ? 33.48979 -11.30120 26.16155 1.000 21.90949 152 VAL B N 1
ATOM 2685 C CA . VAL B 1 7 ? 32.43448 -10.94779 27.10489 1.000 18.92979 152 VAL B CA 1
ATOM 2686 C C . VAL B 1 7 ? 33.06712 -10.13955 28.23341 1.000 20.68706 152 VAL B C 1
ATOM 2687 O O . VAL B 1 7 ? 34.01723 -10.59804 28.87322 1.000 22.88154 152 VAL B O 1
ATOM 2691 N N . GLY B 1 8 ? 32.55418 -8.93723 28.46466 1.000 15.26085 153 GLY B N 1
ATOM 2692 C CA . GLY B 1 8 ? 33.04258 -8.07714 29.52516 1.000 16.02808 153 GLY B CA 1
ATOM 2693 C C . GLY B 1 8 ? 32.13580 -8.15316 30.73830 1.000 15.80383 153 GLY B C 1
ATOM 2694 O O . GLY B 1 8 ? 30.91794 -7.97943 30.63524 1.000 15.11955 153 GLY B O 1
ATOM 2695 N N . PHE B 1 9 ? 32.74696 -8.39568 31.89121 1.000 16.76785 154 PHE B N 1
ATOM 2696 C CA . PHE B 1 9 ? 31.99469 -8.65949 33.10278 1.000 19.00534 154 PHE B CA 1
ATOM 2697 C C . PHE B 1 9 ? 32.90549 -8.44995 34.29873 1.000 19.97069 154 PHE B C 1
ATOM 2698 O O . PHE B 1 9 ? 34.09995 -8.73922 34.23437 1.000 21.20980 154 PHE B O 1
ATOM 2706 N N . ASP B 1 10 ? 32.33156 -7.95100 35.39160 1.000 16.34136 155 ASP B N 1
ATOM 2707 C CA . ASP B 1 10 ? 33.09379 -7.82135 36.62798 1.000 18.48604 155 ASP B CA 1
ATOM 2708 C C . ASP B 1 10 ? 32.13932 -7.82910 37.81484 1.000 14.72291 155 ASP B C 1
ATOM 2709 O O . ASP B 1 10 ? 31.18227 -7.05471 37.84973 1.000 16.22015 155 ASP B O 1
ATOM 2714 N N . GLU B 1 11 ? 32.43823 -8.66754 38.80260 1.000 16.93907 156 GLU B N 1
ATOM 2715 C CA . GLU B 1 11 ? 31.57907 -8.84354 39.97011 1.000 16.99245 156 GLU B CA 1
ATOM 2716 C C . GLU B 1 11 ? 31.36440 -7.56148 40.78454 1.000 16.42156 156 GLU B C 1
ATOM 2717 O O . GLU B 1 11 ? 30.42256 -7.50054 41.57627 1.000 15.90926 156 GLU B O 1
ATOM 2723 N N . ARG B 1 12 ? 32.21663 -6.54506 40.65054 1.000 17.36761 157 ARG B N 1
ATOM 2724 C CA . ARG B 1 12 ? 31.93991 -5.32251 41.39416 1.000 15.63536 157 ARG B CA 1
ATOM 2725 C C . ARG B 1 12 ? 30.74011 -4.57126 40.84208 1.000 16.23488 157 ARG B C 1
ATOM 2726 O O . ARG B 1 12 ? 30.24691 -3.65750 41.50992 1.000 11.39129 157 ARG B O 1
ATOM 2734 N N . MET B 1 13 ? 30.26698 -4.91529 39.64345 1.000 13.67204 158 MET B N 1
ATOM 2735 C CA . MET B 1 13 ? 29.03301 -4.29325 39.19483 1.000 14.66904 158 MET B CA 1
ATOM 2736 C C . MET B 1 13 ? 27.81620 -4.82266 39.94658 1.000 11.93689 158 MET B C 1
ATOM 2737 O O . MET B 1 13 ? 26.75858 -4.19820 39.88741 1.000 13.37279 158 MET B O 1
ATOM 2742 N N . LEU B 1 14 ? 27.94959 -5.92242 40.67903 1.000 13.28445 159 LEU B N 1
ATOM 2743 C CA . LEU B 1 14 ? 26.86163 -6.46255 41.48646 1.000 17.29321 159 LEU B CA 1
ATOM 2744 C C . LEU B 1 14 ? 26.63563 -5.72792 42.81064 1.000 17.03498 159 LEU B C 1
ATOM 2745 O O . LEU B 1 14 ? 25.63362 -5.99592 43.47446 1.000 15.87650 159 LEU B O 1
ATOM 2750 N N . LEU B 1 15 ? 27.51982 -4.82925 43.23063 1.000 13.43624 160 LEU B N 1
ATOM 2751 C CA . LEU B 1 15 ? 27.33057 -4.18420 44.52366 1.000 15.02572 160 LEU B CA 1
ATOM 2752 C C . LEU B 1 15 ? 26.44403 -2.94299 44.46154 1.000 13.94758 160 LEU B C 1
ATOM 2753 O O . LEU B 1 15 ? 26.05925 -2.42037 45.50824 1.000 11.62835 160 LEU B O 1
ATOM 2758 N N . HIS B 1 16 ? 26.11641 -2.47356 43.26472 1.000 12.06141 161 HIS B N 1
ATOM 2759 C CA . HIS B 1 16 ? 25.20163 -1.35959 43.06155 1.000 12.78863 161 HIS B CA 1
ATOM 2760 C C . HIS B 1 16 ? 23.77378 -1.86939 43.26653 1.000 12.08711 161 HIS B C 1
ATOM 2761 O O . HIS B 1 16 ? 23.34494 -2.80299 42.57625 1.000 13.99167 161 HIS B O 1
ATOM 2768 N N . SER B 1 17 ? 23.07209 -1.32249 44.25375 1.000 8.27729 162 SER B N 1
ATOM 2769 C CA . SER B 1 17 ? 21.73960 -1.80671 44.59634 1.000 13.65936 162 SER B CA 1
ATOM 2770 C C . SER B 1 17 ? 21.01642 -0.76266 45.45124 1.000 15.78409 162 SER B C 1
ATOM 2771 O O . SER B 1 17 ? 21.61342 0.19691 45.95266 1.000 13.38917 162 SER B O 1
ATOM 2774 N N . GLU B 1 18 ? 19.70720 -0.95215 45.58378 1.000 13.91174 163 GLU B N 1
ATOM 2775 C CA . GLU B 1 18 ? 18.84403 -0.02407 46.30650 1.000 18.16665 163 GLU B CA 1
ATOM 2776 C C . GLU B 1 18 ? 18.82679 -0.39390 47.78648 1.000 18.62520 163 GLU B C 1
ATOM 2777 O O . GLU B 1 18 ? 18.40404 -1.49675 48.15815 1.000 19.95662 163 GLU B O 1
ATOM 2783 N N . PHE B 1 19 ? 19.29208 0.52954 48.62321 1.000 19.72085 164 PHE B N 1
ATOM 2784 C CA . PHE B 1 19 ? 19.36792 0.31606 50.06237 1.000 17.32964 164 PHE B CA 1
ATOM 2785 C C . PHE B 1 19 ? 18.07244 0.67519 50.77188 1.000 17.44125 164 PHE B C 1
ATOM 2786 O O . PHE B 1 19 ? 17.72868 0.04370 51.76894 1.000 16.80920 164 PHE B O 1
ATOM 2794 N N . GLU B 1 20 ? 17.34759 1.67730 50.28798 1.000 21.22674 165 GLU B N 1
ATOM 2795 C CA . GLU B 1 20 ? 16.13630 2.10740 50.96483 1.000 21.93131 165 GLU B CA 1
ATOM 2796 C C . GLU B 1 20 ? 15.06866 1.02782 50.87632 1.000 24.47626 165 GLU B C 1
ATOM 2797 O O . GLU B 1 20 ? 14.89764 0.37784 49.83990 1.000 19.89126 165 GLU B O 1
ATOM 2803 N N . VAL B 1 21 ? 14.34290 0.84821 51.97454 1.000 24.16902 166 VAL B N 1
ATOM 2804 C CA . VAL B 1 21 ? 13.28573 -0.15201 52.04603 1.000 25.44614 166 VAL B CA 1
ATOM 2805 C C . VAL B 1 21 ? 12.02960 0.44703 51.42696 1.000 24.29100 166 VAL B C 1
ATOM 2806 O O . VAL B 1 21 ? 11.43788 1.38558 51.96317 1.000 26.58643 166 VAL B O 1
ATOM 2810 N N . LYS B 1 22 ? 11.63684 -0.07801 50.28219 1.000 23.65662 167 LYS B N 1
ATOM 2811 C CA . LYS B 1 22 ? 10.45229 0.37967 49.58489 1.000 26.67475 167 LYS B CA 1
ATOM 2812 C C . LYS B 1 22 ? 9.41264 -0.72923 49.57393 1.000 22.69127 167 LYS B C 1
ATOM 2813 O O . LYS B 1 22 ? 9.70918 -1.89649 49.84796 1.000 22.17691 167 LYS B O 1
ATOM 2819 N N . ALA B 1 23 ? 8.17087 -0.34935 49.28428 1.000 23.88434 168 ALA B N 1
ATOM 2820 C CA . ALA B 1 23 ? 7.12201 -1.35855 49.21696 1.000 26.31574 168 ALA B CA 1
ATOM 2821 C C . ALA B 1 23 ? 7.35003 -2.28522 48.03303 1.000 24.46598 168 ALA B C 1
ATOM 2822 O O . ALA B 1 23 ? 7.08679 -3.49057 48.11925 1.000 18.92055 168 ALA B O 1
ATOM 2824 N N . GLN B 1 24 ? 7.88307 -1.74398 46.94851 1.000 27.63518 169 GLN B N 1
ATOM 2825 C CA . GLN B 1 24 ? 8.13281 -2.48130 45.73440 1.000 26.46577 169 GLN B CA 1
ATOM 2826 C C . GLN B 1 24 ? 9.62513 -2.57925 45.47204 1.000 30.59905 169 GLN B C 1
ATOM 2827 O O . GLN B 1 24 ? 10.32911 -1.55827 45.54270 1.000 25.40565 169 GLN B O 1
ATOM 2833 N N . PRO B 1 25 ? 10.14398 -3.77068 45.17304 1.000 25.12050 170 PRO B N 1
ATOM 2834 C CA . PRO B 1 25 ? 11.57178 -3.89096 44.87881 1.000 24.02397 170 PRO B CA 1
ATOM 2835 C C . PRO B 1 25 ? 11.90921 -3.18379 43.58021 1.000 19.71813 170 PRO B C 1
ATOM 2836 O O . PRO B 1 25 ? 11.07742 -3.04244 42.68048 1.000 17.38733 170 PRO B O 1
ATOM 2840 N N . HIS B 1 26 ? 13.12788 -2.71587 43.50447 1.000 19.52631 171 HIS B N 1
ATOM 2841 C CA . HIS B 1 26 ? 13.57560 -2.07436 42.28109 1.000 17.19909 171 HIS B CA 1
ATOM 2842 C C . HIS B 1 26 ? 13.89040 -3.14471 41.23711 1.000 13.80668 171 HIS B C 1
ATOM 2843 O O . HIS B 1 26 ? 14.61333 -4.10421 41.53035 1.000 15.28810 171 HIS B O 1
ATOM 2850 N N . PRO B 1 27 ? 13.36567 -3.02454 40.02575 1.000 14.74139 172 PRO B N 1
ATOM 2851 C CA . PRO B 1 27 ? 13.66394 -4.03767 39.00280 1.000 14.54378 172 PRO B CA 1
ATOM 2852 C C . PRO B 1 27 ? 15.11599 -4.02477 38.52634 1.000 14.57867 172 PRO B C 1
ATOM 2853 O O . PRO B 1 27 ? 15.58724 -5.05237 38.02557 1.000 12.24519 172 PRO B O 1
ATOM 2857 N N . GLU B 1 28 ? 15.84730 -2.91635 38.66653 1.000 14.03538 173 GLU B N 1
ATOM 2858 C CA . GLU B 1 28 ? 17.24889 -2.87637 38.23801 1.000 15.58331 173 GLU B CA 1
ATOM 2859 C C . GLU B 1 28 ? 18.12168 -3.34459 39.40024 1.000 13.58681 173 GLU B C 1
ATOM 2860 O O . GLU B 1 28 ? 18.41247 -2.58186 40.32242 1.000 15.52266 173 GLU B O 1
ATOM 2866 N N . ARG B 1 29 ? 18.56789 -4.59703 39.34939 1.000 14.18851 174 ARG B N 1
ATOM 2867 C CA . ARG B 1 29 ? 19.05492 -5.26374 40.55071 1.000 12.72615 174 ARG B CA 1
ATOM 2868 C C . ARG B 1 29 ? 20.18354 -6.22534 40.19278 1.000 14.33897 174 ARG B C 1
ATOM 2869 O O . ARG B 1 29 ? 20.24759 -6.71102 39.05349 1.000 12.89515 174 ARG B O 1
ATOM 2877 N N . PRO B 1 30 ? 21.07606 -6.52898 41.14974 1.000 15.65518 175 PRO B N 1
ATOM 2878 C CA . PRO B 1 30 ? 22.23149 -7.40402 40.85933 1.000 14.34831 175 PRO B CA 1
ATOM 2879 C C . PRO B 1 30 ? 21.86322 -8.76831 40.29176 1.000 16.47349 175 PRO B C 1
ATOM 2880 O O . PRO B 1 30 ? 22.63359 -9.34001 39.50962 1.000 13.67543 175 PRO B O 1
ATOM 2884 N N . ASP B 1 31 ? 20.71449 -9.31939 40.67646 1.000 17.66406 176 ASP B N 1
ATOM 2885 C CA . ASP B 1 31 ? 20.29399 -10.60694 40.13417 1.000 15.31497 176 ASP B CA 1
ATOM 2886 C C . ASP B 1 31 ? 20.27155 -10.62793 38.60686 1.000 15.76318 176 ASP B C 1
ATOM 2887 O O . ASP B 1 31 ? 20.44848 -11.69746 38.00206 1.000 13.75293 176 ASP B O 1
ATOM 2892 N N . ARG B 1 32 ? 20.07216 -9.46852 37.96350 1.000 13.40095 177 ARG B N 1
ATOM 2893 C CA . ARG B 1 32 ? 20.08416 -9.42228 36.50252 1.000 12.94387 177 ARG B CA 1
ATOM 2894 C C . ARG B 1 32 ? 21.39555 -9.95987 35.94660 1.000 14.82368 177 ARG B C 1
ATOM 2895 O O . ARG B 1 32 ? 21.39261 -10.83387 35.07667 1.000 16.77139 177 ARG B O 1
ATOM 2903 N N . LEU B 1 33 ? 22.53542 -9.45903 36.43713 1.000 14.96777 178 LEU B N 1
ATOM 2904 C CA . LEU B 1 33 ? 23.79959 -9.99050 35.93256 1.000 15.91130 178 LEU B CA 1
ATOM 2905 C C . LEU B 1 33 ? 24.00128 -11.43169 36.36589 1.000 16.46573 178 LEU B C 1
ATOM 2906 O O . LEU B 1 33 ? 24.44458 -12.25940 35.56438 1.000 18.49229 178 LEU B O 1
ATOM 2911 N N . ARG B 1 34 ? 23.67637 -11.74811 37.62760 1.000 15.57119 179 ARG B N 1
ATOM 2912 C CA . ARG B 1 34 ? 23.88396 -13.09968 38.14687 1.000 16.74873 179 ARG B CA 1
ATOM 2913 C C . ARG B 1 34 ? 23.18583 -14.13815 37.28921 1.000 15.02614 179 ARG B C 1
ATOM 2914 O O . ARG B 1 34 ? 23.76095 -15.18669 36.98555 1.000 19.25776 179 ARG B O 1
ATOM 2922 N N . ALA B 1 35 ? 21.92852 -13.87617 36.92221 1.000 12.36753 180 ALA B N 1
ATOM 2923 C CA . ALA B 1 35 ? 21.17923 -14.82102 36.10340 1.000 18.03933 180 ALA B CA 1
ATOM 2924 C C . ALA B 1 35 ? 21.81723 -14.99696 34.73191 1.000 20.24040 180 ALA B C 1
ATOM 2925 O O . ALA B 1 35 ? 21.92117 -16.12255 34.22485 1.000 19.42509 180 ALA B O 1
ATOM 2927 N N . ILE B 1 36 ? 22.24030 -13.89950 34.10715 1.000 15.08611 181 ILE B N 1
ATOM 2928 C CA . ILE B 1 36 ? 22.83710 -14.02801 32.78658 1.000 17.04159 181 ILE B CA 1
ATOM 2929 C C . ILE B 1 36 ? 24.18721 -14.74417 32.86770 1.000 18.55958 181 ILE B C 1
ATOM 2930 O O . ILE B 1 36 ? 24.48405 -15.61341 32.04462 1.000 17.91953 181 ILE B O 1
ATOM 2935 N N . ALA B 1 37 ? 25.02323 -14.39448 33.85206 1.000 14.68902 182 ALA B N 1
ATOM 2936 C CA . ALA B 1 37 ? 26.32374 -15.05180 33.98685 1.000 17.76397 182 ALA B CA 1
ATOM 2937 C C . ALA B 1 37 ? 26.17015 -16.54454 34.26266 1.000 19.53396 182 ALA B C 1
ATOM 2938 O O . ALA B 1 37 ? 26.84768 -17.37172 33.64628 1.000 20.85252 182 ALA B O 1
ATOM 2940 N N . ALA B 1 38 ? 25.30599 -16.90745 35.20941 1.000 18.69531 183 ALA B N 1
ATOM 2941 C CA . ALA B 1 38 ? 25.07178 -18.32169 35.48606 1.000 21.23353 183 ALA B CA 1
ATOM 2942 C C . ALA B 1 38 ? 24.60779 -19.04302 34.23893 1.000 18.70370 183 ALA B C 1
ATOM 2943 O O . ALA B 1 38 ? 25.04311 -20.16213 33.95385 1.000 22.88211 183 ALA B O 1
ATOM 2945 N N . SER B 1 39 ? 23.73801 -18.40965 33.46735 1.000 23.77163 184 SER B N 1
ATOM 2946 C CA . SER B 1 39 ? 23.22386 -19.08707 32.29190 1.000 20.50976 184 SER B CA 1
ATOM 2947 C C . SER B 1 39 ? 24.30441 -19.24431 31.22413 1.000 23.16648 184 SER B C 1
ATOM 2948 O O . SER B 1 39 ? 24.34029 -20.26779 30.53622 1.000 25.37477 184 SER B O 1
ATOM 2951 N N . LEU B 1 40 ? 25.20920 -18.26756 31.08385 1.000 20.90399 185 LEU B N 1
ATOM 2952 C CA . LEU B 1 40 ? 26.29378 -18.41148 30.11068 1.000 23.45559 185 LEU B CA 1
ATOM 2953 C C . LEU B 1 40 ? 27.28331 -19.48994 30.52760 1.000 23.03854 185 LEU B C 1
ATOM 2954 O O . LEU B 1 40 ? 27.84842 -20.18145 29.67306 1.000 24.60151 185 LEU B O 1
ATOM 2959 N N . ALA B 1 41 ? 27.51811 -19.63224 31.82732 1.000 20.27577 186 ALA B N 1
ATOM 2960 C CA . ALA B 1 41 ? 28.39070 -20.69208 32.31040 1.000 26.91272 186 ALA B CA 1
ATOM 2961 C C . ALA B 1 41 ? 27.77730 -22.05543 32.02027 1.000 25.40164 186 ALA B C 1
ATOM 2962 O O . ALA B 1 41 ? 28.42194 -22.93272 31.44133 1.000 32.36193 186 ALA B O 1
ATOM 2964 N N . THR B 1 42 ? 26.50941 -22.23076 32.37952 1.000 32.82252 187 THR B N 1
ATOM 2965 C CA . THR B 1 42 ? 25.82013 -23.48965 32.12296 1.000 27.31508 187 THR B CA 1
ATOM 2966 C C . THR B 1 42 ? 25.87837 -23.86735 30.64809 1.000 25.68904 187 THR B C 1
ATOM 2967 O O . THR B 1 42 ? 26.15850 -25.01993 30.30893 1.000 34.09728 187 THR B O 1
ATOM 2971 N N . ALA B 1 43 ? 25.65897 -22.90920 29.75544 1.000 25.71229 188 ALA B N 1
ATOM 2972 C CA . ALA B 1 43 ? 25.64954 -23.20149 28.32624 1.000 24.58858 188 ALA B CA 1
ATOM 2973 C C . ALA B 1 43 ? 27.04629 -23.36595 27.72684 1.000 28.23895 188 ALA B C 1
ATOM 2974 O O . ALA B 1 43 ? 27.15488 -23.49710 26.49943 1.000 25.99755 188 ALA B O 1
ATOM 2976 N N . GLY B 1 44 ? 28.10037 -23.34897 28.54828 1.000 27.63403 189 GLY B N 1
ATOM 2977 C CA . GLY B 1 44 ? 29.46619 -23.39521 28.05169 1.000 24.36990 189 GLY B CA 1
ATOM 2978 C C . GLY B 1 44 ? 29.88087 -22.20664 27.21241 1.000 27.27608 189 GLY B C 1
ATOM 2979 O O . GLY B 1 44 ? 30.85310 -22.28744 26.46397 1.000 30.45652 189 GLY B O 1
ATOM 2980 N N . VAL B 1 45 ? 29.17197 -21.09559 27.31447 1.000 28.10320 190 VAL B N 1
ATOM 2981 C CA . VAL B 1 45 ? 29.44673 -19.97016 26.44274 1.000 24.41391 190 VAL B CA 1
ATOM 2982 C C . VAL B 1 45 ? 30.47272 -19.03028 27.05914 1.000 27.20514 190 VAL B C 1
ATOM 2983 O O . VAL B 1 45 ? 31.36042 -18.52796 26.36475 1.000 27.00190 190 VAL B O 1
ATOM 2987 N N . PHE B 1 46 ? 30.38607 -18.79665 28.35915 1.000 24.71601 191 PHE B N 1
ATOM 2988 C CA . PHE B 1 46 ? 31.36676 -17.95713 29.02734 1.000 25.65389 191 PHE B CA 1
ATOM 2989 C C . PHE B 1 46 ? 31.35813 -18.23782 30.52128 1.000 25.90846 191 PHE B C 1
ATOM 2990 O O . PHE B 1 46 ? 30.34218 -18.02580 31.19348 1.000 27.86061 191 PHE B O 1
ATOM 2998 N N . PRO B 1 47 ? 32.44941 -18.77376 31.06638 1.000 27.63982 192 PRO B N 1
ATOM 2999 C CA . PRO B 1 47 ? 33.56593 -19.32590 30.28693 1.000 29.33743 192 PRO B CA 1
ATOM 3000 C C . PRO B 1 47 ? 33.13341 -20.64892 29.63727 1.000 29.30079 192 PRO B C 1
ATOM 3001 O O . PRO B 1 47 ? 32.22799 -21.26562 30.19877 1.000 34.22701 192 PRO B O 1
ATOM 3005 N N . GLY B 1 48 ? 33.72350 -21.09794 28.52558 1.000 32.18219 193 GLY B N 1
ATOM 3006 C CA . GLY B 1 48 ? 34.85354 -20.46531 27.89603 1.000 27.18007 193 GLY B CA 1
ATOM 3007 C C . GLY B 1 48 ? 34.95171 -20.57516 26.37949 1.000 29.04940 193 GLY B C 1
ATOM 3008 O O . GLY B 1 48 ? 36.05533 -20.58703 25.84350 1.000 39.72468 193 GLY B O 1
ATOM 3009 N N . ARG B 1 49 ? 33.82858 -20.63820 25.66514 1.000 25.31301 194 ARG B N 1
ATOM 3010 C CA . ARG B 1 49 ? 33.89147 -20.31531 24.24068 1.000 27.20347 194 ARG B CA 1
ATOM 3011 C C . ARG B 1 49 ? 34.16152 -18.82840 24.00239 1.000 29.28489 194 ARG B C 1
ATOM 3012 O O . ARG B 1 49 ? 34.59105 -18.45358 22.90883 1.000 30.91943 194 ARG B O 1
ATOM 3020 N N . CYS B 1 50 ? 33.92429 -17.97339 24.99093 1.000 24.75895 195 CYS B N 1
ATOM 3021 C CA . CYS B 1 50 ? 34.15528 -16.54522 24.85502 1.000 26.97630 195 CYS B CA 1
ATOM 3022 C C . CYS B 1 50 ? 35.35121 -16.13477 25.69498 1.000 25.78315 195 CYS B C 1
ATOM 3023 O O . CYS B 1 50 ? 35.60395 -16.70262 26.76250 1.000 26.34181 195 CYS B O 1
ATOM 3026 N N . LEU B 1 51 ? 36.07582 -15.13522 25.20500 1.000 20.50298 196 LEU B N 1
ATOM 3027 C CA . LEU B 1 51 ? 37.22743 -14.61518 25.92955 1.000 24.87130 196 LEU B CA 1
ATOM 3028 C C . LEU B 1 51 ? 36.78198 -13.54994 26.92423 1.000 24.85408 196 LEU B C 1
ATOM 3029 O O . LEU B 1 51 ? 35.93451 -12.71332 26.59638 1.000 26.53374 196 LEU B O 1
ATOM 3034 N N . PRO B 1 52 ? 37.34783 -13.54827 28.12465 1.000 26.08209 197 PRO B N 1
ATOM 3035 C CA . PRO B 1 52 ? 37.15347 -12.41653 29.04051 1.000 24.08301 197 PRO B CA 1
ATOM 3036 C C . PRO B 1 52 ? 38.05419 -11.24880 28.66183 1.000 25.54741 197 PRO B C 1
ATOM 3037 O O . PRO B 1 52 ? 39.02629 -11.39160 27.92600 1.000 32.22872 197 PRO B O 1
ATOM 3041 N N . ILE B 1 53 ? 37.72976 -10.07504 29.18153 1.000 28.74466 198 ILE B N 1
ATOM 3042 C CA . ILE B 1 53 ? 38.61145 -8.91834 29.05053 1.000 30.94230 198 ILE B CA 1
ATOM 3043 C C . ILE B 1 53 ? 38.79511 -8.29107 30.42542 1.000 30.05351 198 ILE B C 1
ATOM 3044 O O . ILE B 1 53 ? 37.86597 -8.28021 31.23912 1.000 32.74416 198 ILE B O 1
ATOM 3049 N N . ASN B 1 54 ? 39.99834 -7.78238 30.68870 1.000 29.46746 199 ASN B N 1
ATOM 3050 C CA . ASN B 1 54 ? 40.29474 -7.20305 31.99531 1.000 32.34066 199 ASN B CA 1
ATOM 3051 C C . ASN B 1 54 ? 39.41149 -5.98895 32.25662 1.000 27.14231 199 ASN B C 1
ATOM 3052 O O . ASN B 1 54 ? 39.29550 -5.09211 31.41611 1.000 29.03093 199 ASN B O 1
ATOM 3057 N N . ALA B 1 55 ? 38.74777 -5.97962 33.40428 1.000 29.71215 200 ALA B N 1
ATOM 3058 C CA . ALA B 1 55 ? 37.86373 -4.87078 33.73247 1.000 23.08091 200 ALA B CA 1
ATOM 3059 C C . ALA B 1 55 ? 38.68934 -3.68429 34.19431 1.000 17.45459 200 ALA B C 1
ATOM 3060 O O . ALA B 1 55 ? 39.66883 -3.83745 34.92099 1.000 26.79192 200 ALA B O 1
ATOM 3062 N N . ARG B 1 56 ? 38.30040 -2.49696 33.75301 1.000 19.84393 201 ARG B N 1
ATOM 3063 C CA . ARG B 1 56 ? 39.04102 -1.29039 34.08384 1.000 18.40407 201 ARG B CA 1
ATOM 3064 C C . ARG B 1 56 ? 38.04107 -0.15386 34.23394 1.000 16.25309 201 ARG B C 1
ATOM 3065 O O . ARG B 1 56 ? 37.12336 -0.02749 33.41698 1.000 15.55723 201 ARG B O 1
ATOM 3073 N N . GLU B 1 57 ? 38.19314 0.64434 35.28418 1.000 12.96395 202 GLU B N 1
ATOM 3074 C CA . GLU B 1 57 ? 37.35029 1.81993 35.44615 1.000 13.24066 202 GLU B CA 1
ATOM 3075 C C . GLU B 1 57 ? 37.65151 2.82969 34.34197 1.000 14.49744 202 GLU B C 1
ATOM 3076 O O . GLU B 1 57 ? 38.81201 3.16027 34.09621 1.000 11.89968 202 GLU B O 1
ATOM 3082 N N . ILE B 1 58 ? 36.59767 3.30338 33.66610 1.000 13.91312 203 ILE B N 1
ATOM 3083 C CA . ILE B 1 58 ? 36.71453 4.43988 32.75258 1.000 15.66548 203 ILE B CA 1
ATOM 3084 C C . ILE B 1 58 ? 37.32361 5.65456 33.47503 1.000 13.43421 203 ILE B C 1
ATOM 3085 O O . ILE B 1 58 ? 37.17449 5.82707 34.69380 1.000 15.31213 203 ILE B O 1
ATOM 3090 N N . THR B 1 59 ? 38.00404 6.50772 32.72173 1.000 11.60406 204 THR B N 1
ATOM 3091 C CA . THR B 1 59 ? 38.53996 7.73232 33.30715 1.000 15.86755 204 THR B CA 1
ATOM 3092 C C . THR B 1 59 ? 37.54762 8.88613 33.17578 1.000 19.22215 204 THR B C 1
ATOM 3093 O O . THR B 1 59 ? 36.62034 8.86474 32.35549 1.000 15.77949 204 THR B O 1
ATOM 3097 N N . LYS B 1 60 ? 37.75553 9.91055 34.00566 1.000 15.11924 205 LYS B N 1
ATOM 3098 C CA . LYS B 1 60 ? 36.94134 11.10826 33.87892 1.000 18.79291 205 LYS B CA 1
ATOM 3099 C C . LYS B 1 60 ? 37.15759 11.77940 32.52028 1.000 21.22374 205 LYS B C 1
ATOM 3100 O O . LYS B 1 60 ? 36.20352 12.27611 31.91094 1.000 22.28782 205 LYS B O 1
ATOM 3106 N N . GLN B 1 61 ? 38.39626 11.78092 32.01267 1.000 20.10823 206 GLN B N 1
ATOM 3107 C CA . GLN B 1 61 ? 38.65405 12.35337 30.68987 1.000 22.36106 206 GLN B CA 1
ATOM 3108 C C . GLN B 1 61 ? 37.82028 11.66896 29.59997 1.000 21.92135 206 GLN B C 1
ATOM 3109 O O . GLN B 1 61 ? 37.26082 12.33809 28.72459 1.000 22.17790 206 GLN B O 1
ATOM 3115 N N . GLU B 1 62 ? 37.74543 10.33337 29.61838 1.000 19.07676 207 GLU B N 1
ATOM 3116 C CA . GLU B 1 62 ? 36.93281 9.63626 28.62138 1.000 19.81805 207 GLU B CA 1
ATOM 3117 C C . GLU B 1 62 ? 35.44623 9.93992 28.80437 1.000 18.99405 207 GLU B C 1
ATOM 3118 O O . GLU B 1 62 ? 34.71872 10.12022 27.81976 1.000 15.98971 207 GLU B O 1
ATOM 3124 N N . LEU B 1 63 ? 34.97705 10.00346 30.05534 1.000 13.43018 208 LEU B N 1
ATOM 3125 C CA . LEU B 1 63 ? 33.56545 10.26608 30.28619 1.000 18.52470 208 LEU B CA 1
ATOM 3126 C C . LEU B 1 63 ? 33.19139 11.65789 29.82724 1.000 16.69556 208 LEU B C 1
ATOM 3127 O O . LEU B 1 63 ? 32.03315 11.90564 29.48219 1.000 18.81281 208 LEU B O 1
ATOM 3132 N N . GLN B 1 64 ? 34.15357 12.57232 29.83071 1.000 17.20100 209 GLN B N 1
ATOM 3133 C CA . GLN B 1 64 ? 33.90095 13.95102 29.46064 1.000 21.58689 209 GLN B CA 1
ATOM 3134 C C . GLN B 1 64 ? 33.79615 14.14782 27.95995 1.000 17.73515 209 GLN B C 1
ATOM 3135 O O . GLN B 1 64 ? 33.34088 15.20936 27.53397 1.000 22.83588 209 GLN B O 1
ATOM 3141 N N . MET B 1 65 ? 34.20662 13.16749 27.15368 1.000 20.80790 210 MET B N 1
ATOM 3142 C CA . MET B 1 65 ? 33.85204 13.19251 25.74132 1.000 19.78228 210 MET B CA 1
ATOM 3143 C C . MET B 1 65 ? 32.34529 13.20816 25.54352 1.000 20.91416 210 MET B C 1
ATOM 3144 O O . MET B 1 65 ? 31.87288 13.57804 24.46156 1.000 18.57112 210 MET B O 1
ATOM 3149 N N . VAL B 1 66 ? 31.58429 12.81404 26.56621 1.000 19.58476 211 VAL B N 1
ATOM 3150 C CA . VAL B 1 66 ? 30.14139 12.67441 26.46872 1.000 19.55481 211 VAL B CA 1
ATOM 3151 C C . VAL B 1 66 ? 29.42166 13.50613 27.51943 1.000 15.66942 211 VAL B C 1
ATOM 3152 O O . VAL B 1 66 ? 28.38062 14.10009 27.23628 1.000 17.91600 211 VAL B O 1
ATOM 3156 N N . HIS B 1 67 ? 29.94317 13.55205 28.74744 1.000 18.73100 212 HIS B N 1
ATOM 3157 C CA . HIS B 1 67 ? 29.22435 14.13064 29.87512 1.000 14.89184 212 HIS B CA 1
ATOM 3158 C C . HIS B 1 67 ? 29.93067 15.38956 30.35661 1.000 17.71232 212 HIS B C 1
ATOM 3159 O O . HIS B 1 67 ? 31.12925 15.57828 30.13417 1.000 23.60868 212 HIS B O 1
ATOM 3166 N N . THR B 1 68 ? 29.19379 16.22754 31.07377 1.000 13.35238 213 THR B N 1
ATOM 3167 C CA . THR B 1 68 ? 29.82954 17.37479 31.69941 1.000 21.73708 213 THR B CA 1
ATOM 3168 C C . THR B 1 68 ? 30.69393 16.93701 32.88470 1.000 28.42193 213 THR B C 1
ATOM 3169 O O . THR B 1 68 ? 30.45799 15.89777 33.52130 1.000 21.44265 213 THR B O 1
ATOM 3173 N N . SER B 1 69 ? 31.71840 17.74874 33.16547 1.000 23.31663 214 SER B N 1
ATOM 3174 C CA . SER B 1 69 ? 32.56432 17.51220 34.32518 1.000 20.50663 214 SER B CA 1
ATOM 3175 C C . SER B 1 69 ? 31.73635 17.44613 35.60111 1.000 21.97680 214 SER B C 1
ATOM 3176 O O . SER B 1 69 ? 31.97978 16.60291 36.46736 1.000 21.29998 214 SER B O 1
ATOM 3179 N N . GLU B 1 70 ? 30.73801 18.31599 35.72980 1.000 21.46609 215 GLU B N 1
ATOM 3180 C CA . GLU B 1 70 ? 29.96119 18.35457 36.96137 1.000 22.23938 215 GLU B CA 1
ATOM 3181 C C . GLU B 1 70 ? 29.09852 17.10158 37.13159 1.000 22.62184 215 GLU B C 1
ATOM 3182 O O . GLU B 1 70 ? 28.88418 16.64938 38.26012 1.000 18.24969 215 GLU B O 1
ATOM 3188 N N . HIS B 1 71 ? 28.59010 16.52242 36.04009 1.000 23.49227 216 HIS B N 1
ATOM 3189 C CA . HIS B 1 71 ? 27.85419 15.26676 36.18077 1.000 20.40951 216 HIS B CA 1
ATOM 3190 C C . HIS B 1 71 ? 28.77506 14.14724 36.65971 1.000 18.19225 216 HIS B C 1
ATOM 3191 O O . HIS B 1 71 ? 28.39685 13.36737 37.54354 1.000 17.35875 216 HIS B O 1
ATOM 3198 N N . VAL B 1 72 ? 30.00554 14.08411 36.13115 1.000 16.51107 217 VAL B N 1
ATOM 3199 C CA . VAL B 1 72 ? 30.93413 13.04425 36.56726 1.000 17.11477 217 VAL B CA 1
ATOM 3200 C C . VAL B 1 72 ? 31.28328 13.21964 38.04144 1.000 20.75851 217 VAL B C 1
ATOM 3201 O O . VAL B 1 72 ? 31.34812 12.23878 38.79626 1.000 19.25058 217 VAL B O 1
ATOM 3205 N N . ASP B 1 73 ? 31.50307 14.46677 38.47842 1.000 16.52915 218 ASP B N 1
ATOM 3206 C CA . ASP B 1 73 ? 31.81967 14.71215 39.88534 1.000 19.56770 218 ASP B CA 1
ATOM 3207 C C . ASP B 1 73 ? 30.64962 14.35321 40.78693 1.000 15.80322 218 ASP B C 1
ATOM 3208 O O . ASP B 1 73 ? 30.84155 13.79970 41.87805 1.000 16.67634 218 ASP B O 1
ATOM 3213 N N . ALA B 1 74 ? 29.43365 14.64618 40.33503 1.000 12.58522 219 ALA B N 1
ATOM 3214 C CA . ALA B 1 74 ? 28.23418 14.32985 41.09759 1.000 12.58832 219 ALA B CA 1
ATOM 3215 C C . ALA B 1 74 ? 28.07339 12.82353 41.30506 1.000 15.31444 219 ALA B C 1
ATOM 3216 O O . ALA B 1 74 ? 27.84376 12.35940 42.42863 1.000 16.81755 219 ALA B O 1
ATOM 3218 N N . VAL B 1 75 ? 28.16612 12.04134 40.22897 1.000 16.51611 220 VAL B N 1
ATOM 3219 C CA . VAL B 1 75 ? 28.09149 10.58766 40.37191 1.000 16.94457 220 VAL B CA 1
ATOM 3220 C C . VAL B 1 75 ? 29.18752 10.07551 41.31621 1.000 15.88066 220 VAL B C 1
ATOM 3221 O O . VAL B 1 75 ? 28.93335 9.22894 42.18155 1.000 11.90166 220 VAL B O 1
ATOM 3225 N N . ASP B 1 76 ? 30.41287 10.59429 41.18405 1.000 14.89451 221 ASP B N 1
ATOM 3226 C CA . ASP B 1 76 ? 31.51491 10.09242 42.00891 1.000 18.78709 221 ASP B CA 1
ATOM 3227 C C . ASP B 1 76 ? 31.30124 10.39060 43.48550 1.000 19.45793 221 ASP B C 1
ATOM 3228 O O . ASP B 1 76 ? 31.67873 9.58862 44.34945 1.000 17.50064 221 ASP B O 1
ATOM 3233 N N . THR B 1 77 ? 30.70909 11.54162 43.79163 1.000 16.76042 222 THR B N 1
ATOM 3234 C CA . THR B 1 77 ? 30.50729 11.93663 45.17794 1.000 19.95639 222 THR B CA 1
ATOM 3235 C C . THR B 1 77 ? 29.53363 11.02073 45.91047 1.000 20.93516 222 THR B C 1
ATOM 3236 O O . THR B 1 77 ? 29.63737 10.88663 47.14140 1.000 18.90592 222 THR B O 1
ATOM 3240 N N . THR B 1 78 ? 28.64344 10.33564 45.18413 1.000 14.29035 223 THR B N 1
ATOM 3241 C CA . THR B 1 78 ? 27.75371 9.38694 45.83881 1.000 14.45563 223 THR B CA 1
ATOM 3242 C C . THR B 1 78 ? 28.51970 8.26875 46.53793 1.000 15.31032 223 THR B C 1
ATOM 3243 O O . THR B 1 78 ? 27.94676 7.59677 47.39977 1.000 13.87313 223 THR B O 1
ATOM 3247 N N . SER B 1 79 ? 29.80413 8.06578 46.21650 1.000 12.78566 224 SER B N 1
ATOM 3248 C CA . SER B 1 79 ? 30.56098 7.05702 46.95191 1.000 13.34893 224 SER B CA 1
ATOM 3249 C C . SER B 1 79 ? 30.82481 7.43869 48.40356 1.000 16.29536 224 SER B C 1
ATOM 3250 O O . SER B 1 79 ? 31.27525 6.58217 49.16240 1.000 13.96860 224 SER B O 1
ATOM 3253 N N . GLN B 1 80 ? 30.55556 8.67786 48.80957 1.000 15.40641 225 GLN B N 1
ATOM 3254 C CA . GLN B 1 80 ? 30.72819 9.11137 50.18730 1.000 15.75076 225 GLN B CA 1
ATOM 3255 C C . GLN B 1 80 ? 29.42347 9.17016 50.96800 1.000 18.35209 225 GLN B C 1
ATOM 3256 O O . GLN B 1 80 ? 29.42148 9.65974 52.09607 1.000 17.70373 225 GLN B O 1
ATOM 3262 N N . LEU B 1 81 ? 28.31802 8.71644 50.39643 1.000 13.66049 226 LEU B N 1
ATOM 3263 C CA . LEU B 1 81 ? 27.02130 8.78283 51.05321 1.000 14.70105 226 LEU B CA 1
ATOM 3264 C C . LEU B 1 81 ? 26.51102 7.37065 51.27892 1.000 14.55752 226 LEU B C 1
ATOM 3265 O O . LEU B 1 81 ? 26.87319 6.44937 50.55109 1.000 19.54553 226 LEU B O 1
ATOM 3270 N N . LEU B 1 82 ? 25.67345 7.18627 52.29291 1.000 13.80593 227 LEU B N 1
ATOM 3271 C CA . LEU B 1 82 ? 25.11371 5.85677 52.50949 1.000 13.54992 227 LEU B CA 1
ATOM 3272 C C . LEU B 1 82 ? 24.22801 5.44807 51.33071 1.000 15.17639 227 LEU B C 1
ATOM 3273 O O . LEU B 1 82 ? 24.39483 4.36361 50.76496 1.000 15.17014 227 LEU B O 1
ATOM 3278 N N . TYR B 1 83 ? 23.27998 6.30153 50.94473 1.000 12.99046 228 TYR B N 1
ATOM 3279 C CA . TYR B 1 83 ? 22.58305 6.09828 49.67808 1.000 14.48390 228 TYR B CA 1
ATOM 3280 C C . TYR B 1 83 ? 22.06660 7.43474 49.18892 1.000 12.29534 228 TYR B C 1
ATOM 3281 O O . TYR B 1 83 ? 21.97110 8.39684 49.95052 1.000 15.63332 228 TYR B O 1
ATOM 3290 N N . SER B 1 84 ? 21.75447 7.48893 47.89835 1.000 10.12170 229 SER B N 1
ATOM 3291 C CA . SER B 1 84 ? 21.31015 8.73601 47.30669 1.000 11.97298 229 SER B CA 1
ATOM 3292 C C . SER B 1 84 ? 20.42350 8.47493 46.10328 1.000 11.03358 229 SER B C 1
ATOM 3293 O O . SER B 1 84 ? 20.39526 7.37965 45.54404 1.000 12.26435 229 SER B O 1
ATOM 3296 N N . TYR B 1 85 ? 19.71098 9.52240 45.70549 1.000 9.94419 230 TYR B N 1
ATOM 3297 C CA . TYR B 1 85 ? 18.78958 9.48031 44.59046 1.000 12.18549 230 TYR B CA 1
ATOM 3298 C C . TYR B 1 85 ? 19.06816 10.64124 43.65351 1.000 13.64439 230 TYR B C 1
ATOM 3299 O O . TYR B 1 85 ? 19.07917 11.80003 44.08094 1.000 13.79174 230 TYR B O 1
ATOM 3308 N N . PHE B 1 86 ? 19.29844 10.32685 42.37111 1.000 14.84423 231 PHE B N 1
ATOM 3309 C CA . PHE B 1 86 ? 19.36860 11.38462 41.36661 1.000 14.23890 231 PHE B CA 1
ATOM 3310 C C . PHE B 1 86 ? 17.97574 11.82053 40.92661 1.000 14.69388 231 PHE B C 1
ATOM 3311 O O . PHE B 1 86 ? 17.74347 12.99653 40.67365 1.000 15.66728 231 PHE B O 1
ATOM 3319 N N . THR B 1 87 ? 17.06861 10.86487 40.77109 1.000 12.29105 232 THR B N 1
ATOM 3320 C CA . THR B 1 87 ? 15.65373 11.07724 40.55657 1.000 15.18633 232 THR B CA 1
ATOM 3321 C C . THR B 1 87 ? 14.97099 10.08022 41.46449 1.000 15.75649 232 THR B C 1
ATOM 3322 O O . THR B 1 87 ? 15.63856 9.33123 42.17997 1.000 16.91579 232 THR B O 1
ATOM 3326 N N . SER B 1 88 ? 13.64242 10.05157 41.44533 1.000 15.76851 233 SER B N 1
ATOM 3327 C CA . SER B 1 88 ? 12.95933 9.15048 42.36904 1.000 21.89048 233 SER B CA 1
ATOM 3328 C C . SER B 1 88 ? 13.18763 7.67828 42.02694 1.000 19.06607 233 SER B C 1
ATOM 3329 O O . SER B 1 88 ? 13.13503 6.83828 42.93148 1.000 19.02402 233 SER B O 1
ATOM 3332 N N . ASP B 1 89 ? 13.50064 7.35271 40.76874 1.000 14.70366 234 ASP B N 1
ATOM 3333 C CA . ASP B 1 89 ? 13.70596 5.97030 40.35939 1.000 17.58651 234 ASP B CA 1
ATOM 3334 C C . ASP B 1 89 ? 15.17211 5.60021 40.14109 1.000 15.97368 234 ASP B C 1
ATOM 3335 O O . ASP B 1 89 ? 15.46253 4.43048 39.87332 1.000 17.24930 234 ASP B O 1
ATOM 3340 N N . THR B 1 90 ? 16.10399 6.53901 40.28848 1.000 16.40841 235 THR B N 1
ATOM 3341 C CA . THR B 1 90 ? 17.51705 6.30524 39.98437 1.000 12.96786 235 THR B CA 1
ATOM 3342 C C . THR B 1 90 ? 18.33092 6.46137 41.26888 1.000 13.53329 235 THR B C 1
ATOM 3343 O O . THR B 1 90 ? 18.61531 7.58154 41.71239 1.000 12.92206 235 THR B O 1
ATOM 3347 N N . TYR B 1 91 ? 18.72187 5.32909 41.85203 1.000 10.51671 236 TYR B N 1
ATOM 3348 C CA . TYR B 1 91 ? 19.35501 5.28431 43.15637 1.000 10.01760 236 TYR B CA 1
ATOM 3349 C C . TYR B 1 91 ? 20.87560 5.18119 43.01885 1.000 12.01395 236 TYR B C 1
ATOM 3350 O O . TYR B 1 91 ? 21.41993 4.93507 41.94481 1.000 10.10858 236 TYR B O 1
ATOM 3359 N N . ALA B 1 92 ? 21.56010 5.34701 44.14871 1.000 14.21821 237 ALA B N 1
ATOM 3360 C CA . ALA B 1 92 ? 22.97986 5.04077 44.23732 1.000 14.10601 237 ALA B CA 1
ATOM 3361 C C . ALA B 1 92 ? 23.28673 4.60634 45.65989 1.000 12.70350 237 ALA B C 1
ATOM 3362 O O . ALA B 1 92 ? 22.59985 5.00438 46.60886 1.000 14.72252 237 ALA B O 1
ATOM 3364 N N . ASN B 1 93 ? 24.29764 3.75164 45.79797 1.000 12.37540 238 ASN B N 1
ATOM 3365 C CA . ASN B 1 93 ? 24.84646 3.45700 47.11547 1.000 14.14366 238 ASN B CA 1
ATOM 3366 C C . ASN B 1 93 ? 26.34236 3.70766 47.01648 1.000 12.85882 238 ASN B C 1
ATOM 3367 O O . ASN B 1 93 ? 26.80244 4.20960 45.98560 1.000 12.51975 238 ASN B O 1
ATOM 3372 N N . GLU B 1 94 ? 27.11486 3.36950 48.05093 1.000 14.26131 239 GLU B N 1
ATOM 3373 C CA . GLU B 1 94 ? 28.51543 3.79730 48.06043 1.000 18.68435 239 GLU B CA 1
ATOM 3374 C C . GLU B 1 94 ? 29.34730 3.12514 46.96025 1.000 16.78230 239 GLU B C 1
ATOM 3375 O O . GLU B 1 94 ? 30.42252 3.63604 46.61801 1.000 11.41926 239 GLU B O 1
ATOM 3381 N N . TYR B 1 95 ? 28.84945 2.02509 46.37755 1.000 14.93064 240 TYR B N 1
ATOM 3382 C CA . TYR B 1 95 ? 29.54150 1.25458 45.34776 1.000 13.85423 240 TYR B CA 1
ATOM 3383 C C . TYR B 1 95 ? 29.14565 1.61660 43.92502 1.000 13.54667 240 TYR B C 1
ATOM 3384 O O . TYR B 1 95 ? 29.75694 1.08598 42.98015 1.000 12.23486 240 TYR B O 1
ATOM 3393 N N . SER B 1 96 ? 28.13397 2.47896 43.74827 1.000 12.10657 241 SER B N 1
ATOM 3394 C CA . SER B 1 96 ? 27.56950 2.73277 42.42281 1.000 10.15083 241 SER B CA 1
ATOM 3395 C C . SER B 1 96 ? 28.54756 3.42579 41.49096 1.000 10.94694 241 SER B C 1
ATOM 3396 O O . SER B 1 96 ? 28.57143 3.13468 40.29085 1.000 11.94624 241 SER B O 1
ATOM 3399 N N . ALA B 1 97 ? 29.29734 4.40445 42.00046 1.000 11.79113 242 ALA B N 1
ATOM 3400 C CA . ALA B 1 97 ? 30.18528 5.17140 41.13741 1.000 12.25701 242 ALA B CA 1
ATOM 3401 C C . ALA B 1 97 ? 31.21334 4.25929 40.49082 1.000 11.26512 242 ALA B C 1
ATOM 3402 O O . ALA B 1 97 ? 31.42497 4.30521 39.26971 1.000 12.94798 242 ALA B O 1
ATOM 3404 N N . ARG B 1 98 ? 31.85462 3.41437 41.30360 1.000 8.15661 243 ARG B N 1
ATOM 3405 C CA . ARG B 1 98 ? 32.76639 2.41489 40.76973 1.000 10.87003 243 ARG B CA 1
ATOM 3406 C C . ARG B 1 98 ? 32.04925 1.48564 39.77929 1.000 9.62738 243 ARG B C 1
ATOM 3407 O O . ARG B 1 98 ? 32.59032 1.18099 38.70998 1.000 9.84255 243 ARG B O 1
ATOM 3415 N N . ALA B 1 99 ? 30.82015 1.05257 40.09709 1.000 7.79565 244 ALA B N 1
ATOM 3416 C CA . ALA B 1 99 ? 30.10060 0.14550 39.19457 1.000 11.09751 244 ALA B CA 1
ATOM 3417 C C . ALA B 1 99 ? 29.84445 0.79676 37.83937 1.000 10.85638 244 ALA B C 1
ATOM 3418 O O . ALA B 1 99 ? 30.06302 0.17529 36.78948 1.000 10.40290 244 ALA B O 1
ATOM 3420 N N . ALA B 1 100 ? 29.34410 2.03963 37.85171 1.000 8.95208 245 ALA B N 1
ATOM 3421 C CA . ALA B 1 100 ? 29.11243 2.77506 36.61181 1.000 12.28445 245 ALA B CA 1
ATOM 3422 C C . ALA B 1 100 ? 30.40545 2.95612 35.84276 1.000 10.48977 245 ALA B C 1
ATOM 3423 O O . ALA B 1 100 ? 30.42786 2.81546 34.62150 1.000 12.94034 245 ALA B O 1
ATOM 3425 N N . ARG B 1 101 ? 31.50159 3.24211 36.54651 1.000 11.47118 246 ARG B N 1
ATOM 3426 C CA . ARG B 1 101 ? 32.78462 3.39943 35.87382 1.000 10.57299 246 ARG B CA 1
ATOM 3427 C C . ARG B 1 101 ? 33.29690 2.08557 35.30754 1.000 11.52741 246 ARG B C 1
ATOM 3428 O O . ARG B 1 101 ? 33.94369 2.09310 34.25558 1.000 12.23194 246 ARG B O 1
ATOM 3436 N N . LEU B 1 102 ? 33.04441 0.95421 35.98516 1.000 9.58857 247 LEU B N 1
ATOM 3437 C CA . LEU B 1 102 ? 33.42269 -0.33741 35.40429 1.000 12.63802 247 LEU B CA 1
ATOM 3438 C C . LEU B 1 102 ? 32.59553 -0.64962 34.16309 1.000 13.20968 247 LEU B C 1
ATOM 3439 O O . LEU B 1 102 ? 33.12979 -1.14329 33.16217 1.000 12.55106 247 LEU B O 1
ATOM 3444 N N . ALA B 1 103 ? 31.29306 -0.36882 34.21593 1.000 9.52297 248 ALA B N 1
ATOM 3445 C CA . ALA B 1 103 ? 30.43766 -0.59779 33.06002 1.000 12.39491 248 ALA B CA 1
ATOM 3446 C C . ALA B 1 103 ? 30.93404 0.18546 31.85105 1.000 12.96153 248 ALA B C 1
ATOM 3447 O O . ALA B 1 103 ? 31.03342 -0.35711 30.74206 1.000 13.01492 248 ALA B O 1
ATOM 3449 N N . ALA B 1 104 ? 31.21779 1.47633 32.03402 1.000 10.40171 249 ALA B N 1
ATOM 3450 C CA . ALA B 1 104 ? 31.71840 2.26170 30.90857 1.000 13.88889 249 ALA B CA 1
ATOM 3451 C C . ALA B 1 104 ? 33.12721 1.81807 30.50916 1.000 14.97806 249 ALA B C 1
ATOM 3452 O O . ALA B 1 104 ? 33.44005 1.72245 29.31598 1.000 15.71058 249 ALA B O 1
ATOM 3454 N N . GLY B 1 105 ? 33.98426 1.52057 31.48857 1.000 10.37596 250 GLY B N 1
ATOM 3455 C CA . GLY B 1 105 ? 35.30806 1.00831 31.16047 1.000 13.99633 250 GLY B CA 1
ATOM 3456 C C . GLY B 1 105 ? 35.27312 -0.23443 30.28436 1.000 15.65099 250 GLY B C 1
ATOM 3457 O O . GLY B 1 105 ? 36.02102 -0.34168 29.30862 1.000 17.67598 250 GLY B O 1
ATOM 3458 N N . LEU B 1 106 ? 34.40708 -1.19426 30.62563 1.000 13.35912 251 LEU B N 1
ATOM 3459 C CA . LEU B 1 106 ? 34.31532 -2.42359 29.84246 1.000 16.13723 251 LEU B CA 1
ATOM 3460 C C . LEU B 1 106 ? 33.81816 -2.13924 28.43385 1.000 19.29998 251 LEU B C 1
ATOM 3461 O O . LEU B 1 106 ? 34.32868 -2.70241 27.45490 1.000 19.28537 251 LEU B O 1
ATOM 3466 N N . CYS B 1 107 ? 32.81849 -1.26343 28.31279 1.000 15.27731 252 CYS B N 1
ATOM 3467 C CA . CYS B 1 107 ? 32.32249 -0.89086 26.99832 1.000 14.58075 252 CYS B CA 1
ATOM 3468 C C . CYS B 1 107 ? 33.40189 -0.17001 26.19741 1.000 17.56741 252 CYS B C 1
ATOM 3469 O O . CYS B 1 107 ? 33.57245 -0.42649 25.00173 1.000 19.33383 252 CYS B O 1
ATOM 3472 N N . ALA B 1 108 ? 34.14350 0.73628 26.84407 1.000 16.85379 253 ALA B N 1
ATOM 3473 C CA . ALA B 1 108 ? 35.20881 1.45506 26.15484 1.000 17.49163 253 ALA B CA 1
ATOM 3474 C C . ALA B 1 108 ? 36.28024 0.49580 25.65142 1.000 19.21474 253 ALA B C 1
ATOM 3475 O O . ALA B 1 108 ? 36.67383 0.55471 24.48270 1.000 17.66181 253 ALA B O 1
ATOM 3477 N N . ASP B 1 109 ? 36.74022 -0.42259 26.51113 1.000 14.48822 254 ASP B N 1
ATOM 3478 C CA . ASP B 1 109 ? 37.79261 -1.33752 26.07611 1.000 20.18950 254 ASP B CA 1
ATOM 3479 C C . ASP B 1 109 ? 37.27519 -2.37825 25.08242 1.000 23.43067 254 ASP B C 1
ATOM 3480 O O . ASP B 1 109 ? 38.01862 -2.78957 24.18694 1.000 22.83139 254 ASP B O 1
ATOM 3485 N N . LEU B 1 110 ? 36.01896 -2.81422 25.20721 1.000 19.51139 255 LEU B N 1
ATOM 3486 C CA . LEU B 1 110 ? 35.45464 -3.68351 24.18171 1.000 18.48822 255 LEU B CA 1
ATOM 3487 C C . LEU B 1 110 ? 35.38667 -2.96132 22.84313 1.000 16.89722 255 LEU B C 1
ATOM 3488 O O . LEU B 1 110 ? 35.75260 -3.52550 21.81205 1.000 13.78840 255 LEU B O 1
ATOM 3493 N N . ALA B 1 111 ? 34.92847 -1.70565 22.84357 1.000 15.74130 256 ALA B N 1
ATOM 3494 C CA . ALA B 1 111 ? 34.82314 -0.95991 21.59632 1.000 18.03274 256 ALA B CA 1
ATOM 3495 C C . ALA B 1 111 ? 36.19268 -0.75998 20.95882 1.000 23.72755 256 ALA B C 1
ATOM 3496 O O . ALA B 1 111 ? 36.33042 -0.79951 19.73168 1.000 23.87361 256 ALA B O 1
ATOM 3498 N N . THR B 1 112 ? 37.22089 -0.55225 21.77483 1.000 21.77465 257 THR B N 1
ATOM 3499 C CA . THR B 1 112 ? 38.56001 -0.40756 21.22567 1.000 25.03143 257 THR B CA 1
ATOM 3500 C C . THR B 1 112 ? 39.04077 -1.72038 20.62653 1.000 26.61716 257 THR B C 1
ATOM 3501 O O . THR B 1 112 ? 39.47458 -1.76132 19.47080 1.000 32.61595 257 THR B O 1
ATOM 3505 N N . ASP B 1 113 ? 38.95488 -2.81006 21.39477 1.000 23.09335 258 ASP B N 1
ATOM 3506 C CA . ASP B 1 113 ? 39.43028 -4.10246 20.91216 1.000 21.03027 258 ASP B CA 1
ATOM 3507 C C . ASP B 1 113 ? 38.63513 -4.59261 19.70121 1.000 26.28652 258 ASP B C 1
ATOM 3508 O O . ASP B 1 113 ? 39.18522 -5.28171 18.83585 1.000 28.93527 258 ASP B O 1
ATOM 3513 N N . ILE B 1 114 ? 37.35451 -4.24152 19.59895 1.000 22.84894 259 ILE B N 1
ATOM 3514 C CA . ILE B 1 114 ? 36.57239 -4.73349 18.47501 1.000 20.37997 259 ILE B CA 1
ATOM 3515 C C . ILE B 1 114 ? 36.90210 -3.94356 17.21994 1.000 24.78595 259 ILE B C 1
ATOM 3516 O O . ILE B 1 114 ? 37.12688 -4.51509 16.14721 1.000 24.50672 259 ILE B O 1
ATOM 3521 N N . PHE B 1 115 ? 36.93307 -2.61571 17.33615 1.000 22.78761 260 PHE B N 1
ATOM 3522 C CA . PHE B 1 115 ? 37.14576 -1.79424 16.15445 1.000 27.71412 260 PHE B CA 1
ATOM 3523 C C . PHE B 1 115 ? 38.55529 -1.96268 15.59440 1.000 28.63488 260 PHE B C 1
ATOM 3524 O O . PHE B 1 115 ? 38.74158 -1.92580 14.37645 1.000 26.00745 260 PHE B O 1
ATOM 3532 N N . THR B 1 116 ? 39.56061 -2.13602 16.45317 1.000 25.91152 261 THR B N 1
ATOM 3533 C CA . THR B 1 116 ? 40.90996 -2.33515 15.93820 1.000 23.48520 261 THR B CA 1
ATOM 3534 C C . THR B 1 116 ? 41.17225 -3.77329 15.52103 1.000 25.95711 261 THR B C 1
ATOM 3535 O O . THR B 1 116 ? 42.26702 -4.07060 15.03734 1.000 32.16999 261 THR B O 1
ATOM 3539 N N . GLY B 1 117 ? 40.21555 -4.67323 15.69125 1.000 28.31563 262 GLY B N 1
ATOM 3540 C CA . GLY B 1 117 ? 40.38862 -6.03468 15.23030 1.000 19.35892 262 GLY B CA 1
ATOM 3541 C C . GLY B 1 117 ? 41.11730 -6.96550 16.17083 1.000 24.52356 262 GLY B C 1
ATOM 3542 O O . GLY B 1 117 ? 41.41379 -8.09247 15.77179 1.000 34.56387 262 GLY B O 1
ATOM 3543 N N . ARG B 1 118 ? 41.40678 -6.55376 17.40717 1.000 21.42826 263 ARG B N 1
ATOM 3544 C CA . ARG B 1 118 ? 41.97413 -7.50226 18.36727 1.000 25.57817 263 ARG B CA 1
ATOM 3545 C C . ARG B 1 118 ? 41.02632 -8.66718 18.61169 1.000 25.18007 263 ARG B C 1
ATOM 3546 O O . ARG B 1 118 ? 41.47163 -9.79596 18.83374 1.000 28.91320 263 ARG B O 1
ATOM 3554 N N . VAL B 1 119 ? 39.71339 -8.41041 18.60719 1.000 24.51105 264 VAL B N 1
ATOM 3555 C CA . VAL B 1 119 ? 38.70818 -9.46162 18.67925 1.000 24.64903 264 VAL B CA 1
ATOM 3556 C C . VAL B 1 119 ? 37.67314 -9.13554 17.62766 1.000 22.17901 264 VAL B C 1
ATOM 3557 O O . VAL B 1 119 ? 37.56845 -7.99965 17.17456 1.000 25.98187 264 VAL B O 1
ATOM 3561 N N . LYS B 1 120 ? 36.88012 -10.14465 17.26481 1.000 22.46879 265 LYS B N 1
ATOM 3562 C CA . LYS B 1 120 ? 35.89427 -9.95993 16.20722 1.000 24.81156 265 LYS B CA 1
ATOM 3563 C C . LYS B 1 120 ? 34.66450 -9.20144 16.69847 1.000 23.29279 265 LYS B C 1
ATOM 3564 O O . LYS B 1 120 ? 34.16992 -8.29632 16.01501 1.000 19.96414 265 LYS B O 1
ATOM 3570 N N . ASN B 1 121 ? 34.13166 -9.57812 17.85657 1.000 18.99558 266 ASN B N 1
ATOM 3571 C CA . ASN B 1 121 ? 32.92393 -8.92999 18.35644 1.000 23.43397 266 ASN B CA 1
ATOM 3572 C C . ASN B 1 121 ? 32.84357 -9.18666 19.85822 1.000 19.71820 266 ASN B C 1
ATOM 3573 O O . ASN B 1 121 ? 33.67998 -9.89851 20.41820 1.000 20.06099 266 ASN B O 1
ATOM 3578 N N . GLY B 1 122 ? 31.83492 -8.61158 20.51350 1.000 18.15515 267 GLY B N 1
ATOM 3579 C CA . GLY B 1 122 ? 31.79953 -8.69304 21.96251 1.000 18.29259 267 GLY B CA 1
ATOM 3580 C C . GLY B 1 122 ? 30.46355 -8.33515 22.57424 1.000 15.07211 267 GLY B C 1
ATOM 3581 O O . GLY B 1 122 ? 29.63157 -7.65575 21.96895 1.000 12.41264 267 GLY B O 1
ATOM 3582 N N . PHE B 1 123 ? 30.29567 -8.76770 23.82142 1.000 14.72293 268 PHE B N 1
ATOM 3583 C CA . PHE B 1 123 ? 29.09150 -8.51309 24.60027 1.000 15.08124 268 PHE B CA 1
ATOM 3584 C C . PHE B 1 123 ? 29.51610 -7.89920 25.93189 1.000 14.70290 268 PHE B C 1
ATOM 3585 O O . PHE B 1 123 ? 30.31216 -8.49597 26.66896 1.000 16.35225 268 PHE B O 1
ATOM 3593 N N . ALA B 1 124 ? 29.00512 -6.71078 26.23667 1.000 10.60028 269 ALA B N 1
ATOM 3594 C CA . ALA B 1 124 ? 29.29231 -6.05229 27.51218 1.000 13.27329 269 ALA B CA 1
ATOM 3595 C C . ALA B 1 124 ? 28.18807 -6.39948 28.50347 1.000 13.14912 269 ALA B C 1
ATOM 3596 O O . ALA B 1 124 ? 27.08403 -5.85826 28.42627 1.000 11.30624 269 ALA B O 1
ATOM 3598 N N . LEU B 1 125 ? 28.49677 -7.27630 29.45872 1.000 16.82828 270 LEU B N 1
ATOM 3599 C CA . LEU B 1 125 ? 27.52366 -7.72928 30.45301 1.000 10.93571 270 LEU B CA 1
ATOM 3600 C C . LEU B 1 125 ? 27.64207 -6.78980 31.65872 1.000 12.27516 270 LEU B C 1
ATOM 3601 O O . LEU B 1 125 ? 28.30508 -7.07062 32.66441 1.000 11.47846 270 LEU B O 1
ATOM 3606 N N . VAL B 1 126 ? 26.99631 -5.62836 31.54195 1.000 12.11393 271 VAL B N 1
ATOM 3607 C CA . VAL B 1 126 ? 27.24494 -4.53052 32.46538 1.000 11.21269 271 VAL B CA 1
ATOM 3608 C C . VAL B 1 126 ? 25.95200 -4.00666 33.07935 1.000 12.73916 271 VAL B C 1
ATOM 3609 O O . VAL B 1 126 ? 24.85902 -4.14217 32.52241 1.000 11.81683 271 VAL B O 1
ATOM 3613 N N . ARG B 1 127 ? 26.10324 -3.42618 34.26633 1.000 11.14315 272 ARG B N 1
ATOM 3614 C CA . ARG B 1 127 ? 25.10208 -2.58450 34.89776 1.000 10.75048 272 ARG B CA 1
ATOM 3615 C C . ARG B 1 127 ? 25.82942 -1.58023 35.78433 1.000 13.77004 272 ARG B C 1
ATOM 3616 O O . ARG B 1 127 ? 26.97976 -1.81417 36.18341 1.000 11.17393 272 ARG B O 1
ATOM 3624 N N . PRO B 1 128 ? 25.20917 -0.42591 36.07612 1.000 11.69206 273 PRO B N 1
ATOM 3625 C CA . PRO B 1 128 ? 23.88154 0.02416 35.64781 1.000 12.75406 273 PRO B CA 1
ATOM 3626 C C . PRO B 1 128 ? 23.82930 0.28392 34.15053 1.000 12.79863 273 PRO B C 1
ATOM 3627 O O . PRO B 1 128 ? 24.88500 0.47170 33.53080 1.000 12.99033 273 PRO B O 1
ATOM 3631 N N . PRO B 1 129 ? 22.61792 0.26130 33.57768 1.000 11.34733 274 PRO B N 1
ATOM 3632 C CA . PRO B 1 129 ? 22.45733 0.58555 32.14790 1.000 11.16223 274 PRO B CA 1
ATOM 3633 C C . PRO B 1 129 ? 22.78451 2.05012 31.86137 1.000 13.21864 274 PRO B C 1
ATOM 3634 O O . PRO B 1 129 ? 23.16957 2.80013 32.77423 1.000 11.54039 274 PRO B O 1
ATOM 3638 N N . GLY B 1 130 ? 22.63265 2.47465 30.60653 1.000 15.34910 275 GLY B N 1
ATOM 3639 C CA . GLY B 1 130 ? 23.16451 3.76230 30.19991 1.000 13.76213 275 GLY B CA 1
ATOM 3640 C C . GLY B 1 130 ? 22.30224 4.69243 29.36522 1.000 13.30560 275 GLY B C 1
ATOM 3641 O O . GLY B 1 130 ? 22.42904 5.92052 29.49190 1.000 14.58123 275 GLY B O 1
ATOM 3642 N N . HIS B 1 131 ? 21.39219 4.15507 28.55254 1.000 13.18472 276 HIS B N 1
ATOM 3643 C CA . HIS B 1 131 ? 20.86832 4.97594 27.45501 1.000 12.92607 276 HIS B CA 1
ATOM 3644 C C . HIS B 1 131 ? 19.87903 6.05015 27.89107 1.000 14.81619 276 HIS B C 1
ATOM 3645 O O . HIS B 1 131 ? 19.51393 6.88432 27.05358 1.000 16.82646 276 HIS B O 1
ATOM 3652 N N . HIS B 1 132 ? 19.45766 6.09308 29.15955 1.000 13.99916 277 HIS B N 1
ATOM 3653 C CA . HIS B 1 132 ? 18.69702 7.25436 29.62230 1.000 15.97300 277 HIS B CA 1
ATOM 3654 C C . HIS B 1 132 ? 19.56537 8.38353 30.18252 1.000 13.85827 277 HIS B C 1
ATOM 3655 O O . HIS B 1 132 ? 19.02440 9.45337 30.46041 1.000 15.77840 277 HIS B O 1
ATOM 3662 N N . ALA B 1 133 ? 20.86800 8.17298 30.39222 1.000 13.46598 278 ALA B N 1
ATOM 3663 C CA . ALA B 1 133 ? 21.73249 9.22261 30.93462 1.000 13.68970 278 ALA B CA 1
ATOM 3664 C C . ALA B 1 133 ? 22.08172 10.23379 29.85173 1.000 10.87614 278 ALA B C 1
ATOM 3665 O O . ALA B 1 133 ? 22.58960 9.86703 28.79061 1.000 12.83387 278 ALA B O 1
ATOM 3667 N N . GLY B 1 134 ? 21.81219 11.50617 30.11750 1.000 14.35196 279 GLY B N 1
ATOM 3668 C CA . GLY B 1 134 ? 22.08293 12.56221 29.16392 1.000 16.08788 279 GLY B CA 1
ATOM 3669 C C . GLY B 1 134 ? 23.47431 13.13319 29.33905 1.000 19.40966 279 GLY B C 1
ATOM 3670 O O . GLY B 1 134 ? 24.31326 12.60046 30.06673 1.000 22.21527 279 GLY B O 1
ATOM 3671 N N . VAL B 1 135 ? 23.71938 14.24113 28.63936 1.000 21.31396 280 VAL B N 1
ATOM 3672 C CA . VAL B 1 135 ? 24.96687 14.98427 28.80850 1.000 17.54180 280 VAL B CA 1
ATOM 3673 C C . VAL B 1 135 ? 25.15552 15.38814 30.26415 1.000 16.14965 280 VAL B C 1
ATOM 3674 O O . VAL B 1 135 ? 26.27170 15.40262 30.78004 1.000 16.81138 280 VAL B O 1
ATOM 3678 N N . ARG B 1 136 ? 24.06570 15.72623 30.94292 1.000 21.05187 281 ARG B N 1
ATOM 3679 C CA . ARG B 1 136 ? 24.12441 16.37002 32.23982 1.000 22.86173 281 ARG B CA 1
ATOM 3680 C C . ARG B 1 136 ? 23.53464 15.55715 33.37764 1.000 23.25077 281 ARG B C 1
ATOM 3681 O O . ARG B 1 136 ? 23.84378 15.86142 34.52935 1.000 25.15868 281 ARG B O 1
ATOM 3689 N N . HIS B 1 137 ? 22.69735 14.55389 33.11085 1.000 18.51349 282 HIS B N 1
ATOM 3690 C CA . HIS B 1 137 ? 21.87372 13.99128 34.17809 1.000 20.18188 282 HIS B CA 1
ATOM 3691 C C . HIS B 1 137 ? 21.77593 12.47543 34.13424 1.000 21.99694 282 HIS B C 1
ATOM 3692 O O . HIS B 1 137 ? 21.51573 11.87684 33.08367 1.000 20.27877 282 HIS B O 1
ATOM 3699 N N . ALA B 1 138 ? 21.93046 11.86886 35.29653 1.000 17.66372 283 ALA B N 1
ATOM 3700 C CA . ALA B 1 138 ? 21.52380 10.49220 35.48630 1.000 15.58949 283 ALA B CA 1
ATOM 3701 C C . ALA B 1 138 ? 20.00827 10.42266 35.63506 1.000 15.78066 283 ALA B C 1
ATOM 3702 O O . ALA B 1 138 ? 19.40516 11.24121 36.33280 1.000 14.94328 283 ALA B O 1
ATOM 3704 N N . MET B 1 139 ? 19.39407 9.43449 34.98962 1.000 16.45881 284 MET B N 1
ATOM 3705 C CA . MET B 1 139 ? 17.97308 9.15159 35.18345 1.000 18.24797 284 MET B CA 1
ATOM 3706 C C . MET B 1 139 ? 17.65206 7.81463 34.53199 1.000 14.41875 284 MET B C 1
ATOM 3707 O O . MET B 1 139 ? 18.48300 7.22939 33.83478 1.000 13.11554 284 MET B O 1
ATOM 3712 N N . GLY B 1 140 ? 16.43138 7.34083 34.76669 1.000 13.95769 285 GLY B N 1
ATOM 3713 C CA . GLY B 1 140 ? 15.98783 6.08067 34.18833 1.000 12.43317 285 GLY B CA 1
ATOM 3714 C C . GLY B 1 140 ? 16.85905 4.88744 34.52054 1.000 14.15738 285 GLY B C 1
ATOM 3715 O O . GLY B 1 140 ? 17.11024 4.04671 33.64943 1.000 15.02806 285 GLY B O 1
ATOM 3716 N N . PHE B 1 141 ? 17.33110 4.79469 35.76262 1.000 11.73250 286 PHE B N 1
ATOM 3717 C CA . PHE B 1 141 ? 18.19920 3.73302 36.26497 1.000 13.41673 286 PHE B CA 1
ATOM 3718 C C . PHE B 1 141 ? 19.63392 3.83927 35.75632 1.000 13.74520 286 PHE B C 1
ATOM 3719 O O . PHE B 1 141 ? 20.43509 2.94575 36.06822 1.000 10.00979 286 PHE B O 1
ATOM 3727 N N . CYS B 1 142 ? 19.97977 4.85641 34.96139 1.000 9.86516 287 CYS B N 1
ATOM 3728 C CA . CYS B 1 142 ? 21.29474 4.96095 34.33627 1.000 11.07286 287 CYS B CA 1
ATOM 3729 C C . CYS B 1 142 ? 22.12116 6.07714 34.96775 1.000 15.27935 287 CYS B C 1
ATOM 3730 O O . CYS B 1 142 ? 21.59266 7.15079 35.27890 1.000 11.97141 287 CYS B O 1
ATOM 3733 N N . LEU B 1 143 ? 23.42862 5.83516 35.12892 1.000 11.05291 288 LEU B N 1
ATOM 3734 C CA . LEU B 1 143 ? 24.33180 6.83102 35.69939 1.000 12.13100 288 LEU B CA 1
ATOM 3735 C C . LEU B 1 143 ? 25.22044 7.47715 34.64665 1.000 15.75561 288 LEU B C 1
ATOM 3736 O O . LEU B 1 143 ? 25.28087 8.70437 34.57518 1.000 16.37681 288 LEU B O 1
ATOM 3741 N N . HIS B 1 144 ? 25.91124 6.68749 33.81999 1.000 11.84336 289 HIS B N 1
ATOM 3742 C CA . HIS B 1 144 ? 26.62468 7.18471 32.65234 1.000 12.17959 289 HIS B CA 1
ATOM 3743 C C . HIS B 1 144 ? 26.14280 6.45036 31.40987 1.000 14.35947 289 HIS B C 1
ATOM 3744 O O . HIS B 1 144 ? 25.68376 5.30050 31.47241 1.000 12.36654 289 HIS B O 1
ATOM 3751 N N . ASN B 1 145 ? 26.29698 7.10598 30.26269 1.000 13.12084 290 ASN B N 1
ATOM 3752 C CA . ASN B 1 145 ? 25.79620 6.53916 29.01337 1.000 11.80689 290 ASN B CA 1
ATOM 3753 C C . ASN B 1 145 ? 26.89116 5.65656 28.43485 1.000 16.23867 290 ASN B C 1
ATOM 3754 O O . ASN B 1 145 ? 27.79237 6.12365 27.73491 1.000 16.13262 290 ASN B O 1
ATOM 3759 N N . ASN B 1 146 ? 26.80748 4.35770 28.75019 1.000 15.36249 291 ASN B N 1
ATOM 3760 C CA . ASN B 1 146 ? 27.79868 3.39642 28.28611 1.000 16.52211 291 ASN B CA 1
ATOM 3761 C C . ASN B 1 146 ? 27.89572 3.37941 26.76059 1.000 17.70039 291 ASN B C 1
ATOM 3762 O O . ASN B 1 146 ? 28.99652 3.41511 26.19896 1.000 18.17737 291 ASN B O 1
ATOM 3767 N N . ALA B 1 147 ? 26.75549 3.33480 26.06880 1.000 15.76252 292 ALA B N 1
ATOM 3768 C CA . ALA B 1 147 ? 26.80367 3.20170 24.61759 1.000 15.26563 292 ALA B CA 1
ATOM 3769 C C . ALA B 1 147 ? 27.40356 4.43776 23.96489 1.000 13.70214 292 ALA B C 1
ATOM 3770 O O . ALA B 1 147 ? 28.21615 4.31626 23.04632 1.000 15.77659 292 ALA B O 1
ATOM 3772 N N . ALA B 1 148 ? 27.00099 5.63493 24.40341 1.000 15.86457 293 ALA B N 1
ATOM 3773 C CA . ALA B 1 148 ? 27.59599 6.85805 23.86679 1.000 12.25139 293 ALA B CA 1
ATOM 3774 C C . ALA B 1 148 ? 29.09516 6.90128 24.11379 1.000 16.18622 293 ALA B C 1
ATOM 3775 O O . ALA B 1 148 ? 29.85366 7.41765 23.28209 1.000 13.64474 293 ALA B O 1
ATOM 3777 N N . VAL B 1 149 ? 29.54093 6.36799 25.24968 1.000 13.27217 294 VAL B N 1
ATOM 3778 C CA . VAL B 1 149 ? 30.96460 6.35696 25.54391 1.000 16.14266 294 VAL B CA 1
ATOM 3779 C C . VAL B 1 149 ? 31.69675 5.43908 24.57581 1.000 16.21838 294 VAL B C 1
ATOM 3780 O O . VAL B 1 149 ? 32.74888 5.79439 24.03203 1.000 18.56492 294 VAL B O 1
ATOM 3784 N N . ALA B 1 150 ? 31.13688 4.25960 24.32273 1.000 17.32066 295 ALA B N 1
ATOM 3785 C CA . ALA B 1 150 ? 31.74344 3.33632 23.37701 1.000 17.77104 295 ALA B CA 1
ATOM 3786 C C . ALA B 1 150 ? 31.84267 3.96174 21.99532 1.000 19.92809 295 ALA B C 1
ATOM 3787 O O . ALA B 1 150 ? 32.82454 3.73782 21.27970 1.000 17.11722 295 ALA B O 1
ATOM 3789 N N . ALA B 1 151 ? 30.83904 4.75902 21.61052 1.000 17.04900 296 ALA B N 1
ATOM 3790 C CA . ALA B 1 151 ? 30.81130 5.32837 20.26241 1.000 17.06226 296 ALA B CA 1
ATOM 3791 C C . ALA B 1 151 ? 31.89138 6.38720 20.08361 1.000 20.05763 296 ALA B C 1
ATOM 3792 O O . ALA B 1 151 ? 32.56374 6.43808 19.04279 1.000 19.99384 296 ALA B O 1
ATOM 3794 N N . LEU B 1 152 ? 32.07034 7.24088 21.08718 1.000 17.41284 297 LEU B N 1
ATOM 3795 C CA . LEU B 1 152 ? 33.09704 8.26528 21.00011 1.000 21.27799 297 LEU B CA 1
ATOM 3796 C C . LEU B 1 152 ? 34.48916 7.69628 21.20711 1.000 21.11295 297 LEU B C 1
ATOM 3797 O O . LEU B 1 152 ? 35.44562 8.21353 20.63010 1.000 24.91449 297 LEU B O 1
ATOM 3802 N N . VAL B 1 153 ? 34.62517 6.64293 22.01557 1.000 19.69893 298 VAL B N 1
ATOM 3803 C CA . VAL B 1 153 ? 35.91851 5.98722 22.14329 1.000 19.13837 298 VAL B CA 1
ATOM 3804 C C . VAL B 1 153 ? 36.31410 5.34991 20.82247 1.000 23.02390 298 VAL B C 1
ATOM 3805 O O . VAL B 1 153 ? 37.48152 5.40744 20.41546 1.000 25.88856 298 VAL B O 1
ATOM 3809 N N . ALA B 1 154 ? 35.35241 4.72319 20.13599 1.000 19.29702 299 ALA B N 1
ATOM 3810 C CA . ALA B 1 154 ? 35.62803 4.16191 18.81996 1.000 24.69812 299 ALA B CA 1
ATOM 3811 C C . ALA B 1 154 ? 35.92742 5.25330 17.80107 1.000 26.96810 299 ALA B C 1
ATOM 3812 O O . ALA B 1 154 ? 36.72812 5.03593 16.88758 1.000 28.49871 299 ALA B O 1
ATOM 3814 N N . GLN B 1 155 ? 35.31058 6.42896 17.93785 1.000 25.62995 300 GLN B N 1
ATOM 3815 C CA . GLN B 1 155 ? 35.65604 7.51757 17.03164 1.000 24.83165 300 GLN B CA 1
ATOM 3816 C C . GLN B 1 155 ? 37.07500 8.00681 17.28405 1.000 30.24184 300 GLN B C 1
ATOM 3817 O O . GLN B 1 155 ? 37.83439 8.21880 16.33492 1.000 31.81641 300 GLN B O 1
ATOM 3823 N N . ALA B 1 156 ? 37.46219 8.15994 18.55657 1.000 27.37855 301 ALA B N 1
ATOM 3824 C CA . ALA B 1 156 ? 38.83209 8.55162 18.87712 1.000 25.17554 301 ALA B CA 1
ATOM 3825 C C . ALA B 1 156 ? 39.85336 7.53824 18.35972 1.000 28.97219 301 ALA B C 1
ATOM 3826 O O . ALA B 1 156 ? 40.99344 7.90648 18.05060 1.000 33.75762 301 ALA B O 1
ATOM 3828 N N . ALA B 1 157 ? 39.47922 6.27018 18.25724 1.000 24.62573 302 ALA B N 1
ATOM 3829 C CA . ALA B 1 157 ? 40.36766 5.25184 17.70907 1.000 27.30990 302 ALA B CA 1
ATOM 3830 C C . ALA B 1 157 ? 40.25148 5.09611 16.18425 1.000 30.55502 302 ALA B C 1
ATOM 3831 O O . ALA B 1 157 ? 40.82336 4.14928 15.62791 1.000 30.17685 302 ALA B O 1
ATOM 3833 N N . GLY B 1 158 ? 39.51524 5.97219 15.49847 1.000 28.58736 303 GLY B N 1
ATOM 3834 C CA . GLY B 1 158 ? 39.49963 5.98499 14.04211 1.000 29.52649 303 GLY B CA 1
ATOM 3835 C C . GLY B 1 158 ? 38.16917 5.68729 13.37121 1.000 36.28140 303 GLY B C 1
ATOM 3836 O O . GLY B 1 158 ? 38.08215 5.82691 12.14016 1.000 38.07487 303 GLY B O 1
ATOM 3837 N N . ALA B 1 159 ? 37.12144 5.27865 14.08698 1.000 30.57650 304 ALA B N 1
ATOM 3838 C CA . ALA B 1 159 ? 35.83754 5.03881 13.43385 1.000 31.29710 304 ALA B CA 1
ATOM 3839 C C . ALA B 1 159 ? 35.21981 6.36997 13.05681 1.000 27.86918 304 ALA B C 1
ATOM 3840 O O . ALA B 1 159 ? 35.01471 7.22132 13.92334 1.000 34.23540 304 ALA B O 1
ATOM 3842 N N . LYS B 1 160 ? 34.93388 6.56407 11.76931 1.000 31.42791 305 LYS B N 1
ATOM 3843 C CA . LYS B 1 160 ? 34.33220 7.82205 11.33493 1.000 32.79241 305 LYS B CA 1
ATOM 3844 C C . LYS B 1 160 ? 32.81701 7.81823 11.48570 1.000 31.70045 305 LYS B C 1
ATOM 3845 O O . LYS B 1 160 ? 32.23339 8.82457 11.90041 1.000 35.65502 305 LYS B O 1
ATOM 3851 N N . LYS B 1 161 ? 32.17153 6.70611 11.14727 1.000 30.68359 306 LYS B N 1
ATOM 3852 C CA . LYS B 1 161 ? 30.72227 6.56795 11.18498 1.000 28.18825 306 LYS B CA 1
ATOM 3853 C C . LYS B 1 161 ? 30.36295 5.43495 12.13924 1.000 27.59996 306 LYS B C 1
ATOM 3854 O O . LYS B 1 161 ? 30.80246 4.29552 11.94670 1.000 29.70679 306 LYS B O 1
ATOM 3860 N N . VAL B 1 162 ? 29.54721 5.73675 13.14457 1.000 22.29805 307 VAL B N 1
ATOM 3861 C CA . VAL B 1 162 ? 29.14483 4.77088 14.16320 1.000 20.89126 307 VAL B CA 1
ATOM 3862 C C . VAL B 1 162 ? 27.62831 4.62194 14.14321 1.000 19.91395 307 VAL B C 1
ATOM 3863 O O . VAL B 1 162 ? 26.90411 5.62136 14.19541 1.000 21.15092 307 VAL B O 1
ATOM 3867 N N . LEU B 1 163 ? 27.15361 3.37891 14.08412 1.000 15.92015 308 LEU B N 1
ATOM 3868 C CA . LEU B 1 163 ? 25.73698 3.06343 14.20982 1.000 18.81903 308 LEU B CA 1
ATOM 3869 C C . LEU B 1 163 ? 25.43122 2.52858 15.60989 1.000 19.74652 308 LEU B C 1
ATOM 3870 O O . LEU B 1 163 ? 26.10347 1.60695 16.09458 1.000 16.17990 308 LEU B O 1
ATOM 3875 N N . ILE B 1 164 ? 24.39624 3.08227 16.23881 1.000 15.71977 309 ILE B N 1
ATOM 3876 C CA . ILE B 1 164 ? 23.84684 2.54478 17.47680 1.000 14.87143 309 ILE B CA 1
ATOM 3877 C C . ILE B 1 164 ? 22.41728 2.10963 17.19972 1.000 13.97108 309 ILE B C 1
ATOM 3878 O O . ILE B 1 164 ? 21.57374 2.94045 16.84938 1.000 12.51017 309 ILE B O 1
ATOM 3883 N N . VAL B 1 165 ? 22.13533 0.82482 17.37978 1.000 13.60049 310 VAL B N 1
ATOM 3884 C CA . VAL B 1 165 ? 20.77193 0.30891 17.29517 1.000 17.54016 310 VAL B CA 1
ATOM 3885 C C . VAL B 1 165 ? 20.30201 -0.04430 18.70141 1.000 13.79434 310 VAL B C 1
ATOM 3886 O O . VAL B 1 165 ? 20.91595 -0.86777 19.38695 1.000 15.27281 310 VAL B O 1
ATOM 3890 N N . ASP B 1 166 ? 19.19384 0.54631 19.11116 1.000 15.20309 311 ASP B N 1
ATOM 3891 C CA . ASP B 1 166 ? 18.72352 0.48616 20.49291 1.000 17.19402 311 ASP B CA 1
ATOM 3892 C C . ASP B 1 166 ? 17.39852 -0.26157 20.48876 1.000 14.26617 311 ASP B C 1
ATOM 3893 O O . ASP B 1 166 ? 16.35709 0.31877 20.16982 1.000 14.81274 311 ASP B O 1
ATOM 3898 N N . TRP B 1 167 ? 17.41064 -1.54143 20.85814 1.000 14.12612 312 TRP B N 1
ATOM 3899 C CA . TRP B 1 167 ? 16.16037 -2.27833 20.87842 1.000 13.48440 312 TRP B CA 1
ATOM 3900 C C . TRP B 1 167 ? 15.60310 -2.46871 22.28440 1.000 14.16187 312 TRP B C 1
ATOM 3901 O O . TRP B 1 167 ? 14.62665 -3.19897 22.45155 1.000 15.92602 312 TRP B O 1
ATOM 3912 N N . ASP B 1 168 ? 16.17735 -1.81606 23.29204 1.000 16.26275 313 ASP B N 1
ATOM 3913 C CA . ASP B 1 168 ? 15.49417 -1.69357 24.57266 1.000 13.98821 313 ASP B CA 1
ATOM 3914 C C . ASP B 1 168 ? 14.07097 -1.19565 24.32193 1.000 13.64967 313 ASP B C 1
ATOM 3915 O O . ASP B 1 168 ? 13.83262 -0.42250 23.39444 1.000 11.51663 313 ASP B O 1
ATOM 3920 N N . VAL B 1 169 ? 13.10920 -1.66999 25.12276 1.000 12.87980 314 VAL B N 1
ATOM 3921 C CA . VAL B 1 169 ? 11.71558 -1.31015 24.88077 1.000 11.42809 314 VAL B CA 1
ATOM 3922 C C . VAL B 1 169 ? 11.45070 0.16352 25.17742 1.000 14.94475 314 VAL B C 1
ATOM 3923 O O . VAL B 1 169 ? 10.43556 0.71982 24.74541 1.000 15.77369 314 VAL B O 1
ATOM 3927 N N . HIS B 1 170 ? 12.32537 0.80909 25.92137 1.000 13.51034 315 HIS B N 1
ATOM 3928 C CA . HIS B 1 170 ? 12.20542 2.22850 26.19202 1.000 14.07078 315 HIS B CA 1
ATOM 3929 C C . HIS B 1 170 ? 13.02834 3.02067 25.18297 1.000 14.01974 315 HIS B C 1
ATOM 3930 O O . HIS B 1 170 ? 14.02188 2.52764 24.65114 1.000 13.71787 315 HIS B O 1
ATOM 3937 N N . HIS B 1 171 ? 12.62030 4.26064 24.92838 1.000 12.91787 316 HIS B N 1
ATOM 3938 C CA . HIS B 1 171 ? 13.39650 5.11937 24.04517 1.000 15.79987 316 HIS B CA 1
ATOM 3939 C C . HIS B 1 171 ? 14.61715 5.65302 24.79569 1.000 19.37696 316 HIS B C 1
ATOM 3940 O O . HIS B 1 171 ? 14.50451 6.07897 25.95079 1.000 13.74892 316 HIS B O 1
ATOM 3947 N N . GLY B 1 172 ? 15.78857 5.61078 24.14903 1.000 17.04100 317 GLY B N 1
ATOM 3948 C CA . GLY B 1 172 ? 17.00569 6.06950 24.80311 1.000 17.02738 317 GLY B CA 1
ATOM 3949 C C . GLY B 1 172 ? 17.14481 7.57618 24.76190 1.000 15.21939 317 GLY B C 1
ATOM 3950 O O . GLY B 1 172 ? 17.94026 8.10234 23.98798 1.000 13.22974 317 GLY B O 1
ATOM 3951 N N . ASN B 1 173 ? 16.37696 8.28470 25.58960 1.000 15.02772 318 ASN B N 1
ATOM 3952 C CA . ASN B 1 173 ? 16.35969 9.74118 25.50084 1.000 18.06278 318 ASN B CA 1
ATOM 3953 C C . ASN B 1 173 ? 17.75041 10.33960 25.69999 1.000 18.94562 318 ASN B C 1
ATOM 3954 O O . ASN B 1 173 ? 18.08105 11.36416 25.08863 1.000 15.66436 318 ASN B O 1
ATOM 3959 N N . GLY B 1 174 ? 18.58456 9.70249 26.51879 1.000 17.61785 319 GLY B N 1
ATOM 3960 C CA . GLY B 1 174 ? 19.91378 10.21266 26.78926 1.000 15.23956 319 GLY B CA 1
ATOM 3961 C C . GLY B 1 174 ? 20.85952 10.06638 25.61703 1.000 13.70500 319 GLY B C 1
ATOM 3962 O O . GLY B 1 174 ? 21.56751 11.01093 25.28016 1.000 18.73403 319 GLY B O 1
ATOM 3963 N N . THR B 1 175 ? 20.89185 8.88782 24.99325 1.000 16.36229 320 THR B N 1
ATOM 3964 C CA . THR B 1 175 ? 21.69185 8.71311 23.78115 1.000 16.54843 320 THR B CA 1
ATOM 3965 C C . THR B 1 175 ? 21.25973 9.68919 22.69411 1.000 15.05408 320 THR B C 1
ATOM 3966 O O . THR B 1 175 ? 22.09863 10.30253 22.03168 1.000 14.44085 320 THR B O 1
ATOM 3970 N N . GLN B 1 176 ? 19.95381 9.84855 22.49936 1.000 15.19987 321 GLN B N 1
ATOM 3971 C CA . GLN B 1 176 ? 19.48277 10.76532 21.47254 1.000 19.27449 321 GLN B CA 1
ATOM 3972 C C . GLN B 1 176 ? 19.93111 12.19437 21.77822 1.000 22.19174 321 GLN B C 1
ATOM 3973 O O . GLN B 1 176 ? 20.44134 12.90084 20.90346 1.000 21.37458 321 GLN B O 1
ATOM 3979 N N . GLU B 1 177 ? 19.79675 12.61689 23.03492 1.000 22.02808 322 GLU B N 1
ATOM 3980 C CA . GLU B 1 177 ? 20.24989 13.94677 23.43418 1.000 21.01207 322 GLU B CA 1
ATOM 3981 C C . GLU B 1 177 ? 21.72216 14.15771 23.08947 1.000 22.32580 322 GLU B C 1
ATOM 3982 O O . GLU B 1 177 ? 22.10383 15.18982 22.52717 1.000 21.43740 322 GLU B O 1
ATOM 3988 N N . ILE B 1 178 ? 22.56363 13.16636 23.38848 1.000 19.61111 323 ILE B N 1
ATOM 3989 C CA . ILE B 1 178 ? 23.99976 13.32168 23.16386 1.000 17.81727 323 ILE B CA 1
ATOM 3990 C C . ILE B 1 178 ? 24.31235 13.48798 21.67445 1.000 17.77038 323 ILE B C 1
ATOM 3991 O O . ILE B 1 178 ? 25.20390 14.25732 21.29856 1.000 17.71689 323 ILE B O 1
ATOM 3996 N N . PHE B 1 179 ? 23.58743 12.78582 20.80425 1.000 15.23724 324 PHE B N 1
ATOM 3997 C CA . PHE B 1 179 ? 23.91059 12.76567 19.38053 1.000 20.80830 324 PHE B CA 1
ATOM 3998 C C . PHE B 1 179 ? 22.90720 13.54163 18.53175 1.000 20.34417 324 PHE B C 1
ATOM 3999 O O . PHE B 1 179 ? 22.93696 13.43155 17.30440 1.000 20.61215 324 PHE B O 1
ATOM 4007 N N . GLU B 1 180 ? 22.05306 14.34758 19.17113 1.000 24.12107 325 GLU B N 1
ATOM 4008 C CA . GLU B 1 180 ? 20.96309 15.06135 18.50166 1.000 26.28869 325 GLU B CA 1
ATOM 4009 C C . GLU B 1 180 ? 21.45493 15.91461 17.33461 1.000 31.04180 325 GLU B C 1
ATOM 4010 O O . GLU B 1 180 ? 20.76833 16.03748 16.31161 1.000 28.33887 325 GLU B O 1
ATOM 4016 N N . GLN B 1 181 ? 22.62766 16.52731 17.47053 1.000 27.58328 326 GLN B N 1
ATOM 4017 C CA . GLN B 1 181 ? 23.16144 17.37677 16.42155 1.000 30.60515 326 GLN B CA 1
ATOM 4018 C C . GLN B 1 181 ? 24.25735 16.69672 15.63645 1.000 29.13043 326 GLN B C 1
ATOM 4019 O O . GLN B 1 181 ? 24.88376 17.33455 14.78854 1.000 36.45666 326 GLN B O 1
ATOM 4025 N N . ASN B 1 182 ? 24.49481 15.41999 15.89242 1.000 28.22696 327 ASN B N 1
ATOM 4026 C CA . ASN B 1 182 ? 25.59404 14.68745 15.29270 1.000 26.92716 327 ASN B CA 1
ATOM 4027 C C . ASN B 1 182 ? 25.09098 13.86867 14.12341 1.000 30.07079 327 ASN B C 1
ATOM 4028 O O . ASN B 1 182 ? 24.02508 13.25233 14.20004 1.000 30.25433 327 ASN B O 1
ATOM 4033 N N . LYS B 1 183 ? 25.87166 13.85246 13.05270 1.000 26.21672 328 LYS B N 1
ATOM 4034 C CA . LYS B 1 183 ? 25.62150 12.96956 11.93408 1.000 27.27552 328 LYS B CA 1
ATOM 4035 C C . LYS B 1 183 ? 26.72011 11.93921 11.74067 1.000 26.08917 328 LYS B C 1
ATOM 4036 O O . LYS B 1 183 ? 26.54275 11.02248 10.93492 1.000 27.23942 328 LYS B O 1
ATOM 4042 N N . SER B 1 184 ? 27.84165 12.04650 12.45655 1.000 25.38455 329 SER B N 1
ATOM 4043 C CA . SER B 1 184 ? 28.82449 10.97331 12.41957 1.000 26.99863 329 SER B CA 1
ATOM 4044 C C . SER B 1 184 ? 28.36606 9.74973 13.20913 1.000 26.27424 329 SER B C 1
ATOM 4045 O O . SER B 1 184 ? 29.01317 8.69419 13.13584 1.000 22.10597 329 SER B O 1
ATOM 4048 N N . VAL B 1 185 ? 27.25745 9.86673 13.93733 1.000 22.54764 330 VAL B N 1
ATOM 4049 C CA . VAL B 1 185 ? 26.66441 8.77902 14.70187 1.000 20.05656 330 VAL B CA 1
ATOM 4050 C C . VAL B 1 185 ? 25.20645 8.68277 14.29312 1.000 19.66805 330 VAL B C 1
ATOM 4051 O O . VAL B 1 185 ? 24.47303 9.67687 14.34275 1.000 23.15695 330 VAL B O 1
ATOM 4055 N N . LEU B 1 186 ? 24.79681 7.50904 13.86211 1.000 17.15628 331 LEU B N 1
ATOM 4056 C CA . LEU B 1 186 ? 23.41080 7.24456 13.53093 1.000 20.17279 331 LEU B CA 1
ATOM 40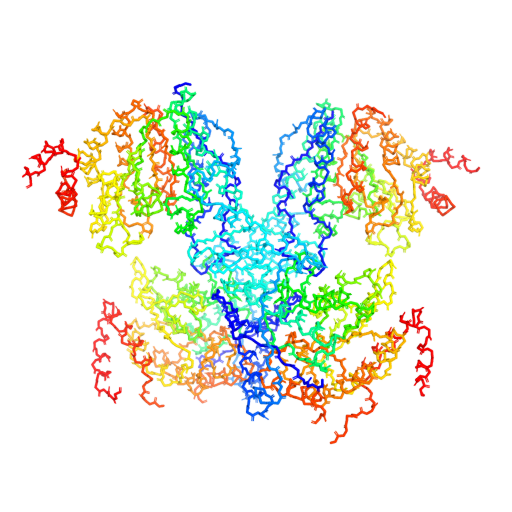57 C C . LEU B 1 186 ? 22.80742 6.44438 14.68359 1.000 17.58334 331 LEU B C 1
ATOM 4058 O O . LEU B 1 186 ? 23.31155 5.37119 15.04073 1.000 17.78594 331 LEU B O 1
ATOM 4063 N N . TYR B 1 187 ? 21.76589 6.99012 15.28301 1.000 16.06257 332 TYR B N 1
ATOM 4064 C CA . TYR B 1 187 ? 21.07382 6.37763 16.40749 1.000 15.48570 332 TYR B CA 1
ATOM 4065 C C . TYR B 1 187 ? 19.71568 5.89784 15.92576 1.000 16.04460 332 TYR B C 1
ATOM 4066 O O . TYR B 1 187 ? 18.89544 6.70636 15.48455 1.000 13.76880 332 TYR B O 1
ATOM 4075 N N . ILE B 1 188 ? 19.48281 4.59192 15.98351 1.000 13.38749 333 ILE B N 1
ATOM 4076 C CA . ILE B 1 188 ? 18.19416 4.02388 15.60630 1.000 17.47973 333 ILE B CA 1
ATOM 4077 C C . ILE B 1 188 ? 17.59653 3.37160 16.84013 1.000 15.79003 333 ILE B C 1
ATOM 4078 O O . ILE B 1 188 ? 18.26118 2.56780 17.50274 1.000 19.23332 333 ILE B O 1
ATOM 4083 N N . SER B 1 189 ? 16.35818 3.72756 17.16152 1.000 12.93669 334 SER B N 1
ATOM 4084 C CA . SER B 1 189 ? 15.71062 3.23133 18.36219 1.000 12.94701 334 SER B CA 1
ATOM 4085 C C . SER B 1 189 ? 14.32219 2.71924 18.03066 1.000 15.80028 334 SER B C 1
ATOM 4086 O O . SER B 1 189 ? 13.49287 3.46317 17.49709 1.000 17.45650 334 SER B O 1
ATOM 4089 N N . LEU B 1 190 ? 14.06218 1.46630 18.38833 1.000 11.52781 335 LEU B N 1
ATOM 4090 C CA . LEU B 1 190 ? 12.72385 0.90412 18.39681 1.000 12.61003 335 LEU B CA 1
ATOM 4091 C C . LEU B 1 190 ? 12.24778 0.86061 19.83776 1.000 12.50841 335 LEU B C 1
ATOM 4092 O O . LEU B 1 190 ? 12.98820 0.42838 20.71723 1.000 12.33331 335 LEU B O 1
ATOM 4097 N N . HIS B 1 191 ? 11.01434 1.28932 20.07898 1.000 13.61834 336 HIS B N 1
ATOM 4098 C CA . HIS B 1 191 ? 10.52930 1.35264 21.45069 1.000 16.05446 336 HIS B CA 1
ATOM 4099 C C . HIS B 1 191 ? 9.01911 1.49008 21.44586 1.000 12.29313 336 HIS B C 1
ATOM 4100 O O . HIS B 1 191 ? 8.43702 2.06420 20.53237 1.000 15.24417 336 HIS B O 1
ATOM 4107 N N . ARG B 1 192 ? 8.39691 0.95920 22.48048 1.000 13.67353 337 ARG B N 1
ATOM 4108 C CA . ARG B 1 192 ? 7.02110 1.31661 22.75851 1.000 16.35687 337 ARG B CA 1
ATOM 4109 C C . ARG B 1 192 ? 6.93938 2.80847 23.07176 1.000 18.88937 337 ARG B C 1
ATOM 4110 O O . ARG B 1 192 ? 7.82833 3.37030 23.71601 1.000 16.77475 337 ARG B O 1
ATOM 4118 N N . HIS B 1 193 ? 5.88205 3.45769 22.58748 1.000 19.35067 338 HIS B N 1
ATOM 4119 C CA . HIS B 1 193 ? 5.74836 4.90923 22.69130 1.000 18.55407 338 HIS B CA 1
ATOM 4120 C C . HIS B 1 193 ? 4.32067 5.31866 23.04186 1.000 19.96826 338 HIS B C 1
ATOM 4121 O O . HIS B 1 193 ? 4.11135 6.13786 23.94336 1.000 21.62344 338 HIS B O 1
ATOM 4128 N N . GLU B 1 194 ? 3.34508 4.73611 22.34363 1.000 23.60073 339 GLU B N 1
ATOM 4129 C CA . GLU B 1 194 ? 1.91750 4.99328 22.55702 1.000 25.48662 339 GLU B CA 1
ATOM 4130 C C . GLU B 1 194 ? 1.63038 6.48558 22.66639 1.000 23.59085 339 GLU B C 1
ATOM 4131 O O . GLU B 1 194 ? 1.02557 6.95309 23.63367 1.000 25.03643 339 GLU B O 1
ATOM 4137 N N . GLY B 1 195 ? 2.12436 7.24224 21.68510 1.000 25.03077 340 GLY B N 1
ATOM 4138 C CA . GLY B 1 195 ? 1.89037 8.67375 21.64566 1.000 24.45059 340 GLY B CA 1
ATOM 4139 C C . GLY B 1 195 ? 2.47079 9.45069 22.80673 1.000 27.85091 340 GLY B C 1
ATOM 4140 O O . GLY B 1 195 ? 2.05517 10.58488 23.04861 1.000 25.67267 340 GLY B O 1
ATOM 4141 N N . GLY B 1 196 ? 3.42968 8.87819 23.53308 1.000 27.51081 341 GLY B N 1
ATOM 4142 C CA . GLY B 1 196 ? 4.03539 9.55381 24.65795 1.000 21.93460 341 GLY B CA 1
ATOM 4143 C C . GLY B 1 196 ? 3.57099 9.08141 26.01247 1.000 22.95172 341 GLY B C 1
ATOM 4144 O O . GLY B 1 196 ? 4.03291 9.61567 27.02793 1.000 27.53910 341 GLY B O 1
ATOM 4145 N N . ASN B 1 197 ? 2.67677 8.10922 26.07077 1.000 20.86970 342 ASN B N 1
ATOM 4146 C CA . ASN B 1 197 ? 2.22632 7.57997 27.34543 1.000 25.59890 342 ASN B CA 1
ATOM 4147 C C . ASN B 1 197 ? 3.06388 6.41578 27.82180 1.000 25.18732 342 ASN B C 1
ATOM 4148 O O . ASN B 1 197 ? 2.62060 5.67618 28.70873 1.000 22.81603 342 ASN B O 1
ATOM 4153 N N . PHE B 1 198 ? 4.23919 6.20977 27.23998 1.000 20.04561 343 PHE B N 1
ATOM 4154 C CA . PHE B 1 198 ? 5.14186 5.16562 27.69839 1.000 21.36870 343 PHE B CA 1
ATOM 4155 C C . PHE B 1 198 ? 6.49856 5.76842 28.03822 1.000 17.74112 343 PHE B C 1
ATOM 4156 O O . PHE B 1 198 ? 7.00911 6.62544 27.31508 1.000 18.56101 343 PHE B O 1
ATOM 4164 N N . TYR B 1 199 ? 7.06124 5.31965 29.15195 1.000 19.57353 344 TYR B N 1
ATOM 4165 C CA . TYR B 1 199 ? 8.30789 5.88161 29.64590 1.000 18.94463 344 TYR B CA 1
ATOM 4166 C C . TYR B 1 199 ? 9.38932 5.75018 28.57364 1.000 16.28447 344 TYR B C 1
ATOM 4167 O O . TYR B 1 199 ? 9.50244 4.69987 27.94034 1.000 12.60389 344 TYR B O 1
ATOM 4176 N N . PRO B 1 200 ? 10.20183 6.79241 28.34196 1.000 15.07450 345 PRO B N 1
ATOM 4177 C CA . PRO B 1 200 ? 10.19642 8.06542 29.06966 1.000 17.52086 345 PRO B CA 1
ATOM 4178 C C . PRO B 1 200 ? 9.36531 9.18436 28.43580 1.000 21.09817 345 PRO B C 1
ATOM 4179 O O . PRO B 1 200 ? 9.44883 10.32045 28.90718 1.000 20.99729 345 PRO B O 1
ATOM 4183 N N . GLY B 1 201 ? 8.59388 8.88108 27.39404 1.000 18.89458 346 GLY B N 1
ATOM 4184 C CA . GLY B 1 201 ? 7.72987 9.85634 26.76469 1.000 19.30119 346 GLY B CA 1
ATOM 4185 C C . GLY B 1 201 ? 8.32246 10.52154 25.54649 1.000 22.26156 346 GLY B C 1
ATOM 4186 O O . GLY B 1 201 ? 7.61368 11.25100 24.85071 1.000 23.59626 346 GLY B O 1
ATOM 4187 N N . THR B 1 202 ? 9.58564 10.26505 25.25497 1.000 23.50385 347 THR B N 1
ATOM 4188 C CA . THR B 1 202 ? 10.31296 10.91428 24.18017 1.000 20.45349 347 THR B CA 1
ATOM 4189 C C . THR B 1 202 ? 10.41876 9.96803 22.99344 1.000 19.73522 347 THR B C 1
ATOM 4190 O O . THR B 1 202 ? 10.03031 8.80205 23.05886 1.000 20.70427 347 THR B O 1
ATOM 4194 N N . GLY B 1 203 ? 10.98035 10.46883 21.90328 1.000 24.01810 348 GLY B N 1
ATOM 4195 C CA . GLY B 1 203 ? 11.20631 9.60642 20.75597 1.000 24.30883 348 GLY B CA 1
ATOM 4196 C C . GLY B 1 203 ? 9.99262 9.33492 19.88792 1.000 22.56352 348 GLY B C 1
ATOM 4197 O O . GLY B 1 203 ? 9.77199 8.18608 19.47480 1.000 20.95951 348 GLY B O 1
ATOM 4198 N N . ALA B 1 204 ? 9.19238 10.35589 19.60095 1.000 19.74396 349 ALA B N 1
ATOM 4199 C CA . ALA B 1 204 ? 8.20844 10.24698 18.53275 1.000 21.73990 349 ALA B CA 1
ATOM 4200 C C . ALA B 1 204 ? 8.91553 10.12741 17.18302 1.000 23.54980 349 ALA B C 1
ATOM 4201 O O . ALA B 1 204 ? 10.07953 10.50706 17.02731 1.000 26.87661 349 ALA B O 1
ATOM 4203 N N . ALA B 1 205 ? 8.18780 9.59473 16.19511 1.000 25.42902 350 ALA B N 1
ATOM 4204 C CA . ALA B 1 205 ? 8.76373 9.32914 14.87456 1.000 23.11732 350 ALA B CA 1
ATOM 4205 C C . ALA B 1 205 ? 9.34355 10.57971 14.21345 1.000 25.14296 350 ALA B C 1
ATOM 4206 O O . ALA B 1 205 ? 10.29479 10.47543 13.42794 1.000 23.70725 350 ALA B O 1
ATOM 4208 N N . ASP B 1 206 ? 8.80560 11.76208 14.50179 1.000 22.60144 351 ASP B N 1
ATOM 4209 C CA . ASP B 1 206 ? 9.30204 12.95721 13.82691 1.000 27.93120 351 ASP B CA 1
ATOM 4210 C C . ASP B 1 206 ? 10.44543 13.65639 14.56899 1.000 31.81818 351 ASP B C 1
ATOM 4211 O O . ASP B 1 206 ? 10.92976 14.68597 14.09258 1.000 37.11339 351 ASP B O 1
ATOM 4216 N N . GLU B 1 207 ? 10.89770 13.12863 15.70653 1.000 27.92388 352 GLU B N 1
ATOM 4217 C CA . GLU B 1 207 ? 12.08311 13.65139 16.39414 1.000 27.15492 352 GLU B CA 1
ATOM 4218 C C . GLU B 1 207 ? 13.32595 13.03430 15.74445 1.000 27.01064 352 GLU B C 1
ATOM 4219 O O . GLU B 1 207 ? 13.81188 11.97571 16.14948 1.000 26.18226 352 GLU B O 1
ATOM 4225 N N . VAL B 1 208 ? 13.86086 13.72054 14.73196 1.000 27.46447 353 VAL B N 1
ATOM 4226 C CA . VAL B 1 208 ? 14.79310 13.13667 13.76401 1.000 23.30595 353 VAL B CA 1
ATOM 4227 C C . VAL B 1 208 ? 16.19343 13.71673 13.88927 1.000 23.99780 353 VAL B C 1
ATOM 4228 O O . VAL B 1 208 ? 17.04812 13.45532 13.02613 1.000 26.11353 353 VAL B O 1
ATOM 4232 N N . GLY B 1 209 ? 16.45480 14.50604 14.92200 1.000 20.52762 354 GLY B N 1
ATOM 4233 C CA . GLY B 1 209 ? 17.68549 15.26204 15.01835 1.000 26.79448 354 GLY B CA 1
ATOM 4234 C C . GLY B 1 209 ? 17.48646 16.71363 14.59908 1.000 33.81445 354 GLY B C 1
ATOM 4235 O O . GLY B 1 209 ? 16.45238 17.10865 14.05336 1.000 33.79827 354 GLY B O 1
ATOM 4236 N N . SER B 1 210 ? 18.50588 17.52616 14.86662 1.000 32.54696 355 SER B N 1
ATOM 4237 C CA . SER B 1 210 ? 18.42201 18.96319 14.63021 1.000 37.47248 355 SER B CA 1
ATOM 4238 C C . SER B 1 210 ? 19.77530 19.47545 14.15015 1.000 38.65064 355 SER B C 1
ATOM 4239 O O . SER B 1 210 ? 20.78795 18.76654 14.19766 1.000 34.91901 355 SER B O 1
ATOM 4242 N N . ASN B 1 211 ? 19.78279 20.72960 13.68531 1.000 42.67946 356 ASN B N 1
ATOM 4243 C CA . ASN B 1 211 ? 20.95995 21.35293 13.05499 1.000 35.24204 356 ASN B CA 1
ATOM 4244 C C . ASN B 1 211 ? 21.40432 20.43350 11.92064 1.000 40.53306 356 ASN B C 1
ATOM 4245 O O . ASN B 1 211 ? 20.56997 20.02625 11.09723 1.000 50.05775 356 ASN B O 1
ATOM 4250 N N . GLY B 1 212 ? 22.67382 20.07309 11.84165 1.000 45.83129 357 GLY B N 1
ATOM 4251 C CA . GLY B 1 212 ? 23.08780 19.09411 10.86302 1.000 37.97078 357 GLY B CA 1
ATOM 4252 C C . GLY B 1 212 ? 22.82259 17.66145 11.24734 1.000 43.90676 357 GLY B C 1
ATOM 4253 O O . GLY B 1 212 ? 23.23606 16.76017 10.51228 1.000 47.22863 357 GLY B O 1
ATOM 4254 N N . GLY B 1 213 ? 22.15428 17.41254 12.38182 1.000 33.96479 358 GLY B N 1
ATOM 4255 C CA . GLY B 1 213 ? 21.82946 16.05050 12.76099 1.000 31.77000 358 GLY B CA 1
ATOM 4256 C C . GLY B 1 213 ? 20.53925 15.51054 12.19021 1.000 28.20558 358 GLY B C 1
ATOM 4257 O O . GLY B 1 213 ? 20.24982 14.32401 12.37480 1.000 29.53524 358 GLY B O 1
ATOM 4258 N N . GLU B 1 214 ? 19.77019 16.36606 11.50450 1.000 35.35794 359 GLU B N 1
ATOM 4259 C CA . GLU B 1 214 ? 18.50798 15.99668 10.86528 1.000 32.92853 359 GLU B CA 1
ATOM 4260 C C . GLU B 1 214 ? 18.64070 14.70814 10.05982 1.000 24.36957 359 GLU B C 1
ATOM 4261 O O . GLU B 1 214 ? 19.51154 14.58002 9.19736 1.000 32.24181 359 GLU B O 1
ATOM 4267 N N . GLY B 1 215 ? 17.77775 13.74803 10.35533 1.000 26.37283 360 GLY B N 1
ATOM 4268 C CA . GLY B 1 215 ? 17.80814 12.46342 9.69738 1.000 26.59255 360 GLY B CA 1
ATOM 4269 C C . GLY B 1 215 ? 18.68970 11.42614 10.35576 1.000 25.14222 360 GLY B C 1
ATOM 4270 O O . GLY B 1 215 ? 18.65407 10.26631 9.94565 1.000 26.82581 360 GLY B O 1
ATOM 4271 N N . TYR B 1 216 ? 19.47598 11.79049 11.36609 1.000 23.66805 361 TYR B N 1
ATOM 4272 C CA . TYR B 1 216 ? 20.41922 10.84506 11.94891 1.000 25.81188 361 TYR B CA 1
ATOM 4273 C C . TYR B 1 216 ? 19.98308 10.33890 13.31947 1.000 21.52135 361 TYR B C 1
ATOM 4274 O O . TYR B 1 216 ? 20.74965 9.64063 13.99105 1.000 22.88393 361 TYR B O 1
ATOM 4283 N N . CYS B 1 217 ? 18.76251 10.65037 13.73042 1.000 19.27655 362 CYS B N 1
ATOM 4284 C CA . CYS B 1 217 ? 18.06232 9.91785 14.77393 1.000 22.64505 362 CYS B CA 1
ATOM 4285 C C . CYS B 1 217 ? 16.80189 9.34127 14.15846 1.000 22.38301 362 CYS B C 1
ATOM 4286 O O . CYS B 1 217 ? 16.01027 10.07011 13.55015 1.000 22.05741 362 CYS B O 1
ATOM 4289 N N . VAL B 1 218 ? 16.62136 8.03684 14.29828 1.000 21.22893 363 VAL B N 1
ATOM 4290 C CA . VAL B 1 218 ? 15.52530 7.34135 13.64349 1.000 19.22741 363 VAL B CA 1
ATOM 4291 C C . VAL B 1 218 ? 14.74395 6.61685 14.72419 1.000 16.67085 363 VAL B C 1
ATOM 4292 O O . VAL B 1 218 ? 15.22989 5.64910 15.31305 1.000 20.31454 363 VAL B O 1
ATOM 4296 N N . ASN B 1 219 ? 13.54460 7.08952 14.99562 1.000 20.19204 364 ASN B N 1
ATOM 4297 C CA . ASN B 1 219 ? 12.70559 6.51859 16.02984 1.000 20.28070 364 ASN B CA 1
ATOM 4298 C C . ASN B 1 219 ? 11.58537 5.71024 15.40190 1.000 20.47086 364 ASN B C 1
ATOM 4299 O O . ASN B 1 219 ? 10.83985 6.21732 14.55739 1.000 21.37318 364 ASN B O 1
ATOM 4304 N N . VAL B 1 220 ? 11.49965 4.44774 15.80287 1.000 20.04363 365 VAL B N 1
ATOM 4305 C CA . VAL B 1 220 ? 10.44185 3.52872 15.40573 1.000 18.44538 365 VAL B CA 1
ATOM 4306 C C . VAL B 1 220 ? 9.52486 3.31997 16.60766 1.000 19.07415 365 VAL B C 1
ATOM 4307 O O . VAL B 1 220 ? 9.78552 2.43457 17.43279 1.000 20.03904 365 VAL B O 1
ATOM 4311 N N . PRO B 1 221 ? 8.46212 4.12069 16.76381 1.000 16.05934 366 PRO B N 1
ATOM 4312 C CA . PRO B 1 221 ? 7.64181 4.05322 17.98217 1.000 19.18251 366 PRO B CA 1
ATOM 4313 C C . PRO B 1 221 ? 6.38467 3.18926 17.87249 1.000 23.54121 366 PRO B C 1
ATOM 4314 O O . PRO B 1 221 ? 5.50201 3.47494 17.06311 1.000 18.51639 366 PRO B O 1
ATOM 4318 N N . TRP B 1 222 ? 6.25943 2.15733 18.70447 1.000 20.74536 367 TRP B N 1
ATOM 4319 C CA . TRP B 1 222 ? 5.05056 1.34788 18.68392 1.000 19.72804 367 TRP B CA 1
ATOM 4320 C C . TRP B 1 222 ? 3.89747 2.08903 19.33688 1.000 24.00579 367 TRP B C 1
ATOM 4321 O O . TRP B 1 222 ? 4.04467 2.68479 20.41084 1.000 22.01744 367 TRP B O 1
ATOM 4332 N N . SER B 1 223 ? 2.73510 2.02295 18.69761 1.000 24.23264 368 SER B N 1
ATOM 4333 C CA . SER B 1 223 ? 1.54133 2.65984 19.23260 1.000 24.26523 368 SER B CA 1
ATOM 4334 C C . SER B 1 223 ? 0.86979 1.82748 20.30854 1.000 27.32691 368 SER B C 1
ATOM 4335 O O . SER B 1 223 ? -0.08698 2.30384 20.92331 1.000 29.55857 368 SER B O 1
ATOM 4338 N N . CYS B 1 224 ? 1.33333 0.60682 20.56010 1.000 24.89830 369 CYS B N 1
ATOM 4339 C CA . CYS B 1 224 ? 0.64039 -0.26500 21.49435 1.000 26.77386 369 CYS B CA 1
ATOM 4340 C C . CYS B 1 224 ? 1.65098 -1.19179 22.16289 1.000 31.25870 369 CYS B C 1
ATOM 4341 O O . CYS B 1 224 ? 2.82587 -1.22529 21.80266 1.000 28.53485 369 CYS B O 1
ATOM 4344 N N . GLY B 1 225 ? 1.17171 -1.96476 23.14097 1.000 32.49367 370 GLY B N 1
ATOM 4345 C CA . GLY B 1 225 ? 1.97575 -2.98633 23.77500 1.000 30.22029 370 GLY B CA 1
ATOM 4346 C C . GLY B 1 225 ? 1.83719 -4.32043 23.06561 1.000 29.26592 370 GLY B C 1
ATOM 4347 O O . GLY B 1 225 ? 1.20331 -4.43672 22.01729 1.000 30.60201 370 GLY B O 1
ATOM 4348 N N . GLY B 1 226 ? 2.46280 -5.34061 23.65174 1.000 26.45728 371 GLY B N 1
ATOM 4349 C CA . GLY B 1 226 ? 2.36096 -6.68907 23.11754 1.000 22.37526 371 GLY B CA 1
ATOM 4350 C C . GLY B 1 226 ? 3.03022 -6.90761 21.77926 1.000 27.67158 371 GLY B C 1
ATOM 4351 O O . GLY B 1 226 ? 2.72154 -7.88608 21.09752 1.000 30.51594 371 GLY B O 1
ATOM 4352 N N . VAL B 1 227 ? 3.94059 -6.02030 21.37844 1.000 25.66891 372 VAL B N 1
ATOM 4353 C CA . VAL B 1 227 ? 4.62422 -6.15048 20.09496 1.000 22.39408 372 VAL B CA 1
ATOM 4354 C C . VAL B 1 227 ? 5.51463 -7.38650 20.10890 1.000 26.85267 372 VAL B C 1
ATOM 4355 O O . VAL B 1 227 ? 6.31372 -7.58749 21.03475 1.000 25.59495 372 VAL B O 1
ATOM 4359 N N . GLY B 1 228 ? 5.40046 -8.21398 19.07117 1.000 24.20379 373 GLY B N 1
ATOM 4360 C CA . GLY B 1 228 ? 6.14130 -9.44839 18.98619 1.000 22.27128 373 GLY B CA 1
ATOM 4361 C C . GLY B 1 228 ? 7.21281 -9.44315 17.91100 1.000 20.33998 373 GLY B C 1
ATOM 4362 O O . GLY B 1 228 ? 7.49666 -8.42909 17.27270 1.000 18.48497 373 GLY B O 1
ATOM 4363 N N . ASP B 1 229 ? 7.77387 -10.63742 17.68949 1.000 23.34898 374 ASP B N 1
ATOM 4364 C CA . ASP B 1 229 ? 8.87262 -10.83454 16.74603 1.000 20.52921 374 ASP B CA 1
ATOM 4365 C C . ASP B 1 229 ? 8.55831 -10.29412 15.35612 1.000 21.13153 374 ASP B C 1
ATOM 4366 O O . ASP B 1 229 ? 9.39150 -9.61864 14.74241 1.000 23.16350 374 ASP B O 1
ATOM 4371 N N . LYS B 1 230 ? 7.37030 -10.59638 14.82603 1.000 20.68095 375 LYS B N 1
ATOM 4372 C CA . LYS B 1 230 ? 7.11910 -10.29290 13.41807 1.000 20.25293 375 LYS B CA 1
ATOM 4373 C C . LYS B 1 230 ? 7.16677 -8.79103 13.13879 1.000 25.05888 375 LYS B C 1
ATOM 4374 O O . LYS B 1 230 ? 7.56789 -8.37557 12.04546 1.000 27.18677 375 LYS B O 1
ATOM 4380 N N . ASP B 1 231 ? 6.78905 -7.96218 14.11466 1.000 23.14229 376 ASP B N 1
ATOM 4381 C CA . ASP B 1 231 ? 6.84497 -6.51987 13.91446 1.000 22.67429 376 ASP B CA 1
ATOM 4382 C C . ASP B 1 231 ? 8.27961 -5.99801 13.96908 1.000 21.66038 376 ASP B C 1
ATOM 4383 O O . ASP B 1 231 ? 8.65836 -5.12682 13.17199 1.000 19.06521 376 ASP B O 1
ATOM 4388 N N . TYR B 1 232 ? 9.09586 -6.52595 14.89020 1.000 19.75462 377 TYR B N 1
ATOM 4389 C CA . TYR B 1 232 ? 10.50482 -6.14097 14.93728 1.000 20.83461 377 TYR B CA 1
ATOM 4390 C C . TYR B 1 232 ? 11.22579 -6.56038 13.66312 1.000 21.10017 377 TYR B C 1
ATOM 4391 O O . TYR B 1 232 ? 12.00050 -5.78436 13.09644 1.000 19.94769 377 TYR B O 1
ATOM 4400 N N . ILE B 1 233 ? 10.98609 -7.79177 13.19767 1.000 19.63041 378 ILE B N 1
ATOM 4401 C CA . ILE B 1 233 ? 11.61117 -8.24252 11.95591 1.000 21.40938 378 ILE B CA 1
ATOM 4402 C C . ILE B 1 233 ? 11.16715 -7.36234 10.79090 1.000 22.11554 378 ILE B C 1
ATOM 4403 O O . ILE B 1 233 ? 11.98638 -6.89281 9.99573 1.000 19.91296 378 ILE B O 1
ATOM 4408 N N . PHE B 1 234 ? 9.85827 -7.10579 10.69468 1.000 23.31811 379 PHE B N 1
ATOM 4409 C CA . PHE B 1 234 ? 9.33156 -6.24656 9.63805 1.000 22.93062 379 PHE B CA 1
ATOM 4410 C C . PHE B 1 234 ? 9.99186 -4.86919 9.65103 1.000 22.40529 379 PHE B C 1
ATOM 4411 O O . PHE B 1 234 ? 10.38225 -4.35068 8.59557 1.000 26.90869 379 PHE B O 1
ATOM 4419 N N . ALA B 1 235 ? 10.13510 -4.25914 10.83655 1.000 21.92587 380 ALA B N 1
ATOM 4420 C CA . ALA B 1 235 ? 10.74399 -2.93054 10.90362 1.000 22.96203 380 ALA B CA 1
ATOM 4421 C C . ALA B 1 235 ? 12.23410 -2.97800 10.60283 1.000 19.68384 380 ALA B C 1
ATOM 4422 O O . ALA B 1 235 ? 12.79198 -1.99388 10.10940 1.000 21.96554 380 ALA B O 1
ATOM 4424 N N . PHE B 1 236 ? 12.90311 -4.09001 10.91285 1.000 21.74522 381 PHE B N 1
ATOM 4425 C CA . PHE B 1 236 ? 14.30835 -4.21463 10.52920 1.000 25.12333 381 PHE B CA 1
ATOM 4426 C C . PHE B 1 236 ? 14.45273 -4.34505 9.01549 1.000 27.44164 381 PHE B C 1
ATOM 4427 O O . PHE B 1 236 ? 15.35762 -3.74571 8.42120 1.000 27.23574 381 PHE B O 1
ATOM 4435 N N . GLN B 1 237 ? 13.55317 -5.11022 8.37593 1.000 24.86677 382 GLN B N 1
ATOM 4436 C CA . GLN B 1 237 ? 13.61279 -5.30933 6.93021 1.000 24.51883 382 GLN B CA 1
ATOM 4437 C C . GLN B 1 237 ? 13.40018 -4.00691 6.16646 1.000 27.32376 382 GLN B C 1
ATOM 4438 O O . GLN B 1 237 ? 14.04697 -3.76838 5.14092 1.000 23.12637 382 GLN B O 1
ATOM 4444 N N . HIS B 1 238 ? 12.47714 -3.16527 6.62075 1.000 22.00175 383 HIS B N 1
ATOM 4445 C CA . HIS B 1 238 ? 12.08290 -2.03732 5.80235 1.000 23.95403 383 HIS B CA 1
ATOM 4446 C C . HIS B 1 238 ? 12.57711 -0.69229 6.31025 1.000 27.98703 383 HIS B C 1
ATOM 4447 O O . HIS B 1 238 ? 12.44102 0.30058 5.58922 1.000 21.55139 383 HIS B O 1
ATOM 4454 N N . VAL B 1 239 ? 13.15786 -0.62124 7.50975 1.000 25.18250 384 VAL B N 1
ATOM 4455 C CA . VAL B 1 239 ? 13.56557 0.67559 8.04710 1.000 23.67576 384 VAL B CA 1
ATOM 4456 C C . VAL B 1 239 ? 15.00977 0.60818 8.51895 1.000 23.76565 384 VAL B C 1
ATOM 4457 O O . VAL B 1 239 ? 15.87560 1.32032 8.00144 1.000 28.90281 384 VAL B O 1
ATOM 4461 N N . VAL B 1 240 ? 15.28618 -0.26876 9.48163 1.000 21.61605 385 VAL B N 1
ATOM 4462 C CA . VAL B 1 240 ? 16.60319 -0.29794 10.11273 1.000 25.06369 385 VAL B CA 1
ATOM 4463 C C . VAL B 1 240 ? 17.68817 -0.64105 9.09467 1.000 23.76721 385 VAL B C 1
ATOM 4464 O O . VAL B 1 240 ? 18.62818 0.13286 8.87934 1.000 24.00408 385 VAL B O 1
ATOM 4468 N N . LEU B 1 241 ? 17.59314 -1.81402 8.46983 1.000 20.81642 386 LEU B N 1
ATOM 4469 C CA . LEU B 1 241 ? 18.72764 -2.25033 7.65158 1.000 26.57763 386 LEU B CA 1
ATOM 4470 C C . LEU B 1 241 ? 18.93490 -1.37157 6.41549 1.000 26.25527 386 LEU B C 1
ATOM 4471 O O . LEU B 1 241 ? 20.08222 -1.00638 6.11894 1.000 28.59241 386 LEU B O 1
ATOM 4476 N N . PRO B 1 242 ? 17.87803 -0.99807 5.67507 1.000 22.81681 387 PRO B N 1
ATOM 4477 C CA . PRO B 1 242 ? 18.07146 -0.01734 4.58592 1.000 25.90056 387 PRO B CA 1
ATOM 4478 C C . PRO B 1 242 ? 18.78637 1.25979 5.01494 1.000 29.24208 387 PRO B C 1
ATOM 4479 O O . PRO B 1 242 ? 19.75426 1.65984 4.36148 1.000 32.43087 387 PRO B O 1
ATOM 4483 N N . ILE B 1 243 ? 18.34687 1.91372 6.09640 1.000 27.34688 388 ILE B N 1
ATOM 4484 C CA . ILE B 1 243 ? 18.99793 3.15856 6.48888 1.000 25.04599 388 ILE B CA 1
ATOM 4485 C C . ILE B 1 243 ? 20.42973 2.88611 6.91454 1.000 26.62400 388 ILE B C 1
ATOM 4486 O O . ILE B 1 243 ? 21.36011 3.58217 6.49463 1.000 23.83607 388 ILE B O 1
ATOM 4491 N N . ALA B 1 244 ? 20.63580 1.84433 7.71824 1.000 26.66350 389 ALA B N 1
ATOM 4492 C CA . ALA B 1 244 ? 21.98930 1.50865 8.13215 1.000 28.69382 389 ALA B CA 1
ATOM 4493 C C . ALA B 1 244 ? 22.86378 1.14682 6.93808 1.000 27.40781 389 ALA B C 1
ATOM 4494 O O . ALA B 1 244 ? 24.06042 1.45951 6.93119 1.000 23.12890 389 ALA B O 1
ATOM 4496 N N . SER B 1 245 ? 22.29354 0.49941 5.91865 1.000 29.45709 390 SER B N 1
ATOM 4497 C CA . SER B 1 245 ? 23.08716 0.17383 4.73428 1.000 30.42783 390 SER B CA 1
ATOM 4498 C C . SER B 1 245 ? 23.47299 1.42762 3.95797 1.000 25.69961 390 SER B C 1
ATOM 4499 O O . SER B 1 245 ? 24.58879 1.51680 3.43729 1.000 31.08767 390 SER B O 1
ATOM 4502 N N . ALA B 1 246 ? 22.57746 2.41361 3.88629 1.000 24.28469 391 ALA B N 1
ATOM 4503 C CA . ALA B 1 246 ? 22.91478 3.67173 3.22315 1.000 28.49949 391 ALA B CA 1
ATOM 4504 C C . ALA B 1 246 ? 23.96425 4.45578 4.01210 1.000 29.40548 391 ALA B C 1
ATOM 4505 O O . ALA B 1 246 ? 24.91894 4.98938 3.43590 1.000 30.83298 391 ALA B O 1
ATOM 4507 N N . PHE B 1 247 ? 23.78088 4.56267 5.33450 1.000 32.43789 392 PHE B N 1
ATOM 4508 C CA . PHE B 1 247 ? 24.77546 5.19140 6.20828 1.000 26.84239 392 PHE B CA 1
ATOM 4509 C C . PHE B 1 247 ? 26.14142 4.52745 6.06430 1.000 26.78085 392 PHE B C 1
ATOM 4510 O O . PHE B 1 247 ? 27.16065 5.21549 5.94715 1.000 25.08517 392 PHE B O 1
ATOM 4518 N N . SER B 1 248 ? 26.17393 3.18542 6.06347 1.000 23.38550 393 SER B N 1
ATOM 4519 C CA . SER B 1 248 ? 27.36838 2.35262 5.97809 1.000 24.64976 393 SER B CA 1
ATOM 4520 C C . SER B 1 248 ? 28.33676 2.61739 7.13002 1.000 28.97810 393 SER B C 1
ATOM 4521 O O . SER B 1 248 ? 29.33085 3.33392 6.95286 1.000 32.19873 393 SER B O 1
ATOM 4524 N N . PRO B 1 249 ? 28.12575 2.02156 8.30129 1.000 28.82272 394 PRO B N 1
ATOM 4525 C CA . PRO B 1 249 ? 28.95127 2.37299 9.46043 1.000 28.66717 394 PRO B CA 1
ATOM 4526 C C . PRO B 1 249 ? 30.26955 1.61579 9.49673 1.000 25.21976 394 PRO B C 1
ATOM 4527 O O . PRO B 1 249 ? 30.38154 0.48623 9.02308 1.000 27.62463 394 PRO B O 1
ATOM 4531 N N . ASP B 1 250 ? 31.27202 2.25936 10.09881 1.000 25.34489 395 ASP B N 1
ATOM 4532 C CA . ASP B 1 250 ? 32.54545 1.61447 10.41050 1.000 28.84662 395 ASP B CA 1
ATOM 4533 C C . ASP B 1 250 ? 32.49660 0.81755 11.70986 1.000 29.98783 395 ASP B C 1
ATOM 4534 O O . ASP B 1 250 ? 33.39588 0.01025 11.96874 1.000 23.86123 395 ASP B O 1
ATOM 4539 N N . PHE B 1 251 ? 31.49002 1.05505 12.54542 1.000 25.41997 396 PHE B N 1
ATOM 4540 C CA . PHE B 1 251 ? 31.42004 0.43724 13.85849 1.000 23.76381 396 PHE B CA 1
ATOM 4541 C C . PHE B 1 251 ? 29.96106 0.37831 14.26204 1.000 20.31589 396 PHE B C 1
ATOM 4542 O O . PHE B 1 251 ? 29.23488 1.36655 14.12000 1.000 20.63125 396 PHE B O 1
ATOM 4550 N N . VAL B 1 252 ? 29.53553 -0.78025 14.74134 1.000 22.52441 397 VAL B N 1
ATOM 4551 C CA . VAL B 1 252 ? 28.14424 -1.01678 15.09659 1.000 22.72514 397 VAL B CA 1
ATOM 4552 C C . VAL B 1 252 ? 28.05387 -1.29737 16.59569 1.000 20.68758 397 VAL B C 1
ATOM 4553 O O . VAL B 1 252 ? 28.76079 -2.17066 17.11108 1.000 14.70609 397 VAL B O 1
ATOM 4557 N N . ILE B 1 253 ? 27.18189 -0.55658 17.28509 1.000 15.74411 398 ILE B N 1
ATOM 4558 C CA . ILE B 1 253 ? 26.83191 -0.81714 18.67675 1.000 15.92216 398 ILE B CA 1
ATOM 4559 C C . ILE B 1 253 ? 25.35211 -1.17496 18.74084 1.000 17.44707 398 ILE B C 1
ATOM 4560 O O . ILE B 1 253 ? 24.51628 -0.54236 18.08233 1.000 16.15458 398 ILE B O 1
ATOM 4565 N N . ILE B 1 254 ? 25.02769 -2.18593 19.53422 1.000 14.90832 399 ILE B N 1
ATOM 4566 C CA . ILE B 1 254 ? 23.64706 -2.52268 19.85319 1.000 15.79072 399 ILE B CA 1
ATOM 4567 C C . ILE B 1 254 ? 23.42361 -2.19007 21.31817 1.000 14.32492 399 ILE B C 1
ATOM 4568 O O . ILE B 1 254 ? 24.01885 -2.81727 22.20110 1.000 13.21270 399 ILE B O 1
ATOM 4573 N N . SER B 1 255 ? 22.56762 -1.21212 21.58885 1.000 17.65487 400 SER B N 1
ATOM 4574 C CA . SER B 1 255 ? 22.03600 -1.02570 22.94188 1.000 16.28393 400 SER B CA 1
ATOM 4575 C C . SER B 1 255 ? 20.99668 -2.10543 23.15664 1.000 14.80429 400 SER B C 1
ATOM 4576 O O . SER B 1 255 ? 19.83285 -1.94675 22.80087 1.000 16.58484 400 SER B O 1
ATOM 4579 N N . ALA B 1 256 ? 21.41154 -3.22992 23.72859 1.000 16.43835 401 ALA B N 1
ATOM 4580 C CA . ALA B 1 256 ? 20.54571 -4.40671 23.80109 1.000 14.54519 401 ALA B CA 1
ATOM 4581 C C . ALA B 1 256 ? 19.86705 -4.44620 25.16181 1.000 16.26978 401 ALA B C 1
ATOM 4582 O O . ALA B 1 256 ? 20.34643 -5.06347 26.11646 1.000 16.85667 401 ALA B O 1
ATOM 4584 N N . GLY B 1 257 ? 18.73395 -3.78290 25.25853 1.000 19.13449 402 GLY B N 1
ATOM 4585 C CA . GLY B 1 257 ? 17.81901 -4.10751 26.31929 1.000 16.92772 402 GLY B CA 1
ATOM 4586 C C . GLY B 1 257 ? 17.01483 -5.33830 25.95166 1.000 15.92071 402 GLY B C 1
ATOM 4587 O O . GLY B 1 257 ? 16.71569 -5.59132 24.79050 1.000 19.77055 402 GLY B O 1
ATOM 4588 N N . PHE B 1 258 ? 16.66885 -6.13145 26.95593 1.000 16.20588 403 PHE B N 1
ATOM 4589 C CA . PHE B 1 258 ? 15.80775 -7.27677 26.72785 1.000 15.38418 403 PHE B CA 1
ATOM 4590 C C . PHE B 1 258 ? 14.46029 -7.08527 27.40735 1.000 17.47154 403 PHE B C 1
ATOM 4591 O O . PHE B 1 258 ? 13.76754 -8.06409 27.71383 1.000 14.65635 403 PHE B O 1
ATOM 4599 N N . ASP B 1 259 ? 14.07820 -5.84012 27.66249 1.000 13.01717 404 ASP B N 1
ATOM 4600 C CA . ASP B 1 259 ? 12.79642 -5.60234 28.29061 1.000 14.72701 404 ASP B CA 1
ATOM 4601 C C . ASP B 1 259 ? 11.65690 -5.55202 27.28915 1.000 11.83222 404 ASP B C 1
ATOM 4602 O O . ASP B 1 259 ? 10.52898 -5.28872 27.68392 1.000 16.07974 404 ASP B O 1
ATOM 4607 N N . ALA B 1 260 ? 11.90434 -5.83068 26.01904 1.000 13.88165 405 ALA B N 1
ATOM 4608 C CA . ALA B 1 260 ? 10.79331 -6.14986 25.13333 1.000 15.97492 405 ALA B CA 1
ATOM 4609 C C . ALA B 1 260 ? 10.50726 -7.64378 25.11334 1.000 18.49550 405 ALA B C 1
ATOM 4610 O O . ALA B 1 260 ? 9.58342 -8.08181 24.42165 1.000 19.67535 405 ALA B O 1
ATOM 4612 N N . ALA B 1 261 ? 11.27451 -8.42628 25.86586 1.000 19.37845 406 ALA B N 1
ATOM 4613 C CA . ALA B 1 261 ? 11.11948 -9.87146 25.84663 1.000 18.70624 406 ALA B CA 1
ATOM 4614 C C . ALA B 1 261 ? 9.74291 -10.26393 26.35138 1.000 21.38170 406 ALA B C 1
ATOM 4615 O O . ALA B 1 261 ? 9.10586 -9.55390 27.13588 1.000 20.41517 406 ALA B O 1
ATOM 4617 N N . ARG B 1 262 ? 9.27980 -11.40098 25.86695 1.000 24.58099 407 ARG B N 1
ATOM 4618 C CA . ARG B 1 262 ? 8.11204 -12.03030 26.44303 1.000 21.84548 407 ARG B CA 1
ATOM 4619 C C . ARG B 1 262 ? 8.38697 -12.33894 27.91107 1.000 27.08166 407 ARG B C 1
ATOM 4620 O O . ARG B 1 262 ? 9.41388 -12.93733 28.25083 1.000 19.92922 407 ARG B O 1
ATOM 4628 N N . GLY B 1 263 ? 7.48189 -11.90548 28.78752 1.000 23.20338 408 GLY B N 1
ATOM 4629 C CA . GLY B 1 263 ? 7.63618 -12.10505 30.21293 1.000 21.28337 408 GLY B CA 1
ATOM 4630 C C . GLY B 1 263 ? 8.16121 -10.90498 30.97999 1.000 24.65612 408 GLY B C 1
ATOM 4631 O O . GLY B 1 263 ? 8.17171 -10.93846 32.21779 1.000 20.30698 408 GLY B O 1
ATOM 4632 N N . ASP B 1 264 ? 8.58833 -9.85177 30.30008 1.000 20.58764 409 ASP B N 1
ATOM 4633 C CA . ASP B 1 264 ? 9.16417 -8.73667 31.03501 1.000 20.37678 409 ASP B CA 1
ATOM 4634 C C . ASP B 1 264 ? 8.06181 -7.89597 31.66213 1.000 21.40659 409 ASP B C 1
ATOM 4635 O O . ASP B 1 264 ? 7.15193 -7.45118 30.95525 1.000 20.91539 409 ASP B O 1
ATOM 4640 N N . PRO B 1 265 ? 8.12250 -7.63950 32.97394 1.000 22.78927 410 PRO B N 1
ATOM 4641 C CA . PRO B 1 265 ? 7.05729 -6.86204 33.62957 1.000 21.16443 410 PRO B CA 1
ATOM 4642 C C . PRO B 1 265 ? 7.06580 -5.36470 33.30676 1.000 26.07089 410 PRO B C 1
ATOM 4643 O O . PRO B 1 265 ? 6.07037 -4.69375 33.60427 1.000 23.82029 410 PRO B O 1
ATOM 4647 N N . LEU B 1 266 ? 8.14091 -4.80521 32.74832 1.000 20.38968 411 LEU B N 1
ATOM 4648 C CA . LEU B 1 266 ? 8.13900 -3.38159 32.42624 1.000 21.42630 411 LEU B CA 1
ATOM 4649 C C . LEU B 1 266 ? 7.79774 -3.09922 30.97331 1.000 22.70384 411 LEU B C 1
ATOM 4650 O O . LEU B 1 266 ? 7.30538 -2.01375 30.66485 1.000 22.59271 411 LEU B O 1
ATOM 4655 N N . GLY B 1 267 ? 8.05571 -4.02497 30.06471 1.000 23.43210 412 GLY B N 1
ATOM 4656 C CA . GLY B 1 267 ? 7.71725 -3.74866 28.68503 1.000 24.45486 412 GLY B CA 1
ATOM 4657 C C . GLY B 1 267 ? 6.35407 -4.26297 28.26245 1.000 24.22947 412 GLY B C 1
ATOM 4658 O O . GLY B 1 267 ? 5.69073 -3.64411 27.42787 1.000 21.45299 412 GLY B O 1
ATOM 4659 N N . CYS B 1 268 ? 5.93200 -5.39767 28.82251 1.000 21.67487 413 CYS B N 1
ATOM 4660 C CA . CYS B 1 268 ? 4.75207 -6.13931 28.34556 1.000 25.31632 413 CYS B CA 1
ATOM 4661 C C . CYS B 1 268 ? 4.68811 -6.19961 26.81831 1.000 24.78843 413 CYS B C 1
ATOM 4662 O O . CYS B 1 268 ? 3.67973 -5.86781 26.19592 1.000 27.44562 413 CYS B O 1
ATOM 4665 N N . CYS B 1 269 ? 5.79954 -6.59829 26.21733 1.000 24.04415 414 CYS B N 1
ATOM 4666 C CA . CYS B 1 269 ? 5.84160 -7.01781 24.82656 1.000 21.54569 414 CYS B CA 1
ATOM 4667 C C . CYS B 1 269 ? 6.23010 -8.49145 24.76752 1.000 20.92522 414 CYS B C 1
ATOM 4668 O O . CYS B 1 269 ? 6.26640 -9.18135 25.78926 1.000 19.15220 414 CYS B O 1
ATOM 4671 N N . ASP B 1 270 ? 6.53700 -8.96102 23.56028 1.000 23.50864 415 ASP B N 1
ATOM 4672 C CA . ASP B 1 270 ? 6.51952 -10.39517 23.30185 1.000 24.53315 415 ASP B CA 1
ATOM 4673 C C . ASP B 1 270 ? 7.64357 -10.87362 22.38466 1.000 22.18766 415 ASP B C 1
ATOM 4674 O O . ASP B 1 270 ? 7.50825 -11.94065 21.76920 1.000 25.87705 415 ASP B O 1
ATOM 4679 N N . VAL B 1 271 ? 8.74533 -10.12480 22.26458 1.000 20.07615 416 VAL B N 1
ATOM 4680 C CA . VAL B 1 271 ? 9.89102 -10.62268 21.51472 1.000 17.95578 416 VAL B CA 1
ATOM 4681 C C . VAL B 1 271 ? 10.42898 -11.88145 22.18791 1.000 23.59803 416 VAL B C 1
ATOM 4682 O O . VAL B 1 271 ? 10.49514 -11.97642 23.42186 1.000 23.17054 416 VAL B O 1
ATOM 4686 N N . THR B 1 272 ? 10.78147 -12.86680 21.38126 1.000 18.12354 417 THR B N 1
ATOM 4687 C CA . THR B 1 272 ? 11.32080 -14.12652 21.85357 1.000 19.73698 417 THR B CA 1
ATOM 4688 C C . THR B 1 272 ? 12.81654 -14.15721 21.62805 1.000 19.94126 417 THR B C 1
ATOM 4689 O O . THR B 1 272 ? 13.36245 -13.33603 20.88783 1.000 19.02716 417 THR B O 1
ATOM 4693 N N . PRO B 1 273 ? 13.52624 -15.10141 22.25302 1.000 19.44352 418 PRO B N 1
ATOM 4694 C CA . PRO B 1 273 ? 14.94781 -15.26951 21.91673 1.000 19.31153 418 PRO B CA 1
ATOM 4695 C C . PRO B 1 273 ? 15.18484 -15.43603 20.42363 1.000 22.32702 418 PRO B C 1
ATOM 4696 O O . PRO B 1 273 ? 16.20280 -14.95200 19.90722 1.000 21.31971 418 PRO B O 1
ATOM 4700 N N . ALA B 1 274 ? 14.26392 -16.08438 19.70408 1.000 18.67211 419 ALA B N 1
ATOM 4701 C CA . ALA B 1 274 ? 14.44149 -16.22861 18.26152 1.000 21.30581 419 ALA B CA 1
ATOM 4702 C C . ALA B 1 274 ? 14.45371 -14.87052 17.57560 1.000 17.61491 419 ALA B C 1
ATOM 4703 O O . ALA B 1 274 ? 15.26000 -14.64072 16.66643 1.000 21.83109 419 ALA B O 1
ATOM 4705 N N . GLY B 1 275 ? 13.59230 -13.94689 18.01770 1.000 16.38320 420 GLY B N 1
ATOM 4706 C CA . GLY B 1 275 ? 13.60408 -12.60065 17.45076 1.000 17.75987 420 GLY B CA 1
ATOM 4707 C C . GLY B 1 275 ? 14.89866 -11.84368 17.71960 1.000 17.38636 420 GLY B C 1
ATOM 4708 O O . GLY B 1 275 ? 15.45014 -11.18288 16.83203 1.000 14.70392 420 GLY B O 1
ATOM 4709 N N . TYR B 1 276 ? 15.38535 -11.90231 18.95821 1.000 16.80946 421 TYR B N 1
ATOM 4710 C CA . TYR B 1 276 ? 16.67627 -11.29025 19.26172 1.000 17.27687 421 TYR B CA 1
ATOM 4711 C C . TYR B 1 276 ? 17.79271 -11.94722 18.45110 1.000 21.78371 421 TYR B C 1
ATOM 4712 O O . TYR B 1 276 ? 18.70949 -11.25984 17.97806 1.000 18.13536 421 TYR B O 1
ATOM 4721 N N . SER B 1 277 ? 17.72995 -13.27947 18.28055 1.000 19.94853 422 SER B N 1
ATOM 4722 C CA . SER B 1 277 ? 18.70697 -13.98067 17.44657 1.000 19.95334 422 SER B CA 1
ATOM 4723 C C . SER B 1 277 ? 18.71002 -13.41941 16.04039 1.000 19.12785 422 SER B C 1
ATOM 4724 O O . SER B 1 277 ? 19.76143 -13.05574 15.49982 1.000 17.11506 422 SER B O 1
ATOM 4727 N N . ARG B 1 278 ? 17.52325 -13.34262 15.43830 1.000 17.95215 423 ARG B N 1
ATOM 4728 C CA . ARG B 1 278 ? 17.40724 -12.94519 14.04597 1.000 18.71720 423 ARG B CA 1
ATOM 4729 C C . ARG B 1 278 ? 17.82566 -11.49433 13.83818 1.000 19.86813 423 ARG B C 1
ATOM 4730 O O . ARG B 1 278 ? 18.45664 -11.16814 12.82414 1.000 22.34708 423 ARG B O 1
ATOM 4738 N N . MET B 1 279 ? 17.47963 -10.60767 14.78064 1.000 20.22416 424 MET B N 1
ATOM 4739 C CA . MET B 1 279 ? 17.87766 -9.20432 14.66682 1.000 19.91442 424 MET B CA 1
ATOM 4740 C C . MET B 1 279 ? 19.38582 -9.05183 14.74745 1.000 19.01524 424 MET B C 1
ATOM 4741 O O . MET B 1 279 ? 19.97365 -8.21369 14.05481 1.000 18.61767 424 MET B O 1
ATOM 4746 N N . THR B 1 280 ? 20.02644 -9.85309 15.59215 1.000 17.98184 425 THR B N 1
ATOM 4747 C CA . THR B 1 280 ? 21.48106 -9.83855 15.67033 1.000 19.34661 425 THR B CA 1
ATOM 4748 C C . THR B 1 280 ? 22.10267 -10.31335 14.36533 1.000 23.45945 425 THR B C 1
ATOM 4749 O O . THR B 1 280 ? 23.07137 -9.71872 13.87839 1.000 21.57702 425 THR B O 1
ATOM 4753 N N . GLN B 1 281 ? 21.56216 -11.39387 13.79059 1.000 21.42982 426 GLN B N 1
ATOM 4754 C CA . GLN B 1 281 ? 22.10452 -11.91597 12.54060 1.000 27.06853 426 GLN B CA 1
ATOM 4755 C C . GLN B 1 281 ? 21.92326 -10.91356 11.40547 1.000 25.41132 426 GLN B C 1
ATOM 4756 O O . GLN B 1 281 ? 22.84831 -10.69543 10.61486 1.000 24.01162 426 GLN B O 1
ATOM 4762 N N . MET B 1 282 ? 20.75916 -10.26121 11.33429 1.000 22.63218 427 MET B N 1
ATOM 4763 C CA . MET B 1 282 ? 20.54858 -9.26381 10.29121 1.000 22.52696 427 MET B CA 1
ATOM 4764 C C . MET B 1 282 ? 21.55270 -8.12645 10.41041 1.000 30.38718 427 MET B C 1
ATOM 4765 O O . MET B 1 282 ? 22.08958 -7.64974 9.40337 1.000 29.44202 427 MET B O 1
ATOM 4770 N N . LEU B 1 283 ? 21.83294 -7.68509 11.63651 1.000 28.52891 428 LEU B N 1
ATOM 4771 C CA . LEU B 1 283 ? 22.80025 -6.61221 11.81117 1.000 24.51793 428 LEU B CA 1
ATOM 4772 C C . LEU B 1 283 ? 24.21611 -7.07838 11.50354 1.000 29.04420 428 LEU B C 1
ATOM 4773 O O . LEU B 1 283 ? 25.06985 -6.26114 11.14130 1.000 28.03015 428 LEU B O 1
ATOM 4778 N N . GLY B 1 284 ? 24.48577 -8.37705 11.64277 1.000 29.14827 429 GLY B N 1
ATOM 4779 C CA . GLY B 1 284 ? 25.79315 -8.89933 11.27980 1.000 30.56395 429 GLY B CA 1
ATOM 4780 C C . GLY B 1 284 ? 26.14363 -8.68051 9.82094 1.000 31.74491 429 GLY B C 1
ATOM 4781 O O . GLY B 1 284 ? 27.32056 -8.53627 9.48467 1.000 31.10513 429 GLY B O 1
ATOM 4782 N N . ASP B 1 285 ? 25.12877 -8.62000 8.94440 1.000 35.41620 430 ASP B N 1
ATOM 4783 C CA . ASP B 1 285 ? 25.35613 -8.34210 7.52352 1.000 38.29354 430 ASP B CA 1
ATOM 4784 C C . ASP B 1 285 ? 26.11709 -7.03947 7.30318 1.000 38.96715 430 ASP B C 1
ATOM 4785 O O . ASP B 1 285 ? 26.99186 -6.96420 6.43461 1.000 50.41558 430 ASP B O 1
ATOM 4790 N N . LEU B 1 286 ? 25.78587 -5.99648 8.06110 1.000 41.27769 431 LEU B N 1
ATOM 4791 C CA . LEU B 1 286 ? 26.35315 -4.66597 7.84417 1.000 37.52118 431 LEU B CA 1
ATOM 4792 C C . LEU B 1 286 ? 27.85427 -4.58471 8.07310 1.000 38.24031 431 LEU B C 1
ATOM 4793 O O . LEU B 1 286 ? 28.46150 -3.56437 7.72610 1.000 46.93709 431 LEU B O 1
ATOM 4798 N N . CYS B 1 287 ? 28.46394 -5.60465 8.66558 1.000 37.06590 432 CYS B N 1
ATOM 4799 C CA . CYS B 1 287 ? 29.75666 -5.39249 9.30401 1.000 28.07396 432 CYS B CA 1
ATOM 4800 C C . CYS B 1 287 ? 30.57289 -6.67625 9.41650 1.000 34.08419 432 CYS B C 1
ATOM 4801 O O . CYS B 1 287 ? 31.51427 -6.72275 10.21888 1.000 33.96136 432 CYS B O 1
ATOM 4804 N N . GLY B 1 288 ? 30.23449 -7.71822 8.66247 1.000 30.10503 433 GLY B N 1
ATOM 4805 C CA . GLY B 1 288 ? 30.94434 -8.96989 8.80558 1.000 28.72390 433 GLY B CA 1
ATOM 4806 C C . GLY B 1 288 ? 30.86181 -9.52930 10.20254 1.000 29.52165 433 GLY B C 1
ATOM 4807 O O . GLY B 1 288 ? 31.76511 -10.25727 10.63593 1.000 33.95468 433 GLY B O 1
ATOM 4808 N N . GLY B 1 289 ? 29.80188 -9.19377 10.92889 1.000 27.43370 434 GLY B N 1
ATOM 4809 C CA . GLY B 1 289 ? 29.62135 -9.66963 12.28167 1.000 26.75005 434 GLY B CA 1
ATOM 4810 C C . GLY B 1 289 ? 30.45169 -8.97155 13.33301 1.000 24.64170 434 GLY B C 1
ATOM 4811 O O . GLY B 1 289 ? 30.54823 -9.48780 14.44763 1.000 27.47922 434 GLY B O 1
ATOM 4812 N N . LYS B 1 290 ? 31.06174 -7.82505 13.02327 1.000 24.87187 435 LYS B N 1
ATOM 4813 C CA . LYS B 1 290 ? 31.85193 -7.07682 14.00541 1.000 26.94454 435 LYS B CA 1
ATOM 4814 C C . LYS B 1 290 ? 30.93729 -6.06025 14.66955 1.000 27.68781 435 LYS B C 1
ATOM 4815 O O . LYS B 1 290 ? 30.57170 -5.04316 14.07193 1.000 35.73904 435 LYS B O 1
ATOM 4821 N N . MET B 1 291 ? 30.55274 -6.33340 15.90702 1.000 25.11761 436 MET B N 1
ATOM 4822 C CA . MET B 1 291 ? 29.64883 -5.43188 16.60439 1.000 24.79902 436 MET B CA 1
ATOM 4823 C C . MET B 1 291 ? 29.87471 -5.56256 18.09889 1.000 18.51706 436 MET B C 1
ATOM 4824 O O . MET B 1 291 ? 30.39632 -6.56950 18.59141 1.000 17.31393 436 MET B O 1
ATOM 4829 N N . LEU B 1 292 ? 29.48760 -4.51807 18.81115 1.000 16.71498 437 LEU B N 1
ATOM 4830 C CA . LEU B 1 292 ? 29.52099 -4.50481 20.26150 1.000 14.87941 437 LEU B CA 1
ATOM 4831 C C . LEU B 1 292 ? 28.08332 -4.53360 20.76576 1.000 16.10316 437 LEU B C 1
ATOM 4832 O O . LEU B 1 292 ? 27.27788 -3.66995 20.40673 1.000 13.55460 437 LEU B O 1
ATOM 4837 N N . VAL B 1 293 ? 27.75382 -5.52726 21.57890 1.000 14.72932 438 VAL B N 1
ATOM 4838 C CA . VAL B 1 293 ? 26.43713 -5.60120 22.20650 1.000 12.62184 438 VAL B CA 1
ATOM 4839 C C . VAL B 1 293 ? 26.57995 -5.19124 23.67061 1.000 14.88140 438 VAL B C 1
ATOM 4840 O O . VAL B 1 293 ? 27.42609 -5.74083 24.39778 1.000 9.42481 438 VAL B O 1
ATOM 4844 N N . ILE B 1 294 ? 25.77270 -4.20329 24.09081 1.000 11.87348 439 ILE B N 1
ATOM 4845 C CA . ILE B 1 294 ? 25.80317 -3.63097 25.44156 1.000 11.47396 439 ILE B CA 1
ATOM 4846 C C . ILE B 1 294 ? 24.45333 -3.88939 26.11877 1.000 12.02238 439 ILE B C 1
ATOM 4847 O O . ILE B 1 294 ? 23.40950 -3.44630 25.62649 1.000 12.44543 439 ILE B O 1
ATOM 4852 N N . LEU B 1 295 ? 24.46813 -4.60598 27.23803 1.000 13.24673 440 LEU B N 1
ATOM 4853 C CA . LEU B 1 295 ? 23.23362 -4.84746 27.99063 1.000 16.51222 440 LEU B CA 1
ATOM 4854 C C . LEU B 1 295 ? 22.65578 -3.53445 28.49877 1.000 13.92826 440 LEU B C 1
ATOM 4855 O O . LEU B 1 295 ? 23.33829 -2.78228 29.19937 1.000 15.54057 440 LEU B O 1
ATOM 4860 N N . GLU B 1 296 ? 21.41080 -3.24105 28.13938 1.000 12.32408 441 GLU B N 1
ATOM 4861 C CA . GLU B 1 296 ? 20.73276 -2.11493 28.78071 1.000 12.74346 441 GLU B CA 1
ATOM 4862 C C . GLU B 1 296 ? 19.72362 -2.63181 29.80679 1.000 13.89042 441 GLU B C 1
ATOM 4863 O O . GLU B 1 296 ? 20.11771 -3.10958 30.87607 1.000 9.77217 441 GLU B O 1
ATOM 4869 N N . GLY B 1 297 ? 18.42490 -2.54175 29.50192 1.000 19.34434 442 GLY B N 1
ATOM 4870 C CA . GLY B 1 297 ? 17.38563 -3.00166 30.40271 1.000 16.23800 442 GLY B CA 1
ATOM 4871 C C . GLY B 1 297 ? 17.05436 -4.47580 30.20436 1.000 18.70568 442 GLY B C 1
ATOM 4872 O O . GLY B 1 297 ? 17.73068 -5.20928 29.48148 1.000 21.27685 442 GLY B O 1
ATOM 4873 N N . GLY B 1 298 ? 15.97704 -4.90904 30.86310 1.000 20.54432 443 GLY B N 1
ATOM 4874 C CA . GLY B 1 298 ? 15.55146 -6.30173 30.82535 1.000 13.42803 443 GLY B CA 1
ATOM 4875 C C . GLY B 1 298 ? 15.49011 -6.86351 32.22271 1.000 13.05134 443 GLY B C 1
ATOM 4876 O O . GLY B 1 298 ? 16.52129 -6.98850 32.88902 1.000 13.72074 443 GLY B O 1
ATOM 4877 N N . TYR B 1 299 ? 14.29450 -7.21775 32.68923 1.000 14.24966 444 TYR B N 1
ATOM 4878 C CA . TYR B 1 299 ? 14.08467 -7.34769 34.11817 1.000 14.70207 444 TYR B CA 1
ATOM 4879 C C . TYR B 1 299 ? 13.53095 -8.68872 34.56464 1.000 16.12981 444 TYR B C 1
ATOM 4880 O O . TYR B 1 299 ? 13.51971 -8.95188 35.77237 1.000 14.92323 444 TYR B O 1
ATOM 4889 N N . ASN B 1 300 ? 13.09488 -9.54523 33.65069 1.000 18.38700 445 ASN B N 1
ATOM 4890 C CA . ASN B 1 300 ? 12.66945 -10.89914 33.99456 1.000 14.94846 445 ASN B CA 1
ATOM 4891 C C . ASN B 1 300 ? 13.87262 -11.83066 33.82879 1.000 13.25325 445 ASN B C 1
ATOM 4892 O O . ASN B 1 300 ? 14.40928 -11.96700 32.71905 1.000 15.02821 445 ASN B O 1
ATOM 4897 N N . LEU B 1 301 ? 14.29577 -12.46522 34.92821 1.000 12.55317 446 LEU B N 1
ATOM 4898 C CA . LEU B 1 301 ? 15.56336 -13.20239 34.93623 1.000 14.43518 446 LEU B CA 1
ATOM 4899 C C . LEU B 1 301 ? 15.57499 -14.33390 33.91336 1.000 15.22517 446 LEU B C 1
ATOM 4900 O O . LEU B 1 301 ? 16.58324 -14.56071 33.23391 1.000 16.46303 446 LEU B O 1
ATOM 4905 N N . ARG B 1 302 ? 14.46977 -15.05519 33.79184 1.000 13.48645 447 ARG B N 1
ATOM 4906 C CA . ARG B 1 302 ? 14.39750 -16.15559 32.83545 1.000 17.44018 447 ARG B CA 1
ATOM 4907 C C . ARG B 1 302 ? 14.44016 -15.64029 31.39364 1.000 18.97790 447 ARG B C 1
ATOM 4908 O O . ARG B 1 302 ? 15.14821 -16.19995 30.55191 1.000 14.39406 447 ARG B O 1
ATOM 4916 N N . SER B 1 303 ? 13.72893 -14.54131 31.10407 1.000 16.30316 448 SER B N 1
ATOM 4917 C CA . SER B 1 303 ? 13.73471 -13.96492 29.75798 1.000 15.97579 448 SER B CA 1
ATOM 4918 C C . SER B 1 303 ? 15.10037 -13.39813 29.37122 1.000 14.75503 448 SER B C 1
ATOM 4919 O O . SER B 1 303 ? 15.53128 -13.54649 28.22289 1.000 17.96440 448 SER B O 1
ATOM 4922 N N . ILE B 1 304 ? 15.77237 -12.68868 30.28034 1.000 13.91432 449 ILE B N 1
ATOM 4923 C CA . ILE B 1 304 ? 17.03002 -12.07698 29.86199 1.000 15.97440 449 ILE B CA 1
ATOM 4924 C C . ILE B 1 304 ? 18.11519 -13.13294 29.69824 1.000 15.56066 449 ILE B C 1
ATOM 4925 O O . ILE B 1 304 ? 19.00168 -12.98899 28.84553 1.000 17.24495 449 ILE B O 1
ATOM 4930 N N . SER B 1 305 ? 18.07805 -14.20032 30.49878 1.000 14.71442 450 SER B N 1
ATOM 4931 C CA . SER B 1 305 ? 19.06488 -15.27211 30.33929 1.000 19.98847 450 SER B CA 1
ATOM 4932 C C . SER B 1 305 ? 18.90213 -15.99426 29.00488 1.000 19.12493 450 SER B C 1
ATOM 4933 O O . SER B 1 305 ? 19.89379 -16.26450 28.31098 1.000 18.79612 450 SER B O 1
ATOM 4936 N N . ALA B 1 306 ? 17.66019 -16.30131 28.62191 1.000 15.16477 451 ALA B N 1
ATOM 4937 C CA . ALA B 1 306 ? 17.42893 -16.91789 27.32515 1.000 16.26598 451 ALA B CA 1
ATOM 4938 C C . ALA B 1 306 ? 17.85232 -15.99289 26.18032 1.000 21.17643 451 ALA B C 1
ATOM 4939 O O . ALA B 1 306 ? 18.50040 -16.43032 25.21609 1.000 17.41635 451 ALA B O 1
ATOM 4941 N N . SER B 1 307 ? 17.47289 -14.71466 26.24822 1.000 12.64923 452 SER B N 1
ATOM 4942 C CA . SER B 1 307 ? 17.71246 -13.84529 25.09859 1.000 13.82786 452 SER B CA 1
ATOM 4943 C C . SER B 1 307 ? 19.18730 -13.50297 24.96815 1.000 16.90063 452 SER B C 1
ATOM 4944 O O . SER B 1 307 ? 19.72622 -13.46670 23.85445 1.000 16.17684 452 SER B O 1
ATOM 4947 N N . ALA B 1 308 ? 19.87384 -13.30068 26.09777 1.000 19.55588 453 ALA B N 1
ATOM 4948 C CA . ALA B 1 308 ? 21.28721 -12.94263 26.02856 1.000 18.66938 453 ALA B CA 1
ATOM 4949 C C . ALA B 1 308 ? 22.12352 -14.11350 25.53735 1.000 19.58611 453 ALA B C 1
ATOM 4950 O O . ALA B 1 308 ? 23.08662 -13.92493 24.78186 1.000 19.52751 453 ALA B O 1
ATOM 4952 N N . THR B 1 309 ? 21.78007 -15.32863 25.96491 1.000 17.38549 454 THR B N 1
ATOM 4953 C CA . THR B 1 309 ? 22.48293 -16.49903 25.46019 1.000 16.55979 454 THR B CA 1
ATOM 4954 C C . THR B 1 309 ? 22.27196 -16.64487 23.96359 1.000 20.51729 454 THR B C 1
ATOM 4955 O O . THR B 1 309 ? 23.22117 -16.90656 23.21652 1.000 21.63301 454 THR B O 1
ATOM 4959 N N . ALA B 1 310 ? 21.03438 -16.45488 23.50094 1.000 16.42798 455 ALA B N 1
ATOM 4960 C CA . ALA B 1 310 ? 20.76985 -16.59479 22.07695 1.000 17.15016 455 ALA B CA 1
ATOM 4961 C C . ALA B 1 310 ? 21.54570 -15.55782 21.26927 1.000 22.20259 455 ALA B C 1
ATOM 4962 O O . ALA B 1 310 ? 22.12975 -15.88498 20.22917 1.000 22.09188 455 ALA B O 1
ATOM 4964 N N . VAL B 1 311 ? 21.59785 -14.31177 21.75043 1.000 18.67363 456 VAL B N 1
ATOM 4965 C CA . VAL B 1 311 ? 22.32842 -13.27057 21.02964 1.000 15.35749 456 VAL B CA 1
ATOM 4966 C C . VAL B 1 311 ? 23.81472 -13.60361 20.96617 1.000 17.94001 456 VAL B C 1
ATOM 4967 O O . VAL B 1 311 ? 24.46790 -13.40088 19.93438 1.000 16.22914 456 VAL B O 1
ATOM 4971 N N . ILE B 1 312 ? 24.37169 -14.13219 22.05853 1.000 18.09653 457 ILE B N 1
ATOM 4972 C CA . ILE B 1 312 ? 25.80508 -14.38955 22.08662 1.000 17.43199 457 ILE B CA 1
ATOM 4973 C C . ILE B 1 312 ? 26.16890 -15.59753 21.22247 1.000 22.58695 457 ILE B C 1
ATOM 4974 O O . ILE B 1 312 ? 27.28494 -15.67055 20.69340 1.000 23.04253 457 ILE B O 1
ATOM 4979 N N . LYS B 1 313 ? 25.24195 -16.55165 21.04637 1.000 21.44628 458 LYS B N 1
ATOM 4980 C CA . LYS B 1 313 ? 25.48954 -17.65105 20.11479 1.000 25.31320 458 LYS B CA 1
ATOM 4981 C C . LYS B 1 313 ? 25.67805 -17.13151 18.69488 1.000 24.18741 458 LYS B C 1
ATOM 4982 O O . LYS B 1 313 ? 26.54102 -17.62340 17.95968 1.000 20.62939 458 LYS B O 1
ATOM 4988 N N . VAL B 1 314 ? 24.88633 -16.12946 18.29962 1.000 19.77343 459 VAL B N 1
ATOM 4989 C CA . VAL B 1 314 ? 25.03861 -15.53136 16.97940 1.000 21.34794 459 VAL B CA 1
ATOM 4990 C C . VAL B 1 314 ? 26.39151 -14.83757 16.85009 1.000 23.80707 459 VAL B C 1
ATOM 4991 O O . VAL B 1 314 ? 27.05966 -14.94268 15.81476 1.000 24.08043 459 VAL B O 1
ATOM 4995 N N . LEU B 1 315 ? 26.82160 -14.11433 17.88697 1.000 25.22107 460 LEU B N 1
ATOM 4996 C CA . LEU B 1 315 ? 28.14326 -13.49153 17.82479 1.000 25.52276 460 LEU B CA 1
ATOM 4997 C C . LEU B 1 315 ? 29.22104 -14.54820 17.63880 1.000 25.32824 460 LEU B C 1
ATOM 4998 O O . LEU B 1 315 ? 30.19346 -14.33267 16.90611 1.000 23.24214 460 LEU B O 1
ATOM 5003 N N . LEU B 1 316 ? 29.05424 -15.70127 18.29258 1.000 22.52956 461 LEU B N 1
ATOM 5004 C CA . LEU B 1 316 ? 29.95591 -16.84127 18.16078 1.000 25.40163 461 LEU B CA 1
ATOM 5005 C C . LEU B 1 316 ? 29.87977 -17.52387 16.79988 1.000 26.43906 461 LEU B C 1
ATOM 5006 O O . LEU B 1 316 ? 30.73659 -18.35957 16.50805 1.000 24.59755 461 LEU B O 1
ATOM 5011 N N . GLY B 1 317 ? 28.89475 -17.19793 15.97080 1.000 30.73297 462 GLY B N 1
ATOM 5012 C CA . GLY B 1 317 ? 28.67085 -17.88847 14.71850 1.000 27.68533 462 GLY B CA 1
ATOM 5013 C C . GLY B 1 317 ? 27.60073 -18.96384 14.75159 1.000 37.65117 462 GLY B C 1
ATOM 5014 O O . GLY B 1 317 ? 27.70701 -19.93006 13.99204 1.000 40.74832 462 GLY B O 1
ATOM 5015 N N . GLU B 1 318 ? 26.57835 -18.81854 15.60661 1.000 43.54231 463 GLU B N 1
ATOM 5016 C CA . GLU B 1 318 ? 25.48582 -19.78992 15.84095 1.000 34.53091 463 GLU B CA 1
ATOM 5017 C C . GLU B 1 318 ? 26.05569 -21.10019 16.34409 1.000 37.60567 463 GLU B C 1
ATOM 5018 O O . GLU B 1 318 ? 26.67823 -21.14139 17.41202 1.000 40.46380 463 GLU B O 1
ATOM 5024 N N . ALA B 1 327 ? 7.16081 -15.23028 11.52199 1.000 35.19840 472 ALA B N 1
ATOM 5025 C CA . ALA B 1 327 ? 5.92893 -14.86434 10.80392 1.000 46.51971 472 ALA B CA 1
ATOM 5026 C C . ALA B 1 327 ? 6.16904 -13.60307 9.97497 1.000 45.81646 472 ALA B C 1
ATOM 5027 O O . ALA B 1 327 ? 6.61662 -12.58118 10.50454 1.000 38.71627 472 ALA B O 1
ATOM 5029 N N . THR B 1 328 ? 5.87534 -13.65968 8.67715 1.000 40.44816 473 THR B N 1
ATOM 5030 C CA . THR B 1 328 ? 6.37924 -12.62997 7.77246 1.000 47.35440 473 THR B CA 1
ATOM 5031 C C . THR B 1 328 ? 5.42951 -11.44510 7.60299 1.000 42.24573 473 THR B C 1
ATOM 5032 O O . THR B 1 328 ? 5.77305 -10.48280 6.89826 1.000 38.52680 473 THR B O 1
ATOM 5036 N N . THR B 1 329 ? 4.26943 -11.47502 8.25600 1.000 37.75082 474 THR B N 1
ATOM 5037 C CA . THR B 1 329 ? 3.24431 -10.45907 8.07899 1.000 34.50849 474 THR B CA 1
ATOM 5038 C C . THR B 1 329 ? 3.10097 -9.64584 9.35340 1.000 32.80515 474 THR B C 1
ATOM 5039 O O . THR B 1 329 ? 2.83828 -10.22418 10.41907 1.000 33.11916 474 THR B O 1
ATOM 5043 N N . PRO B 1 330 ? 3.24447 -8.32608 9.30309 1.000 31.42365 475 PRO B N 1
ATOM 5044 C CA . PRO B 1 330 ? 3.22284 -7.53671 10.53243 1.000 28.28451 475 PRO B CA 1
ATOM 5045 C C . PRO B 1 330 ? 1.81097 -7.37479 11.07699 1.000 29.96468 475 PRO B C 1
ATOM 5046 O O . PRO B 1 330 ? 0.81088 -7.57061 10.38812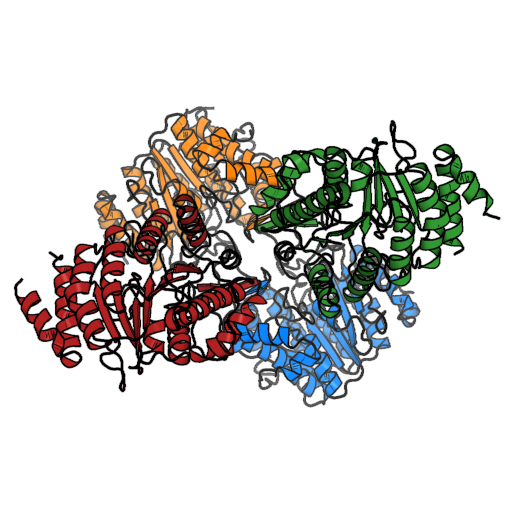 1.000 31.33227 475 PRO B O 1
ATOM 5050 N N . SER B 1 331 ? 1.74893 -7.01300 12.34845 1.000 29.31557 476 SER B N 1
ATOM 5051 C CA . SER B 1 331 ? 0.49606 -6.58763 12.92630 1.000 30.27026 476 SER B CA 1
ATOM 5052 C C . SER B 1 331 ? -0.00121 -5.32577 12.21885 1.000 29.93796 476 SER B C 1
ATOM 5053 O O . SER B 1 331 ? 0.72176 -4.66463 11.46913 1.000 30.50415 476 SER B O 1
ATOM 5056 N N . VAL B 1 332 ? -1.26510 -4.99558 12.46594 1.000 27.47723 477 VAL B N 1
ATOM 5057 C CA . VAL B 1 332 ? -1.82941 -3.78147 11.89363 1.000 26.12535 477 VAL B CA 1
ATOM 5058 C C . VAL B 1 332 ? -1.15093 -2.55995 12.49808 1.000 26.22181 477 VAL B C 1
ATOM 5059 O O . VAL B 1 332 ? -0.69396 -1.66289 11.78362 1.000 27.11679 477 VAL B O 1
ATOM 5063 N N . ALA B 1 333 ? -1.03873 -2.53054 13.82419 1.000 26.51179 478 ALA B N 1
ATOM 5064 C CA . ALA B 1 333 ? -0.31306 -1.45011 14.48482 1.000 27.41551 478 ALA B CA 1
ATOM 5065 C C . ALA B 1 333 ? 1.15199 -1.40094 14.04249 1.000 24.38703 478 ALA B C 1
ATOM 5066 O O . ALA B 1 333 ? 1.71969 -0.31504 13.87750 1.000 27.27812 478 ALA B O 1
ATOM 5068 N N . GLY B 1 334 ? 1.77301 -2.56161 13.81691 1.000 23.98136 479 GLY B N 1
ATOM 5069 C CA . GLY B 1 334 ? 3.16127 -2.57027 13.37511 1.000 22.50569 479 GLY B CA 1
ATOM 5070 C C . GLY B 1 334 ? 3.33692 -1.95838 11.99574 1.000 24.72883 479 GLY B C 1
ATOM 5071 O O . GLY B 1 334 ? 4.25252 -1.15789 11.76190 1.000 23.68376 479 GLY B O 1
ATOM 5072 N N . LEU B 1 335 ? 2.46014 -2.32890 11.06172 1.000 27.61452 480 LEU B N 1
ATOM 5073 C CA . LEU B 1 335 ? 2.50680 -1.76104 9.71865 1.000 26.20291 480 LEU B CA 1
ATOM 5074 C C . LEU B 1 335 ? 2.37819 -0.24191 9.76207 1.000 27.64763 480 LEU B C 1
ATOM 5075 O O . LEU B 1 335 ? 3.16640 0.47896 9.13517 1.000 25.36154 480 LEU B O 1
ATOM 5080 N N . GLN B 1 336 ? 1.39707 0.25652 10.52356 1.000 23.36743 481 GLN B N 1
ATOM 5081 C CA . GLN B 1 336 ? 1.16214 1.69500 10.62703 1.000 28.18302 481 GLN B CA 1
ATOM 5082 C C . GLN B 1 336 ? 2.39871 2.43335 11.13388 1.000 32.48082 481 GLN B C 1
ATOM 5083 O O . GLN B 1 336 ? 2.74964 3.50484 10.62150 1.000 30.80539 481 GLN B O 1
ATOM 5089 N N . THR B 1 337 ? 3.07200 1.87884 12.14414 1.000 24.76917 482 THR B N 1
ATOM 5090 C CA . THR B 1 337 ? 4.28242 2.51569 12.64115 1.000 23.05312 482 THR B CA 1
ATOM 5091 C C . THR B 1 337 ? 5.35052 2.58480 11.56185 1.000 19.57585 482 THR B C 1
ATOM 5092 O O . THR B 1 337 ? 5.99113 3.62502 11.37786 1.000 19.52298 482 THR B O 1
ATOM 5096 N N . VAL B 1 338 ? 5.55957 1.48996 10.83290 1.000 22.91392 483 VAL B N 1
ATOM 5097 C CA . VAL B 1 338 ? 6.60398 1.49516 9.81474 1.000 20.46051 483 VAL B CA 1
ATOM 5098 C C . VAL B 1 338 ? 6.25892 2.48555 8.70841 1.000 25.70140 483 VAL B C 1
ATOM 5099 O O . VAL B 1 338 ? 7.14319 3.18117 8.19062 1.000 26.98880 483 VAL B O 1
ATOM 5103 N N . LEU B 1 339 ? 4.96672 2.59596 8.35616 1.000 23.64680 484 LEU B N 1
ATOM 5104 C CA . LEU B 1 339 ? 4.55915 3.53393 7.31014 1.000 27.50482 484 LEU B CA 1
ATOM 5105 C C . LEU B 1 339 ? 4.83801 4.96771 7.72647 1.000 25.01765 484 LEU B C 1
ATOM 5106 O O . LEU B 1 339 ? 5.38260 5.76033 6.94854 1.000 26.00966 484 LEU B O 1
ATOM 5111 N N . ASP B 1 340 ? 4.48455 5.31486 8.96359 1.000 26.31843 485 ASP B N 1
ATOM 5112 C CA . ASP B 1 340 ? 4.72410 6.67280 9.43430 1.000 30.37549 485 ASP B CA 1
ATOM 5113 C C . ASP B 1 340 ? 6.20682 7.00264 9.48146 1.000 28.23433 485 ASP B C 1
ATOM 5114 O O . ASP B 1 340 ? 6.58509 8.14749 9.20433 1.000 30.48730 485 ASP B O 1
ATOM 5119 N N . VAL B 1 341 ? 7.06056 6.01721 9.79126 1.000 23.51906 486 VAL B N 1
ATOM 5120 C CA . VAL B 1 341 ? 8.49862 6.27294 9.83877 1.000 25.55989 486 VAL B CA 1
ATOM 5121 C C . VAL B 1 341 ? 9.05367 6.45796 8.43416 1.000 24.54975 486 VAL B C 1
ATOM 5122 O O . VAL B 1 341 ? 9.87567 7.35132 8.18369 1.000 25.61371 486 VAL B O 1
ATOM 5126 N N . LEU B 1 342 ? 8.64111 5.60012 7.50099 1.000 27.92313 487 LEU B N 1
ATOM 5127 C CA . LEU B 1 342 ? 9.03783 5.78540 6.10926 1.000 26.71661 487 LEU B CA 1
ATOM 5128 C C . LEU B 1 342 ? 8.61188 7.15310 5.58711 1.000 23.43086 487 LEU B C 1
ATOM 5129 O O . LEU B 1 342 ? 9.37798 7.82029 4.88693 1.000 29.48072 487 LEU B O 1
ATOM 5134 N N . ASN B 1 343 ? 7.39753 7.59520 5.91819 1.000 24.65465 488 ASN B N 1
ATOM 5135 C CA . ASN B 1 343 ? 6.94175 8.87375 5.38548 1.000 29.40943 488 ASN B CA 1
ATOM 5136 C C . ASN B 1 343 ? 7.78945 10.01793 5.91359 1.000 32.03471 488 ASN B C 1
ATOM 5137 O O . ASN B 1 343 ? 8.03014 10.99330 5.19734 1.000 34.36153 488 ASN B O 1
ATOM 5142 N N . ILE B 1 344 ? 8.28082 9.90507 7.14323 1.000 28.87093 489 ILE B N 1
ATOM 5143 C CA . ILE B 1 344 ? 9.12859 10.95351 7.68849 1.000 25.59438 489 ILE B CA 1
ATOM 5144 C C . ILE B 1 344 ? 10.54876 10.83693 7.15230 1.000 27.44093 489 ILE B C 1
ATOM 5145 O O . ILE B 1 344 ? 11.13216 11.82372 6.69110 1.000 34.57962 489 ILE B O 1
ATOM 5150 N N . GLN B 1 345 ? 11.12420 9.63301 7.18108 1.000 25.98975 490 GLN B N 1
ATOM 5151 C CA . GLN B 1 345 ? 12.54553 9.47516 6.88217 1.000 25.80432 490 GLN B CA 1
ATOM 5152 C C . GLN B 1 345 ? 12.86936 9.55394 5.39200 1.000 29.06628 490 GLN B C 1
ATOM 5153 O O . GLN B 1 345 ? 14.05328 9.54825 5.02968 1.000 25.37975 490 GLN B O 1
ATOM 5159 N N . LEU B 1 346 ? 11.85645 9.61510 4.52185 1.000 31.74842 491 LEU B N 1
ATOM 5160 C CA . LEU B 1 346 ? 12.12224 9.71874 3.09066 1.000 33.67407 491 LEU B CA 1
ATOM 5161 C C . LEU B 1 346 ? 12.82346 11.02313 2.75162 1.000 32.86015 491 LEU B C 1
ATOM 5162 O O . LEU B 1 346 ? 13.61476 11.07482 1.80611 1.000 34.61813 491 LEU B O 1
ATOM 5167 N N . GLU B 1 347 ? 12.54600 12.08165 3.51441 1.000 36.90599 492 GLU B N 1
ATOM 5168 C CA . GLU B 1 347 ? 13.22752 13.35333 3.31539 1.000 33.34632 492 GLU B CA 1
ATOM 5169 C C . GLU B 1 347 ? 14.74078 13.22849 3.47749 1.000 35.82291 492 GLU B C 1
ATOM 5170 O O . GLU B 1 347 ? 15.49245 13.97553 2.84075 1.000 38.98463 492 GLU B O 1
ATOM 5176 N N . PHE B 1 348 ? 15.21452 12.29398 4.30898 1.000 32.49653 493 PHE B N 1
ATOM 5177 C CA . PHE B 1 348 ? 16.63949 12.19492 4.59892 1.000 26.10659 493 PHE B CA 1
ATOM 5178 C C . PHE B 1 348 ? 17.28633 10.94256 4.04205 1.000 29.74900 493 PHE B C 1
ATOM 5179 O O . PHE B 1 348 ? 18.50811 10.93817 3.83932 1.000 25.44732 493 PHE B O 1
ATOM 5187 N N . TRP B 1 349 ? 16.50184 9.89767 3.76947 1.000 27.05824 494 TRP B N 1
ATOM 5188 C CA . TRP B 1 349 ? 17.00375 8.63966 3.21811 1.000 26.83893 494 TRP B CA 1
ATOM 5189 C C . TRP B 1 349 ? 16.16568 8.32647 1.98885 1.000 35.24534 494 TRP B C 1
ATOM 5190 O O . TRP B 1 349 ? 15.23577 7.50599 2.04046 1.000 31.76076 494 TRP B O 1
ATOM 5201 N N . PRO B 1 350 ? 16.45204 8.99376 0.86362 1.000 37.62477 495 PRO B N 1
ATOM 5202 C CA . PRO B 1 350 ? 15.64022 8.77522 -0.34355 1.000 33.80536 495 PRO B CA 1
ATOM 5203 C C . PRO B 1 350 ? 15.65354 7.33828 -0.82940 1.000 30.16583 495 PRO B C 1
ATOM 5204 O O . PRO B 1 350 ? 14.67384 6.89549 -1.43667 1.000 31.90461 495 PRO B O 1
ATOM 5208 N N . SER B 1 351 ? 16.71250 6.58120 -0.55828 1.000 28.94918 496 SER B N 1
ATOM 5209 C CA . SER B 1 351 ? 16.72369 5.18216 -0.96794 1.000 27.32093 496 SER B CA 1
ATOM 5210 C C . SER B 1 351 ? 15.68446 4.32312 -0.24493 1.000 33.32425 496 SER B C 1
ATOM 5211 O O . SER B 1 351 ? 15.58289 3.12735 -0.54891 1.000 38.98337 496 SER B O 1
ATOM 5214 N N . LEU B 1 352 ? 14.92690 4.87509 0.70637 1.000 33.42840 497 LEU B N 1
ATOM 5215 C CA . LEU B 1 352 ? 13.80982 4.14804 1.30136 1.000 30.76474 497 LEU B CA 1
ATOM 5216 C C . LEU B 1 352 ? 12.65061 3.97840 0.33094 1.000 33.16755 497 LEU B C 1
ATOM 5217 O O . LEU B 1 352 ? 11.73787 3.18401 0.60215 1.000 31.63273 497 LEU B O 1
ATOM 5222 N N . ALA B 1 353 ? 12.66713 4.71412 -0.78134 1.000 33.27542 498 ALA B N 1
ATOM 5223 C CA . ALA B 1 353 ? 11.68639 4.50707 -1.84005 1.000 34.78192 498 ALA B CA 1
ATOM 5224 C C . ALA B 1 353 ? 11.70137 3.06665 -2.33499 1.000 33.57167 498 ALA B C 1
ATOM 5225 O O . ALA B 1 353 ? 10.65147 2.50016 -2.65899 1.000 35.81745 498 ALA B O 1
ATOM 5227 N N . ILE B 1 354 ? 12.88879 2.46498 -2.41020 1.000 31.43286 499 ILE B N 1
ATOM 5228 C CA . ILE B 1 354 ? 12.99915 1.06203 -2.79408 1.000 33.80895 499 ILE B CA 1
ATOM 5229 C C . ILE B 1 354 ? 12.31398 0.17707 -1.76487 1.000 37.89452 499 ILE B C 1
ATOM 5230 O O . ILE B 1 354 ? 11.55317 -0.73206 -2.11391 1.000 40.20630 499 ILE B O 1
ATOM 5235 N N . SER B 1 355 ? 12.57133 0.43054 -0.47483 1.000 36.19799 500 SER B N 1
ATOM 5236 C CA . SER B 1 355 ? 11.94397 -0.38436 0.56276 1.000 34.34054 500 SER B CA 1
ATOM 5237 C C . SER B 1 355 ? 10.44842 -0.10661 0.64525 1.000 30.69246 500 SER B C 1
ATOM 5238 O O . SER B 1 355 ? 9.66265 -1.00877 0.95524 1.000 28.29854 500 SER B O 1
ATOM 5241 N N . TYR B 1 356 ? 10.03457 1.12225 0.35219 1.000 29.84148 501 TYR B N 1
ATOM 5242 C CA . TYR B 1 356 ? 8.61009 1.41800 0.31116 1.000 32.23126 501 TYR B CA 1
ATOM 5243 C C . TYR B 1 356 ? 7.90670 0.55279 -0.73192 1.000 34.43501 501 TYR B C 1
ATOM 5244 O O . TYR B 1 356 ? 6.89165 -0.09263 -0.44132 1.000 31.22551 501 TYR B O 1
ATOM 5253 N N . SER B 1 357 ? 8.46251 0.48692 -1.94320 1.000 36.51132 502 SER B N 1
ATOM 5254 C CA . SER B 1 357 ? 7.81747 -0.27760 -3.00709 1.000 35.23678 502 SER B CA 1
ATOM 5255 C C . SER B 1 357 ? 7.74825 -1.76246 -2.66480 1.000 35.88613 502 SER B C 1
ATOM 5256 O O . SER B 1 357 ? 6.69807 -2.39552 -2.83124 1.000 35.71681 502 SER B O 1
ATOM 5259 N N . LYS B 1 358 ? 8.86001 -2.33843 -2.19002 1.000 33.80500 503 LYS B N 1
ATOM 5260 C CA . LYS B 1 358 ? 8.83714 -3.72537 -1.73148 1.000 34.87048 503 LYS B CA 1
ATOM 5261 C C . LYS B 1 358 ? 7.72384 -3.95158 -0.71053 1.000 36.75703 503 LYS B C 1
ATOM 5262 O O . LYS B 1 358 ? 6.95671 -4.91709 -0.80846 1.000 41.35383 503 LYS B O 1
ATOM 5268 N N . LEU B 1 359 ? 7.61142 -3.05544 0.27202 1.000 33.67306 504 LEU B N 1
ATOM 5269 C CA . LEU B 1 359 ? 6.57526 -3.18968 1.29270 1.000 34.34479 504 LEU B CA 1
ATOM 5270 C C . LEU B 1 359 ? 5.17802 -3.22615 0.67787 1.000 34.53349 504 LEU B C 1
ATOM 5271 O O . LEU B 1 359 ? 4.33504 -4.04174 1.06958 1.000 33.66744 504 LEU B O 1
ATOM 5276 N N . LEU B 1 360 ? 4.88859 -2.29856 -0.23411 1.000 31.63925 505 LEU B N 1
ATOM 5277 C CA . LEU B 1 360 ? 3.55409 -2.25560 -0.81561 1.000 36.02140 505 LEU B CA 1
ATOM 5278 C C . LEU B 1 360 ? 3.24587 -3.53554 -1.57208 1.000 33.74567 505 LEU B C 1
ATOM 5279 O O . LEU B 1 360 ? 2.08634 -3.94901 -1.64793 1.000 34.32756 505 LEU B O 1
ATOM 5284 N N . SER B 1 361 ? 4.27540 -4.19712 -2.09581 1.000 38.75482 506 SER B N 1
ATOM 5285 C CA . SER B 1 361 ? 4.11480 -5.43878 -2.84602 1.000 39.56523 506 SER B CA 1
ATOM 5286 C C . SER B 1 361 ? 3.64176 -6.62671 -2.00807 1.000 47.78228 506 SER B C 1
ATOM 5287 O O . SER B 1 361 ? 3.58526 -7.75144 -2.51862 1.000 52.19352 506 SER B O 1
ATOM 5290 N N . GLU B 1 362 ? 3.32835 -6.41342 -0.72511 1.000 50.92495 507 GLU B N 1
ATOM 5291 C CA . GLU B 1 362 ? 2.74136 -7.45072 0.11411 1.000 48.07310 507 GLU B CA 1
ATOM 5292 C C . GLU B 1 362 ? 1.55810 -6.91531 0.91053 1.000 54.08313 507 GLU B C 1
ATOM 5293 O O . GLU B 1 362 ? 1.60018 -5.80266 1.44490 1.000 61.23147 507 GLU B O 1
ATOM 5299 N N . LEU B 1 363 ? 0.50353 -7.72898 0.98680 1.000 61.53886 508 LEU B N 1
ATOM 5300 C CA . LEU B 1 363 ? -0.76413 -7.40086 1.64021 1.000 69.88329 508 LEU B CA 1
ATOM 5301 C C . LEU B 1 363 ? -1.18194 -8.59389 2.50666 1.000 73.89876 508 LEU B C 1
ATOM 5302 O O . LEU B 1 363 ? -0.67800 -9.70787 2.32464 1.000 67.17627 508 LEU B O 1
ATOM 5307 N N . GLU B 1 364 ? -2.09360 -8.38624 3.46534 1.000 71.02370 509 GLU B N 1
ATOM 5308 C CA . GLU B 1 364 ? -2.84853 -7.15505 3.71725 1.000 78.82361 509 GLU B CA 1
ATOM 5309 C C . GLU B 1 364 ? -2.96789 -6.90384 5.23583 1.000 78.98304 509 GLU B C 1
ATOM 5310 O O . GLU B 1 364 ? -3.25153 -5.79116 5.70518 1.000 67.90673 509 GLU B O 1
ATOM 5316 N N . THR C 1 5 ? 22.13457 42.10895 72.60280 1.000 54.33033 150 THR C N 1
ATOM 5317 C CA . THR C 1 5 ? 21.79845 40.74853 72.18319 1.000 60.43418 150 THR C CA 1
ATOM 5318 C C . THR C 1 5 ? 21.33606 40.64509 70.73341 1.000 61.36550 150 THR C C 1
ATOM 5319 O O . THR C 1 5 ? 20.35860 41.27953 70.34077 1.000 61.72534 150 THR C O 1
ATOM 5323 N N . ALA C 1 6 ? 22.02005 39.81684 69.95019 1.000 60.47386 151 ALA C N 1
ATOM 5324 C CA . ALA C 1 6 ? 21.62510 39.53490 68.57799 1.000 56.22863 151 ALA C CA 1
ATOM 5325 C C . ALA C 1 6 ? 20.90840 38.18997 68.48957 1.000 48.24567 151 ALA C C 1
ATOM 5326 O O . ALA C 1 6 ? 20.96354 37.36871 69.40477 1.000 45.60079 151 ALA C O 1
ATOM 5328 N N . VAL C 1 7 ? 20.20994 37.97957 67.37594 1.000 49.40211 152 VAL C N 1
ATOM 5329 C CA . VAL C 1 7 ? 19.59650 36.68700 67.07850 1.000 49.89882 152 VAL C CA 1
ATOM 5330 C C . VAL C 1 7 ? 19.84219 36.37563 65.60814 1.000 52.41469 152 VAL C C 1
ATOM 5331 O O . VAL C 1 7 ? 19.44011 37.15015 64.72816 1.000 46.81736 152 VAL C O 1
ATOM 5335 N N . GLY C 1 8 ? 20.52552 35.26201 65.34520 1.000 45.73777 153 GLY C N 1
ATOM 5336 C CA . GLY C 1 8 ? 20.74284 34.80598 63.98735 1.000 39.29140 153 GLY C CA 1
ATOM 5337 C C . GLY C 1 8 ? 19.60663 33.90149 63.55524 1.000 37.06940 153 GLY C C 1
ATOM 5338 O O . GLY C 1 8 ? 19.27294 32.92896 64.24183 1.000 32.04628 153 GLY C O 1
ATOM 5339 N N . PHE C 1 9 ? 18.99879 34.23990 62.42473 1.000 37.39782 154 PHE C N 1
ATOM 5340 C CA . PHE C 1 9 ? 17.92196 33.42663 61.88240 1.000 38.66210 154 PHE C CA 1
ATOM 5341 C C . PHE C 1 9 ? 17.82461 33.70094 60.38924 1.000 39.27616 154 PHE C C 1
ATOM 5342 O O . PHE C 1 9 ? 18.23771 34.76157 59.91274 1.000 40.51174 154 PHE C O 1
ATOM 5350 N N . ASP C 1 10 ? 17.31910 32.71021 59.65808 1.000 35.67455 155 ASP C N 1
ATOM 5351 C CA . ASP C 1 10 ? 17.02758 32.83105 58.23769 1.000 30.94604 155 ASP C CA 1
ATOM 5352 C C . ASP C 1 10 ? 16.03954 31.72667 57.88948 1.000 35.15863 155 ASP C C 1
ATOM 5353 O O . ASP C 1 10 ? 16.19697 30.58466 58.33587 1.000 33.46743 155 ASP C O 1
ATOM 5358 N N . GLU C 1 11 ? 15.01453 32.07474 57.11291 1.000 34.18399 156 GLU C N 1
ATOM 5359 C CA . GLU C 1 11 ? 13.96797 31.11111 56.79211 1.000 35.72149 156 GLU C CA 1
ATOM 5360 C C . GLU C 1 11 ? 14.42375 30.06192 55.77137 1.000 31.90172 156 GLU C C 1
ATOM 5361 O O . GLU C 1 11 ? 13.76782 29.01925 55.63990 1.000 32.63011 156 GLU C O 1
ATOM 5367 N N . ARG C 1 12 ? 15.53001 30.29166 55.06019 1.000 22.50175 157 ARG C N 1
ATOM 5368 C CA . ARG C 1 12 ? 16.03673 29.25788 54.15926 1.000 27.49389 157 ARG C CA 1
ATOM 5369 C C . ARG C 1 12 ? 16.59042 28.03223 54.88776 1.000 25.44175 157 ARG C C 1
ATOM 5370 O O . ARG C 1 12 ? 16.77741 26.99208 54.24918 1.000 24.94218 157 ARG C O 1
ATOM 5378 N N . MET C 1 13 ? 16.84692 28.11651 56.19595 1.000 26.10167 158 MET C N 1
ATOM 5379 C CA . MET C 1 13 ? 17.12567 26.91731 56.97690 1.000 24.96493 158 MET C CA 1
ATOM 5380 C C . MET C 1 13 ? 15.87840 26.06515 57.20698 1.000 24.88515 158 MET C C 1
ATOM 5381 O O . MET C 1 13 ? 16.00722 24.89357 57.59042 1.000 20.55871 158 MET C O 1
ATOM 5386 N N . LEU C 1 14 ? 14.67957 26.61097 56.96992 1.000 25.47887 159 LEU C N 1
ATOM 5387 C CA . LEU C 1 14 ? 13.48155 25.77821 56.99395 1.000 25.21090 159 LEU C CA 1
ATOM 5388 C C . LEU C 1 14 ? 13.40069 24.83682 55.79543 1.000 23.11367 159 LEU C C 1
ATOM 5389 O O . LEU C 1 14 ? 12.65366 23.85482 55.85206 1.000 22.48452 159 LEU C O 1
ATOM 5394 N N . LEU C 1 15 ? 14.16862 25.08111 54.72710 1.000 20.25494 160 LEU C N 1
ATOM 5395 C CA . LEU C 1 15 ? 14.05595 24.22971 53.54081 1.000 20.42470 160 LEU C CA 1
ATOM 5396 C C . LEU C 1 15 ? 14.66810 22.83713 53.73694 1.000 28.21373 160 LEU C C 1
ATOM 5397 O O . LEU C 1 15 ? 14.33449 21.90981 52.98626 1.000 23.96934 160 LEU C O 1
ATOM 5402 N N . HIS C 1 16 ? 15.54346 22.66656 54.72979 1.000 28.92208 161 HIS C N 1
ATOM 5403 C CA . HIS C 1 16 ? 16.14957 21.37101 55.03837 1.000 20.15687 161 HIS C CA 1
ATOM 5404 C C . HIS C 1 16 ? 15.11395 20.46322 55.69887 1.000 21.02597 161 HIS C C 1
ATOM 5405 O O . HIS C 1 16 ? 14.64046 20.75352 56.80112 1.000 22.21229 161 HIS C O 1
ATOM 5412 N N . SER C 1 17 ? 14.73957 19.37683 55.02682 1.000 19.55599 162 SER C N 1
ATOM 5413 C CA . SER C 1 17 ? 13.75073 18.45741 55.58619 1.000 24.20462 162 SER C CA 1
ATOM 5414 C C . SER C 1 17 ? 13.89144 17.11338 54.89886 1.000 20.63243 162 SER C C 1
ATOM 5415 O O . SER C 1 17 ? 14.51358 16.99607 53.84319 1.000 16.52151 162 SER C O 1
ATOM 5418 N N . GLU C 1 18 ? 13.28295 16.09835 55.49681 1.000 20.61471 163 GLU C N 1
ATOM 5419 C CA . GLU C 1 18 ? 13.32103 14.82710 54.81283 1.000 21.90458 163 GLU C CA 1
ATOM 5420 C C . GLU C 1 18 ? 12.42816 14.88728 53.57821 1.000 22.31864 163 GLU C C 1
ATOM 5421 O O . GLU C 1 18 ? 11.66435 15.83384 53.36372 1.000 23.68041 163 GLU C O 1
ATOM 5427 N N . PHE C 1 19 ? 12.59656 13.89066 52.72220 1.000 16.59218 164 PHE C N 1
ATOM 5428 C CA . PHE C 1 19 ? 12.13871 14.01475 51.34669 1.000 21.25361 164 PHE C CA 1
ATOM 5429 C C . PHE C 1 19 ? 10.62221 13.88827 51.24873 1.000 21.52694 164 PHE C C 1
ATOM 5430 O O . PHE C 1 19 ? 9.98370 14.57783 50.44147 1.000 20.50259 164 PHE C O 1
ATOM 5438 N N . GLU C 1 20 ? 10.03442 13.01017 52.05518 1.000 16.78559 165 GLU C N 1
ATOM 5439 C CA . GLU C 1 20 ? 8.60421 12.74968 52.01989 1.000 24.35156 165 GLU C CA 1
ATOM 5440 C C . GLU C 1 20 ? 8.17718 12.26948 53.39741 1.000 30.45930 165 GLU C C 1
ATOM 5441 O O . GLU C 1 20 ? 9.00888 11.85543 54.21751 1.000 24.20229 165 GLU C O 1
ATOM 5447 N N . VAL C 1 21 ? 6.86568 12.33775 53.65015 1.000 29.29879 166 VAL C N 1
ATOM 5448 C CA . VAL C 1 21 ? 6.33944 11.87908 54.93027 1.000 28.82455 166 VAL C CA 1
ATOM 5449 C C . VAL C 1 21 ? 6.46762 10.36158 54.99901 1.000 26.34586 166 VAL C C 1
ATOM 5450 O O . VAL C 1 21 ? 6.25001 9.64809 54.00906 1.000 31.23739 166 VAL C O 1
ATOM 5454 N N . LYS C 1 22 ? 6.89196 9.86932 56.15484 1.000 30.57670 167 LYS C N 1
ATOM 5455 C CA . LYS C 1 22 ? 7.20132 8.46199 56.37402 1.000 42.35835 167 LYS C CA 1
ATOM 5456 C C . LYS C 1 22 ? 6.40940 7.95745 57.57147 1.000 29.44369 167 LYS C C 1
ATOM 5457 O O . LYS C 1 22 ? 5.86319 8.73802 58.35111 1.000 33.11842 167 LYS C O 1
ATOM 5463 N N . ALA C 1 23 ? 6.36683 6.62966 57.71942 1.000 36.62360 168 ALA C N 1
ATOM 5464 C CA . ALA C 1 23 ? 5.72868 6.04195 58.89333 1.000 31.04645 168 ALA C CA 1
ATOM 5465 C C . ALA C 1 23 ? 6.37304 6.55037 60.17288 1.000 32.50707 168 ALA C C 1
ATOM 5466 O O . ALA C 1 23 ? 5.67318 6.91406 61.12323 1.000 37.15274 168 ALA C O 1
ATOM 5468 N N . GLN C 1 24 ? 7.70557 6.61686 60.20508 1.000 37.17429 169 GLN C N 1
ATOM 5469 C CA . GLN C 1 24 ? 8.45077 7.14734 61.34732 1.000 40.55427 169 GLN C CA 1
ATOM 5470 C C . GLN C 1 24 ? 9.03275 8.51149 60.99401 1.000 38.66231 169 GLN C C 1
ATOM 5471 O O . GLN C 1 24 ? 10.17283 8.59548 60.51120 1.000 36.42849 169 GLN C O 1
ATOM 5477 N N . PRO C 1 25 ? 8.30623 9.60618 61.23211 1.000 35.83241 170 PRO C N 1
ATOM 5478 C CA . PRO C 1 25 ? 8.80143 10.92995 60.82247 1.000 38.99837 170 PRO C CA 1
ATOM 5479 C C . PRO C 1 25 ? 10.04380 11.34368 61.59933 1.000 31.12269 170 PRO C C 1
ATOM 5480 O O . PRO C 1 25 ? 10.20789 11.01774 62.77465 1.000 33.48785 170 PRO C O 1
ATOM 5484 N N . HIS C 1 26 ? 10.92526 12.06362 60.91477 1.000 26.59744 171 HIS C N 1
ATOM 5485 C CA . HIS C 1 26 ? 12.18624 12.46758 61.51417 1.000 27.12774 171 HIS C CA 1
ATOM 5486 C C . HIS C 1 26 ? 11.96464 13.55227 62.56731 1.000 26.78338 171 HIS C C 1
ATOM 5487 O O . HIS C 1 26 ? 11.27662 14.54860 62.29515 1.000 24.19056 171 HIS C O 1
ATOM 5494 N N . PRO C 1 27 ? 12.53700 13.40910 63.76841 1.000 24.40053 172 PRO C N 1
ATOM 5495 C CA . PRO C 1 27 ? 12.37992 14.46668 64.78676 1.000 23.04499 172 PRO C CA 1
ATOM 5496 C C . PRO C 1 27 ? 13.09836 15.76755 64.44889 1.000 24.99692 172 PRO C C 1
ATOM 5497 O O . PRO C 1 27 ? 12.69565 16.82667 64.94528 1.000 23.17740 172 PRO C O 1
ATOM 5501 N N . GLU C 1 28 ? 14.13694 15.74649 63.62333 1.000 21.64991 173 GLU C N 1
ATOM 5502 C CA . GLU C 1 28 ? 14.84660 16.97804 63.29598 1.000 23.20192 173 GLU C CA 1
ATOM 5503 C C . GLU C 1 28 ? 14.19936 17.58955 62.05805 1.000 26.67043 173 GLU C C 1
ATOM 5504 O O . GLU C 1 28 ? 14.55999 17.25806 60.92404 1.000 29.71544 173 GLU C O 1
ATOM 5510 N N . ARG C 1 29 ? 13.28646 18.52987 62.28026 1.000 26.53298 174 ARG C N 1
ATOM 5511 C CA . ARG C 1 29 ? 12.34209 18.99616 61.27955 1.000 22.65858 174 ARG C CA 1
ATOM 5512 C C . ARG C 1 29 ? 12.21805 20.51202 61.34360 1.000 25.12270 174 ARG C C 1
ATOM 5513 O O . ARG C 1 29 ? 12.50202 21.12168 62.38063 1.000 25.41041 174 ARG C O 1
ATOM 5521 N N . PRO C 1 30 ? 11.79554 21.15130 60.24638 1.000 22.68418 175 PRO C N 1
ATOM 5522 C CA . PRO C 1 30 ? 11.73501 22.62569 60.22454 1.000 23.76441 175 PRO C CA 1
ATOM 5523 C C . PRO C 1 30 ? 10.81490 23.23225 61.27825 1.000 30.91893 175 PRO C C 1
ATOM 5524 O O . PRO C 1 30 ? 10.99044 24.41131 61.61674 1.000 28.12287 175 PRO C O 1
ATOM 5528 N N . ASP C 1 31 ? 9.84519 22.47133 61.79805 1.000 27.11517 176 ASP C N 1
ATOM 5529 C CA . ASP C 1 31 ? 8.94479 22.99432 62.82221 1.000 30.69680 176 ASP C CA 1
ATOM 5530 C C . ASP C 1 31 ? 9.70250 23.47677 64.05058 1.000 34.55282 176 ASP C C 1
ATOM 5531 O O . ASP C 1 31 ? 9.30938 24.47162 64.66879 1.000 33.17867 176 ASP C O 1
ATOM 5536 N N . ARG C 1 32 ? 10.78529 22.78358 64.42156 1.000 33.47860 177 ARG C N 1
ATOM 5537 C CA . ARG C 1 32 ? 11.60241 23.21101 65.55707 1.000 33.74556 177 ARG C CA 1
ATOM 5538 C C . ARG C 1 32 ? 11.92099 24.70358 65.49056 1.000 34.83638 177 ARG C C 1
ATOM 5539 O O . ARG C 1 32 ? 11.74229 25.43059 66.47298 1.000 37.30892 177 ARG C O 1
ATOM 5547 N N . LEU C 1 33 ? 12.38425 25.18367 64.33467 1.000 28.40734 178 LEU C N 1
ATOM 5548 C CA . LEU C 1 33 ? 12.65312 26.61307 64.20265 1.000 32.73525 178 LEU C CA 1
ATOM 5549 C C . LEU C 1 33 ? 11.36938 27.42696 64.15270 1.000 42.01494 178 LEU C C 1
ATOM 5550 O O . LEU C 1 33 ? 11.37080 28.59261 64.56524 1.000 39.72054 178 LEU C O 1
ATOM 5555 N N . ARG C 1 34 ? 10.27361 26.84331 63.64384 1.000 38.49958 179 ARG C N 1
ATOM 5556 C CA . ARG C 1 34 ? 9.01904 27.58801 63.53769 1.000 41.21099 179 ARG C CA 1
ATOM 5557 C C . ARG C 1 34 ? 8.38955 27.80634 64.90517 1.000 40.09343 179 ARG C C 1
ATOM 5558 O O . ARG C 1 34 ? 7.83695 28.87823 65.17992 1.000 42.75106 179 ARG C O 1
ATOM 5566 N N . ALA C 1 35 ? 8.47043 26.80542 65.77502 1.000 36.64011 180 ALA C N 1
ATOM 5567 C CA . ALA C 1 35 ? 7.92174 26.95380 67.11335 1.000 38.50133 180 ALA C CA 1
ATOM 5568 C C . ALA C 1 35 ? 8.69052 28.00656 67.91520 1.000 48.56780 180 ALA C C 1
ATOM 5569 O O . ALA C 1 35 ? 8.07938 28.85926 68.57119 1.000 47.68315 180 ALA C O 1
ATOM 5571 N N . ILE C 1 36 ? 10.02616 27.98327 67.86099 1.000 42.69995 181 ILE C N 1
ATOM 5572 C CA . ILE C 1 36 ? 10.80952 28.94863 68.63069 1.000 44.03886 181 ILE C CA 1
ATOM 5573 C C . ILE C 1 36 ? 10.56266 30.36164 68.12068 1.000 46.89142 181 ILE C C 1
ATOM 5574 O O . ILE C 1 36 ? 10.33190 31.28782 68.90397 1.000 54.74271 181 ILE C O 1
ATOM 5579 N N . ALA C 1 37 ? 10.62205 30.55458 66.80125 1.000 46.85151 182 ALA C N 1
ATOM 5580 C CA . ALA C 1 37 ? 10.42797 31.89245 66.25059 1.000 45.88620 182 ALA C CA 1
ATOM 5581 C C . ALA C 1 37 ? 9.04579 32.43410 66.58951 1.000 52.86603 182 ALA C C 1
ATOM 5582 O O . ALA C 1 37 ? 8.86973 33.65284 66.70123 1.000 47.80456 182 ALA C O 1
ATOM 5584 N N . ALA C 1 38 ? 8.06338 31.54415 66.76595 1.000 48.85262 183 ALA C N 1
ATOM 5585 C CA . ALA C 1 38 ? 6.72182 31.96300 67.15895 1.000 54.21890 183 ALA C CA 1
ATOM 5586 C C . ALA C 1 38 ? 6.70074 32.40582 68.61630 1.000 58.76207 183 ALA C C 1
ATOM 5587 O O . ALA C 1 38 ? 6.34866 33.55059 68.92776 1.000 57.57095 183 ALA C O 1
ATOM 5589 N N . SER C 1 39 ? 7.08118 31.50483 69.52718 1.000 55.57864 184 SER C N 1
ATOM 5590 C CA . SER C 1 39 ? 7.14080 31.85787 70.93971 1.000 57.17145 184 SER C CA 1
ATOM 5591 C C . SER C 1 39 ? 8.00611 33.09092 71.17714 1.000 58.69376 184 SER C C 1
ATOM 5592 O O . SER C 1 39 ? 7.70918 33.89994 72.06128 1.000 62.55468 184 SER C O 1
ATOM 5595 N N . LEU C 1 40 ? 9.06987 33.26198 70.39602 1.000 55.46968 185 LEU C N 1
ATOM 5596 C CA . LEU C 1 40 ? 9.82970 34.50079 70.48132 1.000 55.90742 185 LEU C CA 1
ATOM 5597 C C . LEU C 1 40 ? 9.01440 35.67944 69.96951 1.000 59.65454 185 LEU C C 1
ATOM 5598 O O . LEU C 1 40 ? 9.07602 36.77054 70.53954 1.000 59.95555 185 LEU C O 1
ATOM 5603 N N . ALA C 1 41 ? 8.24370 35.48663 68.89763 1.000 57.55147 186 ALA C N 1
ATOM 5604 C CA . ALA C 1 41 ? 7.51232 36.60957 68.31352 1.000 62.77261 186 ALA C CA 1
ATOM 5605 C C . ALA C 1 41 ? 6.46147 37.14295 69.27860 1.000 66.90432 186 ALA C C 1
ATOM 5606 O O . ALA C 1 41 ? 6.35342 38.35939 69.48709 1.000 58.21838 186 ALA C O 1
ATOM 5608 N N . THR C 1 42 ? 5.68848 36.23740 69.88922 1.000 63.69511 187 THR C N 1
ATOM 5609 C CA . THR C 1 42 ? 4.62934 36.64539 70.80563 1.000 67.80636 187 THR C CA 1
ATOM 5610 C C . THR C 1 42 ? 5.17478 37.50960 71.94257 1.000 68.72392 187 THR C C 1
ATOM 5611 O O . THR C 1 42 ? 4.59842 38.55407 72.27222 1.000 69.87410 187 THR C O 1
ATOM 5615 N N . ALA C 1 43 ? 6.29225 37.10466 72.54240 1.000 66.66098 188 ALA C N 1
ATOM 5616 C CA . ALA C 1 43 ? 6.90649 37.85840 73.62531 1.000 64.19199 188 ALA C CA 1
ATOM 5617 C C . ALA C 1 43 ? 7.88978 38.91096 73.12424 1.000 63.27561 188 ALA C C 1
ATOM 5618 O O . ALA C 1 43 ? 8.75601 39.33718 73.89688 1.000 65.93332 188 ALA C O 1
ATOM 5620 N N . GLY C 1 44 ? 7.75167 39.34562 71.86267 1.000 63.74736 189 GLY C N 1
ATOM 5621 C CA . GLY C 1 44 ? 8.71865 40.15331 71.12561 1.000 64.08613 189 GLY C CA 1
ATOM 5622 C C . GLY C 1 44 ? 9.65492 41.03134 71.93685 1.000 68.15093 189 GLY C C 1
ATOM 5623 O O . GLY C 1 44 ? 9.17545 41.95162 72.60643 1.000 74.11711 189 GLY C O 1
ATOM 5624 N N . VAL C 1 45 ? 10.97430 40.80958 71.90808 1.000 72.04987 190 VAL C N 1
ATOM 5625 C CA . VAL C 1 45 ? 11.73470 39.88968 71.03865 1.000 72.21076 190 VAL C CA 1
ATOM 5626 C C . VAL C 1 45 ? 11.30354 38.41490 71.07206 1.000 68.30629 190 VAL C C 1
ATOM 5627 O O . VAL C 1 45 ? 10.93864 37.91731 72.14419 1.000 66.89467 190 VAL C O 1
ATOM 5631 N N . PHE C 1 46 ? 11.31572 37.71386 69.92368 1.000 69.56185 191 PHE C N 1
ATOM 5632 C CA . PHE C 1 46 ? 11.89961 38.12988 68.62822 1.000 64.42150 191 PHE C CA 1
ATOM 5633 C C . PHE C 1 46 ? 10.91026 38.12548 67.46318 1.000 63.33123 191 PHE C C 1
ATOM 5634 O O . PHE C 1 46 ? 10.27155 37.11441 67.20469 1.000 68.67250 191 PHE C O 1
ATOM 5642 N N . PRO C 1 47 ? 10.81789 39.24474 66.72172 1.000 67.17922 192 PRO C N 1
ATOM 5643 C CA . PRO C 1 47 ? 11.61520 40.47516 66.81870 1.000 67.65748 192 PRO C CA 1
ATOM 5644 C C . PRO C 1 47 ? 11.16259 41.44056 67.91455 1.000 72.71808 192 PRO C C 1
ATOM 5645 O O . PRO C 1 47 ? 10.04851 41.31998 68.43415 1.000 66.23739 192 PRO C O 1
ATOM 5649 N N . GLY C 1 48 ? 12.02900 42.40125 68.24069 1.000 70.43168 193 GLY C N 1
ATOM 5650 C CA . GLY C 1 48 ? 11.76277 43.34951 69.30465 1.000 64.43872 193 GLY C CA 1
ATOM 5651 C C . GLY C 1 48 ? 13.03121 43.80773 69.99350 1.000 69.20657 193 GLY C C 1
ATOM 5652 O O . GLY C 1 48 ? 13.73231 44.69183 69.49477 1.000 73.40287 193 GLY C O 1
ATOM 5653 N N . ARG C 1 49 ? 13.35521 43.18824 71.12893 1.000 70.34107 194 ARG C N 1
ATOM 5654 C CA . ARG C 1 49 ? 14.50353 43.60388 71.92651 1.000 66.64501 194 ARG C CA 1
ATOM 5655 C C . ARG C 1 49 ? 15.85752 43.19222 71.34131 1.000 65.04786 194 ARG C C 1
ATOM 5656 O O . ARG C 1 49 ? 16.87376 43.79269 71.70919 1.000 65.65494 194 ARG C O 1
ATOM 5664 N N . CYS C 1 50 ? 15.91471 42.19506 70.45670 1.000 66.26050 195 CYS C N 1
ATOM 5665 C CA . CYS C 1 50 ? 17.18516 41.69065 69.94374 1.000 62.52695 195 CYS C CA 1
ATOM 5666 C C . CYS C 1 50 ? 17.43269 42.17588 68.52579 1.000 62.91335 195 CYS C C 1
ATOM 5667 O O . CYS C 1 50 ? 16.50986 42.26954 67.70845 1.000 62.46133 195 CYS C O 1
ATOM 5670 N N . LEU C 1 51 ? 18.69904 42.46303 68.25350 1.000 57.66815 196 LEU C N 1
ATOM 5671 C CA . LEU C 1 51 ? 19.15503 42.83387 66.93265 1.000 56.78790 196 LEU C CA 1
ATOM 5672 C C . LEU C 1 51 ? 19.04354 41.64111 65.97913 1.000 62.29927 196 LEU C C 1
ATOM 5673 O O . LEU C 1 51 ? 19.18599 40.48656 66.39542 1.000 56.23394 196 LEU C O 1
ATOM 5678 N N . PRO C 1 52 ? 18.74092 41.89016 64.70207 1.000 64.18184 197 PRO C N 1
ATOM 5679 C CA . PRO C 1 52 ? 18.88784 40.83521 63.69007 1.000 59.80274 197 PRO C CA 1
ATOM 5680 C C . PRO C 1 52 ? 20.12814 41.02725 62.83175 1.000 56.59725 197 PRO C C 1
ATOM 5681 O O . PRO C 1 52 ? 20.40150 42.14157 62.37891 1.000 67.89592 197 PRO C O 1
ATOM 5685 N N . ILE C 1 53 ? 20.88369 39.95906 62.59598 1.000 53.91935 198 ILE C N 1
ATOM 5686 C CA . ILE C 1 53 ? 22.08341 40.00737 61.76565 1.000 53.65229 198 ILE C CA 1
ATOM 5687 C C . ILE C 1 53 ? 21.73087 39.54982 60.35780 1.000 52.65545 198 ILE C C 1
ATOM 5688 O O . ILE C 1 53 ? 20.80911 38.75214 60.15401 1.000 55.67852 198 ILE C O 1
ATOM 5693 N N . ASN C 1 54 ? 22.47406 40.04031 59.36972 1.000 50.28111 199 ASN C N 1
ATOM 5694 C CA . ASN C 1 54 ? 22.27137 39.57167 58.00726 1.000 54.49316 199 ASN C CA 1
ATOM 5695 C C . ASN C 1 54 ? 22.92131 38.20650 57.85471 1.000 53.16576 199 ASN C C 1
ATOM 5696 O O . ASN C 1 54 ? 24.06646 38.00651 58.26856 1.000 57.69142 199 ASN C O 1
ATOM 5701 N N . ALA C 1 55 ? 22.18790 37.27112 57.25827 1.000 56.03394 200 ALA C N 1
ATOM 5702 C CA . ALA C 1 55 ? 22.65957 35.90079 57.11043 1.000 51.78735 200 ALA C CA 1
ATOM 5703 C C . ALA C 1 55 ? 23.59074 35.79648 55.90822 1.000 44.97789 200 ALA C C 1
ATOM 5704 O O . ALA C 1 55 ? 23.21778 36.14850 54.78401 1.000 44.92413 200 ALA C O 1
ATOM 5706 N N . ARG C 1 56 ? 24.80225 35.32124 56.15288 1.000 41.81675 201 ARG C N 1
ATOM 5707 C CA . ARG C 1 56 ? 25.77787 35.05932 55.11214 1.000 43.37173 201 ARG C CA 1
ATOM 5708 C C . ARG C 1 56 ? 26.05287 33.56016 55.07930 1.000 40.44765 201 ARG C C 1
ATOM 5709 O O . ARG C 1 56 ? 26.04193 32.89535 56.12162 1.000 38.28015 201 ARG C O 1
ATOM 5717 N N . GLU C 1 57 ? 26.26898 33.02265 53.88241 1.000 38.52415 202 GLU C N 1
ATOM 5718 C CA . GLU C 1 57 ? 26.71277 31.63890 53.75606 1.000 37.07749 202 GLU C CA 1
ATOM 5719 C C . GLU C 1 57 ? 28.18533 31.53179 54.13694 1.000 32.83681 202 GLU C C 1
ATOM 5720 O O . GLU C 1 57 ? 29.03278 32.22439 53.56342 1.000 33.24821 202 GLU C O 1
ATOM 5726 N N . ILE C 1 58 ? 28.48890 30.66996 55.10505 1.000 29.69558 203 ILE C N 1
ATOM 5727 C CA . ILE C 1 58 ? 29.87120 30.35321 55.45004 1.000 32.23019 203 ILE C CA 1
ATOM 5728 C C . ILE C 1 58 ? 30.62222 30.00561 54.16989 1.000 31.46105 203 ILE C C 1
ATOM 5729 O O . ILE C 1 58 ? 30.03535 29.46747 53.22617 1.000 39.44518 203 ILE C O 1
ATOM 5734 N N . THR C 1 59 ? 31.90244 30.34674 54.10404 1.000 32.24430 204 THR C N 1
ATOM 5735 C CA . THR C 1 59 ? 32.74600 30.01322 52.96325 1.000 30.47973 204 THR C CA 1
ATOM 5736 C C . THR C 1 59 ? 33.46157 28.68249 53.19926 1.000 34.22917 204 THR C C 1
ATOM 5737 O O . THR C 1 59 ? 33.57839 28.20215 54.33488 1.000 30.14756 204 THR C O 1
ATOM 5741 N N . LYS C 1 60 ? 33.98236 28.10277 52.11260 1.000 28.85062 205 LYS C N 1
ATOM 5742 C CA . LYS C 1 60 ? 34.72473 26.85359 52.25602 1.000 33.34428 205 LYS C CA 1
ATOM 5743 C C . LYS C 1 60 ? 35.98126 27.06629 53.08648 1.000 36.42521 205 LYS C C 1
ATOM 5744 O O . LYS C 1 60 ? 36.33498 26.21188 53.90651 1.000 34.56237 205 LYS C O 1
ATOM 5750 N N . GLN C 1 61 ? 36.65278 28.21628 52.90078 1.000 42.05446 206 GLN C N 1
ATOM 5751 C CA . GLN C 1 61 ? 37.88245 28.51755 53.63796 1.000 37.28495 206 GLN C CA 1
ATOM 5752 C C . GLN C 1 61 ? 37.64963 28.47543 55.14960 1.000 39.23702 206 GLN C C 1
ATOM 5753 O O . GLN C 1 61 ? 38.48207 27.94372 55.89802 1.000 41.74627 206 GLN C O 1
ATOM 5759 N N . GLU C 1 62 ? 36.50818 28.99667 55.61620 1.000 34.91846 207 GLU C N 1
ATOM 5760 C CA . GLU C 1 62 ? 36.20197 28.94474 57.03940 1.000 32.57537 207 GLU C CA 1
ATOM 5761 C C . GLU C 1 62 ? 35.87327 27.51864 57.47347 1.000 34.94528 207 GLU C C 1
ATOM 5762 O O . GLU C 1 62 ? 36.39292 27.03604 58.48891 1.000 29.27757 207 GLU C O 1
ATOM 5768 N N . LEU C 1 63 ? 35.02627 26.82296 56.70274 1.000 27.46756 208 LEU C N 1
ATOM 5769 C CA . LEU C 1 63 ? 34.60924 25.47007 57.07405 1.000 33.66113 208 LEU C CA 1
ATOM 5770 C C . LEU C 1 63 ? 35.80541 24.53527 57.19298 1.000 30.52985 208 LEU C C 1
ATOM 5771 O O . LEU C 1 63 ? 35.82142 23.63745 58.04463 1.000 27.84934 208 LEU C O 1
ATOM 5776 N N . GLN C 1 64 ? 36.81385 24.73248 56.34374 1.000 30.29336 209 GLN C N 1
ATOM 5777 C CA . GLN C 1 64 ? 37.99812 23.88550 56.32067 1.000 32.09953 209 GLN C CA 1
ATOM 5778 C C . GLN C 1 64 ? 38.95131 24.15242 57.47796 1.000 32.08521 209 GLN C C 1
ATOM 5779 O O . GLN C 1 64 ? 39.91722 23.40291 57.64497 1.000 30.43865 209 GLN C O 1
ATOM 5785 N N . MET C 1 65 ? 38.70974 25.18010 58.28993 1.000 28.96007 210 MET C N 1
ATOM 5786 C CA . MET C 1 65 ? 39.42096 25.25755 59.55973 1.000 31.13673 210 MET C CA 1
ATOM 5787 C C . MET C 1 65 ? 39.00958 24.12890 60.49378 1.000 35.46203 210 MET C C 1
ATOM 5788 O O . MET C 1 65 ? 39.78232 23.75454 61.38451 1.000 35.39247 210 MET C O 1
ATOM 5793 N N . VAL C 1 66 ? 37.82461 23.56335 60.28355 1.000 28.79763 211 VAL C N 1
ATOM 5794 C CA . VAL C 1 66 ? 37.25573 22.53966 61.14520 1.000 26.46938 211 VAL C CA 1
ATOM 5795 C C . VAL C 1 66 ? 37.18604 21.18155 60.43968 1.000 27.33191 211 VAL C C 1
ATOM 5796 O O . VAL C 1 66 ? 37.56957 20.15926 61.00919 1.000 28.11077 211 VAL C O 1
ATOM 5800 N N . HIS C 1 67 ? 36.68991 21.15496 59.19816 1.000 27.21558 212 HIS C N 1
ATOM 5801 C CA . HIS C 1 67 ? 36.35341 19.92704 58.48610 1.000 25.79742 212 HIS C CA 1
ATOM 5802 C C . HIS C 1 67 ? 37.31908 19.68000 57.33655 1.000 24.64864 212 HIS C C 1
ATOM 5803 O O . HIS C 1 67 ? 37.82170 20.62114 56.71988 1.000 24.03547 212 HIS C O 1
ATOM 5810 N N . THR C 1 68 ? 37.52391 18.40122 57.02374 1.000 21.43341 213 THR C N 1
ATOM 5811 C CA . THR C 1 68 ? 38.25436 18.00784 55.82653 1.000 22.32019 213 THR C CA 1
ATOM 5812 C C . THR C 1 68 ? 37.52905 18.45862 54.56436 1.000 23.79834 213 THR C C 1
ATOM 5813 O O . THR C 1 68 ? 36.30752 18.62928 54.53893 1.000 25.60800 213 THR C O 1
ATOM 5817 N N . SER C 1 69 ? 38.29877 18.63351 53.49397 1.000 32.83783 214 SER C N 1
ATOM 5818 C CA . SER C 1 69 ? 37.70739 18.97100 52.20232 1.000 31.82281 214 SER C CA 1
ATOM 5819 C C . SER C 1 69 ? 36.82338 17.83971 51.68248 1.000 29.76549 214 SER C C 1
ATOM 5820 O O . SER C 1 69 ? 35.78992 18.08670 51.05046 1.000 31.12214 214 SER C O 1
ATOM 5823 N N . GLU C 1 70 ? 37.22549 16.59173 51.92851 1.000 30.94592 215 GLU C N 1
ATOM 5824 C CA . GLU C 1 70 ? 36.35642 15.45089 51.66374 1.000 30.32392 215 GLU C CA 1
ATOM 5825 C C . GLU C 1 70 ? 34.95067 15.72837 52.18085 1.000 28.02189 215 GLU C C 1
ATOM 5826 O O . GLU C 1 70 ? 33.96641 15.59925 51.44853 1.000 28.93596 215 GLU C O 1
ATOM 5832 N N . HIS C 1 71 ? 34.84864 16.15889 53.43926 1.000 28.97191 216 HIS C N 1
ATOM 5833 C CA . HIS C 1 71 ? 33.54363 16.34269 54.06570 1.000 24.50861 216 HIS C CA 1
ATOM 5834 C C . HIS C 1 71 ? 32.79466 17.51165 53.44448 1.000 22.97368 216 HIS C C 1
ATOM 5835 O O . HIS C 1 71 ? 31.61450 17.39470 53.09555 1.000 21.82803 216 HIS C O 1
ATOM 5842 N N . VAL C 1 72 ? 33.47448 18.64537 53.28116 1.000 21.12359 217 VAL C N 1
ATOM 5843 C CA . VAL C 1 72 ? 32.82052 19.83979 52.75885 1.000 23.87963 217 VAL C CA 1
ATOM 5844 C C . VAL C 1 72 ? 32.32175 19.62685 51.33506 1.000 29.83218 217 VAL C C 1
ATOM 5845 O O . VAL C 1 72 ? 31.27090 20.15600 50.95507 1.000 25.79584 217 VAL C O 1
ATOM 5849 N N . ASP C 1 73 ? 33.04672 18.84490 50.52910 1.000 27.71896 218 ASP C N 1
ATOM 5850 C CA . ASP C 1 73 ? 32.60952 18.61354 49.15665 1.000 28.83663 218 ASP C CA 1
ATOM 5851 C C . ASP C 1 73 ? 31.41088 17.67540 49.10072 1.000 26.69559 218 ASP C C 1
ATOM 5852 O O . ASP C 1 73 ? 30.48383 17.89608 48.31659 1.000 28.10761 218 ASP C O 1
ATOM 5857 N N . ALA C 1 74 ? 31.42796 16.61067 49.90249 1.000 19.93361 219 ALA C N 1
ATOM 5858 C CA . ALA C 1 74 ? 30.28225 15.71700 49.97725 1.000 27.03044 219 ALA C CA 1
ATOM 5859 C C . ALA C 1 74 ? 29.01106 16.47474 50.35772 1.000 27.00374 219 ALA C C 1
ATOM 5860 O O . ALA C 1 74 ? 27.94984 16.26122 49.75494 1.000 23.09558 219 ALA C O 1
ATOM 5862 N N . VAL C 1 75 ? 29.09537 17.37524 51.34311 1.000 23.57712 220 VAL C N 1
ATOM 5863 C CA . VAL C 1 75 ? 27.88487 18.04275 51.81587 1.000 18.53600 220 VAL C CA 1
ATOM 5864 C C . VAL C 1 75 ? 27.26407 18.88378 50.70972 1.000 19.20929 220 VAL C C 1
ATOM 5865 O O . VAL C 1 75 ? 26.04853 18.84096 50.48905 1.000 20.70905 220 VAL C O 1
ATOM 5869 N N . ASP C 1 76 ? 28.06943 19.63110 49.96500 1.000 20.33322 221 ASP C N 1
ATOM 5870 C CA . ASP C 1 76 ? 27.39041 20.50401 49.01453 1.000 25.76920 221 ASP C CA 1
ATOM 5871 C C . ASP C 1 76 ? 27.20801 19.89849 47.63191 1.000 23.79393 221 ASP C C 1
ATOM 5872 O O . ASP C 1 76 ? 26.51680 20.50096 46.80414 1.000 26.56372 221 ASP C O 1
ATOM 5877 N N . THR C 1 77 ? 27.74447 18.71373 47.36020 1.000 20.33311 222 THR C N 1
ATOM 5878 C CA . THR C 1 77 ? 27.27129 18.04450 46.15983 1.000 24.44013 222 THR C CA 1
ATOM 5879 C C . THR C 1 77 ? 25.85902 17.48839 46.34218 1.000 18.05271 222 THR C C 1
ATOM 5880 O O . THR C 1 77 ? 25.16632 17.28894 45.34354 1.000 20.51921 222 THR C O 1
ATOM 5884 N N . THR C 1 78 ? 25.38334 17.31095 47.58763 1.000 15.91097 223 THR C N 1
ATOM 5885 C CA . THR C 1 78 ? 24.00367 16.86455 47.79331 1.000 17.13417 223 THR C CA 1
ATOM 5886 C C . THR C 1 78 ? 22.98335 17.86270 47.27000 1.000 18.18483 223 THR C C 1
ATOM 5887 O O . THR C 1 78 ? 21.81211 17.50252 47.11796 1.000 18.48508 223 THR C O 1
ATOM 5891 N N . SER C 1 79 ? 23.37891 19.10777 47.01502 1.000 14.47307 224 SER C N 1
ATOM 5892 C CA . SER C 1 79 ? 22.43754 20.00809 46.36564 1.000 20.12833 224 SER C CA 1
ATOM 5893 C C . SER C 1 79 ? 22.17179 19.61523 44.92033 1.000 17.89891 224 SER C C 1
ATOM 5894 O O . SER C 1 79 ? 21.22779 20.12980 44.31919 1.000 15.47339 224 SER C O 1
ATOM 5897 N N . GLN C 1 80 ? 22.95809 18.71193 44.35095 1.000 18.91928 225 GLN C N 1
ATOM 5898 C CA . GLN C 1 80 ? 22.69932 18.23871 42.99728 1.000 19.41838 225 GLN C CA 1
ATOM 5899 C C . GLN C 1 80 ? 21.87934 16.95502 42.95032 1.000 20.11889 225 GLN C C 1
ATOM 5900 O O . GLN C 1 80 ? 21.62480 16.44586 41.86232 1.000 19.08324 225 GLN C O 1
ATOM 5906 N N . LEU C 1 81 ? 21.46122 16.42095 44.09212 1.000 23.16920 226 LEU C N 1
ATOM 5907 C CA . LEU C 1 81 ? 20.68430 15.19227 44.14821 1.000 18.52571 226 LEU C CA 1
ATOM 5908 C C . LEU C 1 81 ? 19.26793 15.49610 44.62951 1.000 18.31960 226 LEU C C 1
ATOM 5909 O O . LEU C 1 81 ? 19.00843 16.51144 45.27538 1.000 20.84914 226 LEU C O 1
ATOM 5914 N N . LEU C 1 82 ? 18.34297 14.60160 44.30808 1.000 16.62450 227 LEU C N 1
ATOM 5915 C CA . LEU C 1 82 ? 16.98531 14.73825 44.81879 1.000 14.29217 227 LEU C CA 1
ATOM 5916 C C . LEU C 1 82 ? 16.96027 14.60177 46.34415 1.000 17.18149 227 LEU C C 1
ATOM 5917 O O . LEU C 1 82 ? 16.44173 15.47866 47.05264 1.000 14.37151 227 LEU C O 1
ATOM 5922 N N . TYR C 1 83 ? 17.50993 13.50735 46.87164 1.000 15.13557 228 TYR C N 1
ATOM 5923 C CA . TYR C 1 83 ? 17.71171 13.41442 48.31240 1.000 13.33347 228 TYR C CA 1
ATOM 5924 C C . TYR C 1 83 ? 18.82546 12.42319 48.60083 1.000 13.44211 228 TYR C C 1
ATOM 5925 O O . TYR C 1 83 ? 19.17344 11.59376 47.75914 1.000 11.31972 228 TYR C O 1
ATOM 5934 N N . SER C 1 84 ? 19.39926 12.52927 49.79984 1.000 13.37921 229 SER C N 1
ATOM 5935 C CA . SER C 1 84 ? 20.50815 11.65115 50.13069 1.000 15.22340 229 SER C CA 1
ATOM 5936 C C . SER C 1 84 ? 20.57531 11.41067 51.62816 1.000 16.08281 229 SER C C 1
ATOM 5937 O O . SER C 1 84 ? 19.96657 12.12496 52.42445 1.000 13.36424 229 SER C O 1
ATOM 5940 N N . TYR C 1 85 ? 21.34593 10.38300 51.99621 1.000 12.89716 230 TYR C N 1
ATOM 5941 C CA . TYR C 1 85 ? 21.55175 10.01918 53.38842 1.000 12.62764 230 TYR C CA 1
ATOM 5942 C C . TYR C 1 85 ? 23.03903 9.84593 53.62217 1.000 13.21867 230 TYR C C 1
ATOM 5943 O O . TYR C 1 85 ? 23.68919 9.05254 52.93654 1.000 12.61405 230 TYR C O 1
ATOM 5952 N N . PHE C 1 86 ? 23.58391 10.62806 54.55421 1.000 15.92431 231 PHE C N 1
ATOM 5953 C CA . PHE C 1 86 ? 24.95790 10.40764 54.98090 1.000 12.99966 231 PHE C CA 1
ATOM 5954 C C . PHE C 1 86 ? 25.05628 9.16619 55.85004 1.000 15.92934 231 PHE C C 1
ATOM 5955 O O . PHE C 1 86 ? 26.03912 8.42736 55.78215 1.000 18.98516 231 PHE C O 1
ATOM 5963 N N . THR C 1 87 ? 24.06072 8.94828 56.69731 1.000 14.12687 232 THR C N 1
ATOM 5964 C CA . THR C 1 87 ? 23.95501 7.79569 57.56888 1.000 15.15392 232 THR C CA 1
ATOM 5965 C C . THR C 1 87 ? 22.48189 7.45193 57.62292 1.000 19.79381 232 THR C C 1
ATOM 5966 O O . THR C 1 87 ? 21.65986 8.15275 57.02840 1.000 18.09392 232 THR C O 1
ATOM 5970 N N . SER C 1 88 ? 22.14116 6.39346 58.37018 1.000 18.73974 233 SER C N 1
ATOM 5971 C CA . SER C 1 88 ? 20.74457 5.97501 58.46659 1.000 19.88875 233 SER C CA 1
ATOM 5972 C C . SER C 1 88 ? 19.83030 7.10749 58.87594 1.000 21.22040 233 SER C C 1
ATOM 5973 O O . SER C 1 88 ? 18.68217 7.15976 58.42654 1.000 23.22820 233 SER C O 1
ATOM 5976 N N . ASP C 1 89 ? 20.31989 8.02447 59.71754 1.000 20.59981 234 ASP C N 1
ATOM 5977 C CA . ASP C 1 89 ? 19.47555 9.01884 60.36726 1.000 21.17933 234 ASP C CA 1
ATOM 5978 C C . ASP C 1 89 ? 19.82760 10.46378 60.01349 1.000 19.35572 234 ASP C C 1
ATOM 5979 O O . ASP C 1 89 ? 19.28836 11.37730 60.63822 1.000 21.56015 234 ASP C O 1
ATOM 5984 N N . THR C 1 90 ? 20.71215 10.69939 59.04434 1.000 16.62786 235 THR C N 1
ATOM 5985 C CA . THR C 1 90 ? 21.13853 12.04264 58.65520 1.000 14.77199 235 THR C CA 1
ATOM 5986 C C . THR C 1 90 ? 20.83596 12.21711 57.17565 1.000 15.57559 235 THR C C 1
ATOM 5987 O O . THR C 1 90 ? 21.51672 11.62923 56.32791 1.000 15.08655 235 THR C O 1
ATOM 5991 N N . TYR C 1 91 ? 19.81467 13.01439 56.87371 1.000 15.92907 236 TYR C N 1
ATOM 5992 C CA . TYR C 1 91 ? 19.31563 13.23068 55.52393 1.000 15.78564 236 TYR C CA 1
ATOM 5993 C C . TYR C 1 91 ? 19.80893 14.56259 54.97874 1.000 18.61547 236 TYR C C 1
ATOM 5994 O O . TYR C 1 91 ? 20.26802 15.43748 55.71927 1.000 18.24280 236 TYR C O 1
ATOM 6003 N N . ALA C 1 92 ? 19.65851 14.71011 53.66481 1.000 14.93086 237 ALA C N 1
ATOM 6004 C CA . ALA C 1 92 ? 19.82057 15.96144 52.94291 1.000 17.07633 237 ALA C CA 1
ATOM 6005 C C . ALA C 1 92 ? 18.84128 15.95425 51.77061 1.000 18.08506 237 ALA C C 1
ATOM 6006 O O . ALA C 1 92 ? 18.55378 14.89470 51.19673 1.000 15.88043 237 ALA C O 1
ATOM 6008 N N . ASN C 1 93 ? 18.32582 17.13564 51.42468 1.000 13.77915 238 ASN C N 1
ATOM 6009 C CA . ASN C 1 93 ? 17.66267 17.33917 50.14526 1.000 16.72090 238 ASN C CA 1
ATOM 6010 C C . ASN C 1 93 ? 18.44895 18.39897 49.35047 1.000 17.18736 238 ASN C C 1
ATOM 6011 O O . ASN C 1 93 ? 19.56997 18.75582 49.72131 1.000 15.73747 238 ASN C O 1
ATOM 6016 N N . GLU C 1 94 ? 17.85519 18.89248 48.24830 1.000 17.82879 239 GLU C N 1
ATOM 6017 C CA . GLU C 1 94 ? 18.50030 19.90599 47.40052 1.000 21.78434 239 GLU C CA 1
ATOM 6018 C C . GLU C 1 94 ? 18.96299 21.13636 48.17019 1.000 21.14183 239 GLU C C 1
ATOM 6019 O O . GLU C 1 94 ? 19.87447 21.83980 47.71591 1.000 19.33492 239 GLU C O 1
ATOM 6025 N N . TYR C 1 95 ? 18.26868 21.48609 49.25315 1.000 14.00444 240 TYR C N 1
ATOM 6026 C CA . TYR C 1 95 ? 18.50575 22.74338 49.95297 1.000 21.68321 240 TYR C CA 1
ATOM 6027 C C . TYR C 1 95 ? 19.35368 22.58586 51.20325 1.000 21.91096 240 TYR C C 1
ATOM 6028 O O . TYR C 1 95 ? 19.64439 23.58950 51.86515 1.000 23.06620 240 TYR C O 1
ATOM 6037 N N . SER C 1 96 ? 19.76219 21.35808 51.53295 1.000 20.71531 241 SER C N 1
ATOM 6038 C CA . SER C 1 96 ? 20.42677 21.10481 52.80350 1.000 16.05223 241 SER C CA 1
ATOM 6039 C C . SER C 1 96 ? 21.78572 21.78206 52.85615 1.000 17.69933 241 SER C C 1
ATOM 6040 O O . SER C 1 96 ? 22.16279 22.34665 53.88974 1.000 19.96600 241 SER C O 1
ATOM 6043 N N . ALA C 1 97 ? 22.51431 21.77751 51.74070 1.000 18.85783 242 ALA C N 1
ATOM 6044 C CA . ALA C 1 97 ? 23.85196 22.36589 51.71242 1.000 17.95987 242 ALA C CA 1
ATOM 6045 C C . ALA C 1 97 ? 23.81024 23.86610 51.99066 1.000 20.69276 242 ALA C C 1
ATOM 6046 O O . ALA C 1 97 ? 24.61886 24.37918 52.77366 1.000 22.16205 242 ALA C O 1
ATOM 6048 N N . ARG C 1 98 ? 22.85846 24.58292 51.38276 1.000 22.94531 243 ARG C N 1
ATOM 6049 C CA . ARG C 1 98 ? 22.71049 26.00603 51.68789 1.000 23.49475 243 ARG C CA 1
ATOM 6050 C C . ARG C 1 98 ? 22.28057 26.21210 53.13417 1.000 21.29700 243 ARG C C 1
ATOM 6051 O O . ARG C 1 98 ? 22.83688 27.06397 53.83191 1.000 21.56001 243 ARG C O 1
ATOM 6059 N N . ALA C 1 99 ? 21.30287 25.43552 53.60851 1.000 18.34122 244 ALA C N 1
ATOM 6060 C CA . ALA C 1 99 ? 20.85355 25.59438 54.98520 1.000 17.75348 244 ALA C CA 1
ATOM 6061 C C . ALA C 1 99 ? 22.01519 25.42319 55.96019 1.000 24.73004 244 ALA C C 1
ATOM 6062 O O . ALA C 1 99 ? 22.19544 26.23257 56.87916 1.000 24.73139 244 ALA C O 1
ATOM 6064 N N . ALA C 1 100 ? 22.82528 24.37844 55.76241 1.000 18.86816 245 ALA C N 1
ATOM 6065 C CA . ALA C 1 100 ? 23.95441 24.14780 56.64445 1.000 18.06212 245 ALA C CA 1
ATOM 6066 C C . ALA C 1 100 ? 24.99618 25.24188 56.48864 1.000 20.64144 245 ALA C C 1
ATOM 6067 O O . ALA C 1 100 ? 25.67960 25.57428 57.46081 1.000 21.70363 245 ALA C O 1
ATOM 6069 N N . ARG C 1 101 ? 25.11687 25.82179 55.28913 1.000 18.19574 246 ARG C N 1
ATOM 6070 C CA . ARG C 1 101 ? 26.04912 26.93014 55.09787 1.000 22.90695 246 ARG C CA 1
ATOM 6071 C C . ARG C 1 101 ? 25.54746 28.19794 55.78967 1.000 28.02625 246 ARG C C 1
ATOM 6072 O O . ARG C 1 101 ? 26.34294 28.95148 56.36127 1.000 29.89701 246 ARG C O 1
ATOM 6080 N N . LEU C 1 102 ? 24.23390 28.44361 55.75173 1.000 22.82978 247 LEU C N 1
ATOM 6081 C CA . LEU C 1 102 ? 23.65814 29.57155 56.47475 1.000 27.92878 247 LEU C CA 1
ATOM 6082 C C . LEU C 1 102 ? 23.79477 29.39901 57.98335 1.000 29.38217 247 LEU C C 1
ATOM 6083 O O . LEU C 1 102 ? 24.14114 30.35222 58.68847 1.000 26.18446 247 LEU C O 1
ATOM 6088 N N . ALA C 1 103 ? 23.52471 28.19998 58.50351 1.000 23.41620 248 ALA C N 1
ATOM 6089 C CA . ALA C 1 103 ? 23.65503 28.00143 59.94433 1.000 26.23329 248 ALA C CA 1
ATOM 6090 C C . ALA C 1 103 ? 25.07951 28.28852 60.40699 1.000 26.50451 248 ALA C C 1
ATOM 6091 O O . ALA C 1 103 ? 25.28745 28.95272 61.43172 1.000 25.92529 248 ALA C O 1
ATOM 6093 N N . ALA C 1 104 ? 26.07084 27.81638 59.64920 1.000 23.98301 249 ALA C N 1
ATOM 6094 C CA . ALA C 1 104 ? 27.46551 28.06311 60.00206 1.000 26.48190 249 ALA C CA 1
ATOM 6095 C C . ALA C 1 104 ? 27.84356 29.52448 59.78574 1.000 26.63295 249 ALA C C 1
ATOM 6096 O O . ALA C 1 104 ? 28.60388 30.09437 60.57026 1.000 26.98795 249 ALA C O 1
ATOM 6098 N N . GLY C 1 105 ? 27.34578 30.13842 58.70873 1.000 30.50800 250 GLY C N 1
ATOM 6099 C CA . GLY C 1 105 ? 27.61590 31.54924 58.47344 1.000 27.57176 250 GLY C CA 1
ATOM 6100 C C . GLY C 1 105 ? 27.02763 32.44437 59.54892 1.000 33.78453 250 GLY C C 1
ATOM 6101 O O . GLY C 1 105 ? 27.64120 33.43852 59.94668 1.000 35.55253 250 GLY C O 1
ATOM 6102 N N . LEU C 1 106 ? 25.83489 32.09762 60.04258 1.000 31.29650 251 LEU C N 1
ATOM 6103 C CA . LEU C 1 106 ? 25.21815 32.87738 61.10723 1.000 32.57982 251 LEU C CA 1
ATOM 6104 C C . LEU C 1 106 ? 26.03925 32.78750 62.38440 1.000 33.75263 251 LEU C C 1
ATOM 6105 O O . LEU C 1 106 ? 26.36903 33.81049 62.99309 1.000 35.21628 251 LEU C O 1
ATOM 6110 N N . CYS C 1 107 ? 26.38690 31.56323 62.79395 1.000 31.20140 252 CYS C N 1
ATOM 6111 C CA . CYS C 1 107 ? 27.25426 31.35633 63.95269 1.000 29.68394 252 CYS C CA 1
ATOM 6112 C C . CYS C 1 107 ? 28.58747 32.07204 63.81397 1.000 36.27990 252 CYS C C 1
ATOM 6113 O O . CYS C 1 107 ? 29.13094 32.57892 64.80141 1.000 40.15982 252 CYS C O 1
ATOM 6116 N N . ALA C 1 108 ? 29.16220 32.06401 62.61411 1.000 32.79335 253 ALA C N 1
ATOM 6117 C CA . ALA C 1 108 ? 30.46337 32.68751 62.43568 1.000 32.97477 253 ALA C CA 1
ATOM 6118 C C . ALA C 1 108 ? 30.36428 34.20519 62.54992 1.000 41.90067 253 ALA C C 1
ATOM 6119 O O . ALA C 1 108 ? 31.24670 34.84717 63.14071 1.000 38.56811 253 ALA C O 1
ATOM 6121 N N . ASP C 1 109 ? 29.29392 34.79552 62.00021 1.000 39.06283 254 ASP C N 1
ATOM 6122 C CA . ASP C 1 109 ? 29.13034 36.24597 62.04409 1.000 40.12222 254 ASP C CA 1
ATOM 6123 C C . ASP C 1 109 ? 28.68020 36.74816 63.40829 1.000 43.02392 254 ASP C C 1
ATOM 6124 O O . ASP C 1 109 ? 28.93088 37.90867 63.74156 1.000 46.34511 254 ASP C O 1
ATOM 6129 N N . LEU C 1 110 ? 27.99129 35.91819 64.19037 1.000 41.58115 255 LEU C N 1
ATOM 6130 C CA . LEU C 1 110 ? 27.76711 36.24346 65.59347 1.000 41.08667 255 LEU C CA 1
ATOM 6131 C C . LEU C 1 110 ? 29.07178 36.17346 66.36859 1.000 46.54181 255 LEU C C 1
ATOM 6132 O O . LEU C 1 110 ? 29.39188 37.07336 67.15063 1.000 51.58870 255 LEU C O 1
ATOM 6137 N N . ALA C 1 111 ? 29.83974 35.10287 66.15435 1.000 43.82477 256 ALA C N 1
ATOM 6138 C CA . ALA C 1 111 ? 31.08064 34.91166 66.89104 1.000 48.21121 256 ALA C CA 1
ATOM 6139 C C . ALA C 1 111 ? 32.03573 36.07614 66.67711 1.000 49.37406 256 ALA C C 1
ATOM 6140 O O . ALA C 1 111 ? 32.66917 36.54078 67.62939 1.000 53.04424 256 ALA C O 1
ATOM 6142 N N . THR C 1 112 ? 32.16004 36.56302 65.44028 1.000 44.75316 257 THR C N 1
ATOM 6143 C CA . THR C 1 112 ? 33.01058 37.72556 65.21722 1.000 47.03041 257 THR C CA 1
ATOM 6144 C C . THR C 1 112 ? 32.44935 38.95483 65.92677 1.000 53.59213 257 THR C C 1
ATOM 6145 O O . THR C 1 112 ? 33.17713 39.66585 66.62482 1.000 54.07608 257 THR C O 1
ATOM 6149 N N . ASP C 1 113 ? 31.14444 39.19387 65.79798 1.000 53.14352 258 ASP C N 1
ATOM 6150 C CA . ASP C 1 113 ? 30.55252 40.39329 66.37932 1.000 50.90082 258 ASP C CA 1
ATOM 6151 C C . ASP C 1 113 ? 30.58277 40.35503 67.89950 1.000 52.09536 258 ASP C C 1
ATOM 6152 O O . ASP C 1 113 ? 30.91660 41.35800 68.53558 1.000 63.73647 258 ASP C O 1
ATOM 6157 N N . ILE C 1 114 ? 30.23815 39.21593 68.50228 1.000 51.06506 259 ILE C N 1
ATOM 6158 C CA . ILE C 1 114 ? 30.14245 39.14980 69.95924 1.000 49.57746 259 ILE C CA 1
ATOM 6159 C C . ILE C 1 114 ? 31.51730 39.29406 70.59450 1.000 50.78284 259 ILE C C 1
ATOM 6160 O O . ILE C 1 114 ? 31.68588 40.00887 71.58910 1.000 59.09587 259 ILE C O 1
ATOM 6165 N N . PHE C 1 115 ? 32.52260 38.62979 70.02712 1.000 53.93100 260 PHE C N 1
ATOM 6166 C CA . PHE C 1 115 ? 33.86672 38.69727 70.59213 1.000 56.68517 260 PHE C CA 1
ATOM 6167 C C . PHE C 1 115 ? 34.47076 40.08535 70.43322 1.000 56.38938 260 PHE C C 1
ATOM 6168 O O . PHE C 1 115 ? 35.08764 40.61277 71.36545 1.000 56.71646 260 PHE C O 1
ATOM 6176 N N . THR C 1 116 ? 34.32038 40.68297 69.26137 1.000 55.30593 261 THR C N 1
ATOM 6177 C CA . THR C 1 116 ? 34.83387 42.01882 69.01489 1.000 57.10950 261 THR C CA 1
ATOM 6178 C C . THR C 1 116 ? 33.95472 43.10758 69.64183 1.000 58.50820 261 THR C C 1
ATOM 6179 O O . THR C 1 116 ? 34.14582 44.29657 69.36440 1.000 54.44665 261 THR C O 1
ATOM 6183 N N . GLY C 1 117 ? 33.00590 42.72600 70.49258 1.000 55.49693 262 GLY C N 1
ATOM 6184 C CA . GLY C 1 117 ? 32.25725 43.68048 71.27604 1.000 55.89019 262 GLY C CA 1
ATOM 6185 C C . GLY C 1 117 ? 31.17533 44.43141 70.53955 1.000 57.25942 262 GLY C C 1
ATOM 6186 O O . GLY C 1 117 ? 30.56044 45.32265 71.13440 1.000 55.88903 262 GLY C O 1
ATOM 6187 N N . ARG C 1 118 ? 30.91562 44.10787 69.27007 1.000 62.77297 263 ARG C N 1
ATOM 6188 C CA . ARG C 1 118 ? 29.83771 44.76313 68.53908 1.000 55.76802 263 ARG C CA 1
ATOM 6189 C C . ARG C 1 118 ? 28.45669 44.44072 69.09593 1.000 57.87151 263 ARG C C 1
ATOM 6190 O O . ARG C 1 118 ? 27.49008 45.09700 68.69658 1.000 54.03795 263 ARG C O 1
ATOM 6198 N N . VAL C 1 119 ? 28.33654 43.45621 69.98930 1.000 52.72199 264 VAL C N 1
ATOM 6199 C CA . VAL C 1 119 ? 27.11306 43.25612 70.75988 1.000 51.81822 264 VAL C CA 1
ATOM 6200 C C . VAL C 1 119 ? 27.46351 42.39386 71.96256 1.000 52.94961 264 VAL C C 1
ATOM 6201 O O . VAL C 1 119 ? 28.43684 41.63683 71.93660 1.000 56.32918 264 VAL C O 1
ATOM 6205 N N . LYS C 1 120 ? 26.67798 42.52728 73.03456 1.000 51.42950 265 LYS C N 1
ATOM 6206 C CA . LYS C 1 120 ? 26.99366 41.80605 74.26423 1.000 58.55260 265 LYS C CA 1
ATOM 6207 C C . LYS C 1 120 ? 26.96771 40.30112 74.03395 1.000 59.70837 265 LYS C C 1
ATOM 6208 O O . LYS C 1 120 ? 27.93173 39.59028 74.34854 1.000 53.15336 265 LYS C O 1
ATOM 6214 N N . ASN C 1 121 ? 25.87763 39.79827 73.46922 1.000 58.36032 266 ASN C N 1
ATOM 6215 C CA . ASN C 1 121 ? 25.71660 38.36410 73.33072 1.000 55.70253 266 ASN C CA 1
ATOM 6216 C C . ASN C 1 121 ? 24.80699 38.08893 72.13503 1.000 55.66462 266 ASN C C 1
ATOM 6217 O O . ASN C 1 121 ? 24.52786 38.98027 71.32432 1.000 53.06064 266 ASN C O 1
ATOM 6222 N N . GLY C 1 122 ? 24.35614 36.84400 72.01696 1.000 48.88377 267 GLY C N 1
ATOM 6223 C CA . GLY C 1 122 ? 23.64690 36.43360 70.82293 1.000 51.29255 267 GLY C CA 1
ATOM 6224 C C . GLY C 1 122 ? 23.12004 35.02020 70.91772 1.000 45.94698 267 GLY C C 1
ATOM 6225 O O . GLY C 1 122 ? 23.61867 34.18803 71.68665 1.000 41.76151 267 GLY C O 1
ATOM 6226 N N . PHE C 1 123 ? 22.08557 34.76769 70.12233 1.000 41.81781 268 PHE C N 1
ATOM 6227 C CA . PHE C 1 123 ? 21.47203 33.45461 69.99522 1.000 39.09355 268 PHE C CA 1
ATOM 6228 C C . PHE C 1 123 ? 21.43523 33.11375 68.51424 1.000 44.21553 268 PHE C C 1
ATOM 6229 O O . PHE C 1 123 ? 20.89316 33.88388 67.71165 1.000 41.48233 268 PHE C O 1
ATOM 6237 N N . ALA C 1 124 ? 22.04893 31.98832 68.14835 1.000 42.61629 269 ALA C N 1
ATOM 6238 C CA . ALA C 1 124 ? 22.02901 31.48988 66.77799 1.000 34.88723 269 ALA C CA 1
ATOM 6239 C C . ALA C 1 124 ? 20.90614 30.46080 66.68396 1.000 34.97849 269 ALA C C 1
ATOM 6240 O O . ALA C 1 124 ? 20.98828 29.37345 67.27260 1.000 31.53795 269 ALA C O 1
ATOM 6242 N N . LEU C 1 125 ? 19.84487 30.82655 65.96758 1.000 30.71433 270 LEU C N 1
ATOM 6243 C CA . LEU C 1 125 ? 18.62521 30.02912 65.89623 1.000 35.36478 270 LEU C CA 1
ATOM 6244 C C . LEU C 1 125 ? 18.66634 29.25451 64.57510 1.000 36.46809 270 LEU C C 1
ATOM 6245 O O . LEU C 1 125 ? 18.07750 29.65065 63.56075 1.000 26.40541 270 LEU C O 1
ATOM 6250 N N . VAL C 1 126 ? 19.38335 28.11736 64.59920 1.000 28.83846 271 VAL C N 1
ATOM 6251 C CA . VAL C 1 126 ? 19.88516 27.49548 63.37881 1.000 29.06247 271 VAL C CA 1
ATOM 6252 C C . VAL C 1 126 ? 19.47738 26.03636 63.27261 1.000 25.80497 271 VAL C C 1
ATOM 6253 O O . VAL C 1 126 ? 19.28024 25.33097 64.26930 1.000 26.73644 271 VAL C O 1
ATOM 6257 N N . ARG C 1 127 ? 19.41126 25.58111 62.02792 1.000 25.83997 272 ARG C N 1
ATOM 6258 C CA . ARG C 1 127 ? 19.11206 24.23200 61.61396 1.000 21.28466 272 ARG C CA 1
ATOM 6259 C C . ARG C 1 127 ? 19.97568 24.01850 60.38523 1.000 20.29167 272 ARG C C 1
ATOM 6260 O O . ARG C 1 127 ? 20.11332 24.94272 59.57416 1.000 18.55331 272 ARG C O 1
ATOM 6268 N N . PRO C 1 128 ? 20.55624 22.82433 60.20186 1.000 17.59197 273 PRO C N 1
ATOM 6269 C CA . PRO C 1 128 ? 20.58345 21.65378 61.07931 1.000 16.58563 273 PRO C CA 1
ATOM 6270 C C . PRO C 1 128 ? 21.56168 21.84617 62.23552 1.000 20.31444 273 PRO C C 1
ATOM 6271 O O . PRO C 1 128 ? 22.36993 22.76825 62.19468 1.000 20.80982 273 PRO C O 1
ATOM 6275 N N . PRO C 1 129 ? 21.49629 21.00355 63.24702 1.000 18.74723 274 PRO C N 1
ATOM 6276 C CA . PRO C 1 129 ? 22.44786 21.13629 64.36459 1.000 22.41544 274 PRO C CA 1
ATOM 6277 C C . PRO C 1 129 ? 23.86350 20.73128 63.94963 1.000 27.90887 274 PRO C C 1
ATOM 6278 O O . PRO C 1 129 ? 24.09363 20.33716 62.79261 1.000 22.40234 274 PRO C O 1
ATOM 6282 N N . GLY C 1 130 ? 24.81367 20.81632 64.88329 1.000 19.32298 275 GLY C N 1
ATOM 6283 C CA . GLY C 1 130 ? 26.20984 20.65044 64.54329 1.000 23.38831 275 GLY C CA 1
ATOM 6284 C C . GLY C 1 130 ? 27.05631 19.72877 65.40377 1.000 22.94289 275 GLY C C 1
ATOM 6285 O O . GLY C 1 130 ? 28.05893 19.19483 64.91916 1.000 22.77732 275 GLY C O 1
ATOM 6286 N N . HIS C 1 131 ? 26.68356 19.51250 66.66472 1.000 23.67008 276 HIS C N 1
ATOM 6287 C CA . HIS C 1 131 ? 27.68770 19.03358 67.60672 1.000 21.71290 276 HIS C CA 1
ATOM 6288 C C . HIS C 1 131 ? 28.10517 17.58373 67.36758 1.000 24.69428 276 HIS C C 1
ATOM 6289 O O . HIS C 1 131 ? 29.15791 17.18742 67.87984 1.000 23.05535 276 HIS C O 1
ATOM 6296 N N . HIS C 1 132 ? 27.36727 16.80823 66.55490 1.000 21.12428 277 HIS C N 1
ATOM 6297 C CA . HIS C 1 132 ? 27.79741 15.46061 66.17957 1.000 18.67735 277 HIS C CA 1
ATOM 6298 C C . HIS C 1 132 ? 28.63817 15.40140 64.90423 1.000 21.79384 277 HIS C C 1
ATOM 6299 O O . HIS C 1 132 ? 29.21224 14.34944 64.61884 1.000 19.58638 277 HIS C O 1
ATOM 6306 N N . ALA C 1 133 ? 28.72181 16.47271 64.11789 1.000 18.58018 278 ALA C N 1
ATOM 6307 C CA . ALA C 1 133 ? 29.56556 16.43617 62.92626 1.000 20.68749 278 ALA C CA 1
ATOM 6308 C C . ALA C 1 133 ? 31.03206 16.50802 63.33965 1.000 20.46746 278 ALA C C 1
ATOM 6309 O O . ALA C 1 133 ? 31.43353 17.43086 64.05623 1.000 18.00478 278 ALA C O 1
ATOM 6311 N N . GLY C 1 134 ? 31.82459 15.53045 62.90500 1.000 18.94521 279 GLY C N 1
ATOM 6312 C CA . GLY C 1 134 ? 33.24403 15.49543 63.18758 1.000 20.94697 279 GLY C CA 1
ATOM 6313 C C . GLY C 1 134 ? 34.06030 16.11306 62.07135 1.000 24.00996 279 GLY C C 1
ATOM 6314 O O . GLY C 1 134 ? 33.54243 16.82794 61.20921 1.000 23.93245 279 GLY C O 1
ATOM 6315 N N . VAL C 1 135 ? 35.36938 15.83076 62.09139 1.000 24.30725 280 VAL C N 1
ATOM 6316 C CA . VAL C 1 135 ? 36.25207 16.36262 61.04961 1.000 27.30947 280 VAL C CA 1
ATOM 6317 C C . VAL C 1 135 ? 35.82099 15.85217 59.67965 1.000 22.34325 280 VAL C C 1
ATOM 6318 O O . VAL C 1 135 ? 35.95317 16.55850 58.67618 1.000 21.42331 280 VAL C O 1
ATOM 6322 N N . ARG C 1 136 ? 35.21502 14.66185 59.63172 1.000 25.32928 281 ARG C N 1
ATOM 6323 C CA . ARG C 1 136 ? 35.03993 13.89562 58.40317 1.000 27.13056 281 ARG C CA 1
ATOM 6324 C C . ARG C 1 136 ? 33.63700 13.32672 58.21152 1.000 28.08329 281 ARG C C 1
ATOM 6325 O O . ARG C 1 136 ? 33.32040 12.88232 57.10180 1.000 29.94501 281 ARG C O 1
ATOM 6333 N N . HIS C 1 137 ? 32.79602 13.31946 59.24379 1.000 23.96126 282 HIS C N 1
ATOM 6334 C CA . HIS C 1 137 ? 31.50913 12.63595 59.22197 1.000 24.18477 282 HIS C CA 1
ATOM 6335 C C . HIS C 1 137 ? 30.36587 13.60960 59.48764 1.000 23.75641 282 HIS C C 1
ATOM 6336 O O . HIS C 1 137 ? 30.37730 14.32916 60.49260 1.000 18.82879 282 HIS C O 1
ATOM 6343 N N . ALA C 1 138 ? 29.38058 13.62716 58.59168 1.000 24.47415 283 ALA C N 1
ATOM 6344 C CA . ALA C 1 138 ? 28.05663 14.14555 58.92347 1.000 22.56373 283 ALA C CA 1
ATOM 6345 C C . ALA C 1 138 ? 27.27406 13.02175 59.59692 1.000 18.81729 283 ALA C C 1
ATOM 6346 O O . ALA C 1 138 ? 27.16609 11.93398 59.03516 1.000 18.43220 283 ALA C O 1
ATOM 6348 N N . MET C 1 139 ? 26.75829 13.25828 60.80261 1.000 21.11198 284 MET C N 1
ATOM 6349 C CA . MET C 1 139 ? 26.01039 12.21715 61.49905 1.000 21.26978 284 MET C CA 1
ATOM 6350 C C . MET C 1 139 ? 25.19752 12.82223 62.63700 1.000 19.15926 284 MET C C 1
ATOM 6351 O O . MET C 1 139 ? 25.35856 13.98894 62.99606 1.000 21.14855 284 MET C O 1
ATOM 6356 N N . GLY C 1 140 ? 24.32134 11.99866 63.20226 1.000 20.00279 285 GLY C N 1
ATOM 6357 C CA . GLY C 1 140 ? 23.43718 12.45374 64.27617 1.000 21.33130 285 GLY C CA 1
ATOM 6358 C C . GLY C 1 140 ? 22.64762 13.70819 63.96779 1.000 22.17592 285 GLY C C 1
ATOM 6359 O O . GLY C 1 140 ? 22.50627 14.58009 64.83230 1.000 20.83477 285 GLY C O 1
ATOM 6360 N N . PHE C 1 141 ? 22.14208 13.83132 62.74685 1.000 20.01743 286 PHE C N 1
ATOM 6361 C CA . PHE C 1 141 ? 21.31359 14.94359 62.25721 1.000 18.81719 286 PHE C CA 1
ATOM 6362 C C . PHE C 1 141 ? 22.16588 16.14384 61.88129 1.000 17.61191 286 PHE C C 1
ATOM 6363 O O . PHE C 1 141 ? 21.60678 17.15376 61.41174 1.000 16.95230 286 PHE C O 1
ATOM 6371 N N . CYS C 1 142 ? 23.48369 16.07750 62.04025 1.000 15.46931 287 CYS C N 1
ATOM 6372 C CA . CYS C 1 142 ? 24.34923 17.24164 61.90949 1.000 17.05479 287 CYS C CA 1
ATOM 6373 C C . CYS C 1 142 ? 25.16750 17.14632 60.63725 1.000 19.30549 287 CYS C C 1
ATOM 6374 O O . CYS C 1 142 ? 25.71578 16.08574 60.33050 1.000 19.52597 287 CYS C O 1
ATOM 6377 N N . LEU C 1 143 ? 25.25512 18.25916 59.90706 1.000 19.45682 288 LEU C N 1
ATOM 6378 C CA . LEU C 1 143 ? 26.00499 18.31811 58.65873 1.000 16.06764 288 LEU C CA 1
ATOM 6379 C C . LEU C 1 143 ? 27.35581 19.00563 58.82346 1.000 19.73047 288 LEU C C 1
ATOM 6380 O O . LEU C 1 143 ? 28.38155 18.45959 58.41357 1.000 19.16903 288 LEU C O 1
ATOM 6385 N N . HIS C 1 144 ? 27.36799 20.22245 59.36649 1.000 19.13235 289 HIS C N 1
ATOM 6386 C CA . HIS C 1 144 ? 28.58181 20.95951 59.69124 1.000 21.46825 289 HIS C CA 1
ATOM 6387 C C . HIS C 1 144 ? 28.54645 21.31657 61.16646 1.000 17.79123 289 HIS C C 1
ATOM 6388 O O . HIS C 1 144 ? 27.47420 21.54915 61.72523 1.000 17.98684 289 HIS C O 1
ATOM 6395 N N . ASN C 1 145 ? 29.71684 21.38522 61.79596 1.000 20.42868 290 ASN C N 1
ATOM 6396 C CA . ASN C 1 145 ? 29.76805 21.57358 63.24600 1.000 21.43383 290 ASN C CA 1
ATOM 6397 C C . ASN C 1 145 ? 29.80796 23.06728 63.55411 1.000 22.14453 290 ASN C C 1
ATOM 6398 O O . ASN C 1 145 ? 30.86846 23.69541 63.53847 1.000 23.09587 290 ASN C O 1
ATOM 6403 N N . ASN C 1 146 ? 28.63730 23.61641 63.88529 1.000 23.37719 291 ASN C N 1
ATOM 6404 C CA . ASN C 1 146 ? 28.46826 25.05947 64.02601 1.000 25.87495 291 ASN C CA 1
ATOM 6405 C C . ASN C 1 146 ? 29.28667 25.61552 65.18290 1.000 24.95550 291 ASN C C 1
ATOM 6406 O O . ASN C 1 146 ? 29.98100 26.62387 65.03076 1.000 26.99210 291 ASN C O 1
ATOM 6411 N N . ALA C 1 147 ? 29.19513 24.98536 66.35560 1.000 27.59127 292 ALA C N 1
ATOM 6412 C CA . ALA C 1 147 ? 29.99571 25.41359 67.49853 1.000 26.39593 292 ALA C CA 1
ATOM 6413 C C . ALA C 1 147 ? 31.48821 25.41408 67.15954 1.000 30.03592 292 ALA C C 1
ATOM 6414 O O . ALA C 1 147 ? 32.19235 26.40570 67.39921 1.000 30.13824 292 ALA C O 1
ATOM 6416 N N . ALA C 1 148 ? 31.98925 24.31638 66.58139 1.000 28.57032 293 ALA C N 1
ATOM 6417 C CA . ALA C 1 148 ? 33.40739 24.26286 66.23198 1.000 25.41182 293 ALA C CA 1
ATOM 6418 C C . ALA C 1 148 ? 33.78853 25.37394 65.25604 1.000 26.29133 293 ALA C C 1
ATOM 6419 O O . ALA C 1 148 ? 34.85144 25.99039 65.39535 1.000 27.07937 293 ALA C O 1
ATOM 6421 N N . VAL C 1 149 ? 32.92731 25.66107 64.27451 1.000 25.26682 294 VAL C N 1
ATOM 6422 C CA . VAL C 1 149 ? 33.23393 26.73018 63.32874 1.000 25.81508 294 VAL C CA 1
ATOM 6423 C C . VAL C 1 149 ? 33.28446 28.07087 64.04827 1.000 29.30541 294 VAL C C 1
ATOM 6424 O O . VAL C 1 149 ? 34.15162 28.90553 63.77074 1.000 34.14948 294 VAL C O 1
ATOM 6428 N N . ALA C 1 150 ? 32.38672 28.28316 65.01255 1.000 27.13872 295 ALA C N 1
ATOM 6429 C CA . ALA C 1 150 ? 32.37031 29.55290 65.73285 1.000 29.50514 295 ALA C CA 1
ATOM 6430 C C . ALA C 1 150 ? 33.60719 29.71082 66.61384 1.000 30.87762 295 ALA C C 1
ATOM 6431 O O . ALA C 1 150 ? 34.14563 30.81280 66.74354 1.000 29.66818 295 ALA C O 1
ATOM 6433 N N . ALA C 1 151 ? 34.07318 28.62645 67.23110 1.000 30.40844 296 ALA C N 1
ATOM 6434 C CA . ALA C 1 151 ? 35.26936 28.72910 68.05759 1.000 31.34421 296 ALA C CA 1
ATOM 6435 C C . ALA C 1 151 ? 36.48593 29.08752 67.21561 1.000 33.98749 296 ALA C C 1
ATOM 6436 O O . ALA C 1 151 ? 37.31530 29.90227 67.62993 1.000 36.81556 296 ALA C O 1
ATOM 6438 N N . LEU C 1 152 ? 36.60506 28.50937 66.02521 1.000 32.65493 297 LEU C N 1
ATOM 6439 C CA . LEU C 1 152 ? 37.80017 28.76736 65.23562 1.000 37.77982 297 LEU C CA 1
ATOM 6440 C C . LEU C 1 152 ? 37.73499 30.12061 64.55530 1.000 35.94068 297 LEU C C 1
ATOM 6441 O O . LEU C 1 152 ? 38.77371 30.74663 64.32620 1.000 42.22401 297 LEU C O 1
ATOM 6446 N N . VAL C 1 153 ? 36.53068 30.58634 64.23483 1.000 36.41177 298 VAL C N 1
ATOM 6447 C CA . VAL C 1 153 ? 36.37557 31.93799 63.72063 1.000 34.06431 298 VAL C CA 1
ATOM 6448 C C . VAL C 1 153 ? 36.68216 32.94698 64.81671 1.000 39.05804 298 VAL C C 1
ATOM 6449 O O . VAL C 1 153 ? 37.30036 33.98737 64.56855 1.000 40.66943 298 VAL C O 1
ATOM 6453 N N . ALA C 1 154 ? 36.27597 32.64078 66.05073 1.000 36.62379 299 ALA C N 1
ATOM 6454 C CA . ALA C 1 154 ? 36.59674 33.50263 67.18292 1.000 40.28638 299 ALA C CA 1
ATOM 6455 C C . ALA C 1 154 ? 38.10313 33.61091 67.37805 1.000 45.70185 299 ALA C C 1
ATOM 6456 O O . ALA C 1 154 ? 38.64595 34.71296 67.51715 1.000 48.80575 299 ALA C O 1
ATOM 6458 N N . GLN C 1 155 ? 38.80008 32.47372 67.37809 1.000 43.16485 300 GLN C N 1
ATOM 6459 C CA . GLN C 1 155 ? 40.25161 32.50586 67.52160 1.000 43.64390 300 GLN C CA 1
ATOM 6460 C C . GLN C 1 155 ? 40.90237 33.30392 66.40585 1.000 46.05907 300 GLN C C 1
ATOM 6461 O O . GLN C 1 155 ? 41.79668 34.11762 66.65869 1.000 53.18158 300 GLN C O 1
ATOM 6467 N N . ALA C 1 156 ? 40.46302 33.08879 65.16461 1.000 46.72983 301 ALA C N 1
ATOM 6468 C CA . ALA C 1 156 ? 40.98897 33.85376 64.04302 1.000 47.86482 301 ALA C CA 1
ATOM 6469 C C . ALA C 1 156 ? 40.79708 35.35554 64.22762 1.000 45.70740 301 ALA C C 1
ATOM 6470 O O . ALA C 1 156 ? 41.51691 36.14288 63.60516 1.000 49.84534 301 ALA C O 1
ATOM 6472 N N . ALA C 1 157 ? 39.84647 35.77188 65.05941 1.000 42.55825 302 ALA C N 1
ATOM 6473 C CA . ALA C 1 157 ? 39.69734 37.17337 65.42008 1.000 51.62951 302 ALA C CA 1
ATOM 6474 C C . ALA C 1 157 ? 40.44491 37.52713 66.70578 1.000 56.48902 302 ALA C C 1
ATOM 6475 O O . ALA C 1 157 ? 40.17332 38.57468 67.30129 1.000 57.11067 302 ALA C O 1
ATOM 6477 N N . GLY C 1 158 ? 41.36677 36.67286 67.15274 1.000 54.55174 303 GLY C N 1
ATOM 6478 C CA . GLY C 1 158 ? 42.21442 36.98093 68.28352 1.000 48.13938 303 GLY C CA 1
ATOM 6479 C C . GLY C 1 158 ? 41.77197 36.42638 69.62113 1.000 55.90690 303 GLY C C 1
ATOM 6480 O O . GLY C 1 158 ? 42.43386 36.70417 70.62947 1.000 58.36379 303 GLY C O 1
ATOM 6481 N N . ALA C 1 159 ? 40.67906 35.66718 69.67373 1.000 52.58574 304 ALA C N 1
ATOM 6482 C CA . ALA C 1 159 ? 40.29886 34.98385 70.90660 1.000 52.86190 304 ALA C CA 1
ATOM 6483 C C . ALA C 1 159 ? 41.30219 33.86909 71.17464 1.000 54.55471 304 ALA C C 1
ATOM 6484 O O . ALA C 1 159 ? 41.41148 32.92121 70.39412 1.000 53.38110 304 ALA C O 1
ATOM 6486 N N . LYS C 1 160 ? 42.06682 33.98186 72.25758 1.000 55.49844 305 LYS C N 1
ATOM 6487 C CA . LYS C 1 160 ? 43.12257 33.00071 72.46959 1.000 54.19737 305 LYS C CA 1
ATOM 6488 C C . LYS C 1 160 ? 42.61787 31.74045 73.15010 1.000 54.87645 305 LYS C C 1
ATOM 6489 O O . LYS C 1 160 ? 43.22847 30.67778 72.98730 1.000 56.09477 305 LYS C O 1
ATOM 6495 N N . LYS C 1 161 ? 41.51409 31.82494 73.88746 1.000 47.67704 306 LYS C N 1
ATOM 6496 C CA . LYS C 1 161 ? 41.01108 30.68803 74.64322 1.000 43.62063 306 LYS C CA 1
ATOM 6497 C C . LYS C 1 161 ? 39.49391 30.68552 74.58551 1.000 44.17920 306 LYS C C 1
ATOM 6498 O O . LYS C 1 161 ? 38.85171 31.67804 74.93875 1.000 39.72860 306 LYS C O 1
ATOM 6504 N N . VAL C 1 162 ? 38.92847 29.56681 74.14736 1.000 39.31689 307 VAL C N 1
ATOM 6505 C CA . VAL C 1 162 ? 37.50578 29.45437 73.87403 1.000 34.79132 307 VAL C CA 1
ATOM 6506 C C . VAL C 1 162 ? 36.94399 28.31745 74.70901 1.000 29.46551 307 VAL C C 1
ATOM 6507 O O . VAL C 1 162 ? 37.52654 27.22949 74.76480 1.000 28.39988 307 VAL C O 1
ATOM 6511 N N . LEU C 1 163 ? 35.82701 28.57671 75.37040 1.000 29.87290 308 LEU C N 1
ATOM 6512 C CA . LEU C 1 163 ? 35.10171 27.55177 76.09788 1.000 33.06284 308 LEU C CA 1
ATOM 6513 C C . LEU C 1 163 ? 33.81724 27.22640 75.35594 1.000 32.93990 308 LEU C C 1
ATOM 6514 O O . LEU C 1 163 ? 33.10546 28.12536 74.89217 1.000 27.68076 308 LEU C O 1
ATOM 6519 N N . ILE C 1 164 ? 33.53431 25.93769 75.24238 1.000 30.39620 309 ILE C N 1
ATOM 6520 C CA . ILE C 1 164 ? 32.27502 25.45457 74.70504 1.000 30.92660 309 ILE C CA 1
ATOM 6521 C C . ILE C 1 164 ? 31.62130 24.63452 75.79600 1.000 28.97506 309 ILE C C 1
ATOM 6522 O O . ILE C 1 164 ? 32.19900 23.64182 76.25651 1.000 26.56941 309 ILE C O 1
ATOM 6527 N N . VAL C 1 165 ? 30.43189 25.04923 76.21995 1.000 30.83201 310 VAL C N 1
ATOM 6528 C CA . VAL C 1 165 ? 29.62026 24.27537 77.15485 1.000 35.43711 310 VAL C CA 1
ATOM 6529 C C . VAL C 1 165 ? 28.47219 23.65366 76.37231 1.000 30.51281 310 VAL C C 1
ATOM 6530 O O . VAL C 1 165 ? 27.70749 24.36001 75.70523 1.000 31.70574 310 VAL C O 1
ATOM 6534 N N . ASP C 1 166 ? 28.34918 22.34161 76.46257 1.000 28.48395 311 ASP C N 1
ATOM 6535 C CA . ASP C 1 166 ? 27.43257 21.56679 75.63779 1.000 28.91860 311 ASP C CA 1
ATOM 6536 C C . ASP C 1 166 ? 26.45942 20.88101 76.58903 1.000 27.74343 311 ASP C C 1
ATOM 6537 O O . ASP C 1 166 ? 26.79766 19.85734 77.19243 1.000 29.18281 311 ASP C O 1
ATOM 6542 N N . TRP C 1 167 ? 25.24854 21.42374 76.72626 1.000 23.64712 312 TRP C N 1
ATOM 6543 C CA . TRP C 1 167 ? 24.25971 20.79896 77.60051 1.000 35.37959 312 TRP C CA 1
ATOM 6544 C C . TRP C 1 167 ? 23.15184 20.06968 76.83720 1.000 36.35283 312 TRP C C 1
ATOM 6545 O O . TRP C 1 167 ? 22.14490 19.68454 77.44540 1.000 34.99369 312 TRP C O 1
ATOM 6556 N N . ASP C 1 168 ? 23.30621 19.88318 75.52490 1.000 34.43631 313 ASP C N 1
ATOM 6557 C CA . ASP C 1 168 ? 22.46982 18.94760 74.78460 1.000 30.95762 313 ASP C CA 1
ATOM 6558 C C . ASP C 1 168 ? 22.48303 17.59177 75.48230 1.000 28.73814 313 ASP C C 1
ATOM 6559 O O . ASP C 1 168 ? 23.48491 17.19376 76.07546 1.000 29.66842 313 ASP C O 1
ATOM 6564 N N . VAL C 1 169 ? 21.36376 16.86566 75.42024 1.000 30.76536 314 VAL C N 1
ATOM 6565 C CA . VAL C 1 169 ? 21.30137 15.61938 76.17725 1.000 32.62479 314 VAL C CA 1
ATOM 6566 C C . VAL C 1 169 ? 22.29579 14.58632 75.66202 1.000 29.73246 314 VAL C C 1
ATOM 6567 O O . VAL C 1 169 ? 22.61990 13.63441 76.38148 1.000 30.83697 314 VAL C O 1
ATOM 6571 N N . HIS C 1 170 ? 22.79330 14.74031 74.44042 1.000 28.81778 315 HIS C N 1
ATOM 6572 C CA . HIS C 1 170 ? 23.75443 13.80119 73.88476 1.000 29.69884 315 HIS C CA 1
ATOM 6573 C C . HIS C 1 170 ? 25.14959 14.40263 73.94069 1.000 28.44399 315 HIS C C 1
ATOM 6574 O O . HIS C 1 170 ? 25.32761 15.61952 73.82503 1.000 28.20660 315 HIS C O 1
ATOM 6581 N N . HIS C 1 171 ? 26.13565 13.52878 74.09725 1.000 23.57205 316 HIS C N 1
ATOM 6582 C CA . HIS C 1 171 ? 27.52612 13.93417 73.96720 1.000 31.50013 316 HIS C CA 1
ATOM 6583 C C . HIS C 1 171 ? 27.79871 14.50403 72.58012 1.000 32.12638 316 HIS C C 1
ATOM 6584 O O . HIS C 1 171 ? 27.37622 13.94343 71.56432 1.000 31.67987 316 HIS C O 1
ATOM 6591 N N . GLY C 1 172 ? 28.53025 15.61255 72.53396 1.000 32.65944 317 GLY C N 1
ATOM 6592 C CA . GLY C 1 172 ? 28.97271 16.13595 71.25379 1.000 26.37608 317 GLY C CA 1
ATOM 6593 C C . GLY C 1 172 ? 30.22227 15.44735 70.74792 1.000 28.48595 317 GLY C C 1
ATOM 6594 O O . GLY C 1 172 ? 31.30255 16.04509 70.77997 1.000 28.10512 317 GLY C O 1
ATOM 6595 N N . ASN C 1 173 ? 30.08824 14.19569 70.27381 1.000 31.27644 318 ASN C N 1
ATOM 6596 C CA . ASN C 1 173 ? 31.24916 13.41886 69.83079 1.000 27.71406 318 ASN C CA 1
ATOM 6597 C C . ASN C 1 173 ? 31.98337 14.10454 68.69536 1.000 23.04899 318 ASN C C 1
ATOM 6598 O O . ASN C 1 173 ? 33.21024 14.00218 68.59810 1.000 26.80372 318 ASN C O 1
ATOM 6603 N N . GLY C 1 174 ? 31.25620 14.79062 67.81755 1.000 26.14681 319 GLY C N 1
ATOM 6604 C CA . GLY C 1 174 ? 31.91948 15.53555 66.76426 1.000 21.53896 319 GLY C CA 1
ATOM 6605 C C . GLY C 1 174 ? 32.78685 16.64491 67.32503 1.000 25.17445 319 GLY C C 1
ATOM 6606 O O . GLY C 1 174 ? 33.95418 16.79015 66.95407 1.000 24.93307 319 GLY C O 1
ATOM 6607 N N . THR C 1 175 ? 32.21882 17.45090 68.22393 1.000 22.75982 320 THR C N 1
ATOM 6608 C CA . THR C 1 175 ? 32.97531 18.55550 68.79258 1.000 24.40906 320 THR C CA 1
ATOM 6609 C C . THR C 1 175 ? 34.21534 18.04948 69.51020 1.000 24.13917 320 THR C C 1
ATOM 6610 O O . THR C 1 175 ? 35.30525 18.60185 69.34139 1.000 23.66888 320 THR C O 1
ATOM 6614 N N . GLN C 1 176 ? 34.07072 16.99007 70.30320 1.000 23.86001 321 GLN C N 1
ATOM 6615 C CA . GLN C 1 176 ? 35.21752 16.45466 71.02734 1.000 30.23764 321 GLN C CA 1
ATOM 6616 C C . GLN C 1 176 ? 36.29719 15.97919 70.06858 1.000 32.89532 321 GLN C C 1
ATOM 6617 O O . GLN C 1 176 ? 37.49110 16.24042 70.27760 1.000 31.07685 321 GLN C O 1
ATOM 6623 N N . GLU C 1 177 ? 35.89355 15.29177 69.00352 1.000 26.24409 322 GLU C N 1
ATOM 6624 C CA . GLU C 1 177 ? 36.86808 14.78423 68.05482 1.000 28.09856 322 GLU C CA 1
ATOM 6625 C C . GLU C 1 177 ? 37.65580 15.92006 67.42495 1.000 26.74640 322 GLU C C 1
ATOM 6626 O O . GLU C 1 177 ? 38.88105 15.83415 67.29578 1.000 28.95916 322 GLU C O 1
ATOM 6632 N N . ILE C 1 178 ? 36.97606 17.00826 67.05932 1.000 26.58803 323 ILE C N 1
ATOM 6633 C CA . ILE C 1 178 ? 37.66551 18.15464 66.47100 1.000 26.05290 323 ILE C CA 1
ATOM 6634 C C . ILE C 1 178 ? 38.72495 18.70413 67.42516 1.000 34.94264 323 ILE C C 1
ATOM 6635 O O . ILE C 1 178 ? 39.82004 19.09243 66.99965 1.000 36.56120 323 ILE C O 1
ATOM 6640 N N . PHE C 1 179 ? 38.42273 18.73892 68.72537 1.000 27.99626 324 PHE C N 1
ATOM 6641 C CA . PHE C 1 179 ? 39.25547 19.41884 69.70561 1.000 33.30951 324 PHE C CA 1
ATOM 6642 C C . PHE C 1 179 ? 39.96289 18.46411 70.65388 1.000 35.88806 324 PHE C C 1
ATOM 6643 O O . PHE C 1 179 ? 40.46596 18.90964 71.68772 1.000 33.87095 324 PHE C O 1
ATOM 6651 N N . GLU C 1 180 ? 40.01527 17.16933 70.32813 1.000 36.82964 325 GLU C N 1
ATOM 6652 C CA . GLU C 1 180 ? 40.55842 16.18599 71.26107 1.000 38.25171 325 GLU C CA 1
ATOM 6653 C C . GLU C 1 180 ? 41.99101 16.52591 71.65961 1.000 47.33429 325 GLU C C 1
ATOM 6654 O O . GLU C 1 180 ? 42.38057 16.32934 72.81801 1.000 43.65810 325 GLU C O 1
ATOM 6660 N N . GLN C 1 181 ? 42.78235 17.06079 70.72529 1.000 42.26913 326 GLN C N 1
ATOM 6661 C CA . GLN C 1 181 ? 44.18113 17.36661 70.99203 1.000 50.43500 326 GLN C CA 1
ATOM 6662 C C . GLN C 1 181 ? 44.44416 18.82885 71.32676 1.000 50.33318 326 GLN C C 1
ATOM 6663 O O . GLN C 1 181 ? 45.53690 19.13577 71.80896 1.000 52.53624 326 GLN C O 1
ATOM 6669 N N . ASN C 1 182 ? 43.49260 19.73257 71.09055 1.000 46.42717 327 ASN C N 1
ATOM 6670 C CA . ASN C 1 182 ? 43.72026 21.15411 71.32016 1.000 45.92239 327 ASN C CA 1
ATOM 6671 C C . ASN C 1 182 ? 43.46908 21.51954 72.77411 1.000 45.03561 327 ASN C C 1
ATOM 6672 O O . ASN C 1 182 ? 42.47653 21.09592 73.37330 1.000 45.68418 327 ASN C O 1
ATOM 6677 N N . LYS C 1 183 ? 44.37045 22.32421 73.33283 1.000 50.37066 328 LYS C N 1
ATOM 6678 C CA . LYS C 1 183 ? 44.18753 22.88635 74.66439 1.000 50.09693 328 LYS C CA 1
ATOM 6679 C C . LYS C 1 183 ? 43.78631 24.35920 74.63523 1.000 43.60929 328 LYS C C 1
ATOM 6680 O O . LYS C 1 183 ? 43.49796 24.92378 75.69268 1.000 47.17932 328 LYS C O 1
ATOM 6686 N N . SER C 1 184 ? 43.75037 24.99219 73.45833 1.000 39.54291 329 SER C N 1
ATOM 6687 C CA . SER C 1 184 ? 43.26010 26.36418 73.35233 1.000 41.61910 329 SER C CA 1
ATOM 6688 C C . SER C 1 184 ? 41.73951 26.45744 73.39243 1.000 42.49527 329 SER C C 1
ATOM 6689 O O . SER C 1 184 ? 41.20100 27.56829 73.43384 1.000 39.08021 329 SER C O 1
ATOM 6692 N N . VAL C 1 185 ? 41.04254 25.32646 73.34765 1.000 38.32916 330 VAL C N 1
ATOM 6693 C CA . VAL C 1 185 ? 39.59087 25.27261 73.38847 1.000 33.58732 330 VAL C CA 1
ATOM 6694 C C . VAL C 1 185 ? 39.21211 24.30046 74.48753 1.000 32.90666 330 VAL C C 1
ATOM 6695 O O . VAL C 1 185 ? 39.70374 23.16946 74.50573 1.000 38.03411 330 VAL C O 1
ATOM 6699 N N . LEU C 1 186 ? 38.35449 24.73141 75.40108 1.000 26.80965 331 LEU C N 1
ATOM 6700 C CA . LEU C 1 186 ? 37.90027 23.88022 76.48864 1.000 30.39278 331 LEU C CA 1
ATOM 6701 C C . LEU C 1 186 ? 36.48414 23.39119 76.19260 1.000 30.89709 331 LEU C C 1
ATOM 6702 O O . LEU C 1 186 ? 35.57146 24.19663 75.98027 1.000 32.72183 331 LEU C O 1
ATOM 6707 N N . TYR C 1 187 ? 36.29835 22.07909 76.19194 1.000 28.01476 332 TYR C N 1
ATOM 6708 C CA . TYR C 1 187 ? 35.01693 21.48500 75.85833 1.000 29.75671 332 TYR C CA 1
ATOM 6709 C C . TYR C 1 187 ? 34.47511 20.77394 77.08500 1.000 29.63398 332 TYR C C 1
ATOM 6710 O O . TYR C 1 187 ? 35.07527 19.80552 77.56624 1.000 33.72788 332 TYR C O 1
ATOM 6719 N N . ILE C 1 188 ? 33.34026 21.25001 77.58171 1.000 30.06252 333 ILE C N 1
ATOM 6720 C CA . ILE C 1 188 ? 32.68272 20.66302 78.74022 1.000 34.38059 333 ILE C CA 1
ATOM 6721 C C . ILE C 1 188 ? 31.30993 20.18017 78.30553 1.000 32.38035 333 ILE C C 1
ATOM 6722 O O . ILE C 1 188 ? 30.47117 20.97887 77.86852 1.000 30.83103 333 ILE C O 1
ATOM 6727 N N . SER C 1 189 ? 31.06816 18.88849 78.45596 1.000 29.53432 334 SER C N 1
ATOM 6728 C CA . SER C 1 189 ? 29.83927 18.27868 77.98667 1.000 33.90462 334 SER C CA 1
ATOM 6729 C C . SER C 1 189 ? 29.09943 17.64321 79.15198 1.000 32.03576 334 SER C C 1
ATOM 6730 O O . SER C 1 189 ? 29.67178 16.84412 79.89529 1.000 34.16217 334 SER C O 1
ATOM 6733 N N . LEU C 1 190 ? 27.83116 18.00018 79.30387 1.000 30.04909 335 LEU C N 1
ATOM 6734 C CA . LEU C 1 190 ? 26.91861 17.32237 80.21119 1.000 35.34859 335 LEU C CA 1
ATOM 6735 C C . LEU C 1 190 ? 25.94728 16.52728 79.35132 1.000 36.60009 335 LEU C C 1
ATOM 6736 O O . LEU C 1 190 ? 25.25244 17.09966 78.50419 1.000 33.16022 335 LEU C O 1
ATOM 6741 N N . HIS C 1 191 ? 25.89097 15.21965 79.56484 1.000 32.60494 336 HIS C N 1
ATOM 6742 C CA . HIS C 1 191 ? 25.07416 14.40040 78.68780 1.000 38.14523 336 HIS C CA 1
ATOM 6743 C C . HIS C 1 191 ? 24.66976 13.13237 79.40637 1.000 37.91913 336 HIS C C 1
ATOM 6744 O O . HIS C 1 191 ? 25.39576 12.63359 80.26588 1.000 36.91364 336 HIS C O 1
ATOM 6751 N N . ARG C 1 192 ? 23.50683 12.61549 79.02849 1.000 38.81127 337 ARG C N 1
ATOM 6752 C CA . ARG C 1 192 ? 23.12352 11.27000 79.42183 1.000 41.21391 337 ARG C CA 1
ATOM 6753 C C . ARG C 1 192 ? 24.04954 10.26062 78.75903 1.000 38.05544 337 ARG C C 1
ATOM 6754 O O . ARG C 1 192 ? 24.42634 10.41310 77.59704 1.000 41.66639 337 ARG C O 1
ATOM 6762 N N . HIS C 1 193 ? 24.43371 9.23232 79.50360 1.000 38.24399 338 HIS C N 1
ATOM 6763 C CA . HIS C 1 193 ? 25.46034 8.33420 79.00018 1.000 40.72923 338 HIS C CA 1
ATOM 6764 C C . HIS C 1 193 ? 25.15986 6.87729 79.30093 1.000 44.51910 338 HIS C C 1
ATOM 6765 O O . HIS C 1 193 ? 25.46374 6.00388 78.48309 1.000 45.40324 338 HIS C O 1
ATOM 6772 N N . GLU C 1 194 ? 24.59507 6.61407 80.47475 1.000 49.54188 339 GLU C N 1
ATOM 6773 C CA . GLU C 1 194 ? 24.16677 5.27881 80.88847 1.000 51.85132 339 GLU C CA 1
ATOM 6774 C C . GLU C 1 194 ? 25.15549 4.20464 80.43114 1.000 48.93475 339 GLU C C 1
ATOM 6775 O O . GLU C 1 194 ? 24.82348 3.27933 79.68965 1.000 49.67082 339 GLU C O 1
ATOM 6781 N N . GLY C 1 195 ? 26.40531 4.37940 80.85560 1.000 47.01335 340 GLY C N 1
ATOM 6782 C CA . GLY C 1 195 ? 27.43480 3.38985 80.60523 1.000 47.83118 340 GLY C CA 1
ATOM 6783 C C . GLY C 1 195 ? 27.81092 3.17699 79.15677 1.000 50.56892 340 GLY C C 1
ATOM 6784 O O . GLY C 1 195 ? 28.43934 2.16489 78.83885 1.000 46.02654 340 GLY C O 1
ATOM 6785 N N . GLY C 1 196 ? 27.45444 4.10175 78.26614 1.000 54.68015 341 GLY C N 1
ATOM 6786 C CA . GLY C 1 196 ? 27.76168 3.95183 76.85543 1.000 48.59144 341 GLY C CA 1
ATOM 6787 C C . GLY C 1 196 ? 26.67952 3.29842 76.02475 1.000 50.56536 341 GLY C C 1
ATOM 6788 O O . GLY C 1 196 ? 26.98098 2.76107 74.95252 1.000 47.69815 341 GLY C O 1
ATOM 6789 N N . ASN C 1 197 ? 25.42979 3.31109 76.48961 1.000 47.09870 342 ASN C N 1
ATOM 6790 C CA . ASN C 1 197 ? 24.31493 2.77789 75.72258 1.000 51.15033 342 ASN C CA 1
ATOM 6791 C C . ASN C 1 197 ? 23.34947 3.85066 75.25584 1.000 48.59347 342 ASN C C 1
ATOM 6792 O O . ASN C 1 197 ? 22.42922 3.53967 74.49559 1.000 54.49927 342 ASN C O 1
ATOM 6797 N N . PHE C 1 198 ? 23.51862 5.09060 75.69944 1.000 46.85414 343 PHE C N 1
ATOM 6798 C CA . PHE C 1 198 ? 22.75949 6.20821 75.16289 1.000 42.94539 343 PHE C CA 1
ATOM 6799 C C . PHE C 1 198 ? 23.55671 6.83848 74.02658 1.000 43.78675 343 PHE C C 1
ATOM 6800 O O . PHE C 1 198 ? 24.75298 7.11950 74.18125 1.000 36.41586 343 PHE C O 1
ATOM 6808 N N . TYR C 1 199 ? 22.88996 7.03929 72.89019 1.000 39.40989 344 TYR C N 1
ATOM 6809 C CA . TYR C 1 199 ? 23.51859 7.61752 71.71501 1.000 35.70783 344 TYR C CA 1
ATOM 6810 C C . TYR C 1 199 ? 24.28005 8.88649 72.09358 1.000 34.66324 344 TYR C C 1
ATOM 6811 O O . TYR C 1 199 ? 23.72613 9.74804 72.78947 1.000 33.96832 344 TYR C O 1
ATOM 6820 N N . PRO C 1 200 ? 25.52576 9.05998 71.62570 1.000 31.63082 345 PRO C N 1
ATOM 6821 C CA . PRO C 1 200 ? 26.19424 8.17153 70.67653 1.000 33.15794 345 PRO C CA 1
ATOM 6822 C C . PRO C 1 200 ? 27.14572 7.20199 71.35101 1.000 33.88498 345 PRO C C 1
ATOM 6823 O O . PRO C 1 200 ? 28.08488 6.72820 70.71141 1.000 32.24694 345 PRO C O 1
ATOM 6827 N N . GLY C 1 201 ? 26.91931 6.94166 72.63490 1.000 33.58100 346 GLY C N 1
ATOM 6828 C CA . GLY C 1 201 ? 27.76710 6.03492 73.38452 1.000 38.78092 346 GLY C CA 1
ATOM 6829 C C . GLY C 1 201 ? 29.17673 6.51711 73.64031 1.000 40.71890 346 GLY C C 1
ATOM 6830 O O . GLY C 1 201 ? 30.01604 5.72274 74.07030 1.000 44.64494 346 GLY C O 1
ATOM 6831 N N . THR C 1 202 ? 29.47514 7.78416 73.38289 1.000 39.85900 347 THR C N 1
ATOM 6832 C CA . THR C 1 202 ? 30.80319 8.32138 73.62221 1.000 38.17408 347 THR C CA 1
ATOM 6833 C C . THR C 1 202 ? 30.74638 9.21809 74.84998 1.000 38.15067 347 THR C C 1
ATOM 6834 O O . THR C 1 202 ? 29.71118 9.32442 75.52469 1.000 38.28849 347 THR C O 1
ATOM 6838 N N . GLY C 1 203 ? 31.85681 9.88653 75.12806 1.000 33.04224 348 GLY C N 1
ATOM 6839 C CA . GLY C 1 203 ? 31.87727 10.82731 76.23541 1.000 38.79636 348 GLY C CA 1
ATOM 6840 C C . GLY C 1 203 ? 31.80178 10.19097 77.60653 1.000 35.39170 348 GLY C C 1
ATOM 6841 O O . GLY C 1 203 ? 31.05124 10.66947 78.46394 1.000 35.66071 348 GLY C O 1
ATOM 6842 N N . ALA C 1 204 ? 32.54032 9.10793 77.82573 1.000 33.83597 349 ALA C N 1
ATOM 6843 C CA . ALA C 1 204 ? 32.72501 8.59274 79.17274 1.000 44.08150 349 ALA C CA 1
ATOM 6844 C C . ALA C 1 204 ? 33.44157 9.62617 80.04618 1.000 43.86676 349 ALA C C 1
ATOM 6845 O O . ALA C 1 204 ? 34.05087 10.58390 79.55742 1.000 40.89340 349 ALA C O 1
ATOM 6847 N N . ALA C 1 205 ? 33.35777 9.41861 81.36374 1.000 49.89225 350 ALA C N 1
ATOM 6848 C CA . ALA C 1 205 ? 33.97870 10.34456 82.30836 1.000 46.55149 350 ALA C CA 1
ATOM 6849 C C . ALA C 1 205 ? 35.49434 10.36731 82.15682 1.000 48.82915 350 ALA C C 1
ATOM 6850 O O . ALA C 1 205 ? 36.11958 11.42851 82.27328 1.000 49.81900 350 ALA C O 1
ATOM 6852 N N . ASP C 1 206 ? 36.10431 9.21188 81.88518 1.000 47.16179 351 ASP C N 1
ATOM 6853 C CA . ASP C 1 206 ? 37.55562 9.12977 81.77889 1.000 52.09647 351 ASP C CA 1
ATOM 6854 C C . ASP C 1 206 ? 38.07208 9.55071 80.41335 1.000 57.71238 351 ASP C C 1
ATOM 6855 O O . ASP C 1 206 ? 39.26676 9.39168 80.13543 1.000 60.33886 351 ASP C O 1
ATOM 6860 N N . GLU C 1 207 ? 37.21743 10.09232 79.55268 1.000 58.84674 352 GLU C N 1
ATOM 6861 C CA . GLU C 1 207 ? 37.63561 10.45978 78.20233 1.000 54.29916 352 GLU C CA 1
ATOM 6862 C C . GLU C 1 207 ? 37.97068 11.94717 78.14601 1.000 52.55057 352 GLU C C 1
ATOM 6863 O O . GLU C 1 207 ? 37.29964 12.75179 77.50304 1.000 52.35477 352 GLU C O 1
ATOM 6869 N N . VAL C 1 208 ? 39.05101 12.29319 78.83763 1.000 53.14004 353 VAL C N 1
ATOM 6870 C CA . VAL C 1 208 ? 39.62113 13.63243 78.78025 1.000 46.67151 353 VAL C CA 1
ATOM 6871 C C . VAL C 1 208 ? 40.31491 13.76411 77.43126 1.000 44.74687 353 VAL C C 1
ATOM 6872 O O . VAL C 1 208 ? 40.21403 12.86934 76.58491 1.000 57.29747 353 VAL C O 1
ATOM 6876 N N . GLY C 1 209 ? 41.00822 14.86729 77.19970 1.000 42.67664 354 GLY C N 1
ATOM 6877 C CA . GLY C 1 209 ? 41.68138 15.01044 75.92160 1.000 48.17766 354 GLY C CA 1
ATOM 6878 C C . GLY C 1 209 ? 42.79539 14.01095 75.65364 1.000 46.90304 354 GLY C C 1
ATOM 6879 O O . GLY C 1 209 ? 42.88142 12.96531 76.30085 1.000 48.73395 354 GLY C O 1
ATOM 6880 N N . SER C 1 210 ? 43.66522 14.34613 74.69851 1.000 47.33199 355 SER C N 1
ATOM 6881 C CA . SER C 1 210 ? 44.77033 13.51034 74.23745 1.000 51.44581 355 SER C CA 1
ATOM 6882 C C . SER C 1 210 ? 45.44162 14.18205 73.04683 1.000 60.55257 355 SER C C 1
ATOM 6883 O O . SER C 1 210 ? 44.73508 14.64465 72.15128 1.000 66.11999 355 SER C O 1
ATOM 6886 N N . ASN C 1 211 ? 46.76856 14.25603 72.99855 1.000 61.88534 356 ASN C N 1
ATOM 6887 C CA . ASN C 1 211 ? 47.64885 13.97448 74.10808 1.000 63.68247 356 ASN C CA 1
ATOM 6888 C C . ASN C 1 211 ? 48.07071 15.34958 74.62558 1.000 62.80253 356 ASN C C 1
ATOM 6889 O O . ASN C 1 211 ? 48.12005 15.59237 75.82755 1.000 59.58565 356 ASN C O 1
ATOM 6894 N N . GLY C 1 212 ? 48.30839 16.26294 73.67140 1.000 55.52323 357 GLY C N 1
ATOM 6895 C CA . GLY C 1 212 ? 48.56947 17.64963 74.04192 1.000 54.01355 357 GLY C CA 1
ATOM 6896 C C . GLY C 1 212 ? 47.44960 18.28891 74.84475 1.000 59.08026 357 GLY C C 1
ATOM 6897 O O . GLY C 1 212 ? 47.68389 19.23267 75.60254 1.000 53.81673 357 GLY C O 1
ATOM 6898 N N . GLY C 1 213 ? 46.22773 17.77447 74.71650 1.000 58.94555 358 GLY C N 1
ATOM 6899 C CA . GLY C 1 213 ? 45.10281 18.41389 75.36379 1.000 48.88002 358 GLY C CA 1
ATOM 6900 C C . GLY C 1 213 ? 44.38393 17.59240 76.41306 1.000 46.27581 358 GLY C C 1
ATOM 6901 O O . GLY C 1 213 ? 43.16579 17.72563 76.56602 1.000 48.20351 358 GLY C O 1
ATOM 6902 N N . GLU C 1 214 ? 45.10862 16.75964 77.15669 1.000 44.34014 359 GLU C N 1
ATOM 6903 C CA . GLU C 1 214 ? 44.47308 15.99304 78.21837 1.000 45.64693 359 GLU C CA 1
ATOM 6904 C C . GLU C 1 214 ? 43.93408 16.93393 79.28421 1.000 46.19389 359 GLU C C 1
ATOM 6905 O O . GLU C 1 214 ? 44.52401 17.97837 79.56426 1.000 42.12742 359 GLU C O 1
ATOM 6911 N N . GLY C 1 215 ? 42.78479 16.57838 79.85440 1.000 45.35979 360 GLY C N 1
ATOM 6912 C CA . GLY C 1 215 ? 42.10719 17.44632 80.79736 1.000 41.41462 360 GLY C CA 1
ATOM 6913 C C . GLY C 1 215 ? 41.28711 18.57068 80.19500 1.000 41.82855 360 GLY C C 1
ATOM 6914 O O . GLY C 1 215 ? 40.55612 19.23573 80.93734 1.000 46.73750 360 GLY C O 1
ATOM 6915 N N . TYR C 1 216 ? 41.36717 18.80688 78.88207 1.000 37.80397 361 TYR C N 1
ATOM 6916 C CA . TYR C 1 216 ? 40.60277 19.86575 78.22696 1.000 41.74953 361 TYR C CA 1
ATOM 6917 C C . TYR C 1 216 ? 39.31714 19.37473 77.55292 1.000 43.13688 361 TYR C C 1
ATOM 6918 O O . TYR C 1 216 ? 38.64947 20.16564 76.87520 1.000 37.94451 361 TYR C O 1
ATOM 6927 N N . CYS C 1 217 ? 38.95769 18.09842 77.71440 1.000 35.85059 362 CYS C N 1
ATOM 6928 C CA . CYS C 1 217 ? 37.61094 17.61575 77.42904 1.000 36.67104 362 CYS C CA 1
ATOM 6929 C C . CYS C 1 217 ? 37.02245 17.10540 78.73396 1.000 39.63755 362 CYS C C 1
ATOM 6930 O O . CYS C 1 217 ? 37.55549 16.16664 79.33202 1.000 41.26432 362 CYS C O 1
ATOM 6933 N N . VAL C 1 218 ? 35.92765 17.71731 79.16975 1.000 34.53069 363 VAL C N 1
ATOM 6934 C CA . VAL C 1 218 ? 35.33637 17.43593 80.47017 1.000 40.10231 363 VAL C CA 1
ATOM 6935 C C . VAL C 1 218 ? 33.95720 16.83958 80.23983 1.000 31.97661 363 VAL C C 1
ATOM 6936 O O . VAL C 1 218 ? 33.03095 17.53703 79.80939 1.000 32.13773 363 VAL C O 1
ATOM 6940 N N . ASN C 1 219 ? 33.80914 15.56030 80.54211 1.000 31.83171 364 ASN C N 1
ATOM 6941 C CA . ASN C 1 219 ? 32.56869 14.85073 80.29029 1.000 35.84916 364 ASN C CA 1
ATOM 6942 C C . ASN C 1 219 ? 31.85009 14.55358 81.60067 1.000 40.82361 364 ASN C C 1
ATOM 6943 O O . ASN C 1 219 ? 32.43637 13.96844 82.51551 1.000 45.62661 364 ASN C O 1
ATOM 6948 N N . VAL C 1 220 ? 30.58605 14.95909 81.68406 1.000 33.98389 365 VAL C N 1
ATOM 6949 C CA . VAL C 1 220 ? 29.73668 14.69605 82.84436 1.000 35.85774 365 VAL C CA 1
ATOM 6950 C C . VAL C 1 220 ? 28.66032 13.68243 82.45322 1.000 41.61924 365 VAL C C 1
ATOM 6951 O O . VAL C 1 220 ? 27.56018 14.07095 82.03059 1.000 37.64790 365 VAL C O 1
ATOM 6955 N N . PRO C 1 221 ? 28.92385 12.38216 82.57412 1.000 37.50102 366 PRO C N 1
ATOM 6956 C CA . PRO C 1 221 ? 28.00085 11.37885 82.02498 1.000 35.39650 366 PRO C CA 1
ATOM 6957 C C . PRO C 1 221 ? 26.93760 10.89373 83.00051 1.000 41.95117 366 PRO C C 1
ATOM 6958 O O . PRO C 1 221 ? 27.25351 10.10709 83.89666 1.000 46.01929 366 PRO C O 1
ATOM 6962 N N . TRP C 1 222 ? 25.67732 11.29552 82.80184 1.000 43.97890 367 TRP C N 1
ATOM 6963 C CA . TRP C 1 222 ? 24.60373 10.93300 83.72479 1.000 47.09351 367 TRP C CA 1
ATOM 6964 C C . TRP C 1 222 ? 24.43712 9.42395 83.87099 1.000 49.16192 367 TRP C C 1
ATOM 6965 O O . TRP C 1 222 ? 24.57025 8.66443 82.91107 1.000 47.40245 367 TRP C O 1
ATOM 6976 N N . SER C 1 223 ? 24.11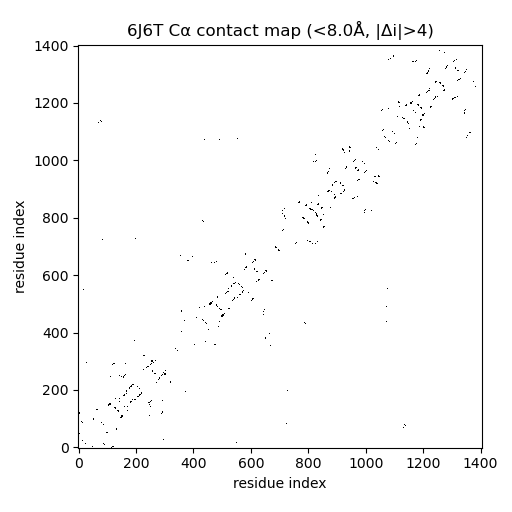717 9.00806 85.09995 1.000 59.98307 368 SER C N 1
ATOM 6977 C CA . SER C 1 223 ? 23.82200 7.61025 85.39749 1.000 62.08357 368 SER C CA 1
ATOM 6978 C C . SER C 1 223 ? 22.61502 7.11629 84.61113 1.000 56.67009 368 SER C C 1
ATOM 6979 O O . SER C 1 223 ? 22.60162 5.98142 84.12272 1.000 56.06294 368 SER C O 1
ATOM 6982 N N . CYS C 1 224 ? 21.60051 7.96096 84.46010 1.000 55.83418 369 CYS C N 1
ATOM 6983 C CA . CYS C 1 224 ? 20.24520 7.48556 84.23402 1.000 59.90837 369 CYS C CA 1
ATOM 6984 C C . CYS C 1 224 ? 19.44775 8.55388 83.50072 1.000 61.41311 369 CYS C C 1
ATOM 6985 O O . CYS C 1 224 ? 19.96682 9.61629 83.14772 1.000 59.38329 369 CYS C O 1
ATOM 6988 N N . GLY C 1 225 ? 18.16515 8.26274 83.28767 1.000 62.53768 370 GLY C N 1
ATOM 6989 C CA . GLY C 1 225 ? 17.24199 9.23206 82.74608 1.000 55.76801 370 GLY C CA 1
ATOM 6990 C C . GLY C 1 225 ? 16.54757 10.02199 83.84061 1.000 57.58952 370 GLY C C 1
ATOM 6991 O O . GLY C 1 225 ? 16.78872 9.84331 85.03215 1.000 58.63949 370 GLY C O 1
ATOM 6992 N N . GLY C 1 226 ? 15.66352 10.91905 83.41224 1.000 58.88497 371 GLY C N 1
ATOM 6993 C CA . GLY C 1 226 ? 14.95497 11.75378 84.36048 1.000 59.84180 371 GLY C CA 1
ATOM 6994 C C . GLY C 1 226 ? 15.82451 12.73985 85.10360 1.000 66.63431 371 GLY C C 1
ATOM 6995 O O . GLY C 1 226 ? 15.44650 13.18859 86.19201 1.000 68.16588 371 GLY C O 1
ATOM 6996 N N . VAL C 1 227 ? 16.98765 13.08978 84.54660 1.000 59.90625 372 VAL C N 1
ATOM 6997 C CA . VAL C 1 227 ? 17.84438 14.08302 85.17278 1.000 53.91457 372 VAL C CA 1
ATOM 6998 C C . VAL C 1 227 ? 17.12667 15.42624 85.21277 1.000 60.73764 372 VAL C C 1
ATOM 6999 O O . VAL C 1 227 ? 16.47544 15.84317 84.24296 1.000 59.91348 372 VAL C O 1
ATOM 7003 N N . GLY C 1 228 ? 17.24120 16.11345 86.34840 1.000 57.09487 373 GLY C N 1
ATOM 7004 C CA . GLY C 1 228 ? 16.45269 17.30478 86.57399 1.000 52.82601 373 GLY C CA 1
ATOM 7005 C C . GLY C 1 228 ? 17.25185 18.55742 86.85543 1.000 51.27179 373 GLY C C 1
ATOM 7006 O O . GLY C 1 228 ? 18.48514 18.56375 86.77147 1.000 47.34375 373 GLY C O 1
ATOM 7007 N N . ASP C 1 229 ? 16.53599 19.62964 87.20136 1.000 52.09187 374 ASP C N 1
ATOM 7008 C CA . ASP C 1 229 ? 17.17408 20.92245 87.42805 1.000 55.58826 374 ASP C CA 1
ATOM 7009 C C . ASP C 1 229 ? 18.22456 20.84929 88.52404 1.000 53.96862 374 ASP C C 1
ATOM 7010 O O . ASP C 1 229 ? 19.27935 21.48579 88.42163 1.000 49.55160 374 ASP C O 1
ATOM 7015 N N . LYS C 1 230 ? 17.95364 20.07808 89.58005 1.000 60.30235 375 LYS C N 1
ATOM 7016 C CA . LYS C 1 230 ? 18.85658 20.04458 90.72495 1.000 61.07364 375 LYS C CA 1
ATOM 7017 C C . LYS C 1 230 ? 20.22981 19.52822 90.32550 1.000 54.29873 375 LYS C C 1
ATOM 7018 O O . LYS C 1 230 ? 21.25060 20.16602 90.60822 1.000 57.23447 375 LYS C O 1
ATOM 7024 N N . ASP C 1 231 ? 20.27272 18.38374 89.64431 1.000 50.37286 376 ASP C N 1
ATOM 7025 C CA . ASP C 1 231 ? 21.55655 17.79943 89.27275 1.000 52.40174 376 ASP C CA 1
ATOM 7026 C C . ASP C 1 231 ? 22.36154 18.73482 88.37173 1.000 52.68478 376 ASP C C 1
ATOM 7027 O O . ASP C 1 231 ? 23.56744 18.91145 88.56940 1.000 49.28444 376 ASP C O 1
ATOM 7032 N N . TYR C 1 232 ? 21.71463 19.35728 87.38470 1.000 57.38139 377 TYR C N 1
ATOM 7033 C CA . TYR C 1 232 ? 22.45775 20.18844 86.44228 1.000 49.27321 377 TYR C CA 1
ATOM 7034 C C . TYR C 1 232 ? 23.09073 21.38471 87.14169 1.000 51.63466 377 TYR C C 1
ATOM 7035 O O . TYR C 1 232 ? 24.26887 21.69277 86.92202 1.000 49.80913 377 TYR C O 1
ATOM 7044 N N . ILE C 1 233 ? 22.32782 22.07631 87.99222 1.000 53.55457 378 ILE C N 1
ATOM 7045 C CA . ILE C 1 233 ? 22.92010 23.21344 88.69043 1.000 53.19112 378 ILE C CA 1
ATOM 7046 C C . ILE C 1 233 ? 23.97529 22.74118 89.67962 1.000 49.94778 378 ILE C C 1
ATOM 7047 O O . ILE C 1 233 ? 24.97938 23.42868 89.90048 1.000 49.21256 378 ILE C O 1
ATOM 7052 N N . PHE C 1 234 ? 23.78906 21.55682 90.26383 1.000 46.38898 379 PHE C N 1
ATOM 7053 C CA . PHE C 1 234 ? 24.81253 20.99828 91.13911 1.000 49.99771 379 PHE C CA 1
ATOM 7054 C C . PHE C 1 234 ? 26.13364 20.83699 90.39938 1.000 52.27284 379 PHE C C 1
ATOM 7055 O O . PHE C 1 234 ? 27.19682 21.21096 90.91014 1.000 50.48903 379 PHE C O 1
ATOM 7063 N N . ALA C 1 235 ? 26.08315 20.29025 89.18036 1.000 52.72346 380 ALA C N 1
ATOM 7064 C CA . ALA C 1 235 ? 27.31130 20.05933 88.42758 1.000 49.49488 380 ALA C CA 1
ATOM 7065 C C . ALA C 1 235 ? 27.85854 21.35453 87.84591 1.000 45.12936 380 ALA C C 1
ATOM 7066 O O . ALA C 1 235 ? 29.06984 21.47668 87.63008 1.000 39.91333 380 ALA C O 1
ATOM 7068 N N . PHE C 1 236 ? 26.99331 22.33487 87.59646 1.000 43.96211 381 PHE C N 1
ATOM 7069 C CA . PHE C 1 236 ? 27.49340 23.61252 87.11151 1.000 49.84916 381 PHE C CA 1
ATOM 7070 C C . PHE C 1 236 ? 28.32225 24.32583 88.17859 1.000 53.50279 381 PHE C C 1
ATOM 7071 O O . PHE C 1 236 ? 29.33921 24.95583 87.85980 1.000 52.95003 381 PHE C O 1
ATOM 7079 N N . GLN C 1 237 ? 27.92470 24.22380 89.45243 1.000 53.80551 382 GLN C N 1
ATOM 7080 C CA . GLN C 1 237 ? 28.63395 24.93582 90.51214 1.000 58.44046 382 GLN C CA 1
ATOM 7081 C C . GLN C 1 237 ? 29.75601 24.11645 91.14093 1.000 57.06658 382 GLN C C 1
ATOM 7082 O O . GLN C 1 237 ? 30.59807 24.69018 91.83956 1.000 54.62983 382 GLN C O 1
ATOM 7088 N N . HIS C 1 238 ? 29.81044 22.80558 90.89097 1.000 50.87545 383 HIS C N 1
ATOM 7089 C CA . HIS C 1 238 ? 30.90135 21.98436 91.38725 1.000 45.20297 383 HIS C CA 1
ATOM 7090 C C . HIS C 1 238 ? 31.87094 21.52367 90.31229 1.000 51.97122 383 HIS C C 1
ATOM 7091 O O . HIS C 1 238 ? 32.95594 21.04523 90.65474 1.000 51.00712 383 HIS C O 1
ATOM 7098 N N . VAL C 1 239 ? 31.51576 21.63421 89.03150 1.000 50.16681 384 VAL C N 1
ATOM 7099 C CA . VAL C 1 239 ? 32.38777 21.13133 87.97403 1.000 44.71181 384 VAL C CA 1
ATOM 7100 C C . VAL C 1 239 ? 32.59834 22.20467 86.91852 1.000 46.24864 384 VAL C C 1
ATOM 7101 O O . VAL C 1 239 ? 33.71738 22.69457 86.74030 1.000 45.22644 384 VAL C O 1
ATOM 7105 N N . VAL C 1 240 ? 31.52645 22.58716 86.22401 1.000 43.15686 385 VAL C N 1
ATOM 7106 C CA . VAL C 1 240 ? 31.66309 23.47640 85.06972 1.000 45.35397 385 VAL C CA 1
ATOM 7107 C C . VAL C 1 240 ? 32.30911 24.79462 85.48092 1.000 42.46549 385 VAL C C 1
ATOM 7108 O O . VAL C 1 240 ? 33.41746 25.12430 85.04439 1.000 44.75150 385 VAL C O 1
ATOM 7112 N N . LEU C 1 241 ? 31.62803 25.56113 86.33586 1.000 45.56303 386 LEU C N 1
ATOM 7113 C CA . LEU C 1 241 ? 32.13446 26.88047 86.71472 1.000 47.64898 386 LEU C CA 1
ATOM 7114 C C . LEU C 1 241 ? 33.51600 26.84152 87.36030 1.000 50.53113 386 LEU C C 1
ATOM 7115 O O . LEU C 1 241 ? 34.35231 27.68994 87.00265 1.000 55.61787 386 LEU C O 1
ATOM 7120 N N . PRO C 1 242 ? 33.83091 25.92094 88.28952 1.000 46.36488 387 PRO C N 1
ATOM 7121 C CA . PRO C 1 242 ? 35.21850 25.82166 88.76472 1.000 47.38620 387 PRO C CA 1
ATOM 7122 C C . PRO C 1 242 ? 36.21402 25.63835 87.62847 1.000 51.23997 387 PRO C C 1
ATOM 7123 O O . PRO C 1 242 ? 37.15493 26.42591 87.50595 1.000 50.81972 387 PRO C O 1
ATOM 7127 N N . ILE C 1 243 ? 36.01662 24.61800 86.78539 1.000 51.11134 388 ILE C N 1
ATOM 7128 C CA . ILE C 1 243 ? 36.94946 24.37671 85.68337 1.000 49.67217 388 ILE C CA 1
ATOM 7129 C C . ILE C 1 243 ? 36.92862 25.52603 84.69047 1.000 44.23101 388 ILE C C 1
ATOM 7130 O O . ILE C 1 243 ? 37.96175 25.87843 84.11164 1.000 43.79507 388 ILE C O 1
ATOM 7135 N N . ALA C 1 244 ? 35.76573 26.12955 84.47481 1.000 45.73617 389 ALA C N 1
ATOM 7136 C CA . ALA C 1 244 ? 35.69951 27.26433 83.56350 1.000 49.60377 389 ALA C CA 1
ATOM 7137 C C . ALA C 1 244 ? 36.45971 28.46344 84.11796 1.000 50.01838 389 ALA C C 1
ATOM 7138 O O . ALA C 1 244 ? 37.15337 29.16791 83.37130 1.000 46.82122 389 ALA C O 1
ATOM 7140 N N . SER C 1 245 ? 36.34115 28.70647 85.42845 1.000 55.01141 390 SER C N 1
ATOM 7141 C CA . SER C 1 245 ? 37.02861 29.83558 86.05449 1.000 52.27467 390 SER C CA 1
ATOM 7142 C C . SER C 1 245 ? 38.54053 29.68712 85.95639 1.000 47.79404 390 SER C C 1
ATOM 7143 O O . SER C 1 245 ? 39.24612 30.63930 85.60430 1.000 56.51509 390 SER C O 1
ATOM 7146 N N . ALA C 1 246 ? 39.05706 28.49578 86.26800 1.000 42.11933 391 ALA C N 1
ATOM 7147 C CA . ALA C 1 246 ? 40.48332 28.23758 86.09157 1.000 42.32319 391 ALA C CA 1
ATOM 7148 C C . ALA C 1 246 ? 40.90692 28.45231 84.64492 1.000 50.76002 391 ALA C C 1
ATOM 7149 O O . ALA C 1 246 ? 42.01153 28.94281 84.37896 1.000 47.98882 391 ALA C O 1
ATOM 7151 N N . PHE C 1 247 ? 40.04080 28.09014 83.69251 1.000 54.07275 392 PHE C N 1
ATOM 7152 C CA . PHE C 1 247 ? 40.37830 28.27117 82.28457 1.000 48.08470 392 PHE C CA 1
ATOM 7153 C C . PHE C 1 247 ? 40.48089 29.75334 81.93664 1.000 48.03175 392 PHE C C 1
ATOM 7154 O O . PHE C 1 247 ? 41.44181 30.18162 81.28855 1.000 42.61082 392 PHE C O 1
ATOM 7162 N N . SER C 1 248 ? 39.50887 30.55643 82.37510 1.000 46.04195 393 SER C N 1
ATOM 7163 C CA . SER C 1 248 ? 39.51078 31.98344 82.06607 1.000 52.37372 393 SER C CA 1
ATOM 7164 C C . SER C 1 248 ? 39.47058 32.20172 80.55615 1.000 48.27852 393 SER C C 1
ATOM 7165 O O . SER C 1 248 ? 40.49758 32.52080 79.94251 1.000 48.01803 393 SER C O 1
ATOM 7168 N N . PRO C 1 249 ? 38.30556 32.04744 79.92561 1.000 51.53191 394 PRO C N 1
ATOM 7169 C CA . PRO C 1 249 ? 38.22599 32.12658 78.46330 1.000 47.18495 394 PRO C CA 1
ATOM 7170 C C . PRO C 1 249 ? 37.98841 33.53503 77.95028 1.000 44.22433 394 PRO C C 1
ATOM 7171 O O . PRO C 1 249 ? 37.42331 34.39301 78.62811 1.000 46.23869 394 PRO C O 1
ATOM 7175 N N . ASP C 1 250 ? 38.42526 33.75366 76.71011 1.000 43.76871 395 ASP C N 1
ATOM 7176 C CA . ASP C 1 250 ? 38.10451 34.99502 76.01769 1.000 43.91046 395 ASP C CA 1
ATOM 7177 C C . ASP C 1 250 ? 36.70847 34.97633 75.42225 1.000 50.86703 395 ASP C C 1
ATOM 7178 O O . ASP C 1 250 ? 36.04991 36.02358 75.36669 1.000 58.98403 395 ASP C O 1
ATOM 7183 N N . PHE C 1 251 ? 36.24477 33.81036 74.96951 1.000 48.57360 396 PHE C N 1
ATOM 7184 C CA . PHE C 1 251 ? 34.94979 33.68198 74.31435 1.000 43.33540 396 PHE C CA 1
ATOM 7185 C C . PHE C 1 251 ? 34.25552 32.42695 74.82177 1.000 36.55309 396 PHE C C 1
ATOM 7186 O O . PHE C 1 251 ? 34.89183 31.38141 74.98726 1.000 37.71757 396 PHE C O 1
ATOM 7194 N N . VAL C 1 252 ? 32.95364 32.53259 75.07161 1.000 28.71833 397 VAL C N 1
ATOM 7195 C CA . VAL C 1 252 ? 32.16290 31.42544 75.59632 1.000 38.78025 397 VAL C CA 1
ATOM 7196 C C . VAL C 1 252 ? 31.06490 31.06208 74.60207 1.000 41.44508 397 VAL C C 1
ATOM 7197 O O . VAL C 1 252 ? 30.30804 31.93474 74.15444 1.000 37.15887 397 VAL C O 1
ATOM 7201 N N . ILE C 1 253 ? 30.98239 29.77062 74.26793 1.000 37.89724 398 ILE C N 1
ATOM 7202 C CA . ILE C 1 253 ? 29.95852 29.21977 73.38129 1.000 35.18887 398 ILE C CA 1
ATOM 7203 C C . ILE C 1 253 ? 29.14874 28.19270 74.15475 1.000 31.82565 398 ILE C C 1
ATOM 7204 O O . ILE C 1 253 ? 29.71692 27.29830 74.79594 1.000 34.91852 398 ILE C O 1
ATOM 7209 N N . ILE C 1 254 ? 27.82941 28.28552 74.05893 1.000 29.92367 399 ILE C N 1
ATOM 7210 C CA . ILE C 1 254 ? 26.95017 27.24716 74.58219 1.000 37.19672 399 ILE C CA 1
ATOM 7211 C C . ILE C 1 254 ? 26.36859 26.46762 73.40986 1.000 30.24630 399 ILE C C 1
ATOM 7212 O O . ILE C 1 254 ? 25.66044 27.03121 72.56801 1.000 27.24737 399 ILE C O 1
ATOM 7217 N N . SER C 1 255 ? 26.65592 25.17207 73.35859 1.000 32.49186 400 SER C N 1
ATOM 7218 C CA . SER C 1 255 ? 25.95042 24.28138 72.44165 1.000 30.09177 400 SER C CA 1
ATOM 7219 C C . SER C 1 255 ? 24.62587 23.96965 73.11669 1.000 30.31480 400 SER C C 1
ATOM 7220 O O . SER C 1 255 ? 24.49997 23.00432 73.86782 1.000 31.68081 400 SER C O 1
ATOM 7223 N N . ALA C 1 256 ? 23.62894 24.81486 72.86175 1.000 31.11451 401 ALA C N 1
ATOM 7224 C CA . ALA C 1 256 ? 22.36341 24.74159 73.58576 1.000 33.87504 401 ALA C CA 1
ATOM 7225 C C . ALA C 1 256 ? 21.40502 23.81775 72.85279 1.000 33.17608 401 ALA C C 1
ATOM 7226 O O . ALA C 1 256 ? 20.60870 24.24061 72.01798 1.000 32.23487 401 ALA C O 1
ATOM 7228 N N . GLY C 1 257 ? 21.47077 22.55159 73.16955 1.000 35.96024 402 GLY C N 1
ATOM 7229 C CA . GLY C 1 257 ? 20.35914 21.69220 72.86586 1.000 33.91501 402 GLY C CA 1
ATOM 7230 C C . GLY C 1 257 ? 19.29938 21.80287 73.93713 1.000 37.02476 402 GLY C C 1
ATOM 7231 O O . GLY C 1 257 ? 19.53402 22.30810 75.02845 1.000 42.95644 402 GLY C O 1
ATOM 7232 N N . PHE C 1 258 ? 18.10289 21.33400 73.62389 1.000 39.96412 403 PHE C N 1
ATOM 7233 C CA . PHE C 1 258 ? 17.02987 21.36006 74.60388 1.000 35.05550 403 PHE C CA 1
ATOM 7234 C C . PHE C 1 258 ? 16.32257 20.02663 74.63846 1.000 37.26699 403 PHE C C 1
ATOM 7235 O O . PHE C 1 258 ? 15.12408 19.96125 74.91715 1.000 40.29059 403 PHE C O 1
ATOM 7243 N N . ASP C 1 259 ? 17.05611 18.95631 74.34855 1.000 35.38264 404 ASP C N 1
ATOM 7244 C CA . ASP C 1 259 ? 16.49701 17.61588 74.41379 1.000 38.15161 404 ASP C CA 1
ATOM 7245 C C . ASP C 1 259 ? 16.72528 16.95047 75.75867 1.000 37.18788 404 ASP C C 1
ATOM 7246 O O . ASP C 1 259 ? 16.34397 15.78923 75.92745 1.000 39.23321 404 ASP C O 1
ATOM 7251 N N . ALA C 1 260 ? 17.32375 17.65240 76.71968 1.000 39.74083 405 ALA C N 1
ATOM 7252 C CA . ALA C 1 260 ? 17.23581 17.24879 78.11955 1.000 47.29410 405 ALA C CA 1
ATOM 7253 C C . ALA C 1 260 ? 16.02595 17.86460 78.82769 1.000 42.76830 405 ALA C C 1
ATOM 7254 O O . ALA C 1 260 ? 15.88760 17.70810 80.04259 1.000 47.56010 405 ALA C O 1
ATOM 7256 N N . ALA C 1 261 ? 15.14718 18.54266 78.09307 1.000 42.53122 406 ALA C N 1
ATOM 7257 C CA . ALA C 1 261 ? 14.02466 19.26291 78.67666 1.000 47.30995 406 ALA C CA 1
ATOM 7258 C C . ALA C 1 261 ? 12.89555 18.31644 79.06529 1.000 45.84839 406 ALA C C 1
ATOM 7259 O O . ALA C 1 261 ? 12.82211 17.16542 78.62206 1.000 47.72772 406 ALA C O 1
ATOM 7261 N N . ARG C 1 262 ? 12.00585 18.83524 79.91082 1.000 53.89424 407 ARG C N 1
ATOM 7262 C CA . ARG C 1 262 ? 10.82214 18.10698 80.34762 1.000 55.68794 407 ARG C CA 1
ATOM 7263 C C . ARG C 1 262 ? 9.91804 17.85136 79.14879 1.000 47.12577 407 ARG C C 1
ATOM 7264 O O . ARG C 1 262 ? 9.49489 18.79608 78.47430 1.000 45.86315 407 ARG C O 1
ATOM 7272 N N . GLY C 1 263 ? 9.65534 16.57254 78.85957 1.000 45.07950 408 GLY C N 1
ATOM 7273 C CA . GLY C 1 263 ? 8.77201 16.18272 77.77657 1.000 50.52631 408 GLY C CA 1
ATOM 7274 C C . GLY C 1 263 ? 9.44314 15.83376 76.45772 1.000 50.23632 408 GLY C C 1
ATOM 7275 O O . GLY C 1 263 ? 8.75013 15.39628 75.53080 1.000 48.13835 408 GLY C O 1
ATOM 7276 N N . ASP C 1 264 ? 10.75292 16.01131 76.33837 1.000 50.98627 409 ASP C N 1
AT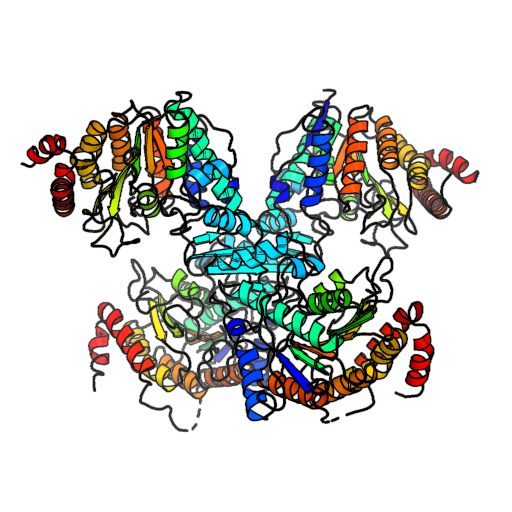OM 7277 C CA . ASP C 1 264 ? 11.43170 15.69511 75.08540 1.000 46.64571 409 ASP C CA 1
ATOM 7278 C C . ASP C 1 264 ? 11.36201 14.19230 74.83489 1.000 43.44404 409 ASP C C 1
ATOM 7279 O O . ASP C 1 264 ? 11.62831 13.40426 75.74911 1.000 48.20597 409 ASP C O 1
ATOM 7284 N N . PRO C 1 265 ? 11.01595 13.75620 73.61902 1.000 41.91135 410 PRO C N 1
ATOM 7285 C CA . PRO C 1 265 ? 10.85277 12.31815 73.36140 1.000 42.62500 410 PRO C CA 1
ATOM 7286 C C . PRO C 1 265 ? 12.15438 11.56455 73.16522 1.000 46.79695 410 PRO C C 1
ATOM 7287 O O . PRO C 1 265 ? 12.13566 10.32529 73.16989 1.000 49.32919 410 PRO C O 1
ATOM 7291 N N . LEU C 1 266 ? 13.27293 12.25493 72.96125 1.000 46.30868 411 LEU C N 1
ATOM 7292 C CA . LEU C 1 266 ? 14.55022 11.57823 72.77779 1.000 49.15526 411 LEU C CA 1
ATOM 7293 C C . LEU C 1 266 ? 15.39463 11.56194 74.04472 1.000 45.45534 411 LEU C C 1
ATOM 7294 O O . LEU C 1 266 ? 16.06973 10.56699 74.31832 1.000 44.10613 411 LEU C O 1
ATOM 7299 N N . GLY C 1 267 ? 15.36970 12.63123 74.83322 1.000 43.53210 412 GLY C N 1
ATOM 7300 C CA . GLY C 1 267 ? 16.19735 12.66784 76.02244 1.000 46.88521 412 GLY C CA 1
ATOM 7301 C C . GLY C 1 267 ? 15.56981 12.03258 77.24549 1.000 48.54504 412 GLY C C 1
ATOM 7302 O O . GLY C 1 267 ? 16.23851 11.29695 77.97956 1.000 48.62537 412 GLY C O 1
ATOM 7303 N N . CYS C 1 268 ? 14.28340 12.32649 77.47512 1.000 56.32236 413 CYS C N 1
ATOM 7304 C CA . CYS C 1 268 ? 13.53065 11.81411 78.62611 1.000 54.62625 413 CYS C CA 1
ATOM 7305 C C . CYS C 1 268 ? 14.15821 12.25581 79.94882 1.000 56.82717 413 CYS C C 1
ATOM 7306 O O . CYS C 1 268 ? 14.28631 11.47213 80.89141 1.000 57.56632 413 CYS C O 1
ATOM 7309 N N . CYS C 1 269 ? 14.56484 13.51702 80.01379 1.000 56.49844 414 CYS C N 1
ATOM 7310 C CA . CYS C 1 269 ? 15.06371 14.12389 81.23614 1.000 53.88310 414 CYS C CA 1
ATOM 7311 C C . CYS C 1 269 ? 14.13049 15.26260 81.63287 1.000 53.92356 414 CYS C C 1
ATOM 7312 O O . CYS C 1 269 ? 13.18980 15.60355 80.90928 1.000 52.30883 414 CYS C O 1
ATOM 7315 N N . ASP C 1 270 ? 14.37613 15.85064 82.80507 1.000 57.64372 415 ASP C N 1
ATOM 7316 C CA . ASP C 1 270 ? 13.37470 16.71030 83.43043 1.000 60.08193 415 ASP C CA 1
ATOM 7317 C C . ASP C 1 270 ? 13.83997 18.15125 83.62011 1.000 53.76730 415 ASP C C 1
ATOM 7318 O O . ASP C 1 270 ? 13.28851 18.86318 84.46295 1.000 58.69019 415 ASP C O 1
ATOM 7323 N N . VAL C 1 271 ? 14.83538 18.60851 82.86112 1.000 47.78816 416 VAL C N 1
ATOM 7324 C CA . VAL C 1 271 ? 15.25308 19.99554 82.99519 1.000 43.74915 416 VAL C CA 1
ATOM 7325 C C . VAL C 1 271 ? 14.10439 20.90482 82.57916 1.000 44.73077 416 VAL C C 1
ATOM 7326 O O . VAL C 1 271 ? 13.31116 20.57715 81.69083 1.000 48.40970 416 VAL C O 1
ATOM 7330 N N . THR C 1 272 ? 13.99655 22.04471 83.24765 1.000 46.11071 417 THR C N 1
ATOM 7331 C CA . THR C 1 272 ? 12.93549 23.00995 82.99063 1.000 45.99498 417 THR C CA 1
ATOM 7332 C C . THR C 1 272 ? 13.54630 24.32962 82.54024 1.000 43.39998 417 THR C C 1
ATOM 7333 O O . THR C 1 272 ? 14.76441 24.51557 82.66016 1.000 41.55045 417 THR C O 1
ATOM 7337 N N . PRO C 1 273 ? 12.74996 25.27186 82.02593 1.000 43.62723 418 PRO C N 1
ATOM 7338 C CA . PRO C 1 273 ? 13.31729 26.58730 81.68381 1.000 47.61691 418 PRO C CA 1
ATOM 7339 C C . PRO C 1 273 ? 13.96317 27.27605 82.86664 1.000 52.37814 418 PRO C C 1
ATOM 7340 O O . PRO C 1 273 ? 14.85380 28.11538 82.67107 1.000 51.19451 418 PRO C O 1
ATOM 7344 N N . ALA C 1 274 ? 13.53793 26.95047 84.08891 1.000 55.42699 419 ALA C N 1
ATOM 7345 C CA . ALA C 1 274 ? 14.24404 27.42821 85.26910 1.000 52.51553 419 ALA C CA 1
ATOM 7346 C C . ALA C 1 274 ? 15.69964 27.00114 85.21623 1.000 53.56975 419 ALA C C 1
ATOM 7347 O O . ALA C 1 274 ? 16.60797 27.83982 85.24356 1.000 56.44343 419 ALA C O 1
ATOM 7349 N N . GLY C 1 275 ? 15.93156 25.68732 85.11246 1.000 52.96792 420 GLY C N 1
ATOM 7350 C CA . GLY C 1 275 ? 17.29189 25.17721 85.02775 1.000 49.97383 420 GLY C CA 1
ATOM 7351 C C . GLY C 1 275 ? 18.08627 25.79812 83.89307 1.000 48.08241 420 GLY C C 1
ATOM 7352 O O . GLY C 1 275 ? 19.23301 26.21103 84.07876 1.000 55.51950 420 GLY C O 1
ATOM 7353 N N . TYR C 1 276 ? 17.48652 25.88265 82.70167 1.000 43.82478 421 TYR C N 1
ATOM 7354 C CA . TYR C 1 276 ? 18.21621 26.44450 81.56910 1.000 47.29516 421 TYR C CA 1
ATOM 7355 C C . TYR C 1 276 ? 18.58645 27.89525 81.83229 1.000 49.73611 421 TYR C C 1
ATOM 7356 O O . TYR C 1 276 ? 19.71848 28.31813 81.55842 1.000 48.38829 421 TYR C O 1
ATOM 7365 N N . SER C 1 277 ? 17.65280 28.66510 82.39373 1.000 48.88803 422 SER C N 1
ATOM 7366 C CA . SER C 1 277 ? 17.88211 30.09293 82.59321 1.000 54.17626 422 SER C CA 1
ATOM 7367 C C . SER C 1 277 ? 18.95166 30.33567 83.64287 1.000 48.79959 422 SER C C 1
ATOM 7368 O O . SER C 1 277 ? 19.83617 31.18619 83.46424 1.000 50.00330 422 SER C O 1
ATOM 7371 N N . ARG C 1 278 ? 18.88348 29.59394 84.75322 1.000 46.24200 423 ARG C N 1
ATOM 7372 C CA . ARG C 1 278 ? 19.91038 29.74514 85.76870 1.000 59.60428 423 ARG C CA 1
ATOM 7373 C C . ARG C 1 278 ? 21.24953 29.21635 85.26964 1.000 59.62258 423 ARG C C 1
ATOM 7374 O O . ARG C 1 278 ? 22.29872 29.81975 85.53980 1.000 56.96878 423 ARG C O 1
ATOM 7382 N N . MET C 1 279 ? 21.24217 28.09224 84.54165 1.000 57.60355 424 MET C N 1
ATOM 7383 C CA . MET C 1 279 ? 22.47897 27.64223 83.91137 1.000 53.13876 424 MET C CA 1
ATOM 7384 C C . MET C 1 279 ? 23.07554 28.74546 83.05386 1.000 48.20928 424 MET C C 1
ATOM 7385 O O . MET C 1 279 ? 24.29096 28.96455 83.06792 1.000 49.58810 424 MET C O 1
ATOM 7390 N N . THR C 1 280 ? 22.22804 29.47871 82.32949 1.000 44.72475 425 THR C N 1
ATOM 7391 C CA . THR C 1 280 ? 22.72797 30.57057 81.50166 1.000 48.75421 425 THR C CA 1
ATOM 7392 C C . THR C 1 280 ? 23.28740 31.70610 82.35303 1.000 48.53008 425 THR C C 1
ATOM 7393 O O . THR C 1 280 ? 24.34884 32.25900 82.03995 1.000 43.66461 425 THR C O 1
ATOM 7397 N N . GLN C 1 281 ? 22.58238 32.07695 83.42588 1.000 55.92143 426 GLN C N 1
ATOM 7398 C CA . GLN C 1 281 ? 23.07076 33.14447 84.29726 1.000 59.78209 426 GLN C CA 1
ATOM 7399 C C . GLN C 1 281 ? 24.42052 32.78217 84.89961 1.000 53.54267 426 GLN C C 1
ATOM 7400 O O . GLN C 1 281 ? 25.34325 33.60710 84.92051 1.000 57.30517 426 GLN C O 1
ATOM 7406 N N . MET C 1 282 ? 24.55590 31.54624 85.39440 1.000 48.23179 427 MET C N 1
ATOM 7407 C CA . MET C 1 282 ? 25.80800 31.13955 86.02147 1.000 51.25493 427 MET C CA 1
ATOM 7408 C C . MET C 1 282 ? 26.99390 31.34108 85.08096 1.000 54.52364 427 MET C C 1
ATOM 7409 O O . MET C 1 282 ? 28.02794 31.88546 85.48458 1.000 59.47331 427 MET C O 1
ATOM 7414 N N . LEU C 1 283 ? 26.87036 30.90408 83.81902 1.000 54.19325 428 LEU C N 1
ATOM 7415 C CA . LEU C 1 283 ? 27.96826 31.09360 82.87378 1.000 49.65069 428 LEU C CA 1
ATOM 7416 C C . LEU C 1 283 ? 28.14749 32.55212 82.49739 1.000 55.37123 428 LEU C C 1
ATOM 7417 O O . LEU C 1 283 ? 29.23701 32.93550 82.05827 1.000 57.52751 428 LEU C O 1
ATOM 7422 N N . GLY C 1 284 ? 27.10560 33.37042 82.65562 1.000 55.39990 429 GLY C N 1
ATOM 7423 C CA . GLY C 1 284 ? 27.25160 34.79823 82.44427 1.000 62.49879 429 GLY C CA 1
ATOM 7424 C C . GLY C 1 284 ? 28.23236 35.46087 83.39190 1.000 64.24988 429 GLY C C 1
ATOM 7425 O O . GLY C 1 284 ? 28.76548 36.53005 83.06658 1.000 64.78147 429 GLY C O 1
ATOM 7426 N N . ASP C 1 285 ? 28.47651 34.85508 84.56101 1.000 56.41970 430 ASP C N 1
ATOM 7427 C CA . ASP C 1 285 ? 29.47489 35.38339 85.48931 1.000 65.60210 430 ASP C CA 1
ATOM 7428 C C . ASP C 1 285 ? 30.81947 35.54746 84.79428 1.000 65.68812 430 ASP C C 1
ATOM 7429 O O . ASP C 1 285 ? 31.44963 36.60792 84.86605 1.000 73.02546 430 ASP C O 1
ATOM 7434 N N . LEU C 1 286 ? 31.27414 34.49320 84.12521 1.000 60.84090 431 LEU C N 1
ATOM 7435 C CA . LEU C 1 286 ? 32.42169 34.58879 83.23662 1.000 60.49789 431 LEU C CA 1
ATOM 7436 C C . LEU C 1 286 ? 32.12670 35.55264 82.09403 1.000 63.94006 431 LEU C C 1
ATOM 7437 O O . LEU C 1 286 ? 30.99762 35.63147 81.60108 1.000 68.40555 431 LEU C O 1
ATOM 7442 N N . CYS C 1 287 ? 33.15257 36.28978 81.67277 1.000 62.83833 432 CYS C N 1
ATOM 7443 C CA . CYS C 1 287 ? 33.07855 37.17779 80.51214 1.000 67.03681 432 CYS C CA 1
ATOM 7444 C C . CYS C 1 287 ? 31.92891 38.18618 80.56067 1.000 62.72431 432 CYS C C 1
ATOM 7445 O O . CYS C 1 287 ? 31.66938 38.87444 79.56954 1.000 61.87080 432 CYS C O 1
ATOM 7448 N N . GLY C 1 288 ? 31.24081 38.28776 81.69441 1.000 65.63683 433 GLY C N 1
ATOM 7449 C CA . GLY C 1 288 ? 30.20701 39.29900 81.85875 1.000 64.62401 433 GLY C CA 1
ATOM 7450 C C . GLY C 1 288 ? 28.99516 39.10480 80.97532 1.000 62.17093 433 GLY C C 1
ATOM 7451 O O . GLY C 1 288 ? 28.48593 40.07586 80.40118 1.000 61.95390 433 GLY C O 1
ATOM 7452 N N . GLY C 1 289 ? 28.51459 37.86955 80.85977 1.000 62.79632 434 GLY C N 1
ATOM 7453 C CA . GLY C 1 289 ? 27.35674 37.58926 80.03172 1.000 61.65700 434 GLY C CA 1
ATOM 7454 C C . GLY C 1 289 ? 27.58570 37.76788 78.54778 1.000 58.93002 434 GLY C C 1
ATOM 7455 O O . GLY C 1 289 ? 26.64750 38.10400 77.81737 1.000 56.91660 434 GLY C O 1
ATOM 7456 N N . LYS C 1 290 ? 28.81235 37.55548 78.07991 1.000 61.50634 435 LYS C N 1
ATOM 7457 C CA . LYS C 1 290 ? 29.16679 37.69977 76.66915 1.000 59.34204 435 LYS C CA 1
ATOM 7458 C C . LYS C 1 290 ? 29.29068 36.30517 76.05370 1.000 62.44574 435 LYS C C 1
ATOM 7459 O O . LYS C 1 290 ? 30.38373 35.73778 75.93286 1.000 63.62835 435 LYS C O 1
ATOM 7465 N N . MET C 1 291 ? 28.15349 35.75746 75.63939 1.000 51.46136 436 MET C N 1
ATOM 7466 C CA . MET C 1 291 ? 28.10928 34.39724 75.13197 1.000 54.96293 436 MET C CA 1
ATOM 7467 C C . MET C 1 291 ? 27.43158 34.34117 73.77288 1.000 52.57343 436 MET C C 1
ATOM 7468 O O . MET C 1 291 ? 26.56409 35.16149 73.44990 1.000 41.10072 436 MET C O 1
ATOM 7473 N N . LEU C 1 292 ? 27.86161 33.36341 72.97596 1.000 48.08477 437 LEU C N 1
ATOM 7474 C CA . LEU C 1 292 ? 27.15065 32.93584 71.78029 1.000 34.27335 437 LEU C CA 1
ATOM 7475 C C . LEU C 1 292 ? 26.46825 31.61527 72.10548 1.000 37.73955 437 LEU C C 1
ATOM 7476 O O . LEU C 1 292 ? 27.13689 30.63358 72.45064 1.000 42.50412 437 LEU C O 1
ATOM 7481 N N . VAL C 1 293 ? 25.14342 31.59818 72.03446 1.000 38.59219 438 VAL C N 1
ATOM 7482 C CA . VAL C 1 293 ? 24.35548 30.40060 72.30248 1.000 33.61518 438 VAL C CA 1
ATOM 7483 C C . VAL C 1 293 ? 23.86434 29.84366 70.97242 1.000 34.97424 438 VAL C C 1
ATOM 7484 O O . VAL C 1 293 ? 23.27822 30.57519 70.16207 1.000 28.99461 438 VAL C O 1
ATOM 7488 N N . ILE C 1 294 ? 24.12001 28.55642 70.74090 1.000 31.74681 439 ILE C N 1
ATOM 7489 C CA . ILE C 1 294 ? 23.87367 27.92474 69.45038 1.000 29.19896 439 ILE C CA 1
ATOM 7490 C C . ILE C 1 294 ? 22.91889 26.76662 69.66178 1.000 26.23495 439 ILE C C 1
ATOM 7491 O O . ILE C 1 294 ? 23.21410 25.83791 70.42268 1.000 28.33244 439 ILE C O 1
ATOM 7496 N N . LEU C 1 295 ? 21.78038 26.83063 68.98756 1.000 26.72612 440 LEU C N 1
ATOM 7497 C CA . LEU C 1 295 ? 20.77447 25.78901 69.06921 1.000 32.25630 440 LEU C CA 1
ATOM 7498 C C . LEU C 1 295 ? 21.29394 24.47643 68.48525 1.000 28.72147 440 LEU C C 1
ATOM 7499 O O . LEU C 1 295 ? 21.80922 24.44493 67.36102 1.000 27.42107 440 LEU C O 1
ATOM 7504 N N . GLU C 1 296 ? 21.15774 23.39411 69.25219 1.000 27.08260 441 GLU C N 1
ATOM 7505 C CA . GLU C 1 296 ? 21.45991 22.04968 68.76755 1.000 28.70960 441 GLU C CA 1
ATOM 7506 C C . GLU C 1 296 ? 20.18042 21.22224 68.66029 1.000 28.85603 441 GLU C C 1
ATOM 7507 O O . GLU C 1 296 ? 19.30525 21.54061 67.85288 1.000 29.09499 441 GLU C O 1
ATOM 7513 N N . GLY C 1 297 ? 20.05104 20.17482 69.46816 1.000 30.45119 442 GLY C N 1
ATOM 7514 C CA . GLY C 1 297 ? 18.85574 19.35486 69.48064 1.000 34.35651 442 GLY C CA 1
ATOM 7515 C C . GLY C 1 297 ? 17.71914 19.94527 70.30286 1.000 37.43195 442 GLY C C 1
ATOM 7516 O O . GLY C 1 297 ? 17.72062 21.12224 70.67679 1.000 31.67774 442 GLY C O 1
ATOM 7517 N N . GLY C 1 298 ? 16.73314 19.09082 70.59571 1.000 35.00686 443 GLY C N 1
ATOM 7518 C CA . GLY C 1 298 ? 15.51798 19.49261 71.29373 1.000 38.74018 443 GLY C CA 1
ATOM 7519 C C . GLY C 1 298 ? 14.28137 19.33914 70.42658 1.000 32.88942 443 GLY C C 1
ATOM 7520 O O . GLY C 1 298 ? 14.10923 20.08439 69.46143 1.000 30.79738 443 GLY C O 1
ATOM 7521 N N . TYR C 1 299 ? 13.39834 18.40032 70.74894 1.000 31.10296 444 TYR C N 1
ATOM 7522 C CA . TYR C 1 299 ? 12.43908 17.94604 69.75416 1.000 40.05530 444 TYR C CA 1
ATOM 7523 C C . TYR C 1 299 ? 10.96609 18.10433 70.12406 1.000 40.71918 444 TYR C C 1
ATOM 7524 O O . TYR C 1 299 ? 10.11965 18.02580 69.22670 1.000 33.87250 444 TYR C O 1
ATOM 7533 N N . ASN C 1 300 ? 10.63368 18.36902 71.38755 1.000 47.00327 445 ASN C N 1
ATOM 7534 C CA . ASN C 1 300 ? 9.26245 18.70013 71.76906 1.000 40.80843 445 ASN C CA 1
ATOM 7535 C C . ASN C 1 300 ? 9.03408 20.19440 71.56361 1.000 41.76912 445 ASN C C 1
ATOM 7536 O O . ASN C 1 300 ? 9.72634 21.01789 72.17005 1.000 45.53890 445 ASN C O 1
ATOM 7541 N N . LEU C 1 301 ? 8.06193 20.55254 70.71839 1.000 39.99056 446 LEU C N 1
ATOM 7542 C CA . LEU C 1 301 ? 7.99919 21.93118 70.23142 1.000 41.31060 446 LEU C CA 1
ATOM 7543 C C . LEU C 1 301 ? 7.71907 22.93299 71.35464 1.000 44.53252 446 LEU C C 1
ATOM 7544 O O . LEU C 1 301 ? 8.26113 24.04327 71.34551 1.000 39.65388 446 LEU C O 1
ATOM 7549 N N . ARG C 1 302 ? 6.87537 22.57877 72.32923 1.000 46.43440 447 ARG C N 1
ATOM 7550 C CA . ARG C 1 302 ? 6.57685 23.57211 73.36174 1.000 49.62411 447 ARG C CA 1
ATOM 7551 C C . ARG C 1 302 ? 7.71174 23.68587 74.38270 1.000 43.70264 447 ARG C C 1
ATOM 7552 O O . ARG C 1 302 ? 8.03551 24.79353 74.82830 1.000 42.39934 447 ARG C O 1
ATOM 7560 N N . SER C 1 303 ? 8.35826 22.56941 74.73295 1.000 40.08932 448 SER C N 1
ATOM 7561 C CA . SER C 1 303 ? 9.48466 22.63358 75.66442 1.000 43.85618 448 SER C CA 1
ATOM 7562 C C . SER C 1 303 ? 10.62047 23.48473 75.11164 1.000 46.96999 448 SER C C 1
ATOM 7563 O O . SER C 1 303 ? 11.18812 24.32018 75.82612 1.000 46.31512 448 SER C O 1
ATOM 7566 N N . ILE C 1 304 ? 10.98400 23.27688 73.84215 1.000 43.98438 449 ILE C N 1
ATOM 7567 C CA . ILE C 1 304 ? 12.12965 24.00907 73.31795 1.000 41.92291 449 ILE C CA 1
ATOM 7568 C C . ILE C 1 304 ? 11.77946 25.47873 73.13003 1.000 40.41706 449 ILE C C 1
ATOM 7569 O O . ILE C 1 304 ? 12.65382 26.35010 73.24540 1.000 37.39416 449 ILE C O 1
ATOM 7574 N N . SER C 1 305 ? 10.50543 25.79231 72.87003 1.000 40.86669 450 SER C N 1
ATOM 7575 C CA . SER C 1 305 ? 10.10751 27.19824 72.80347 1.000 45.53072 450 SER C CA 1
ATOM 7576 C C . SER C 1 305 ? 10.14480 27.84383 74.18241 1.000 47.28395 450 SER C C 1
ATOM 7577 O O . SER C 1 305 ? 10.59994 28.98534 74.32821 1.000 44.77656 450 SER C O 1
ATOM 7580 N N . ALA C 1 306 ? 9.67379 27.12748 75.20373 1.000 44.71390 451 ALA C N 1
ATOM 7581 C CA . ALA C 1 306 ? 9.81956 27.60496 76.57375 1.000 47.54891 451 ALA C CA 1
ATOM 7582 C C . ALA C 1 306 ? 11.28474 27.87374 76.89930 1.000 48.46544 451 ALA C C 1
ATOM 7583 O O . ALA C 1 306 ? 11.67238 29.00776 77.21127 1.000 50.33262 451 ALA C O 1
ATOM 7585 N N . SER C 1 307 ? 12.12482 26.84017 76.78071 1.000 46.98064 452 SER C N 1
ATOM 7586 C CA . SER C 1 307 ? 13.49594 26.91864 77.27858 1.000 40.58229 452 SER C CA 1
ATOM 7587 C C . SER C 1 307 ? 14.34722 27.89773 76.47759 1.000 45.83614 452 SER C C 1
ATOM 7588 O O . SER C 1 307 ? 15.18117 28.61331 77.04943 1.000 44.82688 452 SER C O 1
ATOM 7591 N N . ALA C 1 308 ? 14.16893 27.94432 75.15627 1.000 42.54962 453 ALA C N 1
ATOM 7592 C CA . ALA C 1 308 ? 14.94016 28.90065 74.37057 1.000 46.05013 453 ALA C CA 1
ATOM 7593 C C . ALA C 1 308 ? 14.61243 30.32935 74.77980 1.000 48.60589 453 ALA C C 1
ATOM 7594 O O . ALA C 1 308 ? 15.50868 31.17305 74.89084 1.000 49.07044 453 ALA C O 1
ATOM 7596 N N . THR C 1 309 ? 13.33178 30.61451 75.02283 1.000 51.90588 454 THR C N 1
ATOM 7597 C CA . THR C 1 309 ? 12.93038 31.96056 75.42871 1.000 57.24581 454 THR C CA 1
ATOM 7598 C C . THR C 1 309 ? 13.47634 32.30685 76.81201 1.000 50.11403 454 THR C C 1
ATOM 7599 O O . THR C 1 309 ? 14.02967 33.39476 77.01737 1.000 48.72726 454 THR C O 1
ATOM 7603 N N . ALA C 1 310 ? 13.33362 31.38461 77.76945 1.000 47.07970 455 ALA C N 1
ATOM 7604 C CA . ALA C 1 310 ? 14.01201 31.52459 79.05342 1.000 49.96927 455 ALA C CA 1
ATOM 7605 C C . ALA C 1 310 ? 15.46588 31.94435 78.86725 1.000 52.45331 455 ALA C C 1
ATOM 7606 O O . ALA C 1 310 ? 15.94167 32.87199 79.53108 1.000 58.27459 455 ALA C O 1
ATOM 7608 N N . VAL C 1 311 ? 16.17248 31.30626 77.93008 1.000 54.30401 456 VAL C N 1
ATOM 7609 C CA . VAL C 1 311 ? 17.59145 31.59385 77.73935 1.000 46.90502 456 VAL C CA 1
ATOM 7610 C C . VAL C 1 311 ? 17.79382 32.99380 77.17362 1.000 49.96694 456 VAL C C 1
ATOM 7611 O O . VAL C 1 311 ? 18.69694 33.72230 77.60104 1.000 55.13126 456 VAL C O 1
ATOM 7615 N N . ILE C 1 312 ? 16.97315 33.39528 76.20155 1.000 47.18039 457 ILE C N 1
ATOM 7616 C CA . ILE C 1 312 ? 17.25029 34.65602 75.52060 1.000 54.31859 457 ILE C CA 1
ATOM 7617 C C . ILE C 1 312 ? 16.95744 35.84219 76.43401 1.000 55.55201 457 ILE C C 1
ATOM 7618 O O . ILE C 1 312 ? 17.63891 36.87363 76.35754 1.000 55.35038 457 ILE C O 1
ATOM 7623 N N . LYS C 1 313 ? 15.96391 35.71184 77.31971 1.000 60.45852 458 LYS C N 1
ATOM 7624 C CA . LYS C 1 313 ? 15.70811 36.72438 78.34267 1.000 58.36202 458 LYS C CA 1
ATOM 7625 C C . LYS C 1 313 ? 16.97417 37.04040 79.13055 1.000 60.12232 458 LYS C C 1
ATOM 7626 O O . LYS C 1 313 ? 17.40812 38.19644 79.19960 1.000 62.46222 458 LYS C O 1
ATOM 7632 N N . VAL C 1 314 ? 17.58056 36.00193 79.72309 1.000 57.90738 459 VAL C N 1
ATOM 7633 C CA . VAL C 1 314 ? 18.79053 36.15468 80.53423 1.000 54.61224 459 VAL C CA 1
ATOM 7634 C C . VAL C 1 314 ? 19.84324 36.97201 79.80282 1.000 57.79947 459 VAL C C 1
ATOM 7635 O O . VAL C 1 314 ? 20.44241 37.89773 80.36645 1.000 64.33920 459 VAL C O 1
ATOM 7639 N N . LEU C 1 315 ? 20.08823 36.64419 78.53404 1.000 56.54105 460 LEU C N 1
ATOM 7640 C CA . LEU C 1 315 ? 21.10049 37.38770 77.80047 1.000 60.17547 460 LEU C CA 1
ATOM 7641 C C . LEU C 1 315 ? 20.71913 38.85507 77.64885 1.000 58.88975 460 LEU C C 1
ATOM 7642 O O . LEU C 1 315 ? 21.59744 39.69625 77.43107 1.000 60.70580 460 LEU C O 1
ATOM 7647 N N . LEU C 1 316 ? 19.43579 39.18484 77.80213 1.000 62.13975 461 LEU C N 1
ATOM 7648 C CA . LEU C 1 316 ? 19.00862 40.58123 77.79451 1.000 68.54411 461 LEU C CA 1
ATOM 7649 C C . LEU C 1 316 ? 19.19944 41.22355 79.16877 1.000 67.78885 461 LEU C C 1
ATOM 7650 O O . LEU C 1 316 ? 19.89761 42.23491 79.30354 1.000 69.62865 461 LEU C O 1
ATOM 7655 N N . GLY C 1 317 ? 18.58518 40.64643 80.20009 1.000 62.73040 462 GLY C N 1
ATOM 7656 C CA . GLY C 1 317 ? 18.76355 41.10076 81.56671 1.000 63.24079 462 GLY C CA 1
ATOM 7657 C C . GLY C 1 317 ? 18.29851 40.03947 82.54215 1.000 65.76313 462 GLY C C 1
ATOM 7658 O O . GLY C 1 317 ? 19.02199 39.07382 82.80499 1.000 71.49622 462 GLY C O 1
ATOM 7659 N N . GLU C 1 318 ? 17.09227 40.21564 83.07766 1.000 65.02491 463 GLU C N 1
ATOM 7660 C CA . GLU C 1 318 ? 16.36554 39.18814 83.84245 1.000 68.54799 463 GLU C CA 1
ATOM 7661 C C . GLU C 1 318 ? 17.20822 38.31423 84.77725 1.000 63.90043 463 GLU C C 1
ATOM 7662 O O . GLU C 1 318 ? 16.79654 37.21252 85.15067 1.000 66.99153 463 GLU C O 1
ATOM 7668 N N . SER C 1 331 ? 19.22714 13.39099 93.14734 1.000 57.64633 476 SER C N 1
ATOM 7669 C CA . SER C 1 331 ? 20.49117 14.00408 93.52235 1.000 53.94246 476 SER C CA 1
ATOM 7670 C C . SER C 1 331 ? 21.52408 12.90435 93.77790 1.000 50.89359 476 SER C C 1
ATOM 7671 O O . SER C 1 331 ? 22.71514 13.10742 93.57644 1.000 55.24515 476 SER C O 1
ATOM 7674 N N . VAL C 1 332 ? 21.05564 11.72522 94.18925 1.000 52.73718 477 VAL C N 1
ATOM 7675 C CA . VAL C 1 332 ? 21.97850 10.68302 94.63385 1.000 57.78161 477 VAL C CA 1
ATOM 7676 C C . VAL C 1 332 ? 22.83371 10.19170 93.47467 1.000 59.95355 477 VAL C C 1
ATOM 7677 O O . VAL C 1 332 ? 24.06705 10.16128 93.56424 1.000 60.81726 477 VAL C O 1
ATOM 7681 N N . ALA C 1 333 ? 22.19329 9.78861 92.37075 1.000 62.63047 478 ALA C N 1
ATOM 7682 C CA . ALA C 1 333 ? 22.95355 9.31190 91.21796 1.000 61.17058 478 ALA C CA 1
ATOM 7683 C C . ALA C 1 333 ? 23.72720 10.45248 90.56091 1.000 60.16552 478 ALA C C 1
ATOM 7684 O O . ALA C 1 333 ? 24.85113 10.25423 90.08182 1.000 56.28197 478 ALA C O 1
ATOM 7686 N N . GLY C 1 334 ? 23.14540 11.65544 90.53378 1.000 52.46863 479 GLY C N 1
ATOM 7687 C CA . GLY C 1 334 ? 23.88411 12.81180 90.05856 1.000 56.86728 479 GLY C CA 1
ATOM 7688 C C . GLY C 1 334 ? 25.06616 13.16834 90.94105 1.000 67.51740 479 GLY C C 1
ATOM 7689 O O . GLY C 1 334 ? 26.06791 13.70872 90.45837 1.000 62.06089 479 GLY C O 1
ATOM 7690 N N . LEU C 1 335 ? 24.97373 12.86998 92.24003 1.000 69.66295 480 LEU C N 1
ATOM 7691 C CA . LEU C 1 335 ? 26.08672 13.14543 93.14272 1.000 64.54275 480 LEU C CA 1
ATOM 7692 C C . LEU C 1 335 ? 27.30981 12.30974 92.78199 1.000 60.86687 480 LEU C C 1
ATOM 7693 O O . LEU C 1 335 ? 28.40835 12.84978 92.60278 1.000 62.63513 480 LEU C O 1
ATOM 7698 N N . GLN C 1 336 ? 27.14969 10.98456 92.68741 1.000 55.78826 481 GLN C N 1
ATOM 7699 C CA . GLN C 1 336 ? 28.31427 10.16152 92.38437 1.000 62.13204 481 GLN C CA 1
ATOM 7700 C C . GLN C 1 336 ? 28.91641 10.56286 91.04798 1.000 66.22653 481 GLN C C 1
ATOM 7701 O O . GLN C 1 336 ? 30.13970 10.71480 90.93605 1.000 65.00048 481 GLN C O 1
ATOM 7707 N N . THR C 1 337 ? 28.06583 10.80015 90.04118 1.000 60.86121 482 THR C N 1
ATOM 7708 C CA . THR C 1 337 ? 28.55387 11.28058 88.75213 1.000 63.48219 482 THR C CA 1
ATOM 7709 C C . THR C 1 337 ? 29.50546 12.45840 88.92685 1.000 54.38952 482 THR C C 1
ATOM 7710 O O . THR C 1 337 ? 30.59274 12.47397 88.34461 1.000 56.40251 482 THR C O 1
ATOM 7714 N N . VAL C 1 338 ? 29.13621 13.43270 89.76104 1.000 52.19338 483 VAL C N 1
ATOM 7715 C CA . VAL C 1 338 ? 29.99605 14.59914 89.96390 1.000 57.05916 483 VAL C CA 1
ATOM 7716 C C . VAL C 1 338 ? 31.31351 14.19466 90.62328 1.000 60.67337 483 VAL C C 1
ATOM 7717 O O . VAL C 1 338 ? 32.39520 14.62022 90.19842 1.000 55.87347 483 VAL C O 1
ATOM 7721 N N . LEU C 1 339 ? 31.25148 13.36903 91.67273 1.000 60.56461 484 LEU C N 1
ATOM 7722 C CA . LEU C 1 339 ? 32.50369 12.96735 92.30524 1.000 63.93360 484 LEU C CA 1
ATOM 7723 C C . LEU C 1 339 ? 33.32310 12.07811 91.38250 1.000 61.49210 484 LEU C C 1
ATOM 7724 O O . LEU C 1 339 ? 34.55722 12.15434 91.39729 1.000 61.18277 484 LEU C O 1
ATOM 7729 N N . ASP C 1 340 ? 32.65876 11.25007 90.56475 1.000 60.57860 485 ASP C N 1
ATOM 7730 C CA . ASP C 1 340 ? 33.36771 10.48976 89.53542 1.000 66.45278 485 ASP C CA 1
ATOM 7731 C C . ASP C 1 340 ? 34.15198 11.41442 88.60485 1.000 60.32408 485 ASP C C 1
ATOM 7732 O O . ASP C 1 340 ? 35.29896 11.11989 88.24713 1.000 61.15913 485 ASP C O 1
ATOM 7737 N N . VAL C 1 341 ? 33.55021 12.53950 88.20602 1.000 55.56365 486 VAL C N 1
ATOM 7738 C CA . VAL C 1 341 ? 34.24093 13.49467 87.34441 1.000 54.66943 486 VAL C CA 1
ATOM 7739 C C . VAL C 1 341 ? 35.41342 14.12237 88.08649 1.000 57.24489 486 VAL C C 1
ATOM 7740 O O . VAL C 1 341 ? 36.52392 14.23574 87.54739 1.000 54.07113 486 VAL C O 1
ATOM 7744 N N . LEU C 1 342 ? 35.18736 14.52103 89.34247 1.000 61.64209 487 LEU C N 1
ATOM 7745 C CA . LEU C 1 342 ? 36.21068 15.22809 90.10854 1.000 60.13830 487 LEU C CA 1
ATOM 7746 C C . LEU C 1 342 ? 37.44615 14.36140 90.32756 1.000 56.33220 487 LEU C C 1
ATOM 7747 O O . LEU C 1 342 ? 38.57602 14.83780 90.16938 1.000 54.73004 487 LEU C O 1
ATOM 7752 N N . ASN C 1 343 ? 37.25344 13.08919 90.69015 1.000 55.50496 488 ASN C N 1
ATOM 7753 C CA . ASN C 1 343 ? 38.37932 12.16159 90.78955 1.000 56.53378 488 ASN C CA 1
ATOM 7754 C C . ASN C 1 343 ? 39.26503 12.24414 89.55572 1.000 58.13701 488 ASN C C 1
ATOM 7755 O O . ASN C 1 343 ? 40.49472 12.33420 89.65489 1.000 53.67213 488 ASN C O 1
ATOM 7760 N N . ILE C 1 344 ? 38.64126 12.23031 88.37887 1.000 58.06086 489 ILE C N 1
ATOM 7761 C CA . ILE C 1 344 ? 39.37056 12.17627 87.12107 1.000 50.71683 489 ILE C CA 1
ATOM 7762 C C . ILE C 1 344 ? 39.97937 13.52966 86.79041 1.000 45.71602 489 ILE C C 1
ATOM 7763 O O . ILE C 1 344 ? 41.12998 13.62101 86.35092 1.000 49.97404 489 ILE C O 1
ATOM 7768 N N . GLN C 1 345 ? 39.22113 14.59322 87.00102 1.000 45.18322 490 GLN C N 1
ATOM 7769 C CA . GLN C 1 345 ? 39.56878 15.89958 86.47396 1.000 49.54150 490 GLN C CA 1
ATOM 7770 C C . GLN C 1 345 ? 40.51833 16.67199 87.38493 1.000 52.62849 490 GLN C C 1
ATOM 7771 O O . GLN C 1 345 ? 41.29957 17.49862 86.89591 1.000 53.11026 490 GLN C O 1
ATOM 7777 N N . LEU C 1 346 ? 40.48253 16.40824 88.69619 1.000 54.95961 491 LEU C N 1
ATOM 7778 C CA . LEU C 1 346 ? 41.27281 17.19409 89.64366 1.000 59.79514 491 LEU C CA 1
ATOM 7779 C C . LEU C 1 346 ? 42.76525 17.08069 89.36743 1.000 57.20194 491 LEU C C 1
ATOM 7780 O O . LEU C 1 346 ? 43.52988 18.00129 89.68095 1.000 57.35353 491 LEU C O 1
ATOM 7785 N N . GLU C 1 347 ? 43.19516 15.97053 88.77200 1.000 55.93618 492 GLU C N 1
ATOM 7786 C CA . GLU C 1 347 ? 44.58793 15.85097 88.36499 1.000 54.65421 492 GLU C CA 1
ATOM 7787 C C . GLU C 1 347 ? 44.96506 16.92165 87.34399 1.000 54.62740 492 GLU C C 1
ATOM 7788 O O . GLU C 1 347 ? 46.07970 17.45327 87.37600 1.000 56.32058 492 GLU C O 1
ATOM 7794 N N . PHE C 1 348 ? 44.05407 17.25994 86.43341 1.000 55.36409 493 PHE C N 1
ATOM 7795 C CA . PHE C 1 348 ? 44.33236 18.31214 85.46276 1.000 50.29806 493 PHE C CA 1
ATOM 7796 C C . PHE C 1 348 ? 43.85903 19.67564 85.92884 1.000 48.20183 493 PHE C C 1
ATOM 7797 O O . PHE C 1 348 ? 44.24405 20.68583 85.33035 1.000 43.81265 493 PHE C O 1
ATOM 7805 N N . TRP C 1 349 ? 43.04406 19.73090 86.97941 1.000 49.01582 494 TRP C N 1
ATOM 7806 C CA . TRP C 1 349 ? 42.54632 20.99467 87.52179 1.000 58.52056 494 TRP C CA 1
ATOM 7807 C C . TRP C 1 349 ? 42.72729 21.00447 89.03535 1.000 58.53575 494 TRP C C 1
ATOM 7808 O O . TRP C 1 349 ? 41.82284 20.60653 89.78630 1.000 55.67499 494 TRP C O 1
ATOM 7819 N N . PRO C 1 350 ? 43.89495 21.45094 89.51932 1.000 59.72184 495 PRO C N 1
ATOM 7820 C CA . PRO C 1 350 ? 44.12459 21.47099 90.97388 1.000 55.78295 495 PRO C CA 1
ATOM 7821 C C . PRO C 1 350 ? 43.08577 22.27152 91.73781 1.000 54.49124 495 PRO C C 1
ATOM 7822 O O . PRO C 1 350 ? 42.63274 21.83471 92.80328 1.000 57.36897 495 PRO C O 1
ATOM 7826 N N . SER C 1 351 ? 42.66664 23.41803 91.20066 1.000 53.54827 496 SER C N 1
ATOM 7827 C CA . SER C 1 351 ? 41.63853 24.23998 91.82643 1.000 55.78872 496 SER C CA 1
ATOM 7828 C C . SER C 1 351 ? 40.35324 23.47071 92.13340 1.000 60.36896 496 SER C C 1
ATOM 7829 O O . SER C 1 351 ? 39.49876 23.99172 92.86120 1.000 54.13205 496 SER C O 1
ATOM 7832 N N . LEU C 1 352 ? 40.20153 22.24687 91.61416 1.000 57.90359 497 LEU C N 1
ATOM 7833 C CA . LEU C 1 352 ? 38.98672 21.48143 91.86711 1.000 62.50334 497 LEU C CA 1
ATOM 7834 C C . LEU C 1 352 ? 38.86773 21.07057 93.32622 1.000 59.45267 497 LEU C C 1
ATOM 7835 O O . LEU C 1 352 ? 37.75100 20.84735 93.81345 1.000 56.94169 497 LEU C O 1
ATOM 7840 N N . ALA C 1 353 ? 39.99834 20.95523 94.03264 1.000 63.33866 498 ALA C N 1
ATOM 7841 C CA . ALA C 1 353 ? 39.95475 20.53312 95.42977 1.000 56.46303 498 ALA C CA 1
ATOM 7842 C C . ALA C 1 353 ? 39.06909 21.45116 96.26212 1.000 47.83849 498 ALA C C 1
ATOM 7843 O O . ALA C 1 353 ? 38.39559 20.99224 97.18995 1.000 48.71970 498 ALA C O 1
ATOM 7845 N N . ILE C 1 354 ? 39.02470 22.73880 95.92603 1.000 45.56798 499 ILE C N 1
ATOM 7846 C CA . ILE C 1 354 ? 38.13706 23.65015 96.64126 1.000 47.60615 499 ILE C CA 1
ATOM 7847 C C . ILE C 1 354 ? 36.68530 23.19331 96.52694 1.000 54.75951 499 ILE C C 1
ATOM 7848 O O . ILE C 1 354 ? 35.95074 23.16274 97.52282 1.000 54.45764 499 ILE C O 1
ATOM 7853 N N . SER C 1 355 ? 36.25301 22.81032 95.31954 1.000 56.01308 500 SER C N 1
ATOM 7854 C CA . SER C 1 355 ? 34.89487 22.30531 95.13514 1.000 51.88874 500 SER C CA 1
ATOM 7855 C C . SER C 1 355 ? 34.73782 20.86998 95.62962 1.000 48.23444 500 SER C C 1
ATOM 7856 O O . SER C 1 355 ? 33.64907 20.48008 96.05935 1.000 49.19228 500 SER C O 1
ATOM 7859 N N . TYR C 1 356 ? 35.80164 20.07253 95.56004 1.000 49.83373 501 TYR C N 1
ATOM 7860 C CA . TYR C 1 356 ? 35.77133 18.71619 96.10024 1.000 54.08873 501 TYR C CA 1
ATOM 7861 C C . TYR C 1 356 ? 35.59948 18.72443 97.62349 1.000 59.63189 501 TYR C C 1
ATOM 7862 O O . TYR C 1 356 ? 34.85141 17.90518 98.17639 1.000 55.73570 501 TYR C O 1
ATOM 7871 N N . SER C 1 357 ? 36.28094 19.65345 98.31247 1.000 58.50638 502 SER C N 1
ATOM 7872 C CA . SER C 1 357 ? 36.17414 19.77479 99.76824 1.000 53.70410 502 SER C CA 1
ATOM 7873 C C . SER C 1 357 ? 34.73427 19.98347 100.21381 1.000 58.38104 502 SER C C 1
ATOM 7874 O O . SER C 1 357 ? 34.28560 19.37824 101.19810 1.000 54.71282 502 SER C O 1
ATOM 7877 N N . LYS C 1 358 ? 33.99621 20.84009 99.50180 1.000 55.17983 503 LYS C N 1
ATOM 7878 C CA . LYS C 1 358 ? 32.60198 21.15141 99.80109 1.000 51.88466 503 LYS C CA 1
ATOM 7879 C C . LYS C 1 358 ? 31.73899 19.90055 99.90727 1.000 63.94364 503 LYS C C 1
ATOM 7880 O O . LYS C 1 358 ? 30.58017 19.97091 100.32715 1.000 70.42955 503 LYS C O 1
ATOM 7886 N N . LEU C 1 359 ? 32.29490 18.75429 99.52549 1.000 65.75406 504 LEU C N 1
ATOM 7887 C CA . LEU C 1 359 ? 31.71840 17.44410 99.79415 1.000 61.96141 504 LEU C CA 1
ATOM 7888 C C . LEU C 1 359 ? 32.66599 16.69806 100.73577 1.000 67.91233 504 LEU C C 1
ATOM 7889 O O . LEU C 1 359 ? 33.74220 16.26806 100.30313 1.000 65.52320 504 LEU C O 1
ATOM 7894 N N . LEU C 1 360 ? 32.31595 16.55128 102.03101 1.000 67.93432 505 LEU C N 1
ATOM 7895 C CA . LEU C 1 360 ? 31.19693 17.17491 102.78989 1.000 70.87072 505 LEU C CA 1
ATOM 7896 C C . LEU C 1 360 ? 29.77653 17.01079 102.23345 1.000 71.33710 505 LEU C C 1
ATOM 7897 O O . LEU C 1 360 ? 28.82378 17.58944 102.76340 1.000 63.00586 505 LEU C O 1
ATOM 7902 N N . THR D 1 2 ? 8.88746 59.16925 43.00278 1.000 23.22856 147 THR D N 1
ATOM 7903 C CA . THR D 1 2 ? 7.80118 59.76767 42.21795 1.000 24.10510 147 THR D CA 1
ATOM 7904 C C . THR D 1 2 ? 8.09659 59.64143 40.70097 1.000 31.48422 147 THR D C 1
ATOM 7905 O O . THR D 1 2 ? 7.18940 59.34846 39.89580 1.000 26.03463 147 THR D O 1
ATOM 7909 N N . SER D 1 3 ? 9.37385 59.79880 40.33013 1.000 29.86471 148 SER D N 1
ATOM 7910 C CA . SER D 1 3 ? 9.81562 59.67840 38.94338 1.000 30.68087 148 SER D CA 1
ATOM 7911 C C . SER D 1 3 ? 10.68717 58.44897 38.72015 1.000 26.81551 148 SER D C 1
ATOM 7912 O O . SER D 1 3 ? 11.33988 58.34223 37.67855 1.000 31.72222 148 SER D O 1
ATOM 7915 N N . SER D 1 4 ? 10.71745 57.52342 39.66976 1.000 26.93167 149 SER D N 1
ATOM 7916 C CA . SER D 1 4 ? 11.60809 56.37349 39.62152 1.000 25.67910 149 SER D CA 1
ATOM 7917 C C . SER D 1 4 ? 10.92580 55.15793 38.99847 1.000 20.00269 149 SER D C 1
ATOM 7918 O O . SER D 1 4 ? 9.69823 55.07106 38.92637 1.000 20.14720 149 SER D O 1
ATOM 7921 N N . THR D 1 5 ? 11.74962 54.21665 38.54565 1.000 19.22133 150 THR D N 1
ATOM 7922 C CA . THR D 1 5 ? 11.29199 52.93015 38.03593 1.000 18.12102 150 THR D CA 1
ATOM 7923 C C . THR D 1 5 ? 11.53524 51.87705 39.11149 1.000 21.25975 150 THR D C 1
ATOM 7924 O O . THR D 1 5 ? 12.64953 51.76919 39.63868 1.000 18.23398 150 THR D O 1
ATOM 7928 N N . ALA D 1 6 ? 10.49209 51.12256 39.44610 1.000 17.33382 151 ALA D N 1
ATOM 7929 C CA . ALA D 1 6 ? 10.57116 50.07729 40.45721 1.000 19.60113 151 ALA D CA 1
ATOM 7930 C C . ALA D 1 6 ? 10.65144 48.71071 39.79765 1.000 20.71377 151 ALA D C 1
ATOM 7931 O O . ALA D 1 6 ? 10.02034 48.47080 38.76554 1.000 20.55668 151 ALA D O 1
ATOM 7933 N N . VAL D 1 7 ? 11.44042 47.81551 40.38987 1.000 21.29856 152 VAL D N 1
ATOM 7934 C CA . VAL D 1 7 ? 11.48489 46.42672 39.96103 1.000 22.00666 152 VAL D CA 1
ATOM 7935 C C . VAL D 1 7 ? 10.99922 45.56932 41.12367 1.000 24.62436 152 VAL D C 1
ATOM 7936 O O . VAL D 1 7 ? 11.52607 45.68980 42.24281 1.000 20.54676 152 VAL D O 1
ATOM 7940 N N . GLY D 1 8 ? 9.99522 44.74327 40.86863 1.000 17.38169 153 GLY D N 1
ATOM 7941 C CA . GLY D 1 8 ? 9.50144 43.79396 41.84811 1.000 20.70599 153 GLY D CA 1
ATOM 7942 C C . GLY D 1 8 ? 10.11510 42.42148 41.64982 1.000 18.59490 153 GLY D C 1
ATOM 7943 O O . GLY D 1 8 ? 9.96888 41.81531 40.58942 1.000 16.01649 153 GLY D O 1
ATOM 7944 N N . PHE D 1 9 ? 10.80032 41.93328 42.68269 1.000 19.69945 154 PHE D N 1
ATOM 7945 C CA . PHE D 1 9 ? 11.49928 40.65800 42.59538 1.000 19.16513 154 PHE D CA 1
ATOM 7946 C C . PHE D 1 9 ? 11.56794 40.02646 43.97794 1.000 25.21942 154 PHE D C 1
ATOM 7947 O O . PHE D 1 9 ? 11.57428 40.73190 44.99330 1.000 29.58439 154 PHE D O 1
ATOM 7955 N N . ASP D 1 10 ? 11.60108 38.69161 44.01322 1.000 22.68817 155 ASP D N 1
ATOM 7956 C CA . ASP D 1 10 ? 11.79952 37.96989 45.26742 1.000 24.32481 155 ASP D CA 1
ATOM 7957 C C . ASP D 1 10 ? 12.30327 36.55592 44.98522 1.000 25.27864 155 ASP D C 1
ATOM 7958 O O . ASP D 1 10 ? 11.70625 35.82855 44.18827 1.000 25.03643 155 ASP D O 1
ATOM 7963 N N . GLU D 1 11 ? 13.37897 36.16273 45.66964 1.000 22.80868 156 GLU D N 1
ATOM 7964 C CA . GLU D 1 11 ? 14.05071 34.89255 45.40803 1.000 23.57191 156 GLU D CA 1
ATOM 7965 C C . GLU D 1 11 ? 13.18285 33.67583 45.73480 1.000 22.00064 156 GLU D C 1
ATOM 7966 O O . GLU D 1 11 ? 13.44103 32.58992 45.20921 1.000 20.28880 156 GLU D O 1
ATOM 7972 N N . ARG D 1 12 ? 12.14687 33.82776 46.56236 1.000 19.65751 157 ARG D N 1
ATOM 7973 C CA . ARG D 1 12 ? 11.29817 32.68501 46.85922 1.000 19.55971 157 ARG D CA 1
ATOM 7974 C C . ARG D 1 12 ? 10.50105 32.21849 45.64512 1.000 19.73614 157 ARG D C 1
ATOM 7975 O O . ARG D 1 12 ? 10.00554 31.09014 45.65101 1.000 18.70859 157 ARG D O 1
ATOM 7983 N N . MET D 1 13 ? 10.38435 33.03999 44.59896 1.000 17.03101 158 MET D N 1
ATOM 7984 C CA . MET D 1 13 ? 9.75235 32.57358 43.36897 1.000 18.69902 158 MET D CA 1
ATOM 7985 C C . MET D 1 13 ? 10.62454 31.57359 42.63063 1.000 15.99888 158 MET D C 1
ATOM 7986 O O . MET D 1 13 ? 10.10225 30.81642 41.80566 1.000 17.40384 158 MET D O 1
ATOM 7991 N N . LEU D 1 14 ? 11.93042 31.54326 42.90960 1.000 14.88138 159 LEU D N 1
ATOM 7992 C CA . LEU D 1 14 ? 12.78522 30.50835 42.33660 1.000 20.06177 159 LEU D CA 1
ATOM 7993 C C . LEU D 1 14 ? 12.52106 29.12234 42.92157 1.000 17.33172 159 LEU D C 1
ATOM 7994 O O . LEU D 1 14 ? 13.07878 28.14764 42.41697 1.000 21.43370 159 LEU D O 1
ATOM 7999 N N . LEU D 1 15 ? 11.71094 29.00150 43.97361 1.000 18.20539 160 LEU D N 1
ATOM 8000 C CA . LEU D 1 15 ? 11.48144 27.68975 44.56801 1.000 18.25778 160 LEU D CA 1
ATOM 8001 C C . LEU D 1 15 ? 10.43933 26.88895 43.80286 1.000 19.94343 160 LEU D C 1
ATOM 8002 O O . LEU D 1 15 ? 10.41100 25.65601 43.92065 1.000 21.11701 160 LEU D O 1
ATOM 8007 N N . HIS D 1 16 ? 9.60080 27.56018 43.01614 1.000 15.48366 161 HIS D N 1
ATOM 8008 C CA . HIS D 1 16 ? 8.64756 26.88932 42.14398 1.000 13.90340 161 HIS D CA 1
ATOM 8009 C C . HIS D 1 16 ? 9.39121 26.22081 40.98010 1.000 15.69828 161 HIS D C 1
ATOM 8010 O O . HIS D 1 16 ? 10.06034 26.89697 40.19728 1.000 12.86556 161 HIS D O 1
ATOM 8017 N N . SER D 1 17 ? 9.31022 24.89223 40.88168 1.000 17.37824 162 SER D N 1
ATOM 8018 C CA . SER D 1 17 ? 10.04200 24.15757 39.84529 1.000 19.66349 162 SER D CA 1
ATOM 8019 C C . SER D 1 17 ? 9.43123 22.77917 39.70967 1.000 17.59076 162 SER D C 1
ATOM 8020 O O . SER D 1 17 ? 8.73516 22.30741 40.61081 1.000 18.33351 162 SER D O 1
ATOM 8023 N N . GLU D 1 18 ? 9.69447 22.13382 38.57397 1.000 19.41105 163 GLU D N 1
ATOM 8024 C CA . GLU D 1 18 ? 9.23495 20.76020 38.47263 1.000 23.35441 163 GLU D CA 1
ATOM 8025 C C . GLU D 1 18 ? 10.03945 19.88296 39.41990 1.000 21.27356 163 GLU D C 1
ATOM 8026 O O . GLU D 1 18 ? 11.11265 20.25072 39.90344 1.000 19.98817 163 GLU D O 1
ATOM 8032 N N . PHE D 1 19 ? 9.46864 18.72524 39.72142 1.000 20.14691 164 PHE D N 1
ATOM 8033 C CA . PHE D 1 19 ? 9.84932 18.00253 40.92639 1.000 18.22623 164 PHE D CA 1
ATOM 8034 C C . PHE D 1 19 ? 11.22744 17.35921 40.81102 1.000 17.96620 164 PHE D C 1
ATOM 8035 O O . PHE D 1 19 ? 11.97492 17.31830 41.78586 1.000 16.20266 164 PHE D O 1
ATOM 8043 N N . GLU D 1 20 ? 11.55478 16.79714 39.65553 1.000 19.39770 165 GLU D N 1
ATOM 8044 C CA . GLU D 1 20 ? 12.84189 16.14855 39.46145 1.000 22.59264 165 GLU D CA 1
ATOM 8045 C C . GLU D 1 20 ? 13.25746 16.38392 38.02037 1.000 21.98122 165 GLU D C 1
ATOM 8046 O O . GLU D 1 20 ? 12.49880 16.95333 37.22764 1.000 19.35480 165 GLU D O 1
ATOM 8052 N N . VAL D 1 21 ? 14.48674 15.95926 37.68382 1.000 26.92220 166 VAL D N 1
ATOM 8053 C CA . VAL D 1 21 ? 14.96437 16.09723 36.30923 1.000 28.77615 166 VAL D CA 1
ATOM 8054 C C . VAL D 1 21 ? 14.29178 15.03790 35.44790 1.000 23.69685 166 VAL D C 1
ATOM 8055 O O . VAL D 1 21 ? 13.94161 13.94778 35.91763 1.000 28.78518 166 VAL D O 1
ATOM 8059 N N . LYS D 1 22 ? 14.07152 15.37929 34.18050 1.000 26.15776 167 LYS D N 1
ATOM 8060 C CA . LYS D 1 22 ? 13.17636 14.62000 33.31547 1.000 31.38800 167 LYS D CA 1
ATOM 8061 C C . LYS D 1 22 ? 13.76102 14.54748 31.91612 1.000 27.76274 167 LYS D C 1
ATOM 8062 O O . LYS D 1 22 ? 14.54462 15.40765 31.50619 1.000 25.66533 167 LYS D O 1
ATOM 8068 N N . ALA D 1 23 ? 13.34021 13.51031 31.18041 1.000 26.49526 168 ALA D N 1
ATOM 8069 C CA . ALA D 1 23 ? 13.77241 13.33780 29.79695 1.000 19.97337 168 ALA D CA 1
ATOM 8070 C C . ALA D 1 23 ? 13.57421 14.61851 28.99951 1.000 26.20180 168 ALA D C 1
ATOM 8071 O O . ALA D 1 23 ? 14.47657 15.05526 28.28032 1.000 28.68660 168 ALA D O 1
ATOM 8073 N N . GLN D 1 24 ? 12.41057 15.25784 29.14883 1.000 26.69983 169 GLN D N 1
ATOM 8074 C CA . GLN D 1 24 ? 12.14246 16.56856 28.54626 1.000 34.05358 169 GLN D CA 1
ATOM 8075 C C . GLN D 1 24 ? 11.90046 17.60646 29.63740 1.000 28.80456 169 GLN D C 1
ATOM 8076 O O . GLN D 1 24 ? 10.78563 17.68895 30.18455 1.000 25.56035 169 GLN D O 1
ATOM 8082 N N . PRO D 1 25 ? 12.88799 18.41933 29.99407 1.000 25.37861 170 PRO D N 1
ATOM 8083 C CA . PRO D 1 25 ? 12.68440 19.34301 31.11882 1.000 25.43742 170 PRO D CA 1
ATOM 8084 C C . PRO D 1 25 ? 11.75850 20.48858 30.72773 1.000 19.88474 170 PRO D C 1
ATOM 8085 O O . PRO D 1 25 ? 11.67285 20.88232 29.56503 1.000 23.86091 170 PRO D O 1
ATOM 8089 N N . HIS D 1 26 ? 11.04337 20.99123 31.71855 1.000 17.93089 171 HIS D N 1
ATOM 8090 C CA . HIS D 1 26 ? 10.02081 22.00464 31.50325 1.000 15.16082 171 HIS D CA 1
ATOM 8091 C C . HIS D 1 26 ? 10.66230 23.36081 31.20979 1.000 17.09483 171 HIS D C 1
ATOM 8092 O O . HIS D 1 26 ? 11.57822 23.78238 31.93395 1.000 14.60153 171 HIS D O 1
ATOM 8099 N N . PRO D 1 27 ? 10.21447 24.07064 30.16486 1.000 17.10313 172 PRO D N 1
ATOM 8100 C CA . PRO D 1 27 ? 10.83255 25.37377 29.83576 1.000 18.05731 172 PRO D CA 1
ATOM 8101 C C . PRO D 1 27 ? 10.58624 26.46073 30.88368 1.000 16.84491 172 PRO D C 1
ATOM 8102 O O . PRO D 1 27 ? 11.42717 27.35756 31.04762 1.000 14.89076 172 PRO D O 1
ATOM 8106 N N . GLU D 1 28 ? 9.47017 26.41797 31.60157 1.000 14.26814 173 GLU D N 1
ATOM 8107 C CA . GLU D 1 28 ? 9.20531 27.41948 32.63230 1.000 16.67279 173 GLU D CA 1
ATOM 8108 C C . GLU D 1 28 ? 9.95024 26.98301 33.88927 1.000 17.38206 173 GLU D C 1
ATOM 8109 O O . GLU D 1 28 ? 9.49768 26.09644 34.61231 1.000 18.82080 173 GLU D O 1
ATOM 8115 N N . ARG D 1 29 ? 11.10121 27.59655 34.14637 1.000 13.72811 174 ARG D N 1
ATOM 8116 C CA . ARG D 1 29 ? 12.03703 27.11694 35.14965 1.000 15.77260 174 ARG D CA 1
ATOM 8117 C C . ARG D 1 29 ? 12.67990 28.28962 35.87741 1.000 16.09840 174 ARG D C 1
ATOM 8118 O O . ARG D 1 29 ? 12.69644 29.41972 35.37001 1.000 13.76238 174 ARG D O 1
ATOM 8126 N N . PRO D 1 30 ? 13.21575 28.04791 37.07642 1.000 13.66799 175 PRO D N 1
ATOM 8127 C CA . PRO D 1 30 ? 13.80717 29.14605 37.86718 1.000 15.43776 175 PRO D CA 1
ATOM 8128 C C . PRO D 1 30 ? 14.92390 29.90463 37.17525 1.000 17.45548 175 PRO D C 1
ATOM 8129 O O . PRO D 1 30 ? 15.11442 31.08493 37.47542 1.000 18.04646 175 PRO D O 1
ATOM 8133 N N . ASP D 1 31 ? 15.67762 29.27751 36.26730 1.000 18.88838 176 ASP D N 1
ATOM 8134 C CA . ASP D 1 31 ? 16.75011 29.99983 35.58666 1.000 20.46269 176 ASP D CA 1
ATOM 8135 C C . ASP D 1 31 ? 16.25707 31.22667 34.82562 1.000 21.22347 176 ASP D C 1
ATOM 8136 O O . ASP D 1 31 ? 17.06342 32.12135 34.55867 1.000 19.63523 176 ASP D O 1
ATOM 8141 N N . ARG D 1 32 ? 14.97071 31.28511 34.45354 1.000 15.74777 177 ARG D N 1
ATOM 8142 C CA . ARG D 1 32 ? 14.47774 32.44846 33.71892 1.000 19.86013 177 ARG D CA 1
ATOM 8143 C C . ARG D 1 32 ? 14.66528 33.71765 34.53371 1.000 17.41134 177 ARG D C 1
ATOM 8144 O O . ARG D 1 32 ? 15.17314 34.72581 34.02986 1.000 17.60180 177 ARG D O 1
ATOM 8152 N N . LEU D 1 33 ? 14.26138 33.68187 35.80098 1.000 19.62646 178 LEU D N 1
ATOM 8153 C CA . LEU D 1 33 ? 14.43424 34.84282 36.66371 1.000 19.29423 178 LEU D CA 1
ATOM 8154 C C . LEU D 1 33 ? 15.90905 35.05977 36.99788 1.000 22.63198 178 LEU D C 1
ATOM 8155 O O . LEU D 1 33 ? 16.38428 36.20260 37.01575 1.000 19.08311 178 LEU D O 1
ATOM 8160 N N . ARG D 1 34 ? 16.65373 33.97859 37.26024 1.000 21.95026 179 ARG D N 1
ATOM 8161 C CA . ARG D 1 34 ? 18.07292 34.13265 37.57873 1.000 21.52492 179 ARG D CA 1
ATOM 8162 C C . ARG D 1 34 ? 18.80560 34.84415 36.45961 1.000 22.30922 179 ARG D C 1
ATOM 8163 O O . ARG D 1 34 ? 19.59692 35.76621 36.70414 1.000 26.94891 179 ARG D O 1
ATOM 8171 N N . ALA D 1 35 ? 18.53401 34.44503 35.22052 1.000 17.89149 180 ALA D N 1
ATOM 8172 C CA . ALA D 1 35 ? 19.26270 35.00273 34.09012 1.000 23.60867 180 ALA D CA 1
ATOM 8173 C C . ALA D 1 35 ? 18.93562 36.48365 33.89300 1.000 23.85826 180 ALA D C 1
ATOM 8174 O O . ALA D 1 35 ? 19.83283 37.28401 33.62065 1.000 18.80582 180 ALA D O 1
ATOM 8176 N N . ILE D 1 36 ? 17.66040 36.86485 34.02577 1.000 20.25606 181 ILE D N 1
ATOM 8177 C CA . ILE D 1 36 ? 17.30326 38.27644 33.94612 1.000 19.38528 181 ILE D CA 1
ATOM 8178 C C . ILE D 1 36 ? 17.90147 39.05153 35.11270 1.000 19.47707 181 ILE D C 1
ATOM 8179 O O . ILE D 1 36 ? 18.40040 40.16520 34.93672 1.000 21.47153 181 ILE D O 1
ATOM 8184 N N . ALA D 1 37 ? 17.82173 38.50040 36.32412 1.000 18.68909 182 ALA D N 1
ATOM 8185 C CA . ALA D 1 37 ? 18.30409 39.22225 37.49751 1.000 21.86438 182 ALA D CA 1
ATOM 8186 C C . ALA D 1 37 ? 19.80734 39.43365 37.43169 1.000 26.27411 182 ALA D C 1
ATOM 8187 O O . ALA D 1 37 ? 20.30610 40.48289 37.85614 1.000 24.01196 182 ALA D O 1
ATOM 8189 N N . ALA D 1 38 ? 20.54540 38.44979 36.89728 1.000 23.94175 183 ALA D N 1
ATOM 8190 C CA . ALA D 1 38 ? 21.99036 38.61706 36.75571 1.000 23.81124 183 ALA D CA 1
ATOM 8191 C C . ALA D 1 38 ? 22.31743 39.65345 35.68467 1.000 25.02764 183 ALA D C 1
ATOM 8192 O O . ALA D 1 38 ? 23.26307 40.43387 35.82952 1.000 22.09640 183 ALA D O 1
ATOM 8194 N N . SER D 1 39 ? 21.52951 39.70141 34.61492 1.000 22.50719 184 SER D N 1
ATOM 8195 C CA . SER D 1 39 ? 21.82262 40.65858 33.55991 1.000 20.98529 184 SER D CA 1
ATOM 8196 C C . SER D 1 39 ? 21.43341 42.08089 33.97047 1.000 24.18674 184 SER D C 1
ATOM 8197 O O . SER D 1 39 ? 22.07355 43.04525 33.54889 1.000 31.24044 184 SER D O 1
ATOM 8200 N N . LEU D 1 40 ? 20.41545 42.23795 34.81342 1.000 23.83735 185 LEU D N 1
ATOM 8201 C CA . LEU D 1 40 ? 20.10291 43.56589 35.32751 1.000 26.26262 185 LEU D CA 1
ATOM 8202 C C . LEU D 1 40 ? 21.13693 44.01876 36.35274 1.000 25.37338 185 LEU D C 1
ATOM 8203 O O . LEU D 1 40 ? 21.41792 45.21360 36.46443 1.000 23.70256 185 LEU D O 1
ATOM 8208 N N . ALA D 1 41 ? 21.70506 43.08479 37.11281 1.000 28.51124 186 ALA D N 1
ATOM 8209 C CA . ALA D 1 41 ? 22.75024 43.43979 38.06859 1.000 32.02890 186 ALA D CA 1
ATOM 8210 C C . ALA D 1 41 ? 23.98363 43.97135 37.34501 1.000 32.46372 186 ALA D C 1
ATOM 8211 O O . ALA D 1 41 ? 24.52125 45.03153 37.69117 1.000 27.68650 186 ALA D O 1
ATOM 8213 N N . THR D 1 42 ? 24.41324 43.25583 36.30381 1.000 30.51571 187 THR D N 1
ATOM 8214 C CA . THR D 1 42 ? 25.60772 43.62013 35.54823 1.000 30.07283 187 THR D CA 1
ATOM 8215 C C . THR D 1 42 ? 25.44356 44.96342 34.84725 1.000 28.97396 187 THR D C 1
ATOM 8216 O O . THR D 1 42 ? 26.38686 45.75892 34.77567 1.000 32.98648 187 THR D O 1
ATOM 8220 N N . ALA D 1 43 ? 24.26514 45.22665 34.30816 1.000 25.44455 188 ALA D N 1
ATOM 8221 C CA . ALA D 1 43 ? 24.03731 46.51774 33.68980 1.000 26.23093 188 ALA D CA 1
ATOM 8222 C C . ALA D 1 43 ? 23.91368 47.65136 34.69935 1.000 26.42855 188 ALA D C 1
ATOM 8223 O O . ALA D 1 43 ? 23.81146 48.80285 34.27809 1.000 27.87532 188 ALA D O 1
ATOM 8225 N N . GLY D 1 44 ? 23.91425 47.37747 36.00439 1.000 27.99608 189 GLY D N 1
ATOM 8226 C CA . GLY D 1 44 ? 23.61810 48.42874 36.96431 1.000 24.11352 189 GLY D CA 1
ATOM 8227 C C . GLY D 1 44 ? 22.16613 48.85165 37.01309 1.000 28.36775 189 GLY D C 1
ATOM 8228 O O . GLY D 1 44 ? 21.84193 49.84251 37.67974 1.000 27.37565 189 GLY D O 1
ATOM 8229 N N . VAL D 1 45 ? 21.27313 48.12502 36.33331 1.000 27.32276 190 VAL D N 1
ATOM 8230 C CA . VAL D 1 45 ? 19.86735 48.51058 36.28527 1.000 24.33581 190 VAL D CA 1
ATOM 8231 C C . VAL D 1 45 ? 19.16259 48.16187 37.58738 1.000 25.81425 190 VAL D C 1
ATOM 8232 O O . VAL D 1 45 ? 18.41945 48.97941 38.15260 1.000 22.19162 190 VAL D O 1
ATOM 8236 N N . PHE D 1 46 ? 19.38398 46.94919 38.08069 1.000 25.74706 191 PHE D N 1
ATOM 8237 C CA . PHE D 1 46 ? 18.74736 46.49741 39.30698 1.000 26.27791 191 PHE D CA 1
ATOM 8238 C C . PHE D 1 46 ? 19.56786 45.36651 39.91558 1.000 28.02769 191 PHE D C 1
ATOM 8239 O O . PHE D 1 46 ? 19.79724 44.34508 39.25186 1.000 30.10340 191 PHE D O 1
ATOM 8247 N N . PRO D 1 47 ? 20.07412 45.52572 41.15197 1.000 28.63211 192 PRO D N 1
ATOM 8248 C CA . PRO D 1 47 ? 20.03422 46.77609 41.93147 1.000 32.48891 192 PRO D CA 1
ATOM 8249 C C . PRO D 1 47 ? 20.76258 47.92266 41.23543 1.000 33.51061 192 PRO D C 1
ATOM 8250 O O . PRO D 1 47 ? 21.62775 47.67815 40.38238 1.000 30.48588 192 PRO D O 1
ATOM 8254 N N . GLY D 1 48 ? 20.39906 49.15644 41.57668 1.000 28.72429 193 GLY D N 1
ATOM 8255 C CA . GLY D 1 48 ? 21.07008 50.29444 40.99465 1.000 25.86983 193 GLY D CA 1
ATOM 8256 C C . GLY D 1 48 ? 20.12428 51.41327 40.63218 1.000 25.58682 193 GLY D C 1
ATOM 8257 O O . GLY D 1 48 ? 19.59050 52.09562 41.50704 1.000 23.98155 193 GLY D O 1
ATOM 8258 N N . ARG D 1 49 ? 19.91285 51.60860 39.33471 1.000 24.45597 194 ARG D N 1
ATOM 8259 C CA . ARG D 1 49 ? 19.05491 52.68650 38.87391 1.000 23.92267 194 ARG D CA 1
ATOM 8260 C C . ARG D 1 49 ? 17.58600 52.43892 39.18468 1.000 26.82718 194 ARG D C 1
ATOM 8261 O O . ARG D 1 49 ? 16.81708 53.40535 39.27223 1.000 32.89625 194 ARG D O 1
ATOM 8269 N N . CYS D 1 50 ? 17.17158 51.18512 39.35120 1.000 26.41536 195 CYS D N 1
ATOM 8270 C CA . CYS D 1 50 ? 15.77933 50.87900 39.66275 1.000 26.83978 195 CYS D CA 1
ATOM 8271 C C . CYS D 1 50 ? 15.59868 50.68493 41.16196 1.000 23.52839 195 CYS D C 1
ATOM 8272 O O . CYS D 1 50 ? 16.48709 50.17829 41.85341 1.000 28.88456 195 CYS D O 1
ATOM 8275 N N . LEU D 1 51 ? 14.43519 51.06398 41.64871 1.000 17.76635 196 LEU D N 1
ATOM 8276 C CA . LEU D 1 51 ? 14.04563 50.90615 43.04609 1.000 25.19847 196 LEU D CA 1
ATOM 8277 C C . LEU D 1 51 ? 13.46582 49.51338 43.29845 1.000 24.73261 196 LEU D C 1
ATOM 8278 O O . LEU D 1 51 ? 12.68967 49.00852 42.48428 1.000 23.09840 196 LEU D O 1
ATOM 8283 N N . PRO D 1 52 ? 13.80889 48.87939 44.41439 1.000 27.46154 197 PRO D N 1
ATOM 8284 C CA . PRO D 1 52 ? 13.11170 47.65976 44.82947 1.000 23.40537 197 PRO D CA 1
ATOM 8285 C C . PRO D 1 52 ? 11.84497 47.97826 45.61190 1.000 27.07196 197 PRO D C 1
ATOM 8286 O O . PRO D 1 52 ? 11.70023 49.03499 46.22834 1.000 30.18612 197 PRO D O 1
ATOM 8290 N N . ILE D 1 53 ? 10.91666 47.03756 45.58605 1.000 27.71070 198 ILE D N 1
ATOM 8291 C CA . ILE D 1 53 ? 9.74609 47.14771 46.44092 1.000 31.97023 198 ILE D CA 1
ATOM 8292 C C . ILE D 1 53 ? 9.70068 45.92756 47.34027 1.000 28.59217 198 ILE D C 1
ATOM 8293 O O . ILE D 1 53 ? 10.25502 44.87133 47.01983 1.000 31.98248 198 ILE D O 1
ATOM 8298 N N . ASN D 1 54 ? 9.06391 46.09096 48.49205 1.000 28.33213 199 ASN D N 1
ATOM 8299 C CA . ASN D 1 54 ? 8.95205 44.98697 49.43012 1.000 31.37042 199 ASN D CA 1
ATOM 8300 C C . ASN D 1 54 ? 7.97527 43.95349 48.89017 1.000 30.61450 199 ASN D C 1
ATOM 8301 O O . ASN D 1 54 ? 6.91909 44.29423 48.35028 1.000 29.36607 199 ASN D O 1
ATOM 8306 N N . ALA D 1 55 ? 8.33879 42.68549 49.00684 1.000 27.79912 200 ALA D N 1
ATOM 8307 C CA . ALA D 1 55 ? 7.51324 41.62179 48.45650 1.000 30.79598 200 ALA D CA 1
ATOM 8308 C C . ALA D 1 55 ? 6.50361 41.16694 49.50786 1.000 31.60920 200 ALA D C 1
ATOM 8309 O O . ALA D 1 55 ? 6.86976 40.83955 50.63973 1.000 29.92938 200 ALA D O 1
ATOM 8311 N N . ARG D 1 56 ? 5.23328 41.17247 49.13339 1.000 26.92827 201 ARG D N 1
ATOM 8312 C CA . ARG D 1 56 ? 4.14190 40.84419 50.03354 1.000 28.88304 201 ARG D CA 1
ATOM 8313 C C . ARG D 1 56 ? 3.32512 39.73630 49.39110 1.000 23.47493 201 ARG D C 1
ATOM 8314 O O . ARG D 1 56 ? 3.08862 39.75945 48.17815 1.000 25.09941 201 ARG D O 1
ATOM 8322 N N . GLU D 1 57 ? 2.92052 38.75245 50.18995 1.000 23.98208 202 GLU D N 1
ATOM 8323 C CA . GLU D 1 57 ? 2.01007 37.72808 49.68653 1.000 20.08575 202 GLU D CA 1
ATOM 8324 C C . GLU D 1 57 ? 0.63062 38.33399 49.46868 1.000 21.45120 202 GLU D C 1
ATOM 8325 O O . GLU D 1 57 ? 0.09552 39.03002 50.33774 1.000 21.86328 202 GLU D O 1
ATOM 8331 N N . ILE D 1 58 ? 0.05480 38.09230 48.29651 1.000 18.56441 203 ILE D N 1
ATOM 8332 C CA . ILE D 1 58 ? -1.25396 38.64745 48.05529 1.000 17.94002 203 ILE D CA 1
ATOM 8333 C C . ILE D 1 58 ? -2.24855 37.99750 49.00493 1.000 23.91442 203 ILE D C 1
ATOM 8334 O O . ILE D 1 58 ? -2.02495 36.90112 49.53027 1.000 26.14025 203 ILE D O 1
ATOM 8339 N N . THR D 1 59 ? -3.35642 38.68650 49.23702 1.000 20.64783 204 THR D N 1
ATOM 8340 C CA . THR D 1 59 ? -4.40036 38.11496 50.06608 1.000 25.60406 204 THR D CA 1
ATOM 8341 C C . THR D 1 59 ? -5.44531 37.42280 49.20481 1.000 23.62664 204 THR D C 1
ATOM 8342 O O . THR D 1 59 ? -5.64637 37.75196 48.03069 1.000 22.76541 204 THR D O 1
ATOM 8346 N N . LYS D 1 60 ? -6.10020 36.44277 49.82055 1.000 26.05343 205 LYS D N 1
ATOM 8347 C CA . LYS D 1 60 ? -7.20354 35.72284 49.20008 1.000 26.18637 205 LYS D CA 1
ATOM 8348 C C . LYS D 1 60 ? -8.29531 36.67859 48.72359 1.000 24.55055 205 LYS D C 1
ATOM 8349 O O . LYS D 1 60 ? -8.86477 36.49924 47.63866 1.000 23.55251 205 LYS D O 1
ATOM 8355 N N . GLN D 1 61 ? -8.56292 37.72986 49.50091 1.000 25.53160 206 GLN D N 1
ATOM 8356 C CA . GLN D 1 61 ? -9.56313 38.72593 49.12151 1.000 27.91531 206 GLN D CA 1
ATOM 8357 C C . GLN D 1 61 ? -9.19993 39.43516 47.81279 1.000 24.68984 206 GLN D C 1
ATOM 8358 O O . GLN D 1 61 ? -10.05724 39.60342 46.93573 1.000 27.34100 206 GLN D O 1
ATOM 8364 N N . GLU D 1 62 ? -7.94204 39.87373 47.66124 1.000 21.72802 207 GLU D N 1
ATOM 8365 C CA . GLU D 1 62 ? -7.52722 40.48266 46.39359 1.000 19.74940 207 GLU D CA 1
ATOM 8366 C C . GLU D 1 62 ? -7.59840 39.47926 45.24186 1.000 24.44001 207 GLU D C 1
ATOM 8367 O O . GLU D 1 62 ? -8.01751 39.83217 44.13501 1.000 19.58519 207 GLU D O 1
ATOM 8373 N N . LEU D 1 63 ? -7.19115 38.22028 45.47740 1.000 18.40098 208 LEU D N 1
ATOM 8374 C CA . LEU D 1 63 ? -7.26963 37.21675 44.41415 1.000 18.01683 208 LEU D CA 1
ATOM 8375 C C . LEU D 1 63 ? -8.70993 36.93062 44.01016 1.000 20.42292 208 LEU D C 1
ATOM 8376 O O . LEU D 1 63 ? -8.98125 36.65932 42.83457 1.000 24.30020 208 LEU D O 1
ATOM 8381 N N . GLN D 1 64 ? -9.64234 36.97266 44.96409 1.000 21.30279 209 GLN D N 1
ATOM 8382 C CA . GLN D 1 64 ? -11.02543 36.66390 44.65134 1.000 22.05956 209 GLN D CA 1
ATOM 8383 C C . GLN D 1 64 ? -11.70924 37.77402 43.86763 1.000 24.49761 209 GLN D C 1
ATOM 8384 O O . GLN D 1 64 ? -12.83255 37.56670 43.40123 1.000 23.84191 209 GLN D O 1
ATOM 8390 N N . MET D 1 65 ? -11.06497 38.93256 43.69033 1.000 21.40029 210 MET D N 1
ATOM 8391 C CA . MET D 1 65 ? -11.55703 39.86708 42.68239 1.000 25.36891 210 MET D CA 1
ATOM 8392 C C . MET D 1 65 ? -11.45589 39.29392 41.27608 1.000 19.53330 210 MET D C 1
ATOM 8393 O O . MET D 1 65 ? -12.11082 39.79836 40.36580 1.000 23.58919 210 MET D O 1
ATOM 8398 N N . VAL D 1 66 ? -10.64993 38.25700 41.07277 1.000 21.66892 211 VAL D N 1
ATOM 8399 C CA . VAL D 1 66 ? -10.44024 37.65404 39.76068 1.000 24.04002 211 VAL D CA 1
ATOM 8400 C C . VAL D 1 66 ? -10.88744 36.20106 39.74669 1.000 22.00300 211 VAL D C 1
ATOM 8401 O O . VAL D 1 66 ? -11.59431 35.76191 38.83828 1.000 21.24114 211 VAL D O 1
ATOM 8405 N N . HIS D 1 67 ? -10.46437 35.43524 40.74243 1.000 22.69625 212 HIS D N 1
ATOM 8406 C CA . HIS D 1 67 ? -10.60831 33.99261 40.74853 1.000 20.86319 212 HIS D CA 1
ATOM 8407 C C . HIS D 1 67 ? -11.68449 33.59529 41.75165 1.000 23.04038 212 HIS D C 1
ATOM 8408 O O . HIS D 1 67 ? -11.94554 34.31072 42.72758 1.000 22.52108 212 HIS D O 1
ATOM 8415 N N . THR D 1 68 ? -12.31393 32.45370 41.49860 1.000 19.82049 213 THR D N 1
ATOM 8416 C CA . THR D 1 68 ? -13.21404 31.88552 42.48444 1.000 23.39184 213 THR D CA 1
ATOM 8417 C C . THR D 1 68 ? -12.42773 31.45163 43.71887 1.000 25.80975 213 THR D C 1
ATOM 8418 O O . THR D 1 68 ? -11.21384 31.19901 43.67276 1.000 20.20245 213 THR D O 1
ATOM 8422 N N . SER D 1 69 ? -13.14009 31.40593 44.84694 1.000 23.73735 214 SER D N 1
ATOM 8423 C CA . SER D 1 69 ? -12.55000 30.90267 46.08058 1.000 28.82572 214 SER D CA 1
ATOM 8424 C C . SER D 1 69 ? -12.09486 29.45711 45.92497 1.000 25.68934 214 SER D C 1
ATOM 8425 O O . SER D 1 69 ? -11.10681 29.05562 46.55318 1.000 25.68392 214 SER D O 1
ATOM 8428 N N . GLU D 1 70 ? -12.80633 28.65669 45.11718 1.000 23.97828 215 GLU D N 1
ATOM 8429 C CA . GLU D 1 70 ? -12.35900 27.28699 44.85507 1.000 27.46259 215 GLU D CA 1
ATOM 8430 C C . GLU D 1 70 ? -10.94080 27.28073 44.30886 1.000 20.05890 215 GLU D C 1
ATOM 8431 O O . GLU D 1 70 ? -10.06523 26.58880 44.83580 1.000 24.76555 215 GLU D O 1
ATOM 8437 N N . HIS D 1 71 ? -10.69915 28.05991 43.25388 1.000 19.06592 216 HIS D N 1
ATOM 8438 C CA . HIS D 1 71 ? -9.41346 28.01685 42.56521 1.000 19.62314 216 HIS D CA 1
ATOM 8439 C C . HIS D 1 71 ? -8.29059 28.48809 43.47283 1.000 19.21505 216 HIS D C 1
ATOM 8440 O O . HIS D 1 71 ? -7.19236 27.92040 43.45912 1.000 17.03711 216 HIS D O 1
ATOM 8447 N N . VAL D 1 72 ? -8.56363 29.50475 44.29389 1.000 17.97177 217 VAL D N 1
ATOM 8448 C CA . VAL D 1 72 ? -7.55451 30.02846 45.20856 1.000 18.25468 217 VAL D CA 1
ATOM 8449 C C . VAL D 1 72 ? -7.21850 28.99342 46.26455 1.000 20.75606 217 VAL D C 1
ATOM 8450 O O . VAL D 1 72 ? -6.04655 28.80254 46.61742 1.000 21.69659 217 VAL D O 1
ATOM 8454 N N . ASP D 1 73 ? -8.24540 28.30987 46.79463 1.000 22.68824 218 ASP D N 1
ATOM 8455 C CA . ASP D 1 73 ? -8.01435 27.25759 47.78176 1.000 23.61618 218 ASP D CA 1
ATOM 8456 C C . ASP D 1 73 ? -7.27857 26.07488 47.16210 1.000 20.64010 218 ASP D C 1
ATOM 8457 O O . ASP D 1 73 ? -6.42050 25.46662 47.80731 1.000 22.91512 218 ASP D O 1
ATOM 8462 N N . ALA D 1 74 ? -7.60279 25.73377 45.91695 1.000 14.66517 219 ALA D N 1
ATOM 8463 C CA . ALA D 1 74 ? -6.92591 24.62970 45.25453 1.000 18.41475 219 ALA D CA 1
ATOM 8464 C C . ALA D 1 74 ? -5.42835 24.89218 45.14141 1.000 20.98483 219 ALA D C 1
ATOM 8465 O O . ALA D 1 74 ? -4.61006 24.05937 45.55452 1.000 23.07088 219 ALA D O 1
ATOM 8467 N N . VAL D 1 75 ? -5.05404 26.06591 44.61229 1.000 17.94990 220 VAL D N 1
ATOM 8468 C CA . VAL D 1 75 ? -3.64331 26.45053 44.50559 1.000 16.04880 220 VAL D CA 1
ATOM 8469 C C . VAL D 1 75 ? -2.96190 26.42337 45.87494 1.000 17.13717 220 VAL D C 1
ATOM 8470 O O . VAL D 1 75 ? -1.85578 25.88892 46.02566 1.000 18.29844 220 VAL D O 1
ATOM 8474 N N . ASP D 1 76 ? -3.60733 27.00747 46.88978 1.000 15.80273 221 ASP D N 1
ATOM 8475 C CA . ASP D 1 76 ? -3.02507 27.03253 48.23282 1.000 18.67107 221 ASP D CA 1
ATOM 8476 C C . ASP D 1 76 ? -2.75284 25.62188 48.75491 1.000 20.13181 221 ASP D C 1
ATOM 8477 O O . ASP D 1 76 ? -1.69579 25.35471 49.34167 1.000 19.14104 221 ASP D O 1
ATOM 8482 N N . THR D 1 77 ? -3.69433 24.70406 48.53997 1.000 16.65419 222 THR D N 1
ATOM 8483 C CA . THR D 1 77 ? -3.57929 23.36334 49.08607 1.000 21.36423 222 THR D CA 1
ATOM 8484 C C . THR D 1 77 ? -2.45667 22.54272 48.45004 1.000 19.40880 222 THR D C 1
ATOM 8485 O O . THR D 1 77 ? -1.94039 21.63743 4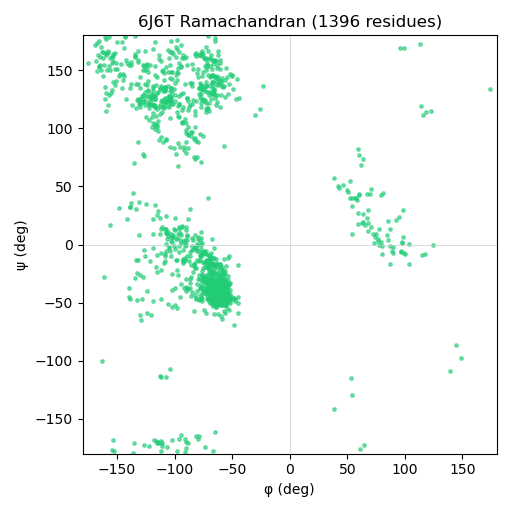9.10516 1.000 19.87579 222 THR D O 1
ATOM 8489 N N . THR D 1 78 ? -2.02842 22.85232 47.21982 1.000 17.98900 223 THR D N 1
ATOM 8490 C CA . THR D 1 78 ? -0.87864 22.14026 46.65776 1.000 16.86857 223 THR D CA 1
ATOM 8491 C C . THR D 1 78 ? 0.35890 22.22233 47.55390 1.000 16.60809 223 THR D C 1
ATOM 8492 O O . THR D 1 78 ? 1.26836 21.39814 47.41816 1.000 15.77821 223 THR D O 1
ATOM 8496 N N . SER D 1 79 ? 0.40880 23.17053 48.48832 1.000 16.60092 224 SER D N 1
ATOM 8497 C CA . SER D 1 79 ? 1.53835 23.24409 49.40575 1.000 16.69709 224 SER D CA 1
ATOM 8498 C C . SER D 1 79 ? 1.60900 22.05106 50.35559 1.000 17.50860 224 SER D C 1
ATOM 8499 O O . SER D 1 79 ? 2.64492 21.85921 51.01093 1.000 15.78073 224 SER D O 1
ATOM 8502 N N . GLN D 1 80 ? 0.56063 21.23427 50.43071 1.000 16.69383 225 GLN D N 1
ATOM 8503 C CA . GLN D 1 80 ? 0.58457 20.05496 51.28022 1.000 21.60356 225 GLN D CA 1
ATOM 8504 C C . GLN D 1 80 ? 0.81364 18.76538 50.51592 1.000 20.18985 225 GLN D C 1
ATOM 8505 O O . GLN D 1 80 ? 0.80863 17.70382 51.13298 1.000 21.79991 225 GLN D O 1
ATOM 8511 N N . LEU D 1 81 ? 1.01342 18.83724 49.20302 1.000 18.76849 226 LEU D N 1
ATOM 8512 C CA . LEU D 1 81 ? 1.31470 17.69377 48.35713 1.000 15.80666 226 LEU D CA 1
ATOM 8513 C C . LEU D 1 81 ? 2.79773 17.68604 48.00109 1.000 19.30405 226 LEU D C 1
ATOM 8514 O O . LEU D 1 81 ? 3.45117 18.73061 47.98544 1.000 24.90576 226 LEU D O 1
ATOM 8519 N N . LEU D 1 82 ? 3.32338 16.49535 47.70307 1.000 17.47964 227 LEU D N 1
ATOM 8520 C CA . LEU D 1 82 ? 4.71310 16.37689 47.26912 1.000 16.21060 227 LEU D CA 1
ATOM 8521 C C . LEU D 1 82 ? 4.93002 17.07794 45.92595 1.000 16.13003 227 LEU D C 1
ATOM 8522 O O . LEU D 1 82 ? 5.82934 17.90618 45.78512 1.000 17.96713 227 LEU D O 1
ATOM 8527 N N . TYR D 1 83 ? 4.11463 16.76327 44.92928 1.000 14.27230 228 TYR D N 1
ATOM 8528 C CA . TYR D 1 83 ? 4.04834 17.58766 43.73346 1.000 14.42321 228 TYR D CA 1
ATOM 8529 C C . TYR D 1 83 ? 2.72345 17.28768 43.06123 1.000 13.39899 228 TYR D C 1
ATOM 8530 O O . TYR D 1 83 ? 2.06192 16.29924 43.38716 1.000 13.45988 228 TYR D O 1
ATOM 8539 N N . SER D 1 84 ? 2.32901 18.15614 42.13111 1.000 14.26799 229 SER D N 1
ATOM 8540 C CA . SER D 1 84 ? 1.04953 17.96665 41.45862 1.000 16.61040 229 SER D CA 1
ATOM 8541 C C . SER D 1 84 ? 1.03567 18.68285 40.11946 1.000 16.49016 229 SER D C 1
ATOM 8542 O O . SER D 1 84 ? 1.86899 19.55090 39.84638 1.000 16.94850 229 SER D O 1
ATOM 8545 N N . TYR D 1 85 ? 0.04937 18.31746 39.29462 1.000 14.59024 230 TYR D N 1
ATOM 8546 C CA . TYR D 1 85 ? -0.15957 18.92682 37.98644 1.000 15.56382 230 TYR D CA 1
ATOM 8547 C C . TYR D 1 85 ? -1.62055 19.32995 37.86447 1.000 17.71396 230 TYR D C 1
ATOM 8548 O O . TYR D 1 85 ? -2.51270 18.47799 37.97132 1.000 14.35242 230 TYR D O 1
ATOM 8557 N N . PHE D 1 86 ? -1.86143 20.62549 37.64646 1.000 11.14803 231 PHE D N 1
ATOM 8558 C CA . PHE D 1 86 ? -3.21379 21.07052 37.34807 1.000 14.50219 231 PHE D CA 1
ATOM 8559 C C . PHE D 1 86 ? -3.64845 20.54645 35.99223 1.000 16.39423 231 PHE D C 1
ATOM 8560 O O . PHE D 1 86 ? -4.80704 20.16886 35.80396 1.000 17.23067 231 PHE D O 1
ATOM 8568 N N . THR D 1 87 ? -2.72440 20.53661 35.03733 1.000 17.19436 232 THR D N 1
ATOM 8569 C CA . THR D 1 87 ? -2.90659 20.01473 33.69191 1.000 19.11754 232 THR D CA 1
ATOM 8570 C C . THR D 1 87 ? -1.58627 19.37266 33.33176 1.000 18.51944 232 THR D C 1
ATOM 8571 O O . THR D 1 87 ? -0.63780 19.40038 34.12182 1.000 19.48938 232 THR D O 1
ATOM 8575 N N . SER D 1 88 ? -1.50580 18.78171 32.14521 1.000 17.70998 233 SER D N 1
ATOM 8576 C CA . SER D 1 88 ? -0.31114 17.99263 31.86917 1.000 21.48528 233 SER D CA 1
ATOM 8577 C C . SER D 1 88 ? 0.93432 18.86695 31.82652 1.000 21.83035 233 SER D C 1
ATOM 8578 O O . SER D 1 88 ? 2.03196 18.38563 32.10903 1.000 22.67802 233 SER D O 1
ATOM 8581 N N . ASP D 1 89 ? 0.78759 20.15672 31.51341 1.000 23.78856 234 ASP D N 1
ATOM 8582 C CA . ASP D 1 89 ? 1.93822 21.03569 31.36159 1.000 24.29836 234 ASP D CA 1
ATOM 8583 C C . ASP D 1 89 ? 2.10046 22.03316 32.50457 1.000 21.60243 234 ASP D C 1
ATOM 8584 O O . ASP D 1 89 ? 3.05451 22.80756 32.48797 1.000 22.12617 234 ASP D O 1
ATOM 8589 N N . THR D 1 90 ? 1.22238 22.02007 33.50293 1.000 16.62148 235 THR D N 1
ATOM 8590 C CA . THR D 1 90 ? 1.22533 23.02028 34.56647 1.000 16.64050 235 THR D CA 1
ATOM 8591 C C . THR D 1 90 ? 1.46446 22.32531 35.91603 1.000 18.26786 235 THR D C 1
ATOM 8592 O O . THR D 1 90 ? 0.55217 21.70484 36.47340 1.000 17.03123 235 THR D O 1
ATOM 8596 N N . TYR D 1 91 ? 2.68442 22.45609 36.44743 1.000 14.54708 236 TYR D N 1
ATOM 8597 C CA . TYR D 1 91 ? 3.15628 21.74852 37.63089 1.000 15.13529 236 TYR D CA 1
ATOM 8598 C C . TYR D 1 91 ? 3.07335 22.62245 38.87288 1.000 14.29756 236 TYR D C 1
ATOM 8599 O O . TYR D 1 91 ? 3.02786 23.84980 38.79406 1.000 14.50400 236 TYR D O 1
ATOM 8608 N N . ALA D 1 92 ? 3.10291 21.96250 40.03358 1.000 14.86580 237 ALA D N 1
ATOM 8609 C CA . ALA D 1 92 ? 3.30101 22.61087 41.32292 1.000 14.98382 237 ALA D CA 1
ATOM 8610 C C . ALA D 1 92 ? 4.12807 21.70851 42.22634 1.000 17.19395 237 ALA D C 1
ATOM 8611 O O . ALA D 1 92 ? 4.01931 20.48299 42.16536 1.000 20.28743 237 ALA D O 1
ATOM 8613 N N . ASN D 1 93 ? 4.96628 22.31865 43.05140 1.000 14.29898 238 ASN D N 1
ATOM 8614 C CA . ASN D 1 93 ? 5.54951 21.64644 44.20110 1.000 15.24479 238 ASN D CA 1
ATOM 8615 C C . ASN D 1 93 ? 5.02345 22.32152 45.46851 1.000 15.37314 238 ASN D C 1
ATOM 8616 O O . ASN D 1 93 ? 4.11088 23.15688 45.41955 1.000 14.05731 238 ASN D O 1
ATOM 8621 N N . GLU D 1 94 ? 5.61468 21.97358 46.60772 1.000 14.60085 239 GLU D N 1
ATOM 8622 C CA . GLU D 1 94 ? 5.10416 22.49429 47.86671 1.000 16.20139 239 GLU D CA 1
ATOM 8623 C C . GLU D 1 94 ? 5.37498 23.98277 48.03093 1.000 15.83549 239 GLU D C 1
ATOM 8624 O O . GLU D 1 94 ? 4.76272 24.60486 48.90356 1.000 15.54311 239 GLU D O 1
ATOM 8630 N N . TYR D 1 95 ? 6.25845 24.56702 47.21474 1.000 12.24052 240 TYR D N 1
ATOM 8631 C CA . TYR D 1 95 ? 6.59901 25.98620 47.31063 1.000 18.33890 240 TYR D CA 1
ATOM 8632 C C . TYR D 1 95 ? 5.87275 26.85389 46.28835 1.000 18.54077 240 TYR D C 1
ATOM 8633 O O . TYR D 1 95 ? 6.01036 28.08541 46.33914 1.000 18.93469 240 TYR D O 1
ATOM 8642 N N . SER D 1 96 ? 5.08972 26.23954 45.39157 1.000 11.65612 241 SER D N 1
ATOM 8643 C CA . SER D 1 96 ? 4.46987 26.94133 44.27304 1.000 13.96764 241 SER D CA 1
ATOM 8644 C C . SER D 1 96 ? 3.35357 27.89290 44.72343 1.000 15.62634 241 SER D C 1
ATOM 8645 O O . SER D 1 96 ? 3.16840 28.95984 44.12414 1.000 16.24236 241 SER D O 1
ATOM 8648 N N . ALA D 1 97 ? 2.61497 27.54668 45.77544 1.000 13.09509 242 ALA D N 1
ATOM 8649 C CA . ALA D 1 97 ? 1.51504 28.40771 46.20956 1.000 18.11186 242 ALA D CA 1
ATOM 8650 C C . ALA D 1 97 ? 2.04394 29.73481 46.73553 1.000 18.92414 242 ALA D C 1
ATOM 8651 O O . ALA D 1 97 ? 1.50593 30.79744 46.40440 1.000 17.61130 242 ALA D O 1
ATOM 8653 N N . ARG D 1 98 ? 3.12763 29.69405 47.51490 1.000 13.63547 243 ARG D N 1
ATOM 8654 C CA . ARG D 1 98 ? 3.73041 30.92429 48.00277 1.000 16.64810 243 ARG D CA 1
ATOM 8655 C C . ARG D 1 98 ? 4.34711 31.74223 46.86905 1.000 15.98459 243 ARG D C 1
ATOM 8656 O O . ARG D 1 98 ? 4.18842 32.96809 46.83162 1.000 14.31855 243 ARG D O 1
ATOM 8664 N N . ALA D 1 99 ? 5.07560 31.09357 45.95483 1.000 15.04051 244 ALA D N 1
ATOM 8665 C CA . ALA D 1 99 ? 5.59931 31.80470 44.79141 1.000 14.28742 244 ALA D CA 1
ATOM 8666 C C . ALA D 1 99 ? 4.48809 32.55212 44.06274 1.000 13.85154 244 ALA D C 1
ATOM 8667 O O . ALA D 1 99 ? 4.62021 33.74627 43.75736 1.000 16.97142 244 ALA D O 1
ATOM 8669 N N . ALA D 1 100 ? 3.37562 31.86023 43.78844 1.000 13.56802 245 ALA D N 1
ATOM 8670 C CA . ALA D 1 100 ? 2.26017 32.46684 43.06724 1.000 12.76185 245 ALA D CA 1
ATOM 8671 C C . ALA D 1 100 ? 1.66840 33.63676 43.84314 1.000 14.52868 245 ALA D C 1
ATOM 8672 O O . ALA D 1 100 ? 1.27704 34.64898 43.25168 1.000 14.98512 245 ALA D O 1
ATOM 8674 N N . ARG D 1 101 ? 1.58923 33.51567 45.16402 1.000 10.50417 246 ARG D N 1
ATOM 8675 C CA . ARG D 1 101 ? 1.09588 34.62492 45.96633 1.000 17.76842 246 ARG D CA 1
ATOM 8676 C C . ARG D 1 101 ? 2.08580 35.78633 45.97821 1.000 15.17999 246 ARG D C 1
ATOM 8677 O O . ARG D 1 101 ? 1.67862 36.94396 46.11437 1.000 13.98288 246 ARG D O 1
ATOM 8685 N N . LEU D 1 102 ? 3.38300 35.50356 45.85073 1.000 14.85936 247 LEU D N 1
ATOM 8686 C CA . LEU D 1 102 ? 4.34985 36.59145 45.78626 1.000 15.67405 247 LEU D CA 1
ATOM 8687 C C . LEU D 1 102 ? 4.31998 37.26531 44.41641 1.000 14.84874 247 LEU D C 1
ATOM 8688 O O . LEU D 1 102 ? 4.41665 38.49042 44.32137 1.000 15.67687 247 LEU D O 1
ATOM 8693 N N . ALA D 1 103 ? 4.18120 36.48472 43.34497 1.000 15.67064 248 ALA D N 1
ATOM 8694 C CA . ALA D 1 103 ? 4.05800 37.08549 42.01753 1.000 16.13634 248 ALA D CA 1
ATOM 8695 C C . ALA D 1 103 ? 2.83911 37.99320 41.93769 1.000 18.92359 248 ALA D C 1
ATOM 8696 O O . ALA D 1 103 ? 2.91770 39.10915 41.39899 1.000 18.63589 248 ALA D O 1
ATOM 8698 N N . ALA D 1 104 ? 1.70281 37.53730 42.46900 1.000 12.63101 249 ALA D N 1
ATOM 8699 C CA . ALA D 1 104 ? 0.49825 38.35156 42.40153 1.000 15.73067 249 ALA D CA 1
ATOM 8700 C C . ALA D 1 104 ? 0.58523 39.54260 43.35789 1.000 17.56390 249 ALA D C 1
ATOM 8701 O O . ALA D 1 104 ? 0.17274 40.65190 43.00930 1.000 13.40111 249 ALA D O 1
ATOM 8703 N N . GLY D 1 105 ? 1.13588 39.33536 44.55664 1.000 14.38443 250 GLY D N 1
ATOM 8704 C CA . GLY D 1 105 ? 1.33550 40.44921 45.47196 1.000 18.42806 250 GLY D CA 1
ATOM 8705 C C . GLY D 1 105 ? 2.28439 41.51190 44.93353 1.000 19.91430 250 GLY D C 1
ATOM 8706 O O . GLY D 1 105 ? 2.04974 42.70604 45.11975 1.000 19.89881 250 GLY D O 1
ATOM 8707 N N . LEU D 1 106 ? 3.36924 41.09627 44.26038 1.000 13.67842 251 LEU D N 1
ATOM 8708 C CA . LEU D 1 106 ? 4.27482 42.07514 43.66553 1.000 17.14616 251 LEU D CA 1
ATOM 8709 C C . LEU D 1 106 ? 3.55556 42.88619 42.59920 1.000 21.98551 251 LEU D C 1
ATOM 8710 O O . LEU D 1 106 ? 3.69964 44.11633 42.53377 1.000 22.66147 251 LEU D O 1
ATOM 8715 N N . CYS D 1 107 ? 2.75757 42.21114 41.76748 1.000 13.99208 252 CYS D N 1
ATOM 8716 C CA . CYS D 1 107 ? 1.99585 42.89950 40.74070 1.000 16.97340 252 CYS D CA 1
ATOM 8717 C C . CYS D 1 107 ? 0.97609 43.84905 41.35412 1.000 20.17763 252 CYS D C 1
ATOM 8718 O O . CYS D 1 107 ? 0.81790 44.98187 40.88729 1.000 17.47665 252 CYS D O 1
ATOM 8721 N N . ALA D 1 108 ? 0.27915 43.39826 42.40279 1.000 19.67916 253 ALA D N 1
ATOM 8722 C CA . ALA D 1 108 ? -0.70477 44.23578 43.07428 1.000 21.47611 253 ALA D CA 1
ATOM 8723 C C . ALA D 1 108 ? -0.06333 45.50881 43.62304 1.000 19.71213 253 ALA D C 1
ATOM 8724 O O . ALA D 1 108 ? -0.60257 46.60624 43.45998 1.000 16.49553 253 ALA D O 1
ATOM 8726 N N . ASP D 1 109 ? 1.09553 45.37980 44.27060 1.000 17.26048 254 ASP D N 1
ATOM 8727 C CA . ASP D 1 109 ? 1.70743 46.53422 44.92183 1.000 22.62610 254 ASP D CA 1
ATOM 8728 C C . ASP D 1 109 ? 2.33979 47.48589 43.91826 1.000 22.73204 254 ASP D C 1
ATOM 8729 O O . ASP D 1 109 ? 2.27625 48.70836 44.09662 1.000 17.38916 254 ASP D O 1
ATOM 8734 N N . LEU D 1 110 ? 2.97706 46.94272 42.87593 1.000 21.08482 255 LEU D N 1
ATOM 8735 C CA . LEU D 1 110 ? 3.46888 47.78163 41.78956 1.000 18.83195 255 LEU D CA 1
ATOM 8736 C C . LEU D 1 110 ? 2.32761 48.51704 41.11157 1.000 16.74451 255 LEU D C 1
ATOM 8737 O O . LEU D 1 110 ? 2.47082 49.68550 40.74237 1.000 20.14538 255 LEU D O 1
ATOM 8742 N N . ALA D 1 111 ? 1.18626 47.84597 40.93127 1.000 15.40157 256 ALA D N 1
ATOM 8743 C CA . ALA D 1 111 ? 0.05034 48.48865 40.27699 1.000 22.51238 256 ALA D CA 1
ATOM 8744 C C . ALA D 1 111 ? -0.48903 49.63351 41.12171 1.000 17.77181 256 ALA D C 1
ATOM 8745 O O . ALA D 1 111 ? -0.81176 50.70150 40.59443 1.000 19.68625 256 ALA D O 1
ATOM 8747 N N . THR D 1 112 ? -0.58351 49.43108 42.43562 1.000 16.32819 257 THR D N 1
ATOM 8748 C CA . THR D 1 112 ? -0.99497 50.50899 43.32504 1.000 22.09213 257 THR D CA 1
ATOM 8749 C C . THR D 1 112 ? 0.02532 51.64416 43.32584 1.000 22.05081 257 THR D C 1
ATOM 8750 O O . THR D 1 112 ? -0.33686 52.81795 43.19091 1.000 20.75770 257 THR D O 1
ATOM 8754 N N . ASP D 1 113 ? 1.30856 51.30317 43.48137 1.000 20.65702 258 ASP D N 1
ATOM 8755 C CA . ASP D 1 113 ? 2.35335 52.31250 43.56372 1.000 20.97871 258 ASP D CA 1
ATOM 8756 C C . ASP D 1 113 ? 2.41513 53.14900 42.30057 1.000 19.45147 258 ASP D C 1
ATOM 8757 O O . ASP D 1 113 ? 2.55796 54.37380 42.36610 1.000 19.64274 258 ASP D O 1
ATOM 8762 N N . ILE D 1 114 ? 2.31138 52.50462 41.14279 1.000 17.69477 259 ILE D N 1
ATOM 8763 C CA . ILE D 1 114 ? 2.38326 53.23067 39.88315 1.000 17.70285 259 ILE D CA 1
ATOM 8764 C C . ILE D 1 114 ? 1.14790 54.10746 39.70151 1.000 19.57869 259 ILE D C 1
ATOM 8765 O O . ILE D 1 114 ? 1.25530 55.30517 39.42769 1.000 20.06152 259 ILE D O 1
ATOM 8770 N N . PHE D 1 115 ? -0.04289 53.53788 39.87578 1.000 17.18045 260 PHE D N 1
ATOM 8771 C CA . PHE D 1 115 ? -1.23813 54.29931 39.54531 1.000 18.25990 260 PHE D CA 1
ATOM 8772 C C . PHE D 1 115 ? -1.45051 55.47857 40.49096 1.000 24.42164 260 PHE D C 1
ATOM 8773 O O . PHE D 1 115 ? -1.87167 56.55437 40.05235 1.000 24.48117 260 PHE D O 1
ATOM 8781 N N . THR D 1 116 ? -1.21231 55.29533 41.79244 1.000 21.85316 261 THR D N 1
ATOM 8782 C CA . THR D 1 116 ? -1.40133 56.40473 42.71938 1.000 21.95989 261 THR D CA 1
ATOM 8783 C C . THR D 1 116 ? -0.23858 57.38642 42.71877 1.000 20.75971 261 THR D C 1
ATOM 8784 O O . THR D 1 116 ? -0.28540 58.36256 43.47521 1.000 18.88421 261 THR D O 1
ATOM 8788 N N . GLY D 1 117 ? 0.80296 57.14425 41.92139 1.000 20.19536 262 GLY D N 1
ATOM 8789 C CA . GLY D 1 117 ? 1.88696 58.09161 41.76300 1.000 20.03444 262 GLY D CA 1
ATOM 8790 C C . GLY D 1 117 ? 3.03017 57.99990 42.75893 1.000 23.19346 262 GLY D C 1
ATOM 8791 O O . GLY D 1 117 ? 3.85084 58.92012 42.80551 1.000 25.90877 262 GLY D O 1
ATOM 8792 N N . ARG D 1 118 ? 3.13259 56.92496 43.54485 1.000 19.52764 263 ARG D N 1
ATOM 8793 C CA . ARG D 1 118 ? 4.31872 56.76129 44.38154 1.000 19.34764 263 ARG D CA 1
ATOM 8794 C C . ARG D 1 118 ? 5.58025 56.55778 43.54330 1.000 23.62772 263 ARG D C 1
ATOM 8795 O O . ARG D 1 118 ? 6.66952 56.99880 43.93760 1.000 19.97052 263 ARG D O 1
ATOM 8803 N N . VAL D 1 119 ? 5.47095 55.85029 42.41360 1.000 19.43118 264 VAL D N 1
ATOM 8804 C CA . VAL D 1 119 ? 6.57561 55.69685 41.47402 1.000 21.13569 264 VAL D CA 1
ATOM 8805 C C . VAL D 1 119 ? 6.03080 55.93441 40.07048 1.000 20.76022 264 VAL D C 1
ATOM 8806 O O . VAL D 1 119 ? 4.81794 55.92399 39.83748 1.000 16.52747 264 VAL D O 1
ATOM 8810 N N . LYS D 1 120 ? 6.95473 56.15632 39.13192 1.000 18.54562 265 LYS D N 1
ATOM 8811 C CA . LYS D 1 120 ? 6.55185 56.41503 37.75382 1.000 21.31040 265 LYS D CA 1
ATOM 8812 C C . LYS D 1 120 ? 6.07677 55.14159 37.05376 1.000 19.07342 265 LYS D C 1
ATOM 8813 O O . LYS D 1 120 ? 4.94972 55.08514 36.55831 1.000 18.14461 265 LYS D O 1
ATOM 8819 N N . ASN D 1 121 ? 6.91533 54.10591 37.00876 1.000 17.18131 266 ASN D N 1
ATOM 8820 C CA . ASN D 1 121 ? 6.57333 52.88376 36.28802 1.000 18.10342 266 ASN D CA 1
ATOM 8821 C C . ASN D 1 121 ? 7.31199 51.71658 36.93708 1.000 17.28204 266 ASN D C 1
ATOM 8822 O O . ASN D 1 121 ? 8.00857 51.88177 37.94287 1.000 17.39771 266 ASN D O 1
ATOM 8827 N N . GLY D 1 122 ? 7.15410 50.52456 36.36960 1.000 15.77920 267 GLY D N 1
ATOM 8828 C CA . GLY D 1 122 ? 7.62499 49.34788 37.06874 1.000 13.84680 267 GLY D CA 1
ATOM 8829 C C . GLY D 1 122 ? 7.63307 48.11345 36.20261 1.000 14.62386 267 GLY D C 1
ATOM 8830 O O . GLY D 1 122 ? 6.89999 48.00789 35.21682 1.000 11.59017 267 GLY D O 1
ATOM 8831 N N . PHE D 1 123 ? 8.45225 47.15551 36.62318 1.000 15.71585 268 PHE D N 1
ATOM 8832 C CA . PHE D 1 123 ? 8.60248 45.87180 35.95663 1.000 13.63882 268 PHE D CA 1
ATOM 8833 C C . PHE D 1 123 ? 8.46902 44.78724 37.02622 1.000 18.15839 268 PHE D C 1
ATOM 8834 O O . PHE D 1 123 ? 9.23731 44.76555 37.99595 1.000 18.62579 268 PHE D O 1
ATOM 8842 N N . ALA D 1 124 ? 7.46614 43.92724 36.89286 1.000 16.24557 269 ALA D N 1
ATOM 8843 C CA . ALA D 1 124 ? 7.28464 42.81162 37.82195 1.000 16.61823 269 ALA D CA 1
ATOM 8844 C C . ALA D 1 124 ? 8.05756 41.60706 37.28683 1.000 18.06819 269 ALA D C 1
ATOM 8845 O O . ALA D 1 124 ? 7.63935 40.97665 36.30895 1.000 11.79124 269 ALA D O 1
ATOM 8847 N N . LEU D 1 125 ? 9.20248 41.31553 37.90754 1.000 16.26526 270 LEU D N 1
ATOM 8848 C CA . LEU D 1 125 ? 10.07222 40.21780 37.48524 1.000 20.35812 270 LEU D CA 1
ATOM 8849 C C . LEU D 1 125 ? 9.65503 38.98137 38.27664 1.000 19.72921 270 LEU D C 1
ATOM 8850 O O . LEU D 1 125 ? 10.22321 38.66150 39.32329 1.000 18.46285 270 LEU D O 1
ATOM 8855 N N . VAL D 1 126 ? 8.61546 38.29133 37.77631 1.000 16.36184 271 VAL D N 1
ATOM 8856 C CA . VAL D 1 126 ? 7.85996 37.35057 38.59550 1.000 16.85312 271 VAL D CA 1
ATOM 8857 C C . VAL D 1 126 ? 7.67691 36.01926 37.88064 1.000 15.93258 271 VAL D C 1
ATOM 8858 O O . VAL D 1 126 ? 7.73468 35.92053 36.65558 1.000 13.80936 271 VAL D O 1
ATOM 8862 N N . ARG D 1 127 ? 7.39988 34.99166 38.68806 1.000 19.52688 272 ARG D N 1
ATOM 8863 C CA . ARG D 1 127 ? 7.24338 33.59420 38.31759 1.000 17.49087 272 ARG D CA 1
ATOM 8864 C C . ARG D 1 127 ? 6.27591 33.02297 39.33207 1.000 13.98649 272 ARG D C 1
ATOM 8865 O O . ARG D 1 127 ? 6.40287 33.34577 40.52042 1.000 14.79834 272 ARG D O 1
ATOM 8873 N N . PRO D 1 128 ? 5.34356 32.14676 38.93139 1.000 14.19745 273 PRO D N 1
ATOM 8874 C CA . PRO D 1 128 ? 5.02543 31.68274 37.58126 1.000 16.69454 273 PRO D CA 1
ATOM 8875 C C . PRO D 1 128 ? 4.24738 32.73181 36.77597 1.000 12.97854 273 PRO D C 1
ATOM 8876 O O . PRO D 1 128 ? 3.73233 33.67723 37.36959 1.000 15.61678 273 PRO D O 1
ATOM 8880 N N . PRO D 1 129 ? 4.18241 32.56874 35.45659 1.000 10.62986 274 PRO D N 1
ATOM 8881 C CA . PRO D 1 129 ? 3.41191 33.50546 34.62629 1.000 15.76587 274 PRO D CA 1
ATOM 8882 C C . PRO D 1 129 ? 1.92612 33.42362 34.94641 1.000 17.25366 274 PRO D C 1
ATOM 8883 O O . PRO D 1 129 ? 1.46764 32.58135 35.72321 1.000 15.98927 274 PRO D O 1
ATOM 8887 N N . GLY D 1 130 ? 1.15751 34.30775 34.31441 1.000 13.89523 275 GLY D N 1
ATOM 8888 C CA . GLY D 1 130 ? -0.23942 34.42554 34.66089 1.000 14.05281 275 GLY D CA 1
ATOM 8889 C C . GLY D 1 130 ? -1.30972 34.33645 33.58793 1.000 14.10648 275 GLY D C 1
ATOM 8890 O O . GLY D 1 130 ? -2.42430 33.91495 33.89654 1.000 15.72362 275 GLY D O 1
ATOM 8891 N N . HIS D 1 131 ? -1.02201 34.70012 32.33900 1.000 14.70440 276 HIS D N 1
ATOM 8892 C CA . HIS D 1 131 ? -2.11088 35.07538 31.44277 1.000 15.34545 276 HIS D CA 1
ATOM 8893 C C . HIS D 1 131 ? -2.90878 33.89861 30.86844 1.000 14.61003 276 HIS D C 1
ATOM 8894 O O . HIS D 1 131 ? -3.90500 34.14330 30.17920 1.000 13.68904 276 HIS D O 1
ATOM 8901 N N . HIS D 1 132 ? -2.53850 32.64260 31.13615 1.000 13.39229 277 HIS D N 1
ATOM 8902 C CA . HIS D 1 132 ? -3.42619 31.53623 30.78969 1.000 15.43105 277 HIS D CA 1
ATOM 8903 C C . HIS D 1 132 ? -4.36143 31.12810 31.92748 1.000 18.49975 277 HIS D C 1
ATOM 8904 O O . HIS D 1 132 ? -5.30918 30.36901 31.68485 1.000 21.67983 277 HIS D O 1
ATOM 8911 N N . ALA D 1 133 ? -4.11282 31.57358 33.15622 1.000 11.08593 278 ALA D N 1
ATOM 8912 C CA . ALA D 1 133 ? -5.01988 31.25703 34.25611 1.000 15.60483 278 ALA D CA 1
ATOM 8913 C C . ALA D 1 133 ? -6.34037 32.00511 34.07930 1.000 16.67961 278 ALA D C 1
ATOM 8914 O O . ALA D 1 133 ? -6.35753 33.24033 33.98311 1.000 16.51886 278 ALA D O 1
ATOM 8916 N N . GLY D 1 134 ? -7.44395 31.26060 34.00568 1.000 17.79354 279 GLY D N 1
ATOM 8917 C CA . GLY D 1 134 ? -8.76537 31.84618 33.89873 1.000 16.71140 279 GLY D CA 1
ATOM 8918 C C . GLY D 1 134 ? -9.40439 32.06828 35.25775 1.000 16.18092 279 GLY D C 1
ATOM 8919 O O . GLY D 1 134 ? -8.76419 31.95855 36.30202 1.000 19.41581 279 GLY D O 1
ATOM 8920 N N . VAL D 1 135 ? -10.71424 32.35049 35.23697 1.000 18.61728 280 VAL D N 1
ATOM 8921 C CA . VAL D 1 135 ? -11.45968 32.58321 36.48093 1.000 18.58230 280 VAL D CA 1
ATOM 8922 C C . VAL D 1 135 ? -11.29875 31.42291 37.46396 1.000 20.66697 280 VAL D C 1
ATOM 8923 O O . VAL D 1 135 ? -11.13730 31.63230 38.67623 1.000 16.69710 280 VAL D O 1
ATOM 8927 N N . ARG D 1 136 ? -11.34985 30.17812 36.96855 1.000 21.52090 281 ARG D N 1
ATOM 8928 C CA . ARG D 1 136 ? -11.32015 29.02071 37.85841 1.000 22.67542 281 ARG D CA 1
ATOM 8929 C C . ARG D 1 136 ? -10.31388 27.94048 37.46020 1.000 24.98371 281 ARG D C 1
ATOM 8930 O O . ARG D 1 136 ? -10.31326 26.86927 38.06648 1.000 31.14639 281 ARG D O 1
ATOM 8938 N N . HIS D 1 137 ? -9.44873 28.18202 36.48363 1.000 25.36741 282 HIS D N 1
ATOM 8939 C CA . HIS D 1 137 ? -8.54503 27.14901 35.98882 1.000 24.21046 282 HIS D CA 1
ATOM 8940 C C . HIS D 1 137 ? -7.12483 27.68461 35.88234 1.000 22.95021 282 HIS D C 1
ATOM 8941 O O . HIS D 1 137 ? -6.88398 28.70964 35.22896 1.000 25.17250 282 HIS D O 1
ATOM 8948 N N . ALA D 1 138 ? -6.20075 26.99286 36.53904 1.000 18.92301 283 ALA D N 1
ATOM 8949 C CA . ALA D 1 138 ? -4.77768 27.09048 36.24984 1.000 16.65236 283 ALA D CA 1
ATOM 8950 C C . ALA D 1 138 ? -4.44278 26.27321 35.00965 1.000 16.61767 283 ALA D C 1
ATOM 8951 O O . ALA D 1 138 ? -4.88479 25.13185 34.88241 1.000 20.37131 283 ALA D O 1
ATOM 8953 N N . MET D 1 139 ? -3.65541 26.84616 34.10303 1.000 20.13216 284 MET D N 1
ATOM 8954 C CA . MET D 1 139 ? -3.17837 26.12188 32.92888 1.000 16.74173 284 MET D CA 1
ATOM 8955 C C . MET D 1 139 ? -2.07108 26.92490 32.25741 1.000 13.95196 284 MET D C 1
ATOM 8956 O O . MET D 1 139 ? -1.78969 28.06503 32.62767 1.000 13.99965 284 MET D O 1
ATOM 8961 N N . GLY D 1 140 ? -1.45708 26.30827 31.25474 1.000 16.74903 285 GLY D N 1
ATOM 8962 C CA . GLY D 1 140 ? -0.42394 26.94664 30.45767 1.000 18.04392 285 GLY D CA 1
ATOM 8963 C C . GLY D 1 140 ? 0.71859 27.51861 31.26992 1.000 21.20074 285 GLY D C 1
ATOM 8964 O O . GLY D 1 140 ? 1.19031 28.62040 30.96580 1.000 16.98936 285 GLY D O 1
ATOM 8965 N N . PHE D 1 141 ? 1.16277 26.80165 32.31029 1.000 15.93263 286 PHE D N 1
ATOM 8966 C CA . PHE D 1 141 ? 2.24199 27.16385 33.22941 1.000 15.50224 286 PHE D CA 1
ATOM 8967 C C . PHE D 1 141 ? 1.79526 28.19657 34.26068 1.000 15.07613 286 PHE D C 1
ATOM 8968 O O . PHE D 1 141 ? 2.63032 28.60436 35.08454 1.000 13.26153 286 PHE D O 1
ATOM 8976 N N . CYS D 1 142 ? 0.54709 28.65325 34.23641 1.000 10.60466 287 CYS D N 1
ATOM 8977 C CA . CYS D 1 142 ? 0.09990 29.78594 35.03612 1.000 15.01202 287 CYS D CA 1
ATOM 8978 C C . CYS D 1 142 ? -0.84839 29.33402 36.14153 1.000 14.88002 287 CYS D C 1
ATOM 8979 O O . CYS D 1 142 ? -1.77706 28.55785 35.88993 1.000 14.00341 287 CYS D O 1
ATOM 8982 N N . LEU D 1 143 ? -0.62453 29.85044 37.35968 1.000 13.47314 288 LEU D N 1
ATOM 8983 C CA . LEU D 1 143 ? -1.41771 29.50981 38.53773 1.000 16.89845 288 LEU D CA 1
ATOM 8984 C C . LEU D 1 143 ? -2.48275 30.55335 38.86245 1.000 17.88231 288 LEU D C 1
ATOM 8985 O O . LEU D 1 143 ? -3.64230 30.20282 39.08938 1.000 19.86809 288 LEU D O 1
ATOM 8990 N N . HIS D 1 144 ? -2.09496 31.82222 38.95590 1.000 14.88713 289 HIS D N 1
ATOM 8991 C CA . HIS D 1 144 ? -3.01521 32.94120 39.10364 1.000 16.61337 289 HIS D CA 1
ATOM 8992 C C . HIS D 1 144 ? -2.73139 33.95551 38.00399 1.000 16.34157 289 HIS D C 1
ATOM 8993 O O . HIS D 1 144 ? -1.58839 34.10394 37.55972 1.000 14.70702 289 HIS D O 1
ATOM 9000 N N . ASN D 1 145 ? -3.75910 34.68573 37.57887 1.000 14.63691 290 ASN D N 1
ATOM 9001 C CA . ASN D 1 145 ? -3.54886 35.65334 36.50637 1.000 14.46027 290 ASN D CA 1
ATOM 9002 C C . ASN D 1 145 ? -3.05662 36.98105 37.09316 1.000 16.62154 290 ASN D C 1
ATOM 9003 O O . ASN D 1 145 ? -3.85203 37.82433 37.51716 1.000 15.72503 290 ASN D O 1
ATOM 9008 N N . ASN D 1 146 ? -1.73294 37.17566 37.07020 1.000 17.55945 291 ASN D N 1
ATOM 9009 C CA . ASN D 1 146 ? -1.11133 38.37658 37.62909 1.000 15.66558 291 ASN D CA 1
ATOM 9010 C C . ASN D 1 146 ? -1.59287 39.65019 36.93546 1.000 18.41717 291 ASN D C 1
ATOM 9011 O O . ASN D 1 146 ? -1.84909 40.66718 37.59422 1.000 15.83015 291 ASN D O 1
ATOM 9016 N N . ALA D 1 147 ? -1.68306 39.63213 35.60402 1.000 15.93479 292 ALA D N 1
ATOM 9017 C CA . ALA D 1 147 ? -2.06221 40.84545 34.88822 1.000 13.54138 292 ALA D CA 1
ATOM 9018 C C . ALA D 1 147 ? -3.48416 41.26409 35.24642 1.000 16.08195 292 ALA D C 1
ATOM 9019 O O . ALA D 1 147 ? -3.76405 42.45434 35.46300 1.000 15.87512 292 ALA D O 1
ATOM 9021 N N . ALA D 1 148 ? -4.38970 40.29704 35.34602 1.000 12.94727 293 ALA D N 1
ATOM 9022 C CA . ALA D 1 148 ? -5.76463 40.62558 35.70429 1.000 15.08213 293 ALA D CA 1
ATOM 9023 C C . ALA D 1 148 ? -5.87813 41.07543 37.15545 1.000 14.69391 293 ALA D C 1
ATOM 9024 O O . ALA D 1 148 ? -6.68613 41.95605 37.46642 1.000 15.16528 293 ALA D O 1
ATOM 9026 N N . VAL D 1 149 ? -5.06529 40.52090 38.05695 1.000 14.07813 294 VAL D N 1
ATOM 9027 C CA . VAL D 1 149 ? -5.08458 41.00877 39.43180 1.000 15.86565 294 VAL D CA 1
ATOM 9028 C C . VAL D 1 149 ? -4.63178 42.46704 39.48255 1.000 19.25097 294 VAL D C 1
ATOM 9029 O O . VAL D 1 149 ? -5.26605 43.30769 40.13796 1.000 19.64621 294 VAL D O 1
ATOM 9033 N N . ALA D 1 150 ? -3.53282 42.78804 38.78363 1.000 16.06868 295 ALA D N 1
ATOM 9034 C CA . ALA D 1 150 ? -3.04718 44.16853 38.75129 1.000 20.36980 295 ALA D CA 1
ATOM 9035 C C . ALA D 1 150 ? -4.12315 45.12115 38.24318 1.000 15.91078 295 ALA D C 1
ATOM 9036 O O . ALA D 1 150 ? -4.30921 46.20144 38.81006 1.000 15.00792 295 ALA D O 1
ATOM 9038 N N . ALA D 1 151 ? -4.85476 44.72064 37.19370 1.000 15.75591 296 ALA D N 1
ATOM 9039 C CA . ALA D 1 151 ? -5.90077 45.57084 36.62900 1.000 17.62208 296 ALA D CA 1
ATOM 9040 C C . ALA D 1 151 ? -6.99688 45.84853 37.64441 1.000 19.46639 296 ALA D C 1
ATOM 9041 O O . ALA D 1 151 ? -7.49020 46.97605 37.73294 1.000 19.59247 296 ALA D O 1
ATOM 9043 N N . LEU D 1 152 ? -7.38416 44.83882 38.42350 1.000 18.08727 297 LEU D N 1
ATOM 9044 C CA . LEU D 1 152 ? -8.46239 45.02643 39.39200 1.000 23.25362 297 LEU D CA 1
ATOM 9045 C C . LEU D 1 152 ? -7.98658 45.71988 40.65679 1.000 20.79425 297 LEU D C 1
ATOM 9046 O O . LEU D 1 152 ? -8.76077 46.44177 41.29435 1.000 21.00748 297 LEU D O 1
ATOM 9051 N N . VAL D 1 153 ? -6.72577 45.54354 41.03203 1.000 20.83884 298 VAL D N 1
ATOM 9052 C CA . VAL D 1 153 ? -6.20469 46.36437 42.11484 1.000 22.11264 298 VAL D CA 1
ATOM 9053 C C . VAL D 1 153 ? -6.19978 47.83010 41.69061 1.000 23.17955 298 VAL D C 1
ATOM 9054 O O . VAL D 1 153 ? -6.54945 48.71918 42.47502 1.000 23.08087 298 VAL D O 1
ATOM 9058 N N . ALA D 1 154 ? -5.83920 48.09820 40.42878 1.000 19.56546 299 ALA D N 1
ATOM 9059 C CA . ALA D 1 154 ? -5.77936 49.47438 39.94127 1.000 21.54878 299 ALA D CA 1
ATOM 9060 C C . ALA D 1 154 ? -7.16707 50.09548 39.89402 1.000 24.15490 299 ALA D C 1
ATOM 9061 O O . ALA D 1 154 ? -7.38154 51.19877 40.40460 1.000 22.52214 299 ALA D O 1
ATOM 9063 N N . GLN D 1 155 ? -8.12409 49.38881 39.28551 1.000 26.49451 300 GLN D N 1
ATOM 9064 C CA . GLN D 1 155 ? -9.51207 49.83780 39.29235 1.000 28.22204 300 GLN D CA 1
ATOM 9065 C C . GLN D 1 155 ? -9.98599 50.15207 40.70578 1.000 27.47107 300 GLN D C 1
ATOM 9066 O O . GLN D 1 155 ? -10.61434 51.18783 40.94093 1.000 26.12304 300 GLN D O 1
ATOM 9072 N N . ALA D 1 156 ? -9.67394 49.26616 41.65965 1.000 25.08940 301 ALA D N 1
ATOM 9073 C CA . ALA D 1 156 ? -10.04649 49.47739 43.05070 1.000 24.15238 301 ALA D CA 1
ATOM 9074 C C . ALA D 1 156 ? -9.37218 50.70675 43.63441 1.000 27.14118 301 ALA D C 1
ATOM 9075 O O . ALA D 1 156 ? -9.92956 51.35386 44.52399 1.000 30.13429 301 ALA D O 1
ATOM 9077 N N . ALA D 1 157 ? -8.17906 51.04035 43.17163 1.000 28.09607 302 ALA D N 1
ATOM 9078 C CA . ALA D 1 157 ? -7.56109 52.26493 43.65241 1.000 26.68819 302 ALA D CA 1
ATOM 9079 C C . ALA D 1 157 ? -8.08083 53.49920 42.92645 1.000 27.23110 302 ALA D C 1
ATOM 9080 O O . ALA D 1 157 ? -7.68456 54.61787 43.27244 1.000 28.51798 302 ALA D O 1
ATOM 9082 N N . GLY D 1 158 ? -8.95397 53.33092 41.93654 1.000 26.31448 303 GLY D N 1
ATOM 9083 C CA . GLY D 1 158 ? -9.54067 54.47967 41.27933 1.000 24.95716 303 GLY D CA 1
ATOM 9084 C C . GLY D 1 158 ? -9.38510 54.57147 39.77354 1.000 29.15350 303 GLY D C 1
ATOM 9085 O O . GLY D 1 158 ? -9.87907 55.53253 39.18068 1.000 37.12887 303 GLY D O 1
ATOM 9086 N N . ALA D 1 159 ? -8.71475 53.61693 39.12801 1.000 28.51106 304 ALA D N 1
ATOM 9087 C CA . ALA D 1 159 ? -8.61091 53.64437 37.66858 1.000 30.54285 304 ALA D CA 1
ATOM 9088 C C . ALA D 1 159 ? -9.92989 53.21944 37.03286 1.000 31.20495 304 ALA D C 1
ATOM 9089 O O . ALA D 1 159 ? -10.46791 52.15658 37.34687 1.000 33.44013 304 ALA D O 1
ATOM 9091 N N . LYS D 1 160 ? -10.46498 54.05839 36.15145 1.000 30.92868 305 LYS D N 1
ATOM 9092 C CA . LYS D 1 160 ? -11.70043 53.67487 35.48806 1.000 28.90191 305 LYS D CA 1
ATOM 9093 C C . LYS D 1 160 ? -11.41933 52.76633 34.30267 1.000 30.59673 305 LYS D C 1
ATOM 9094 O O . LYS D 1 160 ? -12.11033 51.76196 34.11671 1.000 37.65348 305 LYS D O 1
ATOM 9100 N N . LYS D 1 161 ? -10.40344 53.08764 33.50648 1.000 25.32663 306 LYS D N 1
ATOM 9101 C CA . LYS D 1 161 ? -10.11124 52.38580 32.26522 1.000 25.30475 306 LYS D CA 1
ATOM 9102 C C . LYS D 1 161 ? -8.69314 51.83034 32.30941 1.000 24.16137 306 LYS D C 1
ATOM 9103 O O . LYS D 1 161 ? -7.72759 52.59395 32.39223 1.000 28.42225 306 LYS D O 1
ATOM 9109 N N . VAL D 1 162 ? -8.56629 50.50758 32.24769 1.000 22.51880 307 VAL D N 1
ATOM 9110 C CA . VAL D 1 162 ? -7.27166 49.83481 32.27696 1.000 17.70921 307 VAL D CA 1
ATOM 9111 C C . VAL D 1 162 ? -7.04667 49.20213 30.91835 1.000 13.72516 307 VAL D C 1
ATOM 9112 O O . VAL D 1 162 ? -7.95266 48.57264 30.36909 1.000 16.60706 307 VAL D O 1
ATOM 9116 N N . LEU D 1 163 ? -5.84924 49.37427 30.37623 1.000 13.84538 308 LEU D N 1
ATOM 9117 C CA . LEU D 1 163 ? -5.44553 48.72399 29.14061 1.000 17.79067 308 LEU D CA 1
ATOM 9118 C C . LEU D 1 163 ? -4.41860 47.64949 29.46675 1.000 18.30907 308 LEU D C 1
ATOM 9119 O O . LEU D 1 163 ? -3.47418 47.90137 30.22196 1.000 16.72540 308 LEU D O 1
ATOM 9124 N N . ILE D 1 164 ? -4.60687 46.46200 28.89690 1.000 19.45563 309 ILE D N 1
ATOM 9125 C CA . ILE D 1 164 ? -3.65183 45.36147 28.97908 1.000 13.62972 309 ILE D CA 1
ATOM 9126 C C . ILE D 1 164 ? -3.19122 45.05515 27.57368 1.000 14.21526 309 ILE D C 1
ATOM 9127 O O . ILE D 1 164 ? -4.00656 44.69812 26.71908 1.000 18.40090 309 ILE D O 1
ATOM 9132 N N . VAL D 1 165 ? -1.89519 45.17308 27.32837 1.000 15.25738 310 VAL D N 1
ATOM 9133 C CA . VAL D 1 165 ? -1.30980 44.76807 26.05888 1.000 14.65122 310 VAL D CA 1
ATOM 9134 C C . VAL D 1 165 ? -0.45473 43.53292 26.31009 1.000 15.22834 310 VAL D C 1
ATOM 9135 O O . VAL D 1 165 ? 0.47201 43.55694 27.12884 1.000 18.05864 310 VAL D O 1
ATOM 9139 N N . ASP D 1 166 ? -0.74973 42.47416 25.57301 1.000 17.34573 311 ASP D N 1
ATOM 9140 C CA . ASP D 1 166 ? -0.17775 41.14901 25.75082 1.000 17.27841 311 ASP D CA 1
ATOM 9141 C C . ASP D 1 166 ? 0.65923 40.81833 24.51088 1.000 16.02848 311 ASP D C 1
ATOM 9142 O O . ASP D 1 166 ? 0.12204 40.38784 23.48815 1.000 14.74642 311 ASP D O 1
ATOM 9147 N N . TRP D 1 167 ? 1.97089 41.01584 24.56606 1.000 15.67530 312 TRP D N 1
ATOM 9148 C CA . TRP D 1 167 ? 2.78730 40.66482 23.41201 1.000 16.70521 312 TRP D CA 1
ATOM 9149 C C . TRP D 1 167 ? 3.50184 39.32709 23.58423 1.000 15.93666 312 TRP D C 1
ATOM 9150 O O . TRP D 1 167 ? 4.41120 39.01220 22.80855 1.000 15.26205 312 TRP D O 1
ATOM 9161 N N . ASP D 1 168 ? 3.10630 38.53415 24.58192 1.000 18.86516 313 ASP D N 1
ATOM 9162 C CA . ASP D 1 168 ? 3.51381 37.13339 24.64811 1.000 17.79462 313 ASP D CA 1
ATOM 9163 C C . ASP D 1 168 ? 3.13083 36.43433 23.34974 1.000 16.64399 313 ASP D C 1
ATOM 9164 O O . ASP D 1 168 ? 2.09499 36.73428 22.75504 1.000 17.66038 313 ASP D O 1
ATOM 9169 N N . VAL D 1 169 ? 3.96822 35.49666 22.89937 1.000 16.90183 314 VAL D N 1
ATOM 9170 C CA . VAL D 1 169 ? 3.67908 34.85670 21.61608 1.000 18.89455 314 VAL D CA 1
ATOM 9171 C C . VAL D 1 169 ? 2.41157 33.99775 21.66477 1.000 18.76084 314 VAL D C 1
ATOM 9172 O O . VAL D 1 169 ? 1.85984 33.68200 20.60957 1.000 21.49937 314 VAL D O 1
ATOM 9176 N N . HIS D 1 170 ? 1.91686 33.63039 22.84875 1.000 16.28642 315 HIS D N 1
ATOM 9177 C CA . HIS D 1 170 ? 0.70739 32.82473 22.99145 1.000 15.50943 315 HIS D CA 1
ATOM 9178 C C . HIS D 1 170 ? -0.47645 33.69868 23.37706 1.000 18.61658 315 HIS D C 1
ATOM 9179 O O . HIS D 1 170 ? -0.33377 34.68738 24.10368 1.000 18.99965 315 HIS D O 1
ATOM 9186 N N . HIS D 1 171 ? -1.66201 33.30297 22.92516 1.000 17.29202 316 HIS D N 1
ATOM 9187 C CA . HIS D 1 171 ? -2.84850 34.06810 23.27396 1.000 19.16777 316 HIS D CA 1
ATOM 9188 C C . HIS D 1 171 ? -3.14029 33.94583 24.76688 1.000 17.77472 316 HIS D C 1
ATOM 9189 O O . HIS D 1 171 ? -3.12796 32.84915 25.32406 1.000 15.85255 316 HIS D O 1
ATOM 9196 N N . GLY D 1 172 ? -3.44436 35.07341 25.40370 1.000 15.14437 317 GLY D N 1
ATOM 9197 C CA . GLY D 1 172 ? -3.84927 35.06345 26.79313 1.000 17.85167 317 GLY D CA 1
ATOM 9198 C C . GLY D 1 172 ? -5.28033 34.61140 27.02154 1.000 19.00437 317 GLY D C 1
ATOM 9199 O O . GLY D 1 172 ? -6.12681 35.42696 27.39483 1.000 18.05003 317 GLY D O 1
ATOM 9200 N N . ASN D 1 173 ? -5.55889 33.31449 26.82552 1.000 16.68520 318 ASN D N 1
ATOM 9201 C CA . ASN D 1 173 ? -6.92579 32.82235 26.96070 1.000 16.42974 318 ASN D CA 1
ATOM 9202 C C . ASN D 1 173 ? -7.48385 33.10970 28.34704 1.000 17.37879 318 ASN D C 1
ATOM 9203 O O . ASN D 1 173 ? -8.66981 33.41209 28.48719 1.000 16.15077 318 ASN D O 1
ATOM 9208 N N . GLY D 1 174 ? -6.64080 33.01988 29.38343 1.000 17.47376 319 GLY D N 1
ATOM 9209 C CA . GLY D 1 174 ? -7.10933 33.27232 30.73805 1.000 13.77679 319 GLY D CA 1
ATOM 9210 C C . GLY D 1 174 ? -7.53710 34.71545 30.94711 1.000 17.27745 319 GLY D C 1
ATOM 9211 O O . GLY D 1 174 ? -8.60600 34.98678 31.50244 1.000 13.08130 319 GLY D O 1
ATOM 9212 N N . THR D 1 175 ? -6.70637 35.66041 30.49886 1.000 16.27836 320 THR D N 1
ATOM 9213 C CA . THR D 1 175 ? -7.04016 37.07235 30.62568 1.000 16.16028 320 THR D CA 1
ATOM 9214 C C . THR D 1 175 ? -8.32126 37.40275 29.85290 1.000 17.06978 320 THR D C 1
ATOM 9215 O O . THR D 1 175 ? -9.24063 38.04268 30.38448 1.000 15.80735 320 THR D O 1
ATOM 9219 N N . GLN D 1 176 ? -8.41217 36.94945 28.59816 1.000 17.45845 321 GLN D N 1
ATOM 9220 C CA . GLN D 1 176 ? -9.59205 37.27116 27.79984 1.000 21.32016 321 GLN D CA 1
ATOM 9221 C C . GLN D 1 176 ? -10.85920 36.71672 28.43693 1.000 19.90236 321 GLN D C 1
ATOM 9222 O O . GLN D 1 176 ? -11.87087 37.41768 28.51716 1.000 22.62471 321 GLN D O 1
ATOM 9228 N N . GLU D 1 177 ? -10.82025 35.46760 28.91661 1.000 21.39655 322 GLU D N 1
ATOM 9229 C CA . GLU D 1 177 ? -11.96284 34.93200 29.65842 1.000 22.97114 322 GLU D CA 1
ATOM 9230 C C . GLU D 1 177 ? -12.35906 35.84395 30.82228 1.000 22.17519 322 GLU D C 1
ATOM 9231 O O . GLU D 1 177 ? -13.54699 36.11567 31.03108 1.000 21.93960 322 GLU D O 1
ATOM 9237 N N . ILE D 1 178 ? -11.38004 36.35604 31.57507 1.000 17.48510 323 ILE D N 1
ATOM 9238 C CA . ILE D 1 178 ? -11.71324 37.17112 32.74338 1.000 18.57518 323 ILE D CA 1
ATOM 9239 C C . ILE D 1 178 ? -12.41622 38.47438 32.33634 1.000 23.69717 323 ILE D C 1
ATOM 9240 O O . ILE D 1 178 ? -13.35584 38.92103 33.00935 1.000 20.59611 323 ILE D O 1
ATOM 9245 N N . PHE D 1 179 ? -11.98887 39.10087 31.22954 1.000 19.64993 324 PHE D N 1
ATOM 9246 C CA . PHE D 1 179 ? -12.54426 40.38307 30.79324 1.000 25.43291 324 PHE D CA 1
ATOM 9247 C C . PHE D 1 179 ? -13.43829 40.26833 29.54526 1.000 25.32272 324 PHE D C 1
ATOM 9248 O O . PHE D 1 179 ? -13.64572 41.25018 28.82309 1.000 21.57804 324 PHE D O 1
ATOM 9256 N N . GLU D 1 180 ? -14.01170 39.08660 29.30918 1.000 24.99741 325 GLU D N 1
ATOM 9257 C CA . GLU D 1 180 ? -14.77787 38.84579 28.08367 1.000 31.26395 325 GLU D CA 1
ATOM 9258 C C . GLU D 1 180 ? -15.97372 39.79076 27.96500 1.000 27.02450 325 GLU D C 1
ATOM 9259 O O . GLU D 1 180 ? -16.17721 40.42734 26.92271 1.000 29.49787 325 GLU D O 1
ATOM 9265 N N . GLN D 1 181 ? -16.76330 39.90285 29.02972 1.000 24.02617 326 GLN D N 1
ATOM 9266 C CA . GLN D 1 181 ? -17.94591 40.74978 29.07342 1.000 30.07607 326 GLN D CA 1
ATOM 9267 C C . GLN D 1 181 ? -17.66469 42.11063 29.69391 1.000 35.39568 326 GLN D C 1
ATOM 9268 O O . GLN D 1 181 ? -18.59834 42.84392 30.02605 1.000 35.06682 326 GLN D O 1
ATOM 9274 N N . ASN D 1 182 ? -16.39968 42.47057 29.82975 1.000 32.22232 327 ASN D N 1
ATOM 9275 C CA . ASN D 1 182 ? -15.97347 43.65895 30.54629 1.000 26.40521 327 ASN D CA 1
ATOM 9276 C C . ASN D 1 182 ? -15.47708 44.71170 29.56010 1.000 27.66693 327 ASN D C 1
ATOM 9277 O O . ASN D 1 182 ? -14.70570 44.40023 28.64210 1.000 30.22833 327 ASN D O 1
ATOM 9282 N N . LYS D 1 183 ? -15.91534 45.95272 29.73719 1.000 26.85426 328 LYS D N 1
ATOM 9283 C CA . LYS D 1 183 ? -15.45932 47.02346 28.86560 1.000 27.53790 328 LYS D CA 1
ATOM 9284 C C . LYS D 1 183 ? -14.72329 48.12749 29.60235 1.000 23.40545 328 LYS D C 1
ATOM 9285 O O . LYS D 1 183 ? -14.23942 49.05658 28.95395 1.000 26.77658 328 LYS D O 1
ATOM 9291 N N . SER D 1 184 ? -14.62024 48.06586 30.92735 1.000 21.15843 329 SER D N 1
ATOM 9292 C CA . SER D 1 184 ? -13.70559 48.96547 31.61953 1.000 23.54143 329 SER D CA 1
ATOM 9293 C C . SER D 1 184 ? -12.24701 48.51265 31.50480 1.000 23.87938 329 SER D C 1
ATOM 9294 O O . SER D 1 184 ? -11.33529 49.27450 31.85546 1.000 21.76981 329 SER D O 1
ATOM 9297 N N . VAL D 1 185 ? -12.00527 47.31060 30.99168 1.000 21.31756 330 VAL D N 1
ATOM 9298 C CA . VAL D 1 185 ? -10.66601 46.82777 30.67705 1.000 22.94419 330 VAL D CA 1
ATOM 9299 C C . VAL D 1 185 ? -10.61267 46.53469 29.18566 1.000 26.22980 330 VAL D C 1
ATOM 9300 O O . VAL D 1 185 ? -11.45896 45.79469 28.66291 1.000 26.39857 330 VAL D O 1
ATOM 9304 N N . LEU D 1 186 ? -9.61802 47.10232 28.50712 1.000 19.89228 331 LEU D N 1
ATOM 9305 C CA . LEU D 1 186 ? -9.36548 46.81698 27.10111 1.000 21.46218 331 LEU D CA 1
ATOM 9306 C C . LEU D 1 186 ? -8.23026 45.80432 27.00954 1.000 19.73839 331 LEU D C 1
ATOM 9307 O O . LEU D 1 186 ? -7.14210 46.04844 27.53462 1.000 21.35583 331 LEU D O 1
ATOM 9312 N N . TYR D 1 187 ? -8.47294 44.67756 26.35162 1.000 18.00651 332 TYR D N 1
ATOM 9313 C CA . TYR D 1 187 ? -7.46411 43.63208 26.21032 1.000 18.62581 332 TYR D CA 1
ATOM 9314 C C . TYR D 1 187 ? -7.03671 43.51969 24.74754 1.000 19.41673 332 TYR D C 1
ATOM 9315 O O . TYR D 1 187 ? -7.86069 43.24158 23.87448 1.000 22.48798 332 TYR D O 1
ATOM 9324 N N . ILE D 1 188 ? -5.74799 43.72418 24.48781 1.000 18.15289 333 ILE D N 1
ATOM 9325 C CA . ILE D 1 188 ? -5.16847 43.62767 23.15522 1.000 15.64654 333 ILE D CA 1
ATOM 9326 C C . ILE D 1 188 ? -4.05396 42.59579 23.18360 1.000 17.85240 333 ILE D C 1
ATOM 9327 O O . ILE D 1 188 ? -3.05474 42.78206 23.88850 1.000 22.77827 333 ILE D O 1
ATOM 9332 N N . SER D 1 189 ? -4.18536 41.54258 22.38253 1.000 17.61429 334 SER D N 1
ATOM 9333 C CA . SER D 1 189 ? -3.18306 40.48674 22.32904 1.000 14.09546 334 SER D CA 1
ATOM 9334 C C . SER D 1 189 ? -2.66825 40.30116 20.90481 1.000 19.08037 334 SER D C 1
ATOM 9335 O O . SER D 1 189 ? -3.45275 40.18963 19.95077 1.000 15.73546 334 SER D O 1
ATOM 9338 N N . LEU D 1 190 ? -1.34982 40.24856 20.76855 1.000 16.04880 335 LEU D N 1
ATOM 9339 C CA . LEU D 1 190 ? -0.70384 39.82966 19.53888 1.000 16.22977 335 LEU D CA 1
ATOM 9340 C C . LEU D 1 190 ? -0.06103 38.47441 19.79804 1.000 21.69676 335 LEU D C 1
ATOM 9341 O O . LEU D 1 190 ? 0.62700 38.29066 20.81269 1.000 16.81937 335 LEU D O 1
ATOM 9346 N N . HIS D 1 191 ? -0.28691 37.52995 18.88860 1.000 18.28068 336 HIS D N 1
ATOM 9347 C CA . HIS D 1 191 ? 0.10613 36.16258 19.17588 1.000 21.92957 336 HIS D CA 1
ATOM 9348 C C . HIS D 1 191 ? 0.07806 35.32929 17.90541 1.000 23.70374 336 HIS D C 1
ATOM 9349 O O . HIS D 1 191 ? -0.66978 35.61724 16.96624 1.000 22.12974 336 HIS D O 1
ATOM 9356 N N . ARG D 1 192 ? 0.90775 34.29466 17.90031 1.000 20.58254 337 ARG D N 1
ATOM 9357 C CA . ARG D 1 192 ? 0.82974 33.25655 16.88691 1.000 23.38539 337 ARG D CA 1
ATOM 9358 C C . ARG D 1 192 ? -0.47533 32.49027 17.03827 1.000 22.66242 337 ARG D C 1
ATOM 9359 O O . ARG D 1 192 ? -0.90830 32.18682 18.15477 1.000 26.11455 337 ARG D O 1
ATOM 9367 N N . HIS D 1 193 ? -1.12025 32.19916 15.91195 1.000 21.15162 338 HIS D N 1
ATOM 9368 C CA . HIS D 1 193 ? -2.43383 31.56646 15.95806 1.000 25.93499 338 HIS D CA 1
ATOM 9369 C C . HIS D 1 193 ? -2.50711 30.39144 14.98802 1.000 26.07398 338 HIS D C 1
ATOM 9370 O O . HIS D 1 193 ? -2.95716 29.30046 15.35855 1.000 29.11813 338 HIS D O 1
ATOM 9377 N N . GLU D 1 194 ? -2.06692 30.60981 13.74834 1.000 26.31907 339 GLU D N 1
ATOM 9378 C CA . GLU D 1 194 ? -2.02112 29.56585 12.71706 1.000 32.76149 339 GLU D CA 1
ATOM 9379 C C . GLU D 1 194 ? -3.36610 28.85912 12.56823 1.000 29.67371 339 GLU D C 1
ATOM 9380 O O . GLU D 1 194 ? -3.46993 27.63532 12.66604 1.000 31.12136 339 GLU D O 1
ATOM 9386 N N . GLY D 1 195 ? -4.40818 29.65382 12.34083 1.000 28.62508 340 GLY D N 1
ATOM 9387 C CA . GLY D 1 195 ? -5.74760 29.11866 12.20730 1.000 24.35905 340 GLY D CA 1
ATOM 9388 C C . GLY D 1 195 ? -6.24094 28.36793 13.41706 1.000 34.04498 340 GLY D C 1
ATOM 9389 O O . GLY D 1 195 ? -7.20310 27.60577 13.30857 1.000 33.97716 340 GLY D O 1
ATOM 9390 N N . GLY D 1 196 ? -5.61092 28.55578 14.57530 1.000 31.13023 341 GLY D N 1
ATOM 9391 C CA . GLY D 1 196 ? -6.00648 27.84371 15.76860 1.000 24.82988 341 GLY D CA 1
ATOM 9392 C C . GLY D 1 196 ? -5.17841 26.62483 16.10938 1.000 26.95637 341 GLY D C 1
ATOM 9393 O O . GLY D 1 196 ? -5.52250 25.91759 17.05964 1.000 31.09899 341 GLY D O 1
ATOM 9394 N N . ASN D 1 197 ? -4.09232 26.36596 15.38497 1.000 28.78281 342 ASN D N 1
ATOM 9395 C CA . ASN D 1 197 ? -3.23080 25.23021 15.68792 1.000 35.24402 342 ASN D CA 1
ATOM 9396 C C . ASN D 1 197 ? -2.14739 25.54620 16.70947 1.000 31.85575 342 ASN D C 1
ATOM 9397 O O . ASN D 1 197 ? -1.51543 24.61623 17.21518 1.000 31.49905 342 ASN D O 1
ATOM 9402 N N . PHE D 1 198 ? -1.89488 26.81695 17.00354 1.000 26.15315 343 PHE D N 1
ATOM 9403 C CA . PHE D 1 198 ? -0.85801 27.18011 17.95651 1.000 26.96509 343 PHE D CA 1
ATOM 9404 C C . PHE D 1 198 ? -1.45598 27.27180 19.35490 1.000 24.23128 343 PHE D C 1
ATOM 9405 O O . PHE D 1 198 ? -2.56949 27.77894 19.53704 1.000 24.85245 343 PHE D O 1
ATOM 9413 N N . TYR D 1 199 ? -0.73053 26.75182 20.33821 1.000 25.07268 344 TYR D N 1
ATOM 9414 C CA . TYR D 1 199 ? -1.25655 26.76206 21.69745 1.000 22.97957 344 TYR D CA 1
ATOM 9415 C C . TYR D 1 199 ? -1.55689 28.20254 22.12099 1.000 23.85499 344 TYR D C 1
ATOM 9416 O O . TYR D 1 199 ? -0.75203 29.10775 21.85966 1.000 19.75008 344 TYR D O 1
ATOM 9425 N N . PRO D 1 200 ? -2.71161 28.46472 22.76114 1.000 23.84577 345 PRO D N 1
ATOM 9426 C CA . PRO D 1 200 ? -3.78059 27.53674 23.16241 1.000 23.98667 345 PRO D CA 1
ATOM 9427 C C . PRO D 1 200 ? -4.92876 27.40134 22.15616 1.000 26.15078 345 PRO D C 1
ATOM 9428 O O . PRO D 1 200 ? -5.98163 26.87627 22.50739 1.000 24.76735 345 PRO D O 1
ATOM 9432 N N . GLY D 1 201 ? -4.72818 27.86725 20.92497 1.000 27.27271 346 GLY D N 1
ATOM 9433 C CA . GLY D 1 201 ? -5.75079 27.74019 19.90793 1.000 25.19516 346 GLY D CA 1
ATOM 9434 C C . GLY D 1 201 ? -6.92895 28.67040 20.05692 1.000 25.21525 346 GLY D C 1
ATOM 9435 O O . GLY D 1 201 ? -7.89685 28.54236 19.30911 1.000 30.46130 346 GLY D O 1
ATOM 9436 N N . THR D 1 202 ? -6.88382 29.59441 21.00342 1.000 28.68625 347 THR D N 1
ATOM 9437 C CA . THR D 1 202 ? -7.93214 30.57702 21.21927 1.000 23.88835 347 THR D CA 1
ATOM 9438 C C . THR D 1 202 ? -7.52552 31.88490 20.53976 1.000 21.02974 347 THR D C 1
ATOM 9439 O O . THR D 1 202 ? -6.48574 31.97961 19.88257 1.000 26.10244 347 THR D O 1
ATOM 9443 N N . GLY D 1 203 ? -8.35999 32.90835 20.67877 1.000 25.91558 348 GLY D N 1
ATOM 9444 C CA . GLY D 1 203 ? -7.96662 34.22171 20.19429 1.000 25.32885 348 GLY D CA 1
ATOM 9445 C C . GLY D 1 203 ? -7.90631 34.40418 18.68702 1.000 24.03216 348 GLY D C 1
ATOM 9446 O O . GLY D 1 203 ? -6.93229 34.95422 18.15205 1.000 19.00738 348 GLY D O 1
ATOM 9447 N N . ALA D 1 204 ? -8.94596 33.96246 17.98821 1.000 23.11657 349 ALA D N 1
ATOM 9448 C CA . ALA D 1 204 ? -9.09767 34.35883 16.59505 1.000 25.81538 349 ALA D CA 1
ATOM 9449 C C . ALA D 1 204 ? -9.48657 35.83201 16.52610 1.000 24.91340 349 ALA D C 1
ATOM 9450 O O . ALA D 1 204 ? -9.97134 36.41575 17.50015 1.000 26.52015 349 ALA D O 1
ATOM 9452 N N . ALA D 1 205 ? -9.25204 36.43941 15.35896 1.000 23.69489 350 ALA D N 1
ATOM 9453 C CA . ALA D 1 205 ? -9.45380 37.87850 15.21545 1.000 20.71980 350 ALA D CA 1
ATOM 9454 C C . ALA D 1 205 ? -10.89551 38.28597 15.48554 1.000 28.78142 350 ALA D C 1
ATOM 9455 O O . ALA D 1 205 ? -11.14713 39.40634 15.94301 1.000 29.40073 350 ALA D O 1
ATOM 9457 N N . ASP D 1 206 ? -11.85438 37.40691 15.21972 1.000 26.40167 351 ASP D N 1
ATOM 9458 C CA . ASP D 1 206 ? -13.24976 37.74651 15.45607 1.000 30.99319 351 ASP D CA 1
ATOM 9459 C C . ASP D 1 206 ? -13.71572 37.37066 16.85983 1.000 31.54772 351 ASP D C 1
ATOM 9460 O O . ASP D 1 206 ? -14.91862 37.38470 17.12220 1.000 34.92641 351 ASP D O 1
ATOM 9465 N N . GLU D 1 207 ? -12.79233 37.03967 17.76573 1.000 34.07875 352 GLU D N 1
ATOM 9466 C CA . GLU D 1 207 ? -13.12204 36.83648 19.17802 1.000 34.46323 352 GLU D CA 1
ATOM 9467 C C . GLU D 1 207 ? -12.97216 38.17555 19.89026 1.000 31.32530 352 GLU D C 1
ATOM 9468 O O . GLU D 1 207 ? -11.98635 38.43987 20.57877 1.000 40.50026 352 GLU D O 1
ATOM 9474 N N . VAL D 1 208 ? -13.98657 39.02762 19.73098 1.000 30.78430 353 VAL D N 1
ATOM 9475 C CA . VAL D 1 208 ? -13.89260 40.43968 20.09756 1.000 32.77974 353 VAL D CA 1
ATOM 9476 C C . VAL D 1 208 ? -14.52598 40.73555 21.45191 1.000 31.02005 353 VAL D C 1
ATOM 9477 O O . VAL D 1 208 ? -14.72334 41.90907 21.79645 1.000 29.77488 353 VAL D O 1
ATOM 9481 N N . GLY D 1 209 ? -14.84757 39.71478 22.22948 1.000 29.96427 354 GLY D N 1
ATOM 9482 C CA . GLY D 1 209 ? -15.61918 39.91618 23.43629 1.000 30.86294 354 GLY D CA 1
ATOM 9483 C C . GLY D 1 209 ? -17.10015 39.67214 23.19495 1.000 38.18971 354 GLY D C 1
ATOM 9484 O O . GLY D 1 209 ? -17.57351 39.53930 22.06271 1.000 41.08048 354 GLY D O 1
ATOM 9485 N N . SER D 1 210 ? -17.84485 39.61279 24.29392 1.000 37.78993 355 SER D N 1
ATOM 9486 C CA . SER D 1 210 ? -19.23305 39.19713 24.24539 1.000 38.49775 355 SER D CA 1
ATOM 9487 C C . SER D 1 210 ? -20.07945 40.08051 25.14554 1.000 47.45672 355 SER D C 1
ATOM 9488 O O . SER D 1 210 ? -19.58245 40.67292 26.11097 1.000 41.42750 355 SER D O 1
ATOM 9491 N N . ASN D 1 211 ? -21.37088 40.16356 24.80325 1.000 49.26659 356 ASN D N 1
ATOM 9492 C CA . ASN D 1 211 ? -22.42844 40.49208 25.76282 1.000 47.14783 356 ASN D CA 1
ATOM 9493 C C . ASN D 1 211 ? -22.23482 41.85541 26.41670 1.000 42.26439 356 ASN D C 1
ATOM 9494 O O . ASN D 1 211 ? -22.41870 42.00195 27.62472 1.000 44.64005 356 ASN D O 1
ATOM 9499 N N . GLY D 1 212 ? -21.86984 42.86403 25.63565 1.000 38.18801 357 GLY D N 1
ATOM 9500 C CA . GLY D 1 212 ? -21.57377 44.16753 26.18624 1.000 34.86769 357 GLY D CA 1
ATOM 9501 C C . GLY D 1 212 ? -20.09317 44.47865 26.27575 1.000 44.96574 357 GLY D C 1
ATOM 9502 O O . GLY D 1 212 ? -19.72203 45.65046 26.43159 1.000 44.44424 357 GLY D O 1
ATOM 9503 N N . GLY D 1 213 ? -19.23974 43.46506 26.19237 1.000 37.56249 358 GLY D N 1
ATOM 9504 C CA . GLY D 1 213 ? -17.81738 43.67363 26.07096 1.000 31.84833 358 GLY D CA 1
ATOM 9505 C C . GLY D 1 213 ? -17.28851 43.61660 24.65583 1.000 31.38211 358 GLY D C 1
ATOM 9506 O O . GLY D 1 213 ? -16.06502 43.61501 24.48256 1.000 32.02315 358 GLY D O 1
ATOM 9507 N N . GLU D 1 214 ? -18.16092 43.56223 23.63971 1.000 34.04446 359 GLU D N 1
ATOM 9508 C CA . GLU D 1 214 ? -17.69936 43.46556 22.25851 1.000 33.96769 359 GLU D CA 1
ATOM 9509 C C . GLU D 1 214 ? -16.86739 44.68192 21.90812 1.000 32.45091 359 GLU D C 1
ATOM 9510 O O . GLU D 1 214 ? -17.18103 45.80254 22.31759 1.000 36.96351 359 GLU D O 1
ATOM 9516 N N . GLY D 1 215 ? -15.80398 44.45302 21.13986 1.000 28.19083 360 GLY D N 1
ATOM 9517 C CA . GLY D 1 215 ? -14.87046 45.49526 20.80136 1.000 27.78488 360 GLY D CA 1
ATOM 9518 C C . GLY D 1 215 ? -13.75317 45.70347 21.80343 1.000 32.00333 360 GLY D C 1
ATOM 9519 O O . GLY D 1 215 ? -12.74809 46.33644 21.46017 1.000 31.73285 360 GLY D O 1
ATOM 9520 N N . TYR D 1 216 ? -13.88044 45.18930 23.02286 1.000 25.82539 361 TYR D N 1
ATOM 9521 C CA . TYR D 1 216 ? -12.87500 45.41663 24.04810 1.000 30.63062 361 TYR D CA 1
ATOM 9522 C C . TYR D 1 216 ? -11.94382 44.22043 24.24584 1.000 27.93472 361 TYR D C 1
ATOM 9523 O O . TYR D 1 216 ? -11.14060 44.22019 25.18334 1.000 26.37213 361 TYR D O 1
ATOM 9532 N N . CYS D 1 217 ? -12.03367 43.21239 23.37717 1.000 27.80280 362 CYS D N 1
ATOM 9533 C CA . CYS D 1 217 ? -10.99437 42.19888 23.20330 1.000 26.70251 362 CYS D CA 1
ATOM 9534 C C . CYS D 1 217 ? -10.50824 42.30762 21.76352 1.000 27.96925 362 CYS D C 1
ATOM 9535 O O . CYS D 1 217 ? -11.27336 42.04398 20.82748 1.000 29.35625 362 CYS D O 1
ATOM 9538 N N . VAL D 1 218 ? -9.26004 42.71700 21.58147 1.000 21.04911 363 VAL D N 1
ATOM 9539 C CA . VAL D 1 218 ? -8.66893 42.87112 20.26059 1.000 20.98184 363 VAL D CA 1
ATOM 9540 C C . VAL D 1 218 ? -7.56840 41.82867 20.09574 1.000 20.00124 363 VAL D C 1
ATOM 9541 O O . VAL D 1 218 ? -6.50416 41.92421 20.72505 1.000 19.80747 363 VAL D O 1
ATOM 9545 N N . ASN D 1 219 ? -7.78224 40.87006 19.20119 1.000 20.40387 364 ASN D N 1
ATOM 9546 C CA . ASN D 1 219 ? -6.78445 39.85017 18.91075 1.000 16.39843 364 ASN D CA 1
ATOM 9547 C C . ASN D 1 219 ? -6.12216 40.09781 17.56352 1.000 19.74008 364 ASN D C 1
ATOM 9548 O O . ASN D 1 219 ? -6.80206 40.27219 16.54390 1.000 19.31913 364 ASN D O 1
ATOM 9553 N N . VAL D 1 220 ? -4.79218 40.13051 17.57561 1.000 18.56623 365 VAL D N 1
ATOM 9554 C CA . VAL D 1 220 ? -3.98321 40.27003 16.36959 1.000 16.71792 365 VAL D CA 1
ATOM 9555 C C . VAL D 1 220 ? -3.25285 38.94589 16.15757 1.000 23.43082 365 VAL D C 1
ATOM 9556 O O . VAL D 1 220 ? -2.16221 38.73488 16.71731 1.000 23.74457 365 VAL D O 1
ATOM 9560 N N . PRO D 1 221 ? -3.82325 38.02051 15.37439 1.000 20.75580 366 PRO D N 1
ATOM 9561 C CA . PRO D 1 221 ? -3.31424 36.63981 15.35144 1.000 20.22922 366 PRO D CA 1
ATOM 9562 C C . PRO D 1 221 ? -2.49242 36.30875 14.11521 1.000 22.88711 366 PRO D C 1
ATOM 9563 O O . PRO D 1 221 ? -3.06409 36.20163 13.02855 1.000 30.32876 366 PRO D O 1
ATOM 9567 N N . TRP D 1 222 ? -1.17682 36.14223 14.24595 1.000 19.25511 367 TRP D N 1
ATOM 9568 C CA . TRP D 1 222 ? -0.34741 35.83947 13.08343 1.000 24.49934 367 TRP D CA 1
ATOM 9569 C C . TRP D 1 222 ? -0.70628 34.47087 12.51154 1.000 30.17220 367 TRP D C 1
ATOM 9570 O O . TRP D 1 222 ? -1.00145 33.52728 13.25268 1.000 24.96451 367 TRP D O 1
ATOM 9581 N N . SER D 1 223 ? -0.65336 34.36262 11.18489 1.000 26.28088 368 SER D N 1
ATOM 9582 C CA . SER D 1 223 ? -0.91555 33.10383 10.49886 1.000 29.35221 368 SER D CA 1
ATOM 9583 C C . SER D 1 223 ? 0.30779 32.20442 10.41261 1.000 32.01726 368 SER D C 1
ATOM 9584 O O . SER D 1 223 ? 0.19068 31.07222 9.93008 1.000 30.56959 368 SER D O 1
ATOM 9587 N N . CYS D 1 224 ? 1.46899 32.66125 10.86292 1.000 31.23959 369 CYS D N 1
ATOM 9588 C CA . CYS D 1 224 ? 2.67876 31.86099 10.75860 1.000 35.56695 369 CYS D CA 1
ATOM 9589 C C . CYS D 1 224 ? 3.66572 32.34464 11.81274 1.000 36.71465 369 CYS D C 1
ATOM 9590 O O . CYS D 1 224 ? 3.38889 33.28479 12.56173 1.000 41.62399 369 CYS D O 1
ATOM 9593 N N . GLY D 1 225 ? 4.82184 31.68060 11.87327 1.000 38.85631 370 GLY D N 1
ATOM 9594 C CA . GLY D 1 225 ? 6.04545 32.26020 12.38086 1.000 34.32764 370 GLY D CA 1
ATOM 9595 C C . GLY D 1 225 ? 7.02225 32.40878 11.22442 1.000 42.83602 370 GLY D C 1
ATOM 9596 O O . GLY D 1 225 ? 6.69491 32.14727 10.06889 1.000 58.19037 370 GLY D O 1
ATOM 9597 N N . GLY D 1 226 ? 8.22232 32.88159 11.53541 1.000 42.72029 371 GLY D N 1
ATOM 9598 C CA . GLY D 1 226 ? 8.52063 33.60716 12.73864 1.000 36.33065 371 GLY D CA 1
ATOM 9599 C C . GLY D 1 226 ? 8.46124 35.08179 12.38365 1.000 41.11447 371 GLY D C 1
ATOM 9600 O O . GLY D 1 226 ? 9.27612 35.61840 11.61764 1.000 35.30028 371 GLY D O 1
ATOM 9601 N N . VAL D 1 227 ? 7.42386 35.71150 12.92685 1.000 37.62071 372 VAL D N 1
ATOM 9602 C CA . VAL D 1 227 ? 7.16299 37.12434 12.72878 1.000 30.40198 372 VAL D CA 1
ATOM 9603 C C . VAL D 1 227 ? 8.25985 37.94285 13.39346 1.000 30.11989 372 VAL D C 1
ATOM 9604 O O . VAL D 1 227 ? 8.71316 37.61884 14.50136 1.000 28.41156 372 VAL D O 1
ATOM 9608 N N . GLY D 1 228 ? 8.68799 39.01417 12.72190 1.000 27.53291 373 GLY D N 1
ATOM 9609 C CA . GLY D 1 228 ? 9.76298 39.85431 13.19045 1.000 26.65047 373 GLY D CA 1
ATOM 9610 C C . GLY D 1 228 ? 9.29852 41.24874 13.56495 1.000 24.41742 373 GLY D C 1
ATOM 9611 O O . GLY D 1 228 ? 8.10354 41.54964 13.60863 1.000 26.48747 373 GLY D O 1
ATOM 9612 N N . ASP D 1 229 ? 10.28244 42.11570 13.82304 1.000 27.35206 374 ASP D N 1
ATOM 9613 C CA . ASP D 1 229 ? 9.97512 43.44825 14.34237 1.000 26.94556 374 ASP D CA 1
ATOM 9614 C C . ASP D 1 229 ? 9.03746 44.21039 13.42093 1.000 26.49128 374 ASP D C 1
ATOM 9615 O O . ASP D 1 229 ? 8.09765 44.86730 13.88747 1.000 27.16667 374 ASP D O 1
ATOM 9620 N N . LYS D 1 230 ? 9.27544 44.13211 12.10822 1.000 30.99852 375 LYS D N 1
ATOM 9621 C CA . LYS D 1 230 ? 8.52608 44.96106 11.16858 1.000 25.39227 375 LYS D CA 1
ATOM 9622 C C . LYS D 1 230 ? 7.03236 44.70723 11.27370 1.000 29.93675 375 LYS D C 1
ATOM 9623 O O . LYS D 1 230 ? 6.22581 45.63714 11.14570 1.000 30.69130 375 LYS D O 1
ATOM 9629 N N . ASP D 1 231 ? 6.63591 43.46054 11.52050 1.000 25.09667 376 ASP D N 1
ATOM 9630 C CA . ASP D 1 231 ? 5.20910 43.19572 11.59895 1.000 25.78652 376 ASP D CA 1
ATOM 9631 C C . ASP D 1 231 ? 4.61737 43.65827 12.92488 1.000 21.43771 376 ASP D C 1
ATOM 9632 O O . ASP D 1 231 ? 3.47442 44.12699 12.96259 1.000 24.70940 376 ASP D O 1
ATOM 9637 N N . TYR D 1 232 ? 5.37885 43.57664 14.01248 1.000 23.43702 377 TYR D N 1
ATOM 9638 C CA . TYR D 1 232 ? 4.86710 44.05684 15.29061 1.000 21.57144 377 TYR D CA 1
ATOM 9639 C C . TYR D 1 232 ? 4.69038 45.57195 15.26921 1.000 23.96062 377 TYR D C 1
ATOM 9640 O O . TYR D 1 232 ? 3.62151 46.08711 15.62189 1.000 22.53633 377 TYR D O 1
ATOM 9649 N N . ILE D 1 233 ? 5.71285 46.30195 14.81173 1.000 22.86146 378 ILE D N 1
ATOM 9650 C CA . ILE D 1 233 ? 5.61423 47.75790 14.77908 1.000 26.26190 378 ILE D CA 1
ATOM 9651 C C . ILE D 1 233 ? 4.44944 48.18811 13.89730 1.000 30.93825 378 ILE D C 1
ATOM 9652 O O . ILE D 1 233 ? 3.64588 49.05791 14.27065 1.000 27.85281 378 ILE D O 1
ATOM 9657 N N . PHE D 1 234 ? 4.32544 47.55684 12.72784 1.000 30.91612 379 PHE D N 1
ATOM 9658 C CA . PHE D 1 234 ? 3.20580 47.81595 11.83126 1.000 25.86641 379 PHE D CA 1
ATOM 9659 C C . PHE D 1 234 ? 1.86412 47.59151 12.52955 1.000 25.92956 379 PHE D C 1
ATOM 9660 O O . PHE D 1 234 ? 0.96872 48.44285 12.46828 1.000 27.46507 379 PHE D O 1
ATOM 9668 N N . ALA D 1 235 ? 1.69937 46.44829 13.19981 1.000 19.84969 380 ALA D N 1
ATOM 9669 C CA . ALA D 1 235 ? 0.45009 46.22535 13.92312 1.000 22.59814 380 ALA D CA 1
ATOM 9670 C C . ALA D 1 235 ? 0.27735 47.21979 15.06928 1.000 23.39344 380 ALA D C 1
ATOM 9671 O O . ALA D 1 235 ? -0.85266 47.60111 15.39634 1.000 23.94632 380 ALA D O 1
ATOM 9673 N N . PHE D 1 236 ? 1.37790 47.66350 15.68055 1.000 20.22259 381 PHE D N 1
ATOM 9674 C CA . PHE D 1 236 ? 1.27464 48.71384 16.68395 1.000 25.71106 381 PHE D CA 1
ATOM 9675 C C . PHE D 1 236 ? 0.81706 50.04017 16.06415 1.000 26.70476 381 PHE D C 1
ATOM 9676 O O . PHE D 1 236 ? -0.07055 50.70959 16.61088 1.000 25.94942 381 PHE D O 1
ATOM 9684 N N . GLN D 1 237 ? 1.37963 50.42474 14.91062 1.000 25.74008 382 GLN D N 1
ATOM 9685 C CA . GLN D 1 237 ? 0.99318 51.69774 14.29737 1.000 27.79664 382 GLN D CA 1
ATOM 9686 C C . GLN D 1 237 ? -0.46338 51.68986 13.85403 1.000 26.06104 382 GLN D C 1
ATOM 9687 O O . GLN D 1 237 ? -1.17529 52.67966 14.03970 1.000 31.15709 382 GLN D O 1
ATOM 9693 N N . HIS D 1 238 ? -0.94167 50.56939 13.31704 1.000 27.86327 383 HIS D N 1
ATOM 9694 C CA . HIS D 1 238 ? -2.25924 50.52311 12.69975 1.000 28.53664 383 HIS D CA 1
ATOM 9695 C C . HIS D 1 238 ? -3.36759 49.97147 13.57663 1.000 25.14049 383 HIS D C 1
ATOM 9696 O O . HIS D 1 238 ? -4.53693 50.23744 13.28776 1.000 29.68738 383 HIS D O 1
ATOM 9703 N N . VAL D 1 239 ? -3.05997 49.18987 14.60600 1.000 27.24702 384 VAL D N 1
ATOM 9704 C CA . VAL D 1 239 ? -4.12747 48.62053 15.42510 1.000 26.67741 384 VAL D CA 1
ATOM 9705 C C . VAL D 1 239 ? -3.98942 49.06697 16.87825 1.000 24.76586 384 VAL D C 1
ATOM 9706 O O . VAL D 1 239 ? -4.87989 49.72505 17.42478 1.000 26.31329 384 VAL D O 1
ATOM 9710 N N . VAL D 1 240 ? -2.86568 48.71620 17.50593 1.000 26.28987 385 VAL D N 1
ATOM 9711 C CA . VAL D 1 240 ? -2.71210 48.88572 18.94744 1.000 21.00798 385 VAL D CA 1
ATOM 9712 C C . VAL D 1 240 ? -2.86613 50.35382 19.33663 1.000 19.99254 385 VAL D C 1
ATOM 9713 O O . VAL D 1 240 ? -3.77871 50.72350 20.08031 1.000 19.91093 385 VAL D O 1
ATOM 9717 N N . LEU D 1 241 ? -1.98909 51.21502 18.82948 1.000 27.63541 386 LEU D N 1
ATOM 9718 C CA . LEU D 1 241 ? -2.04463 52.62397 19.22572 1.000 24.98350 386 LEU D CA 1
ATOM 9719 C C . LEU D 1 241 ? -3.36506 53.29937 18.87601 1.000 22.97799 386 LEU D C 1
ATOM 9720 O O . LEU D 1 241 ? -3.96459 53.91437 19.77375 1.000 25.86143 386 LEU D O 1
ATOM 9725 N N . PRO D 1 242 ? -3.88498 53.22160 17.63966 1.000 22.95328 387 PRO D N 1
ATOM 9726 C CA . PRO D 1 242 ? -5.17783 53.87469 17.36064 1.000 22.43288 387 PRO D CA 1
ATOM 9727 C C . PRO D 1 242 ? -6.30217 53.43816 18.28692 1.000 23.33451 387 PRO D C 1
ATOM 9728 O O . PRO D 1 242 ? -7.06822 54.28962 18.75083 1.000 26.12222 387 PRO D O 1
ATOM 9732 N N . ILE D 1 243 ? -6.43858 52.13919 18.56426 1.000 25.11651 388 ILE D N 1
ATOM 9733 C CA . ILE D 1 243 ? -7.51706 51.68131 19.44423 1.000 24.37690 388 ILE D CA 1
ATOM 9734 C C . ILE D 1 243 ? -7.24839 52.11164 20.88005 1.000 23.97434 388 ILE D C 1
ATOM 9735 O O . ILE D 1 243 ? -8.13567 52.62919 21.56630 1.000 24.42795 388 ILE D O 1
ATOM 9740 N N . ALA D 1 244 ? -6.01600 51.91062 21.34745 1.000 24.49988 389 ALA D N 1
ATOM 9741 C CA . ALA D 1 244 ? -5.64483 52.33137 22.69280 1.000 25.58435 389 ALA D CA 1
ATOM 9742 C C . ALA D 1 244 ? -5.91702 53.81726 22.90340 1.000 28.38486 389 ALA D C 1
ATOM 9743 O O . ALA D 1 244 ? -6.41199 54.22070 23.96757 1.000 25.28705 389 ALA D O 1
ATOM 9745 N N . SER D 1 245 ? -5.60288 54.64731 21.89696 1.000 25.45117 390 SER D N 1
ATOM 9746 C CA . SER D 1 245 ? -5.79946 56.09126 22.03390 1.000 27.26973 390 SER D CA 1
ATOM 9747 C C . SER D 1 245 ? -7.27326 56.44814 22.12018 1.000 28.18802 390 SER D C 1
ATOM 9748 O O . SER D 1 245 ? -7.66088 57.30872 22.91702 1.000 35.46633 390 SER D O 1
ATOM 9751 N N . ALA D 1 246 ? -8.10507 55.81480 21.29317 1.000 30.20463 391 ALA D N 1
ATOM 9752 C CA . ALA D 1 246 ? -9.54445 56.04935 21.35948 1.000 29.45479 391 ALA D CA 1
ATOM 9753 C C . ALA D 1 246 ? -10.10582 55.62871 22.71404 1.000 31.58442 391 ALA D C 1
ATOM 9754 O O . ALA D 1 246 ? -11.01270 56.27716 23.25390 1.000 32.25317 391 ALA D O 1
ATOM 9756 N N . PHE D 1 247 ? -9.57994 54.53699 23.27628 1.000 31.16189 392 PHE D N 1
ATOM 9757 C CA . PHE D 1 247 ? -10.06053 54.04634 24.56412 1.000 28.11512 392 PHE D CA 1
ATOM 9758 C C . PHE D 1 247 ? -9.62929 54.96948 25.70636 1.000 27.84324 392 PHE D C 1
ATOM 9759 O O . PHE D 1 247 ? -10.37852 55.16173 26.67368 1.000 25.43685 392 PHE D O 1
ATOM 9767 N N . SER D 1 248 ? -8.41779 55.54346 25.61461 1.000 25.03184 393 SER D N 1
ATOM 9768 C CA . SER D 1 248 ? -7.92751 56.53410 26.57183 1.000 30.84284 393 SER D CA 1
ATOM 9769 C C . SER D 1 248 ? -7.82888 55.95527 27.98429 1.000 27.03490 393 SER D C 1
ATOM 9770 O O . SER D 1 248 ? -8.57246 56.37647 28.87980 1.000 27.02005 393 SER D O 1
ATOM 9773 N N . PRO D 1 249 ? -6.90510 55.02346 28.22950 1.000 26.46177 394 PRO D N 1
ATOM 9774 C CA . PRO D 1 249 ? -6.85203 54.35492 29.54025 1.000 29.90241 394 PRO D CA 1
ATOM 9775 C C . PRO D 1 249 ? -6.30616 55.26013 30.62974 1.000 27.91192 394 PRO D C 1
ATOM 9776 O O . PRO D 1 249 ? -5.50929 56.16587 30.36699 1.000 25.69093 394 PRO D O 1
ATOM 9780 N N . ASP D 1 250 ? -6.72753 54.97312 31.87333 1.000 24.07034 395 ASP D N 1
ATOM 9781 C CA . ASP D 1 250 ? -6.09985 55.54040 33.06749 1.000 29.39927 395 ASP D CA 1
ATOM 9782 C C . ASP D 1 250 ? -4.85994 54.77434 33.51563 1.000 25.32978 395 ASP D 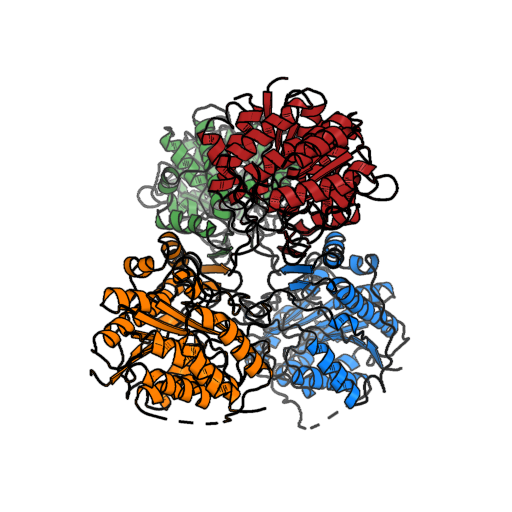C 1
ATOM 9783 O O . ASP D 1 250 ? -4.08461 55.31284 34.31014 1.000 26.93443 395 ASP D O 1
ATOM 9788 N N . PHE D 1 251 ? -4.68173 53.52404 33.07698 1.000 23.90328 396 PHE D N 1
ATOM 9789 C CA . PHE D 1 251 ? -3.61223 52.65712 33.57873 1.000 24.01628 396 PHE D CA 1
ATOM 9790 C C . PHE D 1 251 ? -3.26502 51.64781 32.48700 1.000 20.57230 396 PHE D C 1
ATOM 9791 O O . PHE D 1 251 ? -4.15439 51.14804 31.79152 1.000 16.62381 396 PHE D O 1
ATOM 9799 N N . VAL D 1 252 ? -1.97164 51.37055 32.33247 1.000 19.31986 397 VAL D N 1
ATOM 9800 C CA . VAL D 1 252 ? -1.44156 50.57889 31.22307 1.000 19.40556 397 VAL D CA 1
ATOM 9801 C C . VAL D 1 252 ? -0.61757 49.44141 31.80855 1.000 21.53081 397 VAL D C 1
ATOM 9802 O O . VAL D 1 252 ? 0.36157 49.68486 32.52929 1.000 15.07457 397 VAL D O 1
ATOM 9806 N N . ILE D 1 253 ? -1.01474 48.20689 31.50505 1.000 21.18870 398 ILE D N 1
ATOM 9807 C CA . ILE D 1 253 ? -0.28013 47.00589 31.89597 1.000 19.29020 398 ILE D CA 1
ATOM 9808 C C . ILE D 1 253 ? 0.21583 46.33582 30.62488 1.000 18.56511 398 ILE D C 1
ATOM 9809 O O . ILE D 1 253 ? -0.57344 46.10195 29.70111 1.000 18.13035 398 ILE D O 1
ATOM 9814 N N . ILE D 1 254 ? 1.50323 45.99919 30.58236 1.000 16.01045 399 ILE D N 1
ATOM 9815 C CA . ILE D 1 254 ? 2.04787 45.16545 29.51585 1.000 16.34538 399 ILE D CA 1
ATOM 9816 C C . ILE D 1 254 ? 2.20231 43.74393 30.04053 1.000 17.14517 399 ILE D C 1
ATOM 9817 O O . ILE D 1 254 ? 2.90275 43.51062 31.03253 1.000 13.67152 399 ILE D O 1
ATOM 9822 N N . SER D 1 255 ? 1.52932 42.79436 29.39057 1.000 20.03794 400 SER D N 1
ATOM 9823 C CA . SER D 1 255 ? 1.80901 41.37191 29.59558 1.000 20.98724 400 SER D CA 1
ATOM 9824 C C . SER D 1 255 ? 3.00055 41.04435 28.71861 1.000 19.47199 400 SER D C 1
ATOM 9825 O O . SER D 1 255 ? 2.85238 40.70537 27.54550 1.000 20.28152 400 SER D O 1
ATOM 9828 N N . ALA D 1 256 ? 4.20069 41.16409 29.28826 1.000 15.71012 401 ALA D N 1
ATOM 9829 C CA . ALA D 1 256 ? 5.43301 41.02070 28.52348 1.000 16.98359 401 ALA D CA 1
ATOM 9830 C C . ALA D 1 256 ? 5.93912 39.58602 28.64600 1.000 18.04411 401 ALA D C 1
ATOM 9831 O O . ALA D 1 256 ? 6.76451 39.25504 29.49315 1.000 20.32013 401 ALA D O 1
ATOM 9833 N N . GLY D 1 257 ? 5.40125 38.71123 27.80157 1.000 20.70091 402 GLY D N 1
ATOM 9834 C CA . GLY D 1 257 ? 6.10726 37.47697 27.47913 1.000 16.47213 402 GLY D CA 1
ATOM 9835 C C . GLY D 1 257 ? 7.17303 37.78823 26.43885 1.000 21.06808 402 GLY D C 1
ATOM 9836 O O . GLY D 1 257 ? 6.99652 38.65688 25.58349 1.000 20.73475 402 GLY D O 1
ATOM 9837 N N . PHE D 1 258 ? 8.31511 37.10265 26.54273 1.000 19.04906 403 PHE D N 1
ATOM 9838 C CA . PHE D 1 258 ? 9.39701 37.30446 25.58782 1.000 18.39426 403 PHE D CA 1
ATOM 9839 C C . PHE D 1 258 ? 9.65517 36.04955 24.76456 1.000 19.19249 403 PHE D C 1
ATOM 9840 O O . PHE D 1 258 ? 10.76496 35.84432 24.27333 1.000 17.77134 403 PHE D O 1
ATOM 9848 N N . ASP D 1 259 ? 8.63308 35.20546 24.60970 1.000 18.94187 404 ASP D N 1
ATOM 9849 C CA . ASP D 1 259 ? 8.73622 34.00235 23.79544 1.000 19.97177 404 ASP D CA 1
ATOM 9850 C C . ASP D 1 259 ? 8.49992 34.26350 22.31172 1.000 21.02955 404 ASP D C 1
ATOM 9851 O O . ASP D 1 259 ? 8.62129 33.32687 21.51376 1.000 22.30520 404 ASP D O 1
ATOM 9856 N N . ALA D 1 260 ? 8.15760 35.49402 21.91553 1.000 19.22417 405 ALA D N 1
ATOM 9857 C CA . ALA D 1 260 ? 8.19736 35.85617 20.50047 1.000 22.78900 405 ALA D CA 1
ATOM 9858 C C . ALA D 1 260 ? 9.58220 36.30961 20.06288 1.000 23.58418 405 ALA D C 1
ATOM 9859 O O . ALA D 1 260 ? 9.78096 36.58402 18.87413 1.000 24.54437 405 ALA D O 1
ATOM 9861 N N . ALA D 1 261 ? 10.54470 36.35431 20.98287 1.000 22.17036 406 ALA D N 1
ATOM 9862 C CA . ALA D 1 261 ? 11.88519 36.81838 20.65477 1.000 23.05342 406 ALA D CA 1
ATOM 9863 C C . ALA D 1 261 ? 12.60388 35.84044 19.73879 1.000 26.60658 406 ALA D C 1
ATOM 9864 O O . ALA D 1 261 ? 12.33194 34.63526 19.73516 1.000 27.41788 406 ALA D O 1
ATOM 9866 N N . ARG D 1 262 ? 13.53923 36.37816 18.96437 1.000 28.18830 407 ARG D N 1
ATOM 9867 C CA . ARG D 1 262 ? 14.45754 35.54806 18.19966 1.000 28.19585 407 ARG D CA 1
ATOM 9868 C C . ARG D 1 262 ? 15.20340 34.59448 19.12098 1.000 25.07185 407 ARG D C 1
ATOM 9869 O O . ARG D 1 262 ? 15.80682 35.01758 20.10796 1.000 23.60277 407 ARG D O 1
ATOM 9877 N N . GLY D 1 263 ? 15.15115 33.30148 18.80155 1.000 23.66801 408 GLY D N 1
ATOM 9878 C CA . GLY D 1 263 ? 15.82469 32.27670 19.56909 1.000 20.45156 408 GLY D CA 1
ATOM 9879 C C . GLY D 1 263 ? 14.95355 31.51868 20.55563 1.000 25.96707 408 GLY D C 1
ATOM 9880 O O . GLY D 1 263 ? 15.42875 30.54122 21.15482 1.000 21.96444 408 GLY D O 1
ATOM 9881 N N . ASP D 1 264 ? 13.71395 31.92944 20.75870 1.000 23.03219 409 ASP D N 1
ATOM 9882 C CA . ASP D 1 264 ? 12.86566 31.18297 21.66913 1.000 26.42882 409 ASP D CA 1
ATOM 9883 C C . ASP D 1 264 ? 12.54935 29.80010 21.10121 1.000 26.90716 409 ASP D C 1
ATOM 9884 O O . ASP D 1 264 ? 12.11180 29.68912 19.95162 1.000 25.33039 409 ASP D O 1
ATOM 9889 N N . PRO D 1 265 ? 12.73642 28.72996 21.87801 1.000 28.06507 410 PRO D N 1
ATOM 9890 C CA . PRO D 1 265 ? 12.37599 27.39227 21.38257 1.000 27.28392 410 PRO D CA 1
ATOM 9891 C C . PRO D 1 265 ? 10.86782 27.12680 21.26437 1.000 29.25554 410 PRO D C 1
ATOM 9892 O O . PRO D 1 265 ? 10.49393 26.19721 20.54428 1.000 33.15304 410 PRO D O 1
ATOM 9896 N N . LEU D 1 266 ? 9.99090 27.88278 21.93000 1.000 29.82125 411 LEU D N 1
ATOM 9897 C CA . LEU D 1 266 ? 8.54729 27.64014 21.83467 1.000 27.87996 411 LEU D CA 1
ATOM 9898 C C . LEU D 1 266 ? 7.85888 28.51904 20.79506 1.000 32.13119 411 LEU D C 1
ATOM 9899 O O . LEU D 1 266 ? 7.02935 28.03571 20.01877 1.000 32.12513 411 LEU D O 1
ATOM 9904 N N . GLY D 1 267 ? 8.16644 29.81018 20.77419 1.000 29.23331 412 GLY D N 1
ATOM 9905 C CA . GLY D 1 267 ? 7.48683 30.70887 19.86668 1.000 25.27395 412 GLY D CA 1
ATOM 9906 C C . GLY D 1 267 ? 7.97475 30.65170 18.43382 1.000 30.59954 412 GLY D C 1
ATOM 9907 O O . GLY D 1 267 ? 7.17314 30.75560 17.49724 1.000 34.15794 412 GLY D O 1
ATOM 9908 N N . CYS D 1 268 ? 9.29046 30.50602 18.25139 1.000 28.06218 413 CYS D N 1
ATOM 9909 C CA . CYS D 1 268 ? 9.90499 30.42681 16.92249 1.000 28.54419 413 CYS D CA 1
ATOM 9910 C C . CYS D 1 268 ? 9.58849 31.66326 16.07870 1.000 37.21783 413 CYS D C 1
ATOM 9911 O O . CYS D 1 268 ? 9.30308 31.56361 14.88426 1.000 32.28145 413 CYS D O 1
ATOM 9914 N N . CYS D 1 269 ? 9.61197 32.83772 16.70807 1.000 38.19738 414 CYS D N 1
ATOM 9915 C CA . CYS D 1 269 ? 9.45423 34.10604 16.01406 1.000 32.02734 414 CYS D CA 1
ATOM 9916 C C . CYS D 1 269 ? 10.76645 34.86332 16.06145 1.000 27.77866 414 CYS D C 1
ATOM 9917 O O . CYS D 1 269 ? 11.80423 34.30827 16.42656 1.000 29.76967 414 CYS D O 1
ATOM 9920 N N . ASP D 1 270 ? 10.73484 36.14045 15.67872 1.000 30.69721 415 ASP D N 1
ATOM 9921 C CA . ASP D 1 270 ? 12.00874 36.79235 15.41307 1.000 30.79567 415 ASP D CA 1
ATOM 9922 C C . ASP D 1 270 ? 12.09408 38.21616 15.94785 1.000 29.94125 415 ASP D C 1
ATOM 9923 O O . ASP D 1 270 ? 12.81087 39.05032 15.37692 1.000 29.46427 415 ASP D O 1
ATOM 9928 N N . VAL D 1 271 ? 11.43425 38.50735 17.06452 1.000 30.86395 416 VAL D N 1
ATOM 9929 C CA . VAL D 1 271 ? 11.45989 39.85860 17.61426 1.000 23.65434 416 VAL D CA 1
ATOM 9930 C C . VAL D 1 271 ? 12.77421 40.07406 18.35364 1.000 24.00852 416 VAL D C 1
ATOM 9931 O O . VAL D 1 271 ? 13.22648 39.21053 19.10926 1.000 24.92594 416 VAL D O 1
ATOM 9935 N N . THR D 1 272 ? 13.40362 41.21513 18.11303 1.000 26.87388 417 THR D N 1
ATOM 9936 C CA . THR D 1 272 ? 14.68014 41.61378 18.69767 1.000 23.78074 417 THR D CA 1
ATOM 9937 C C . THR D 1 272 ? 14.45559 42.50301 19.91364 1.000 22.92066 417 THR D C 1
ATOM 9938 O O . THR D 1 272 ? 13.36117 43.03453 20.11666 1.000 24.66241 417 THR D O 1
ATOM 9942 N N . PRO D 1 273 ? 15.48647 42.71649 20.74313 1.000 23.53833 418 PRO D N 1
ATOM 9943 C CA . PRO D 1 273 ? 15.36668 43.75884 21.78078 1.000 24.78044 418 PRO D CA 1
ATOM 9944 C C . PRO D 1 273 ? 14.99440 45.12849 21.23102 1.000 24.23330 418 PRO D C 1
ATOM 9945 O O . PRO D 1 273 ? 14.26148 45.87310 21.89747 1.000 26.40889 418 PRO D O 1
ATOM 9949 N N . ALA D 1 274 ? 15.45712 45.48088 20.02836 1.000 22.62874 419 ALA D N 1
ATOM 9950 C CA . ALA D 1 274 ? 15.03818 46.74023 19.41351 1.000 22.34345 419 ALA D CA 1
ATOM 9951 C C . ALA D 1 274 ? 13.52830 46.77995 19.20254 1.000 22.29065 419 ALA D C 1
ATOM 9952 O O . ALA D 1 274 ? 12.89684 47.83344 19.35845 1.000 22.24594 419 ALA D O 1
ATOM 9954 N N . GLY D 1 275 ? 12.92349 45.63685 18.86986 1.000 23.02912 420 GLY D N 1
ATOM 9955 C CA . GLY D 1 275 ? 11.47541 45.60094 18.72498 1.000 17.88701 420 GLY D CA 1
ATOM 9956 C C . GLY D 1 275 ? 10.75155 45.85016 20.03827 1.000 20.26797 420 GLY D C 1
ATOM 9957 O O . GLY D 1 275 ? 9.85625 46.70267 20.12068 1.000 18.06908 420 GLY D O 1
ATOM 9958 N N . TYR D 1 276 ? 11.12185 45.10169 21.08183 1.000 17.16813 421 TYR D N 1
ATOM 9959 C CA . TYR D 1 276 ? 10.50989 45.31113 22.38844 1.000 20.52849 421 TYR D CA 1
ATOM 9960 C C . TYR D 1 276 ? 10.73773 46.73508 22.87421 1.000 19.64983 421 TYR D C 1
ATOM 9961 O O . TYR D 1 276 ? 9.82792 47.36268 23.43178 1.000 20.00950 421 TYR D O 1
ATOM 9970 N N . SER D 1 277 ? 11.93625 47.26968 22.63989 1.000 20.45416 422 SER D N 1
ATOM 9971 C CA . SER D 1 277 ? 12.22604 48.65446 23.00474 1.000 23.06679 422 SER D CA 1
ATOM 9972 C C . SER D 1 277 ? 11.24445 49.59917 22.34656 1.000 18.58228 422 SER D C 1
ATOM 9973 O O . SER D 1 277 ? 10.65024 50.46222 23.00391 1.000 24.31197 422 SER D O 1
ATOM 9976 N N . ARG D 1 278 ? 11.07559 49.45311 21.03648 1.000 20.80964 423 ARG D N 1
ATOM 9977 C CA . ARG D 1 278 ? 10.20551 50.35378 20.28972 1.000 24.57390 423 ARG D CA 1
ATOM 9978 C C . ARG D 1 278 ? 8.76157 50.24316 20.75369 1.000 23.60217 423 ARG D C 1
ATOM 9979 O O . ARG D 1 278 ? 8.07702 51.26376 20.91130 1.000 26.17508 423 ARG D O 1
ATOM 9987 N N . MET D 1 279 ? 8.27638 49.01307 20.96811 1.000 19.28678 424 ME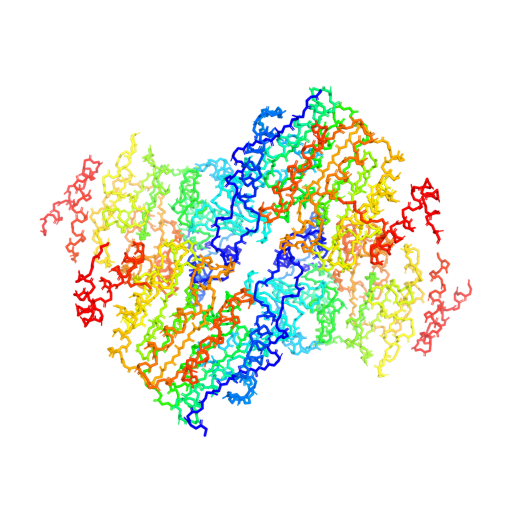T D N 1
ATOM 9988 C CA . MET D 1 279 ? 6.90151 48.83842 21.43156 1.000 23.24333 424 MET D CA 1
ATOM 9989 C C . MET D 1 279 ? 6.70910 49.47201 22.80139 1.000 19.22845 424 MET D C 1
ATOM 9990 O O . MET D 1 279 ? 5.66975 50.08136 23.06678 1.000 20.21084 424 MET D O 1
ATOM 9995 N N . THR D 1 280 ? 7.70526 49.34662 23.68195 1.000 18.19469 425 THR D N 1
ATOM 9996 C CA . THR D 1 280 ? 7.61147 49.99562 24.98474 1.000 22.48785 425 THR D CA 1
ATOM 9997 C C . THR D 1 280 ? 7.50787 51.50932 24.83369 1.000 21.59949 425 THR D C 1
ATOM 9998 O O . THR D 1 280 ? 6.61299 52.13716 25.40907 1.000 24.86560 425 THR D O 1
ATOM 10002 N N . GLN D 1 281 ? 8.41296 52.11044 24.05437 1.000 22.85603 426 GLN D N 1
ATOM 10003 C CA . GLN D 1 281 ? 8.34433 53.54910 23.79700 1.000 25.23845 426 GLN D CA 1
ATOM 10004 C C . GLN D 1 281 ? 6.97613 53.95555 23.27706 1.000 23.57355 426 GLN D C 1
ATOM 10005 O O . GLN D 1 281 ? 6.36575 54.89846 23.79048 1.000 25.71937 426 GLN D O 1
ATOM 10011 N N . MET D 1 282 ? 6.47258 53.22709 22.26935 1.000 23.57748 427 MET D N 1
ATOM 10012 C CA . MET D 1 282 ? 5.19691 53.56373 21.63926 1.000 24.33757 427 MET D CA 1
ATOM 10013 C C . MET D 1 282 ? 4.06145 53.56844 22.65008 1.000 28.73546 427 MET D C 1
ATOM 10014 O O . MET D 1 282 ? 3.22133 54.47728 22.64393 1.000 28.86543 427 MET D O 1
ATOM 10019 N N . LEU D 1 283 ? 4.01636 52.56160 23.53010 1.000 25.03967 428 LEU D N 1
ATOM 10020 C CA . LEU D 1 283 ? 2.97920 52.54510 24.55302 1.000 25.90814 428 LEU D CA 1
ATOM 10021 C C . LEU D 1 283 ? 3.17759 53.65396 25.58375 1.000 29.32974 428 LEU D C 1
ATOM 10022 O O . LEU D 1 283 ? 2.19874 54.13472 26.16399 1.000 25.79569 428 LEU D O 1
ATOM 10027 N N . GLY D 1 284 ? 4.42400 54.07920 25.81599 1.000 28.78122 429 GLY D N 1
ATOM 10028 C CA . GLY D 1 284 ? 4.66626 55.14506 26.77420 1.000 32.72045 429 GLY D CA 1
ATOM 10029 C C . GLY D 1 284 ? 3.91808 56.42638 26.46054 1.000 31.82994 429 GLY D C 1
ATOM 10030 O O . GLY D 1 284 ? 3.54137 57.16856 27.36864 1.000 33.80001 429 GLY D O 1
ATOM 10031 N N . ASP D 1 285 ? 3.66775 56.69539 25.18395 1.000 34.30230 430 ASP D N 1
ATOM 10032 C CA . ASP D 1 285 ? 3.04108 57.95473 24.80445 1.000 32.25009 430 ASP D CA 1
ATOM 10033 C C . ASP D 1 285 ? 1.54049 57.98857 25.07997 1.000 41.10631 430 ASP D C 1
ATOM 10034 O O . ASP D 1 285 ? 0.90231 59.01103 24.81135 1.000 45.52952 430 ASP D O 1
ATOM 10039 N N . LEU D 1 286 ? 0.96643 56.92229 25.63513 1.000 40.15920 431 LEU D N 1
ATOM 10040 C CA . LEU D 1 286 ? -0.44010 56.92189 26.02322 1.000 40.07293 431 LEU D CA 1
ATOM 10041 C C . LEU D 1 286 ? -0.65828 57.39780 27.45214 1.000 39.76556 431 LEU D C 1
ATOM 10042 O O . LEU D 1 286 ? -1.72731 57.93865 27.76508 1.000 42.67958 431 LEU D O 1
ATOM 10047 N N . CYS D 1 287 ? 0.30483 57.17494 28.33801 1.000 31.77447 432 CYS D N 1
ATOM 10048 C CA . CYS D 1 287 ? 0.14599 57.57201 29.72799 1.000 33.52357 432 CYS D CA 1
ATOM 10049 C C . CYS D 1 287 ? 1.42992 58.19499 30.23252 1.000 35.71071 432 CYS D C 1
ATOM 10050 O O . CYS D 1 287 ? 1.81320 58.01221 31.39426 1.000 36.47749 432 CYS D O 1
ATOM 10053 N N . GLY D 1 288 ? 2.11228 58.93295 29.35558 1.000 31.41234 433 GLY D N 1
ATOM 10054 C CA . GLY D 1 288 ? 3.30047 59.66466 29.73632 1.000 30.49326 433 GLY D CA 1
ATOM 10055 C C . GLY D 1 288 ? 4.31872 58.81371 30.46764 1.000 32.03540 433 GLY D C 1
ATOM 10056 O O . GLY D 1 288 ? 4.84077 59.22131 31.51091 1.000 31.68532 433 GLY D O 1
ATOM 10057 N N . GLY D 1 289 ? 4.57706 57.61041 29.95305 1.000 26.81793 434 GLY D N 1
ATOM 10058 C CA . GLY D 1 289 ? 5.58519 56.73261 30.51741 1.000 29.63963 434 GLY D CA 1
ATOM 10059 C C . GLY D 1 289 ? 5.18116 55.96824 31.76586 1.000 26.38386 434 GLY D C 1
ATOM 10060 O O . GLY D 1 289 ? 6.01967 55.24246 32.30952 1.000 26.78576 434 GLY D O 1
ATOM 10061 N N . LYS D 1 290 ? 3.93412 56.10233 32.23550 1.000 23.91301 435 LYS D N 1
ATOM 10062 C CA . LYS D 1 290 ? 3.43561 55.38271 33.41202 1.000 26.73117 435 LYS D CA 1
ATOM 10063 C C . LYS D 1 290 ? 2.85856 54.03852 32.97429 1.000 28.45977 435 LYS D C 1
ATOM 10064 O O . LYS D 1 290 ? 1.84685 53.99370 32.26545 1.000 34.51320 435 LYS D O 1
ATOM 10070 N N . MET D 1 291 ? 3.47219 52.94452 33.40939 1.000 22.99747 436 MET D N 1
ATOM 10071 C CA . MET D 1 291 ? 2.98404 51.63684 32.98436 1.000 22.24358 436 MET D CA 1
ATOM 10072 C C . MET D 1 291 ? 3.58581 50.53872 33.85335 1.000 18.43198 436 MET D C 1
ATOM 10073 O O . MET D 1 291 ? 4.67164 50.68651 34.41434 1.000 17.93192 436 MET D O 1
ATOM 10078 N N . LEU D 1 292 ? 2.86370 49.43903 33.96004 1.000 19.33881 437 LEU D N 1
ATOM 10079 C CA . LEU D 1 292 ? 3.32893 48.26749 34.68935 1.000 17.83664 437 LEU D CA 1
ATOM 10080 C C . LEU D 1 292 ? 3.64972 47.17720 33.67663 1.000 16.78039 437 LEU D C 1
ATOM 10081 O O . LEU D 1 292 ? 2.77627 46.76991 32.90437 1.000 15.04843 437 LEU D O 1
ATOM 10086 N N . VAL D 1 293 ? 4.89862 46.72369 33.66590 1.000 15.99030 438 VAL D N 1
ATOM 10087 C CA . VAL D 1 293 ? 5.33345 45.65374 32.78001 1.000 13.00015 438 VAL D CA 1
ATOM 10088 C C . VAL D 1 293 ? 5.45912 44.37946 33.60302 1.000 16.89855 438 VAL D C 1
ATOM 10089 O O . VAL D 1 293 ? 6.21521 44.33297 34.58365 1.000 13.50752 438 VAL D O 1
ATOM 10093 N N . ILE D 1 294 ? 4.71578 43.34560 33.20899 1.000 13.95401 439 ILE D N 1
ATOM 10094 C CA . ILE D 1 294 ? 4.67649 42.08440 33.93235 1.000 12.12848 439 ILE D CA 1
ATOM 10095 C C . ILE D 1 294 ? 5.22372 40.99183 33.03247 1.000 13.60125 439 ILE D C 1
ATOM 10096 O O . ILE D 1 294 ? 4.72903 40.78489 31.91711 1.000 15.45672 439 ILE D O 1
ATOM 10101 N N . LEU D 1 295 ? 6.22749 40.28544 33.52885 1.000 12.96984 440 LEU D N 1
ATOM 10102 C CA . LEU D 1 295 ? 6.79412 39.15381 32.82372 1.000 15.91570 440 LEU D CA 1
ATOM 10103 C C . LEU D 1 295 ? 5.78601 38.01044 32.72462 1.000 16.68609 440 LEU D C 1
ATOM 10104 O O . LEU D 1 295 ? 5.16587 37.63354 33.72281 1.000 14.25387 440 LEU D O 1
ATOM 10109 N N . GLU D 1 296 ? 5.62367 37.46238 31.51335 1.000 16.61826 441 GLU D N 1
ATOM 10110 C CA . GLU D 1 296 ? 4.87311 36.22460 31.28824 1.000 15.44211 441 GLU D CA 1
ATOM 10111 C C . GLU D 1 296 ? 5.82698 35.12471 30.82499 1.000 15.62580 441 GLU D C 1
ATOM 10112 O O . GLU D 1 296 ? 6.71100 34.71646 31.58463 1.000 17.72069 441 GLU D O 1
ATOM 10118 N N . GLY D 1 297 ? 5.69681 34.66492 29.57919 1.000 14.86618 442 GLY D N 1
ATOM 10119 C CA . GLY D 1 297 ? 6.58296 33.65280 29.03266 1.000 17.58007 442 GLY D CA 1
ATOM 10120 C C . GLY D 1 297 ? 7.94308 34.18805 28.58829 1.000 19.96521 442 GLY D C 1
ATOM 10121 O O . GLY D 1 297 ? 8.35476 35.29963 28.93425 1.000 22.00885 442 GLY D O 1
ATOM 10122 N N . GLY D 1 298 ? 8.65050 33.36517 27.79999 1.000 21.82680 443 GLY D N 1
ATOM 10123 C CA . GLY D 1 298 ? 10.01536 33.63953 27.35333 1.000 18.88642 443 GLY D CA 1
ATOM 10124 C C . GLY D 1 298 ? 11.01763 32.65959 27.93760 1.000 17.38124 443 GLY D C 1
ATOM 10125 O O . GLY D 1 298 ? 11.17908 32.58992 29.16209 1.000 15.13158 443 GLY D O 1
ATOM 10126 N N . TYR D 1 299 ? 11.71482 31.90388 27.07923 1.000 17.80103 444 TYR D N 1
ATOM 10127 C CA . TYR D 1 299 ? 12.36133 30.67026 27.51574 1.000 17.76239 444 TYR D CA 1
ATOM 10128 C C . TYR D 1 299 ? 13.81573 30.49382 27.08828 1.000 21.67464 444 TYR D C 1
ATOM 10129 O O . TYR D 1 299 ? 14.48658 29.59650 27.61744 1.000 18.97126 444 TYR D O 1
ATOM 10138 N N . ASN D 1 300 ? 14.32313 31.29422 26.15719 1.000 21.81937 445 ASN D N 1
ATOM 10139 C CA . ASN D 1 300 ? 15.75080 31.33160 25.87780 1.000 18.10390 445 ASN D CA 1
ATOM 10140 C C . ASN D 1 300 ? 16.36607 32.33346 26.84719 1.000 16.80882 445 ASN D C 1
ATOM 10141 O O . ASN D 1 300 ? 15.96696 33.49768 26.85831 1.000 18.62904 445 ASN D O 1
ATOM 10146 N N . LEU D 1 301 ? 17.30491 31.88470 27.67927 1.000 17.19643 446 LEU D N 1
ATOM 10147 C CA . LEU D 1 301 ? 17.82705 32.75739 28.73583 1.000 19.90234 446 LEU D CA 1
ATOM 10148 C C . LEU D 1 301 ? 18.50987 33.99840 28.16465 1.000 24.23968 446 LEU D C 1
ATOM 10149 O O . LEU D 1 301 ? 18.33636 35.11098 28.68194 1.000 21.06404 446 LEU D O 1
ATOM 10154 N N . ARG D 1 302 ? 19.29219 33.82405 27.09905 1.000 25.81484 447 ARG D N 1
ATOM 10155 C CA . ARG D 1 302 ? 19.94914 34.95672 26.45488 1.000 27.39656 447 ARG D CA 1
ATOM 10156 C C . ARG D 1 302 ? 18.92740 35.92338 25.87126 1.000 22.05790 447 ARG D C 1
ATOM 10157 O O . ARG D 1 302 ? 19.04460 37.14517 26.03548 1.000 24.07568 447 ARG D O 1
ATOM 10165 N N . SER D 1 303 ? 17.91233 35.39128 25.19358 1.000 20.47543 448 SER D N 1
ATOM 10166 C CA . SER D 1 303 ? 16.92950 36.24415 24.54536 1.000 19.71048 448 SER D CA 1
ATOM 10167 C C . SER D 1 303 ? 16.13581 37.04916 25.56095 1.000 20.46972 448 SER D C 1
ATOM 10168 O O . SER D 1 303 ? 15.86252 38.23636 25.34713 1.000 21.83174 448 SER D O 1
ATOM 10171 N N . ILE D 1 304 ? 15.74248 36.42793 26.66865 1.000 18.56996 449 ILE D N 1
ATOM 10172 C CA . ILE D 1 304 ? 14.88047 37.16861 27.58067 1.000 21.90489 449 ILE D CA 1
ATOM 10173 C C . ILE D 1 304 ? 15.69813 38.13231 28.41350 1.000 21.63724 449 ILE D C 1
ATOM 10174 O O . ILE D 1 304 ? 15.16877 39.14762 28.87270 1.000 19.60752 449 ILE D O 1
ATOM 10179 N N . SER D 1 305 ? 16.98348 37.83129 28.63493 1.000 21.14713 450 SER D N 1
ATOM 10180 C CA . SER D 1 305 ? 17.84161 38.75271 29.37330 1.000 23.86348 450 SER D CA 1
ATOM 10181 C C . SER D 1 305 ? 18.03356 40.05505 28.60144 1.000 25.10748 450 SER D C 1
ATOM 10182 O O . SER D 1 305 ? 17.89320 41.14952 29.15932 1.000 21.24377 450 SER D O 1
ATOM 10185 N N . ALA D 1 306 ? 18.34522 39.95189 27.30759 1.000 23.06132 451 ALA D N 1
ATOM 10186 C CA . ALA D 1 306 ? 18.52803 41.15472 26.50504 1.000 26.43314 451 ALA D CA 1
ATOM 10187 C C . ALA D 1 306 ? 17.21208 41.90947 26.32805 1.000 20.63627 451 ALA D C 1
ATOM 10188 O O . ALA D 1 306 ? 17.18794 43.14246 26.39806 1.000 18.31904 451 ALA D O 1
ATOM 10190 N N . SER D 1 307 ? 16.10490 41.19179 26.11289 1.000 20.05043 452 SER D N 1
ATOM 10191 C CA . SER D 1 307 ? 14.83375 41.87371 25.87126 1.000 17.88831 452 SER D CA 1
ATOM 10192 C C . SER D 1 307 ? 14.31737 42.57066 27.12884 1.000 20.81149 452 SER D C 1
ATOM 10193 O O . SER D 1 307 ? 13.80200 43.69519 27.05712 1.000 20.08497 452 SER D O 1
ATOM 10196 N N . ALA D 1 308 ? 14.42265 41.91804 28.28784 1.000 19.48606 453 ALA D N 1
ATOM 10197 C CA . ALA D 1 308 ? 13.94275 42.55676 29.50820 1.000 19.32816 453 ALA D CA 1
ATOM 10198 C C . ALA D 1 308 ? 14.79618 43.76869 29.85158 1.000 22.18783 453 ALA D C 1
ATOM 10199 O O . ALA D 1 308 ? 14.26841 44.80881 30.26994 1.000 21.43874 453 ALA D O 1
ATOM 10201 N N . THR D 1 309 ? 16.11579 43.65701 29.66583 1.000 19.81177 454 THR D N 1
ATOM 10202 C CA . THR D 1 309 ? 16.99833 44.80043 29.88604 1.000 22.25592 454 THR D CA 1
ATOM 10203 C C . THR D 1 309 ? 16.64654 45.95693 28.95883 1.000 21.86168 454 THR D C 1
ATOM 10204 O O . THR D 1 309 ? 16.66046 47.12133 29.37188 1.000 22.57283 454 THR D O 1
ATOM 10208 N N . ALA D 1 310 ? 16.35199 45.66170 27.69178 1.000 20.76224 455 ALA D N 1
ATOM 10209 C CA . ALA D 1 310 ? 15.97543 46.73327 26.78320 1.000 20.72861 455 ALA D CA 1
ATOM 10210 C C . ALA D 1 310 ? 14.68910 47.40542 27.24674 1.000 23.15963 455 ALA D C 1
ATOM 10211 O O . ALA D 1 310 ? 14.56942 48.63388 27.19272 1.000 22.94104 455 ALA D O 1
ATOM 10213 N N . VAL D 1 311 ? 13.70630 46.61900 27.69394 1.000 18.03942 456 VAL D N 1
ATOM 10214 C CA . VAL D 1 311 ? 12.44346 47.21367 28.11151 1.000 15.31581 456 VAL D CA 1
ATOM 10215 C C . VAL D 1 311 ? 12.64090 48.07778 29.35649 1.000 18.17036 456 VAL D C 1
ATOM 10216 O O . VAL D 1 311 ? 12.10730 49.19181 29.44677 1.000 16.23730 456 VAL D O 1
ATOM 10220 N N . ILE D 1 312 ? 13.41428 47.59623 30.33317 1.000 16.28738 457 ILE D N 1
ATOM 10221 C CA . ILE D 1 312 ? 13.52315 48.36956 31.56010 1.000 16.38850 457 ILE D CA 1
ATOM 10222 C C . ILE D 1 312 ? 14.30695 49.65365 31.31212 1.000 21.04354 457 ILE D C 1
ATOM 10223 O O . ILE D 1 312 ? 14.03677 50.68356 31.94766 1.000 20.03448 457 ILE D O 1
ATOM 10228 N N . LYS D 1 313 ? 15.23851 49.63698 30.35228 1.000 18.94755 458 LYS D N 1
ATOM 10229 C CA . LYS D 1 313 ? 15.95013 50.85990 29.98722 1.000 25.94295 458 LYS D CA 1
ATOM 10230 C C . LYS D 1 313 ? 14.99560 51.91173 29.42409 1.000 22.37732 458 LYS D C 1
ATOM 10231 O O . LYS D 1 313 ? 15.14673 53.10553 29.70798 1.000 22.74546 458 LYS D O 1
ATOM 10237 N N . VAL D 1 314 ? 13.98867 51.48826 28.65258 1.000 18.81009 459 VAL D N 1
ATOM 10238 C CA . VAL D 1 314 ? 12.98757 52.43413 28.17462 1.000 17.40872 459 VAL D CA 1
ATOM 10239 C C . VAL D 1 314 ? 12.15204 52.96659 29.33285 1.000 21.18490 459 VAL D C 1
ATOM 10240 O O . VAL D 1 314 ? 11.78291 54.14732 29.35803 1.000 20.48391 459 VAL D O 1
ATOM 10244 N N . LEU D 1 315 ? 11.82373 52.11003 30.30067 1.000 19.96283 460 LEU D N 1
ATOM 10245 C CA . LEU D 1 315 ? 11.07277 52.58155 31.45936 1.000 20.66609 460 LEU D CA 1
ATOM 10246 C C . LEU D 1 315 ? 11.86624 53.62937 32.22551 1.000 18.87161 460 LEU D C 1
ATOM 10247 O O . LEU D 1 315 ? 11.28520 54.54366 32.82025 1.000 17.64102 460 LEU D O 1
ATOM 10252 N N . LEU D 1 316 ? 13.18778 53.50183 32.21899 1.000 17.85642 461 LEU D N 1
ATOM 10253 C CA . LEU D 1 316 ? 14.08793 54.43256 32.87200 1.000 21.07970 461 LEU D CA 1
ATOM 10254 C C . LEU D 1 316 ? 14.26914 55.72462 32.08867 1.000 20.83232 461 LEU D C 1
ATOM 10255 O O . LEU D 1 316 ? 14.87044 56.65703 32.60867 1.000 24.42975 461 LEU D O 1
ATOM 10260 N N . GLY D 1 317 ? 13.78451 55.80173 30.85661 1.000 24.73620 462 GLY D N 1
ATOM 10261 C CA . GLY D 1 317 ? 13.99874 56.98252 30.05555 1.000 25.39875 462 GLY D CA 1
ATOM 10262 C C . GLY D 1 317 ? 15.30292 56.99594 29.30088 1.000 24.15136 462 GLY D C 1
ATOM 10263 O O . GLY D 1 317 ? 15.74959 58.06613 28.88809 1.000 30.77229 462 GLY D O 1
ATOM 10264 N N . GLU D 1 318 ? 15.92110 55.84182 29.08826 1.000 26.60660 463 GLU D N 1
ATOM 10265 C CA . GLU D 1 318 ? 17.22769 55.77157 28.44165 1.000 26.61212 463 GLU D CA 1
ATOM 10266 C C . GLU D 1 318 ? 17.12027 55.31429 26.99063 1.000 31.45905 463 GLU D C 1
ATOM 10267 O O . GLU D 1 318 ? 16.03002 55.30442 26.42686 1.000 39.11192 463 GLU D O 1
ATOM 10273 N N . THR D 1 329 ? 8.06300 48.50240 6.49986 1.000 38.61150 474 THR D N 1
ATOM 10274 C CA . THR D 1 329 ? 7.28424 47.74989 5.51141 1.000 39.73058 474 THR D CA 1
ATOM 10275 C C . THR D 1 329 ? 7.09909 46.28287 5.91536 1.000 35.26127 474 THR D C 1
ATOM 10276 O O . THR D 1 329 ? 8.04429 45.49311 5.90980 1.000 38.72592 474 THR D O 1
ATOM 10280 N N . PRO D 1 330 ? 5.86549 45.91433 6.23496 1.000 37.29442 475 PRO D N 1
ATOM 10281 C CA . PRO D 1 330 ? 5.60164 44.57735 6.78500 1.000 37.28628 475 PRO D CA 1
ATOM 10282 C C . PRO D 1 330 ? 5.71426 43.48139 5.73538 1.000 34.66686 475 PRO D C 1
ATOM 10283 O O . PRO D 1 330 ? 5.80471 43.71929 4.53277 1.000 38.46043 475 PRO D O 1
ATOM 10287 N N . SER D 1 331 ? 5.69630 42.25149 6.22974 1.000 33.81973 476 SER D N 1
ATOM 10288 C CA . SER D 1 331 ? 5.60451 41.06930 5.39812 1.000 34.73471 476 SER D CA 1
ATOM 10289 C C . SER D 1 331 ? 4.16651 40.88431 4.91601 1.000 32.09015 476 SER D C 1
ATOM 10290 O O . SER D 1 331 ? 3.22561 41.49642 5.43214 1.000 33.93362 476 SER D O 1
ATOM 10293 N N . VAL D 1 332 ? 3.99941 40.03085 3.90406 1.000 25.94389 477 VAL D N 1
ATOM 10294 C CA . VAL D 1 332 ? 2.65270 39.78167 3.39609 1.000 30.17400 477 VAL D CA 1
ATOM 10295 C C . VAL D 1 332 ? 1.78337 39.19088 4.49350 1.000 30.84307 477 VAL D C 1
ATOM 10296 O O . VAL D 1 332 ? 0.62320 39.59186 4.66958 1.000 28.90906 477 VAL D O 1
ATOM 10300 N N . ALA D 1 333 ? 2.32981 38.22761 5.24966 1.000 31.14577 478 ALA D N 1
ATOM 10301 C CA . ALA D 1 333 ? 1.57914 37.63707 6.35245 1.000 33.69504 478 ALA D CA 1
ATOM 10302 C C . ALA D 1 333 ? 1.13743 38.70474 7.34860 1.000 31.07462 478 ALA D C 1
ATOM 10303 O O . ALA D 1 333 ? -0.02624 38.72565 7.77109 1.000 34.12977 478 ALA D O 1
ATOM 10305 N N . GLY D 1 334 ? 2.04010 39.62420 7.70176 1.000 31.82904 479 GLY D N 1
ATOM 10306 C CA . GLY D 1 334 ? 1.67350 40.70020 8.61354 1.000 28.90715 479 GLY D CA 1
ATOM 10307 C C . GLY D 1 334 ? 0.57762 41.60412 8.07265 1.000 32.70596 479 GLY D C 1
ATOM 10308 O O . GLY D 1 334 ? -0.34294 41.97863 8.80410 1.000 32.22672 479 GLY D O 1
ATOM 10309 N N . LEU D 1 335 ? 0.66063 41.97409 6.78516 1.000 35.71968 480 LEU D N 1
ATOM 10310 C CA . LEU D 1 335 ? -0.39993 42.78383 6.17965 1.000 31.05315 480 LEU D CA 1
ATOM 10311 C C . LEU D 1 335 ? -1.73753 42.07893 6.26010 1.000 27.60067 480 LEU D C 1
ATOM 10312 O O . LEU D 1 335 ? -2.75756 42.69246 6.60260 1.000 28.86800 480 LEU D O 1
ATOM 10317 N N . GLN D 1 336 ? -1.75526 40.78492 5.94548 1.000 24.31028 481 GLN D N 1
ATOM 10318 C CA . GLN D 1 336 ? -3.02345 40.06827 5.93115 1.000 31.34049 481 GLN D CA 1
ATOM 10319 C C . GLN D 1 336 ? -3.65072 40.04709 7.31834 1.000 29.61052 481 GLN D C 1
ATOM 10320 O O . GLN D 1 336 ? -4.87116 40.19558 7.45780 1.000 35.39212 481 GLN D O 1
ATOM 10326 N N . THR D 1 337 ? -2.82714 39.87766 8.35954 1.000 26.78082 482 THR D N 1
ATOM 10327 C CA . THR D 1 337 ? -3.33663 39.88091 9.72650 1.000 25.51837 482 THR D CA 1
ATOM 10328 C C . THR D 1 337 ? -3.90507 41.25001 10.09844 1.000 27.57471 482 THR D C 1
ATOM 10329 O O . THR D 1 337 ? -5.00102 41.34426 10.66448 1.000 25.33702 482 THR D O 1
ATOM 10333 N N . VAL D 1 338 ? -3.17474 42.32768 9.79321 1.000 21.22898 483 VAL D N 1
ATOM 10334 C CA . VAL D 1 338 ? -3.68134 43.64956 10.14309 1.000 24.95496 483 VAL D CA 1
ATOM 10335 C C . VAL D 1 338 ? -4.96078 43.93191 9.37831 1.000 28.32833 483 VAL D C 1
ATOM 10336 O O . VAL D 1 338 ? -5.94548 44.43829 9.93904 1.000 27.88693 483 VAL D O 1
ATOM 10340 N N . LEU D 1 339 ? -4.95921 43.61328 8.07970 1.000 27.94557 484 LEU D N 1
ATOM 10341 C CA . LEU D 1 339 ? -6.13641 43.82460 7.25061 1.000 30.59117 484 LEU D CA 1
ATOM 10342 C C . LEU D 1 339 ? -7.34182 43.11947 7.84686 1.000 26.81461 484 LEU D C 1
ATOM 10343 O O . LEU D 1 339 ? -8.40277 43.72675 8.02139 1.000 31.56920 484 LEU D O 1
ATOM 10348 N N . ASP D 1 340 ? -7.18467 41.84545 8.21057 1.000 29.63402 485 ASP D N 1
ATOM 10349 C CA . ASP D 1 340 ? -8.30685 41.10831 8.79047 1.000 31.76159 485 ASP D CA 1
ATOM 10350 C C . ASP D 1 340 ? -8.73113 41.67634 10.14409 1.000 29.40102 485 ASP D C 1
ATOM 10351 O O . ASP D 1 340 ? -9.92636 41.69976 10.46063 1.000 32.07606 485 ASP D O 1
ATOM 10356 N N . VAL D 1 341 ? -7.78003 42.14023 10.96003 1.000 29.07752 486 VAL D N 1
ATOM 10357 C CA . VAL D 1 341 ? -8.15231 42.71888 12.25126 1.000 30.72549 486 VAL D CA 1
ATOM 10358 C C . VAL D 1 341 ? -8.95614 43.99660 12.05413 1.000 22.94701 486 VAL D C 1
ATOM 10359 O O . VAL D 1 341 ? -9.96731 44.21625 12.73072 1.000 25.06970 486 VAL D O 1
ATOM 10363 N N . LEU D 1 342 ? -8.52512 44.86669 11.13949 1.000 23.79110 487 LEU D N 1
ATOM 10364 C CA . LEU D 1 342 ? -9.25222 46.12438 10.96738 1.000 31.48981 487 LEU D CA 1
ATOM 10365 C C . LEU D 1 342 ? -10.62805 45.90360 10.35752 1.000 30.84677 487 LEU D C 1
ATOM 10366 O O . LEU D 1 342 ? -11.58448 46.60089 10.72152 1.000 36.45454 487 LEU D O 1
ATOM 10371 N N . ASN D 1 343 ? -10.75139 44.95049 9.42930 1.000 28.71117 488 ASN D N 1
ATOM 10372 C CA . ASN D 1 343 ? -12.07634 44.57798 8.93390 1.000 33.38624 488 ASN D CA 1
ATOM 10373 C C . ASN D 1 343 ? -13.02057 44.25984 10.08260 1.000 32.35385 488 ASN D C 1
ATOM 10374 O O . ASN D 1 343 ? -14.20618 44.60705 10.04280 1.000 36.59403 488 ASN D O 1
ATOM 10379 N N . ILE D 1 344 ? -12.51015 43.59153 11.11659 1.000 29.83237 489 ILE D N 1
ATOM 10380 C CA . ILE D 1 344 ? -13.34737 43.19580 12.24291 1.000 30.64440 489 ILE D CA 1
ATOM 10381 C C . ILE D 1 344 ? -13.54426 44.35183 13.21697 1.000 29.94467 489 ILE D C 1
ATOM 10382 O O . ILE D 1 344 ? -14.66242 44.63091 13.66279 1.000 32.17937 489 ILE D O 1
ATOM 10387 N N . GLN D 1 345 ? -12.46867 45.03522 13.57824 1.000 29.00088 490 GLN D N 1
ATOM 10388 C CA . GLN D 1 345 ? -12.57951 46.01091 14.64991 1.000 30.92898 490 GLN D CA 1
ATOM 10389 C C . GLN D 1 345 ? -13.16409 47.33955 14.17774 1.000 35.92301 490 GLN D C 1
ATOM 10390 O O . GLN D 1 345 ? -13.58374 48.14404 15.01750 1.000 30.15402 490 GLN D O 1
ATOM 10396 N N . LEU D 1 346 ? -13.24264 47.56753 12.86148 1.000 35.31368 491 LEU D N 1
ATOM 10397 C CA . LEU D 1 346 ? -13.78831 48.82528 12.35975 1.000 36.21628 491 LEU D CA 1
ATOM 10398 C C . LEU D 1 346 ? -15.19356 49.07992 12.88995 1.000 36.09116 491 LEU D C 1
ATOM 10399 O O . LEU D 1 346 ? -15.53751 50.21442 13.24178 1.000 36.20328 491 LEU D O 1
ATOM 10404 N N . GLU D 1 347 ? -16.01353 48.03763 12.97259 1.000 31.68519 492 GLU D N 1
ATOM 10405 C CA . GLU D 1 347 ? -17.37042 48.21777 13.46254 1.000 31.98928 492 GLU D CA 1
ATOM 10406 C C . GLU D 1 347 ? -17.38777 48.72851 14.89926 1.000 37.36946 492 GLU D C 1
ATOM 10407 O O . GLU D 1 347 ? -18.34195 49.39916 15.30879 1.000 37.75915 492 GLU D O 1
ATOM 10413 N N . PHE D 1 348 ? -16.33587 48.45967 15.67011 1.000 35.21001 493 PHE D N 1
ATOM 10414 C CA . PHE D 1 348 ? -16.30492 48.86732 17.06839 1.000 32.98485 493 PHE D CA 1
ATOM 10415 C C . PHE D 1 348 ? -15.45603 50.10099 17.33402 1.000 29.29669 493 PHE D C 1
ATOM 10416 O O . PHE D 1 348 ? -15.71049 50.79976 18.31583 1.000 32.52691 493 PHE D O 1
ATOM 10424 N N . TRP D 1 349 ? -14.45975 50.39225 16.49673 1.000 27.97318 494 TRP D N 1
ATOM 10425 C CA . TRP D 1 349 ? -13.56094 51.53254 16.69395 1.000 32.31275 494 TRP D CA 1
ATOM 10426 C C . TRP D 1 349 ? -13.53441 52.39587 15.43469 1.000 35.18732 494 TRP D C 1
ATOM 10427 O O . TRP D 1 349 ? -12.55440 52.38389 14.67426 1.000 33.19186 494 TRP D O 1
ATOM 10438 N N . PRO D 1 350 ? -14.59149 53.18723 15.20490 1.000 35.47035 495 PRO D N 1
ATOM 10439 C CA . PRO D 1 350 ? -14.71569 53.93125 13.93504 1.000 36.44451 495 PRO D CA 1
ATOM 10440 C C . PRO D 1 350 ? -13.49423 54.75187 13.56251 1.000 37.83252 495 PRO D C 1
ATOM 10441 O O . PRO D 1 350 ? -13.18849 54.88425 12.37044 1.000 38.27146 495 PRO D O 1
ATOM 10445 N N . SER D 1 351 ? -12.76976 55.29201 14.54234 1.000 35.99570 496 SER D N 1
ATOM 10446 C CA . SER D 1 351 ? -11.54822 56.03085 14.24994 1.000 33.92104 496 SER D CA 1
ATOM 10447 C C . SER D 1 351 ? -10.52117 55.21091 13.48076 1.000 40.55820 496 SER D C 1
ATOM 10448 O O . SER D 1 351 ? -9.54194 55.78506 12.98895 1.000 45.57328 496 SER D O 1
ATOM 10451 N N . LEU D 1 352 ? -10.69572 53.89086 13.37552 1.000 38.84461 497 LEU D N 1
ATOM 10452 C CA . LEU D 1 352 ? -9.72410 53.08654 12.64041 1.000 42.24424 497 LEU D CA 1
ATOM 10453 C C . LEU D 1 352 ? -9.75628 53.34362 11.13458 1.000 43.20637 497 LEU D C 1
ATOM 10454 O O . LEU D 1 352 ? -8.84732 52.88502 10.43054 1.000 44.21338 497 LEU D O 1
ATOM 10459 N N . ALA D 1 353 ? -10.76944 54.06520 10.63585 1.000 41.63760 498 ALA D N 1
ATOM 10460 C CA . ALA D 1 353 ? -10.85910 54.38715 9.21114 1.000 44.73098 498 ALA D CA 1
ATOM 10461 C C . ALA D 1 353 ? -9.58544 55.04274 8.70037 1.000 50.27335 498 ALA D C 1
ATOM 10462 O O . ALA D 1 353 ? -9.08029 54.69123 7.62498 1.000 48.24379 498 ALA D O 1
ATOM 10464 N N . ILE D 1 354 ? -9.05833 56.00395 9.46308 1.000 47.59870 499 ILE D N 1
ATOM 10465 C CA . ILE D 1 354 ? -7.82055 56.68021 9.08887 1.000 45.96616 499 ILE D CA 1
ATOM 10466 C C . ILE D 1 354 ? -6.71229 55.66441 8.86545 1.000 49.65435 499 ILE D C 1
ATOM 10467 O O . ILE D 1 354 ? -6.03954 55.66722 7.82663 1.000 56.25032 499 ILE D O 1
ATOM 10472 N N . SER D 1 355 ? -6.50217 54.77663 9.83987 1.000 51.11501 500 SER D N 1
ATOM 10473 C CA . SER D 1 355 ? -5.50154 53.72972 9.65036 1.000 53.78044 500 SER D CA 1
ATOM 10474 C C . SER D 1 355 ? -5.87758 52.80788 8.50847 1.000 49.39188 500 SER D C 1
ATOM 10475 O O . SER D 1 355 ? -4.99794 52.28115 7.81726 1.000 47.87587 500 SER D O 1
ATOM 10478 N N . TYR D 1 356 ? -7.17508 52.60010 8.29647 1.000 46.98911 501 TYR D N 1
ATOM 10479 C CA . TYR D 1 356 ? -7.59465 51.70468 7.23252 1.000 50.41446 501 TYR D CA 1
ATOM 10480 C C . TYR D 1 356 ? -7.18166 52.24005 5.86296 1.000 52.69363 501 TYR D C 1
ATOM 10481 O O . TYR D 1 356 ? -6.69768 51.48102 5.01203 1.000 50.27097 501 TYR D O 1
ATOM 10490 N N . SER D 1 357 ? -7.33288 53.55013 5.64019 1.000 53.56549 502 SER D N 1
ATOM 10491 C CA . SER D 1 357 ? -6.96800 54.11316 4.34460 1.000 56.78184 502 SER D CA 1
ATOM 10492 C C . SER D 1 357 ? -5.46239 54.11441 4.12814 1.000 57.16779 502 SER D C 1
ATOM 10493 O O . SER D 1 357 ? -5.00431 54.02768 2.98043 1.000 56.85081 502 SER D O 1
ATOM 10496 N N . LYS D 1 358 ? -4.67972 54.21347 5.20499 1.000 52.31600 503 LYS D N 1
ATOM 10497 C CA . LYS D 1 358 ? -3.23048 54.15570 5.05245 1.000 54.41939 503 LYS D CA 1
ATOM 10498 C C . LYS D 1 358 ? -2.76538 52.73953 4.74378 1.000 53.03166 503 LYS D C 1
ATOM 10499 O O . LYS D 1 358 ? -1.85219 52.54905 3.93154 1.000 55.42747 503 LYS D O 1
ATOM 10505 N N . LEU D 1 359 ? -3.37581 51.73179 5.37857 1.000 54.30524 504 LEU D N 1
ATOM 10506 C CA . LEU D 1 359 ? -3.04682 50.34940 5.03402 1.000 57.43352 504 LEU D CA 1
ATOM 10507 C C . LEU D 1 359 ? -3.40982 50.04733 3.58378 1.000 58.34583 504 LEU D C 1
ATOM 10508 O O . LEU D 1 359 ? -2.63193 49.41450 2.85322 1.000 56.41383 504 LEU D O 1
ATOM 10513 N N . LEU D 1 360 ? -4.58757 50.50850 3.14737 1.000 58.65866 505 LEU D N 1
ATOM 10514 C CA . LEU D 1 360 ? -5.05190 50.24829 1.79100 1.000 56.85565 505 LEU D CA 1
ATOM 10515 C C . LEU D 1 360 ? -4.10654 50.81040 0.74630 1.000 62.03092 505 LEU D C 1
ATOM 10516 O O . LEU D 1 360 ? -4.17424 50.40289 -0.41756 1.000 61.73293 505 LEU D O 1
ATOM 10521 N N . SER D 1 361 ? -3.21425 51.72151 1.14028 1.000 65.03512 506 SER D N 1
ATOM 10522 C CA . SER D 1 361 ? -2.20309 52.26272 0.24354 1.000 64.60695 506 SER D CA 1
ATOM 10523 C C . SER D 1 361 ? -0.93780 51.40188 0.19205 1.000 66.70184 506 SER D C 1
ATOM 10524 O O . SER D 1 361 ? 0.16700 51.92991 0.00598 1.000 61.72243 506 SER D O 1
ATOM 10527 N N . GLU D 1 362 ? -1.07916 50.08961 0.37873 1.000 72.25476 507 GLU D N 1
ATOM 10528 C CA . GLU D 1 362 ? -0.11089 49.10330 -0.10297 1.000 76.07917 507 GLU D CA 1
ATOM 10529 C C . GLU D 1 362 ? -0.82271 47.75911 -0.26461 1.000 71.63594 507 GLU D C 1
ATOM 10530 O O . GLU D 1 362 ? -1.58392 47.56157 -1.21607 1.000 61.79453 507 GLU D O 1
#

Organism: Arabidopsis thaliana (NCBI:txid3702)

Radius of gyration: 35.33 Å; Cα contacts (8 Å, |Δi|>4): 3537; chains: 4; bounding box: 78×92×106 Å

Foldseek 3Di:
DAEAEEDDCLLQVWADDDDDPDGALQHSVLLVLQQVLCVVVCNPPHRHHHDDFDFADLVLLLVFAPPVLLVVLQCQLVPQKDALDPNAIGGNSRSRQLRRLLRSLLVQLLCLLVVVDVAYEYSGDDFALQAARYGDDDNHRHHSQLSSVVSNVVSPWQAEEEEEEAQADSPRNCRRCQAPDSYAYEYEHEALCQPAPPRDFDQQSQGDHNTGLSHGGQYFNDAAFELQLVVVLCVQPVLLVCLVRLTSAYEYADAQCLDPPRPRRNYHYALVSLLVSLVSVCVRHVLRYYYYYHHDRDSVRSSSNVVSNVQVSRVHVDDDNDGDPSSVVSSVSNCVNNCVVRVSSVVSVVPVD/DLAAEAEEDDCLLQVWADDDDDPDGQLQHSLQLVLQQVLCVVVCNPVPSHHYDDFDFADLVLLLVFAPSVLLVVLQCQLVPQKDDQDPNAIGGNSNSRQLRRLLRRLLVQLLCLLVRVYPAYEYSGDDFALQAARYGDDPNHRHHSQLSSQVSNVVVPWQAEEEEEEAQADSPRNCRRCLAPQSYAYEYEHEALCQPAPPRDQDQQSQGDDNSRLRYGGQYFNDAAFELQLLVLLCQQPVLLVCLVSLTSAYEYADEQCLDPPRPRRRYHYALVSLLVSLLSVCVSHVLRYYYYYHHDRDSVRSNSNVSSSSCVSSVHPNDGDPSSVVSSVVNLVNSCVPRVVSVVSVVVVVVDDD/DAEEDDCLLQVWADQDDDPDGALQHSVLLVLQCVLCVVVDNVPHPHHYDDFDFADPVLLLVFADPLQLVVLQVQLVPQKDALDPRAIGGNSRNRQLRRLLRRLLVQLLCLLVVVDQAYEYSGPDAALQAARYGADPNHRGHNQQSSVVSNVVNPWQAEEEEEEAQEDSPRNCRSCLQPQSYAYAYEHAAQCQPQPPRDQDLLSAGDDNGGLRYGGQYFNDAQAELVLLVLCCVQPVLLVCVVRQTSAYEYADEQCLDCPRPRRRYHYALVSLLVSQLSCCVRPNLRYYYYYHHTRDSVRSSRNVVSNVVVSVPDVVRSPVSSVSNCVNNCVVPVSSVVSVVVVD/DAAEEEEDDCLLQVWADQDDDPDGALQHSVQLVLQQVLCVVVCNPPHRHHYDDFDFADLVLLLVFAPNQLLVVLQCQLVPQKDALDPRAIGGNSNSRQLRRLLRSLLVQLLCLLVPVYPAYEYSGDDFALQAARRGDDPNHRHHNQVSSVVSNVVSPWQAEEEEEAAQADSNRNCNRCQQPQSYAYEYEHEAQCQPAPPSDQDQLSQGDDNSGLRHGGQYFNDDAFELVLVVLCCVQPVLLSLQVRLTSAYEYADAQCSDPPRPRNRYHYALVSLLVSLLSVCVSNVLRYYYYYHHDRDSVRSSSNVVSNVCVSSVNPGDPRSLVSSQVNCVNSCVPRVSSVVSNVVSVVD

B-factor: mean 28.13, std 13.71, range [7.36, 82.7]